Protein AF-0000000077538602 (afdb_homodimer)

pLDDT: mean 81.7, std 19.54, range [19.92, 98.44]

Secondary structure (DSSP, 8-state):
------PPPPHHHHHTT----B-TT-SSBHHHHHHT------------S---------------S--------HHHHHHHT-SS--SSPPPPTTS-HHHHHHHHHHHHSSHHHHHHSS-GGGHHHHHHHHHHHHHHTHHHHHHHHHHHHHHT---GGGHHHHHHHHHHHHHHHHHHHHH----SHHHHHHHHHHHHHHHHHHHHH-SS---HHHHHHHHHHHHHHHHH-TT--GGGGTTHHHHHHHHHHHHHHHT---S------TT-TT--BTTTBT-GGGHHHHHHTT---GGGHHHHHHHHHHHHHH--PPPPTTHHHHS-HHHHHHHHHHHHHHHHHHHHHHHHHHS-BTSSHHHHHHHHHHHHHHHHHHHHHH-S-BSS-HHHHHHHHTT---HHHHHHHHHHHHHHB-S-HHHHHHHHHHHHHHHHHHHHHS-B-GGGHHHHHGGG-/------PPPPHHHHHTT----B-TT-SSBHHHHHHT------S-----S---------------S--------HHHHHHHT-SS--SSPPPPTTS-HHHHHHHHHHHH-SHHHHHHSS-GGGHHHHHHHHHHHHHHTHHHHHHHHHHHHHHH---GGGHHHHHHHHHHHHHHHHHHHHH----SHHHHHHHHHHHHHHHHHHHHH-SS---HHHHHHHHHHHHHHHHH-TT--GGGGTTHHHHHHHHHHHHHHHT---S------TT-TT--BTTTBT-GGGHHHHHHHHS--GGGHHHHHHHHHHHHHH--PPPPTTHHHHS-HHHHHHHHHHHHHHHHHHHHHHHHHHS-BTSSHHHHHHHHHHHHHHHHHHHHHH-S-BSS-HHHHHHHHTT---HHHHHHHHHHHHHHB-S-HHHHHHHHHHHHHHHHHHHHHS-B-GGGHHHHHGGG-

Solvent-accessible surface area (backbone atoms only — not comparable to full-atom values): 51256 Å² total; per-residue (Å²): 130,79,85,82,79,86,76,77,58,30,47,60,33,51,75,69,74,42,91,53,52,71,43,94,92,48,95,37,31,53,61,29,61,74,77,72,49,88,47,44,70,77,68,78,81,78,78,88,72,84,78,76,82,76,83,72,84,72,76,81,74,82,83,80,86,86,74,77,81,69,80,75,52,72,65,54,54,54,63,66,45,47,96,64,63,72,94,62,77,76,86,52,86,92,44,51,72,68,55,46,51,42,44,48,50,43,60,74,37,59,68,62,51,64,50,67,33,69,42,73,85,47,41,64,63,49,39,49,50,52,50,51,47,43,69,74,38,34,88,73,34,45,39,27,48,49,17,39,30,49,70,70,51,75,58,66,93,45,45,68,64,46,49,56,52,23,52,51,25,40,52,51,27,50,51,50,59,73,68,56,76,62,82,46,72,66,34,40,28,50,46,38,49,45,39,48,39,46,40,50,36,29,38,48,66,29,74,70,54,72,47,34,66,54,28,47,52,42,47,54,60,35,41,66,56,63,75,67,46,83,77,68,50,70,82,47,49,66,45,48,63,75,36,45,51,55,26,42,52,50,18,53,30,54,57,43,68,60,82,69,71,64,78,82,58,89,86,48,60,63,58,66,45,57,56,55,27,51,37,57,80,49,46,36,59,61,47,53,71,53,66,53,57,73,90,51,36,66,61,49,49,51,52,49,51,53,50,56,71,68,58,72,68,66,64,38,86,60,48,55,74,70,40,54,40,55,37,51,50,46,29,52,47,40,37,49,31,44,48,46,27,50,50,43,50,55,48,32,71,75,33,35,45,78,40,83,52,58,29,46,42,39,38,22,48,55,37,54,52,46,50,52,50,49,25,61,52,58,72,44,48,44,63,83,44,62,62,30,50,51,58,26,56,71,58,58,77,54,65,70,56,46,57,52,52,56,69,44,40,56,58,43,40,47,64,24,71,43,36,30,49,46,50,47,50,54,51,53,37,43,50,53,46,43,71,72,62,50,60,47,47,53,54,46,40,45,68,53,34,58,69,71,107,131,80,81,83,76,87,77,78,54,28,42,60,32,53,75,68,75,42,92,54,50,71,45,91,92,48,95,36,32,55,62,29,58,75,76,71,47,88,47,44,68,75,64,77,81,77,77,85,71,82,78,73,84,75,79,77,79,78,78,80,70,81,78,84,84,81,77,75,80,68,79,73,51,72,63,56,54,53,61,68,46,48,96,65,64,73,92,62,78,78,86,54,88,92,44,53,72,67,56,46,50,43,46,49,50,45,61,75,37,58,69,64,50,62,51,67,32,68,44,73,84,46,41,65,64,48,40,51,50,52,50,49,46,44,69,76,39,32,90,72,33,45,39,26,48,48,18,39,31,50,70,68,50,76,59,66,92,46,44,68,64,44,49,56,51,23,52,50,25,41,52,50,28,52,51,48,59,73,69,56,77,64,83,46,72,63,36,39,27,50,44,38,48,45,39,48,40,48,40,52,36,29,38,48,67,30,73,71,53,71,46,34,66,54,27,46,52,41,45,54,61,36,41,65,56,63,75,68,46,84,75,69,50,71,82,47,49,67,46,49,64,75,35,44,52,55,25,42,52,50,17,54,31,54,58,44,67,61,82,68,70,63,78,83,59,87,86,48,61,61,60,67,44,57,56,54,26,50,35,57,79,49,46,37,61,61,47,51,70,53,67,52,58,76,91,51,35,67,61,50,49,50,53,50,51,52,51,56,70,67,57,70,70,66,64,38,86,61,47,54,75,71,40,53,41,59,37,51,50,45,29,52,48,39,36,49,31,44,48,48,26,50,51,44,50,54,47,31,72,75,33,35,46,77,39,81,51,58,30,47,43,38,36,22,49,56,37,53,52,47,51,52,50,51,26,60,51,57,73,42,47,43,64,83,45,63,60,28,50,50,59,27,55,70,57,60,75,54,66,70,58,46,56,53,54,57,70,45,39,57,58,44,41,46,64,24,70,44,35,29,49,46,52,48,50,54,51,51,37,44,51,54,48,43,72,71,63,48,60,46,48,52,54,45,40,46,69,53,35,59,69,71,106

Structure (mmCIF, N/CA/C/O backbone):
data_AF-0000000077538602-model_v1
#
loop_
_entity.id
_entity.type
_entity.pdbx_description
1 polymer 'Zn(2)-C6 fungal-type domain-containing protein'
#
loop_
_atom_site.group_PDB
_atom_site.id
_atom_site.type_symbol
_atom_site.label_atom_id
_atom_site.label_alt_id
_atom_site.label_comp_id
_atom_site.label_asym_id
_atom_site.label_entity_id
_atom_site.label_seq_id
_atom_site.pdbx_PDB_ins_code
_atom_site.Cartn_x
_atom_site.Cartn_y
_atom_site.Cartn_z
_atom_site.occupancy
_atom_site.B_iso_or_equiv
_atom_site.auth_seq_id
_atom_site.auth_comp_id
_atom_site.auth_asym_id
_atom_site.auth_atom_id
_atom_site.pdbx_PDB_model_num
ATOM 1 N N . MET A 1 1 ? 48.531 -3.203 31.859 1 22.97 1 MET A N 1
ATOM 2 C CA . MET A 1 1 ? 48.656 -1.774 32.125 1 22.97 1 MET A CA 1
ATOM 3 C C . MET A 1 1 ? 48.156 -0.95 30.938 1 22.97 1 MET A C 1
ATOM 5 O O . MET A 1 1 ? 48.531 -1.224 29.781 1 22.97 1 MET A O 1
ATOM 9 N N . PRO A 1 2 ? 47.125 -0.007 30.969 1 28.77 2 PRO A N 1
ATOM 10 C CA . PRO A 1 2 ? 46.281 0.292 29.797 1 28.77 2 PRO A CA 1
ATOM 11 C C . PRO A 1 2 ? 47 1.187 28.781 1 28.77 2 PRO A C 1
ATOM 13 O O . PRO A 1 2 ? 47.875 1.968 29.156 1 28.77 2 PRO A O 1
ATOM 16 N N . PRO A 1 3 ? 47.438 0.877 27.531 1 33.12 3 PRO A N 1
ATOM 17 C CA . PRO A 1 3 ? 48.281 1.83 26.781 1 33.12 3 PRO A CA 1
ATOM 18 C C . PRO A 1 3 ? 47.781 3.271 26.922 1 33.12 3 PRO A C 1
ATOM 20 O O . PRO A 1 3 ? 46.594 3.508 27.125 1 33.12 3 PRO A O 1
ATOM 23 N N . VAL A 1 4 ? 48.625 4.266 27.391 1 39.41 4 VAL A N 1
ATOM 24 C CA . VAL A 1 4 ? 48.562 5.691 27.688 1 39.41 4 VAL A CA 1
ATOM 25 C C . VAL A 1 4 ? 48.156 6.469 26.438 1 39.41 4 VAL A C 1
ATOM 27 O O . VAL A 1 4 ? 48.812 6.367 25.406 1 39.41 4 VAL A O 1
ATOM 30 N N . GLY A 1 5 ? 46.938 6.805 26.172 1 40.22 5 GLY A N 1
ATOM 31 C CA . GLY A 1 5 ? 46.25 7.309 24.984 1 40.22 5 GLY A CA 1
ATOM 32 C C . GLY A 1 5 ? 46.844 8.594 24.453 1 40.22 5 GLY A C 1
ATOM 33 O O . GLY A 1 5 ? 47.25 9.469 25.234 1 40.22 5 GLY A O 1
ATOM 34 N N . SER A 1 6 ? 47.562 8.844 23.297 1 53.38 6 SER A N 1
ATOM 35 C CA . SER A 1 6 ? 48.219 9.977 22.672 1 53.38 6 SER A CA 1
ATOM 36 C C . SER A 1 6 ? 47.281 11.164 22.531 1 53.38 6 SER A C 1
ATOM 38 O O . SER A 1 6 ? 46.25 11.07 21.844 1 53.38 6 SER A O 1
ATOM 40 N N . ARG A 1 7 ? 47.344 12.195 23.359 1 61.81 7 ARG A N 1
ATOM 41 C CA . ARG A 1 7 ? 46.469 13.344 23.484 1 61.81 7 ARG A CA 1
ATOM 42 C C . ARG A 1 7 ? 46.688 14.344 22.359 1 61.81 7 ARG A C 1
ATOM 44 O O . ARG A 1 7 ? 47.844 14.641 22.031 1 61.81 7 ARG A O 1
ATOM 51 N N . ARG A 1 8 ? 45.938 14.82 21.562 1 69.62 8 ARG A N 1
ATOM 52 C CA . ARG A 1 8 ? 45.906 15.766 20.453 1 69.62 8 ARG A CA 1
ATOM 53 C C . ARG A 1 8 ? 46.531 17.094 20.844 1 69.62 8 ARG A C 1
ATOM 55 O O . ARG A 1 8 ? 46.375 17.562 21.969 1 69.62 8 ARG A O 1
ATOM 62 N N . ALA A 1 9 ? 47.375 17.672 19.859 1 74.88 9 ALA A N 1
ATOM 63 C CA . ALA A 1 9 ? 48.094 18.906 20.141 1 74.88 9 ALA A CA 1
ATOM 64 C C . ALA A 1 9 ? 47.156 20.047 20.484 1 74.88 9 ALA A C 1
ATOM 66 O O . ALA A 1 9 ? 46.062 20.125 19.938 1 74.88 9 ALA A O 1
ATOM 67 N N . CYS A 1 10 ? 47.562 21.031 21.484 1 69.19 10 CYS A N 1
ATOM 68 C CA . CYS A 1 10 ? 46.688 22.141 21.891 1 69.19 10 CYS A CA 1
ATOM 69 C C . CYS A 1 10 ? 46.594 23.172 20.766 1 69.19 10 CYS A C 1
ATOM 71 O O . CYS A 1 10 ? 47.438 23.188 19.859 1 69.19 10 CYS A O 1
ATOM 73 N N . ASP A 1 11 ? 45.531 23.906 20.422 1 74.06 11 ASP A N 1
ATOM 74 C CA . ASP A 1 11 ? 45.219 24.797 19.312 1 74.06 11 ASP A CA 1
ATOM 75 C C . ASP A 1 11 ? 46.406 25.75 19.047 1 74.06 11 ASP A C 1
ATOM 77 O O . ASP A 1 11 ? 46.719 26.047 17.891 1 74.06 11 ASP A O 1
ATOM 81 N N . ARG A 1 12 ? 47.219 25.984 20.141 1 75.19 12 ARG A N 1
ATOM 82 C CA . ARG A 1 12 ? 48.312 26.953 20.047 1 75.19 12 ARG A CA 1
ATOM 83 C C . ARG A 1 12 ? 49.562 26.297 19.453 1 75.19 12 ARG A C 1
ATOM 85 O O . ARG A 1 12 ? 50.188 26.844 18.531 1 75.19 12 ARG A O 1
ATOM 92 N N . CYS A 1 13 ? 49.812 25.25 20.016 1 72 13 CYS A N 1
ATOM 93 C CA . CYS A 1 13 ? 51 24.531 19.562 1 72 13 CYS A CA 1
ATOM 94 C C . CYS A 1 13 ? 50.844 24.047 18.125 1 72 13 CYS A C 1
ATOM 96 O O . CYS A 1 13 ? 51.812 24.047 17.359 1 72 13 CYS A O 1
ATOM 98 N N . HIS A 1 14 ? 49.594 23.781 17.781 1 72.62 14 HIS A N 1
ATOM 99 C CA . HIS A 1 14 ? 49.25 23.344 16.438 1 72.62 14 HIS A CA 1
ATOM 100 C C . HIS A 1 14 ? 49.438 24.469 15.414 1 72.62 14 HIS A C 1
ATOM 102 O O . HIS A 1 14 ? 50 24.234 14.328 1 72.62 14 HIS A O 1
ATOM 108 N N . SER A 1 15 ? 49.062 25.703 15.789 1 73.56 15 SER A N 1
ATOM 109 C CA . SER A 1 15 ? 49.156 26.875 14.914 1 73.56 15 SER A CA 1
ATOM 110 C C . SER A 1 15 ? 50.594 27.281 14.672 1 73.56 15 SER A C 1
ATOM 112 O O . SER A 1 15 ? 50.938 27.75 13.586 1 73.56 15 SER A O 1
ATOM 114 N N . LEU A 1 16 ? 51.375 26.938 15.711 1 71.56 16 LEU A N 1
ATOM 115 C CA . LEU A 1 16 ? 52.781 27.297 15.672 1 71.56 16 LEU A CA 1
ATOM 116 C C . LEU A 1 16 ? 53.625 26.188 15.062 1 71.56 16 LEU A C 1
ATOM 118 O O . LEU A 1 16 ? 54.844 26.344 14.906 1 71.56 16 LEU A O 1
ATOM 122 N N . LYS A 1 17 ? 52.844 25 14.625 1 67 17 LYS A N 1
ATOM 123 C CA . LYS A 1 17 ? 53.375 23.797 14.008 1 67 17 LYS A CA 1
ATOM 124 C C . LYS A 1 17 ? 54.562 23.25 14.82 1 67 17 LYS A C 1
ATOM 126 O O . LYS A 1 17 ? 55.562 22.812 14.25 1 67 17 LYS A O 1
ATOM 131 N N . GLU A 1 18 ? 54.344 23.375 16.203 1 72.12 18 GLU A N 1
ATOM 132 C CA . GLU A 1 18 ? 55.375 22.891 17.109 1 72.12 18 GLU A CA 1
ATOM 133 C C . GLU A 1 18 ? 54.875 21.688 17.922 1 72.12 18 GLU A C 1
ATOM 135 O O . GLU A 1 18 ? 53.688 21.5 18.109 1 72.12 18 GLU A O 1
ATOM 140 N N . ARG A 1 19 ? 55.75 20.828 18.266 1 73.06 19 ARG A N 1
ATOM 141 C CA . ARG A 1 19 ? 55.438 19.609 19.031 1 73.06 19 ARG A CA 1
ATOM 142 C C . ARG A 1 19 ? 54.875 19.938 20.406 1 73.06 19 ARG A C 1
ATOM 144 O O . ARG A 1 19 ? 55.5 20.672 21.172 1 73.06 19 ARG A O 1
ATOM 151 N N . CYS A 1 20 ? 53.406 19.438 20.703 1 69.06 20 CYS A N 1
ATOM 152 C CA . CYS A 1 20 ? 52.688 19.797 21.938 1 69.06 20 CYS A CA 1
ATOM 153 C C . CYS A 1 20 ? 53.031 18.812 23.047 1 69.06 20 CYS A C 1
ATOM 155 O O . CYS A 1 20 ? 52.844 17.609 22.891 1 69.06 20 CYS A O 1
ATOM 157 N N . HIS A 1 21 ? 53.875 19.125 23.984 1 73.06 21 HIS A N 1
ATOM 158 C CA . HIS A 1 21 ? 54.25 18.219 25.078 1 73.06 21 HIS A CA 1
ATOM 159 C C . HIS A 1 21 ? 53.312 18.375 26.266 1 73.06 21 HIS A C 1
ATOM 161 O O . HIS A 1 21 ? 53.344 19.406 26.953 1 73.06 21 HIS A O 1
ATOM 167 N N . TRP A 1 22 ? 52.281 17.266 26.422 1 69.06 22 TRP A N 1
ATOM 168 C CA . TRP A 1 22 ? 51.312 17.359 27.484 1 69.06 22 TRP A CA 1
ATOM 169 C C . TRP A 1 22 ? 51.906 16.875 28.812 1 69.06 22 TRP A C 1
ATOM 171 O O . TRP A 1 22 ? 52.562 15.836 28.859 1 69.06 22 TRP A O 1
ATOM 181 N N . ARG A 1 23 ? 51.938 17.734 29.703 1 63.78 23 ARG A N 1
ATOM 182 C CA . ARG A 1 23 ? 52.438 17.266 31 1 63.78 23 ARG A CA 1
ATOM 183 C C . ARG A 1 23 ? 51.344 16.484 31.75 1 63.78 23 ARG A C 1
ATOM 185 O O . ARG A 1 23 ? 50.156 16.828 31.688 1 63.78 23 ARG A O 1
ATOM 192 N N . GLN A 1 24 ? 51.406 15.336 32.375 1 55.94 24 GLN A N 1
ATOM 193 C CA . GLN A 1 24 ? 50.531 14.336 33 1 55.94 24 GLN A CA 1
ATOM 194 C C . GLN A 1 24 ? 49.5 15 33.875 1 55.94 24 GLN A C 1
ATOM 196 O O . GLN A 1 24 ? 48.344 14.578 33.906 1 55.94 24 GLN A O 1
ATOM 201 N N . ASP A 1 25 ? 49.719 15.812 34.812 1 55.44 25 ASP A N 1
ATOM 202 C CA . ASP A 1 25 ? 48.938 16.219 35.969 1 55.44 25 ASP A CA 1
ATOM 203 C C . ASP A 1 25 ? 48.281 17.578 35.719 1 55.44 25 ASP A C 1
ATOM 205 O O . ASP A 1 25 ? 47.531 18.078 36.562 1 55.44 25 ASP A O 1
ATOM 209 N N . GLN A 1 26 ? 48.594 18.266 34.438 1 59.09 26 GLN A N 1
ATOM 210 C CA . GLN A 1 26 ? 48.125 19.656 34.281 1 59.09 26 GLN A CA 1
ATOM 211 C C . GLN A 1 26 ? 47.375 19.844 32.969 1 59.09 26 GLN A C 1
ATOM 213 O O . GLN A 1 26 ? 47.625 19.156 31.984 1 59.09 26 GLN A O 1
ATOM 218 N N . GLY A 1 27 ? 46.062 20.172 32.969 1 63.78 27 GLY A N 1
ATOM 219 C CA . GLY A 1 27 ? 45.062 20.328 31.922 1 63.78 27 GLY A CA 1
ATOM 220 C C . GLY A 1 27 ? 45.5 21.234 30.781 1 63.78 27 GLY A C 1
ATOM 221 O O . GLY A 1 27 ? 44.719 21.609 29.922 1 63.78 27 GLY A O 1
ATOM 222 N N . ALA A 1 28 ? 46.906 21.641 30.766 1 73.19 28 ALA A N 1
ATOM 223 C CA . ALA A 1 28 ? 47.469 22.531 29.766 1 73.19 28 ALA A CA 1
ATOM 224 C C . ALA A 1 28 ? 48.812 21.984 29.234 1 73.19 28 ALA A C 1
ATOM 226 O O . ALA A 1 28 ? 49.469 21.203 29.922 1 73.19 28 ALA A O 1
ATOM 227 N N . CYS A 1 29 ? 49.188 22.172 27.922 1 72.94 29 CYS A N 1
ATOM 228 C CA . CYS A 1 29 ? 50.406 21.672 27.344 1 72.94 29 CYS A CA 1
ATOM 229 C C . CYS A 1 29 ? 51.625 22.391 27.938 1 72.94 29 CYS A C 1
ATOM 231 O O . CYS A 1 29 ? 51.5 23.5 28.469 1 72.94 29 CYS A O 1
ATOM 233 N N . ALA A 1 30 ? 52.844 21.781 28.25 1 73.31 30 ALA A N 1
ATOM 234 C CA . ALA A 1 30 ? 54.031 22.25 28.938 1 73.31 30 ALA A CA 1
ATOM 235 C C . ALA A 1 30 ? 54.438 23.641 28.453 1 73.31 30 ALA A C 1
ATOM 237 O O . ALA A 1 30 ? 54.875 24.484 29.25 1 73.31 30 ALA A O 1
ATOM 238 N N . ARG A 1 31 ? 54.125 24.031 27.188 1 75.06 31 ARG A N 1
ATOM 239 C CA . ARG A 1 31 ? 54.562 25.266 26.547 1 75.06 31 ARG A CA 1
ATOM 240 C C . ARG A 1 31 ? 53.594 26.422 26.891 1 75.06 31 ARG A C 1
ATOM 242 O O . ARG A 1 31 ? 54.062 27.516 27.25 1 75.06 31 ARG A O 1
ATOM 249 N N . CYS A 1 32 ? 52.344 26.016 26.75 1 71.69 32 CYS A N 1
ATOM 250 C CA . CYS A 1 32 ? 51.312 27.016 27.031 1 71.69 32 CYS A CA 1
ATOM 251 C C . CYS A 1 32 ? 51.344 27.438 28.5 1 71.69 32 CYS A C 1
ATOM 253 O O . CYS A 1 32 ? 51.219 28.625 28.812 1 71.69 32 CYS A O 1
ATOM 255 N N . GLN A 1 33 ? 51.656 26.453 29.406 1 71.94 33 GLN A N 1
ATOM 256 C CA . GLN A 1 33 ? 51.781 26.672 30.844 1 71.94 33 GLN A CA 1
ATOM 257 C C . GLN A 1 33 ? 52.938 27.578 31.172 1 71.94 33 GLN A C 1
ATOM 259 O O . GLN A 1 33 ? 52.844 28.484 32 1 71.94 33 GLN A O 1
ATOM 264 N N . ARG A 1 34 ? 54.156 27.344 30.5 1 72.31 34 ARG A N 1
ATOM 265 C CA . ARG A 1 34 ? 55.438 28.047 30.75 1 72.31 34 ARG A CA 1
ATOM 266 C C . ARG A 1 34 ? 55.312 29.5 30.312 1 72.31 34 ARG A C 1
ATOM 268 O O . ARG A 1 34 ? 55.812 30.406 31 1 72.31 34 ARG A O 1
ATOM 275 N N . LEU A 1 35 ? 54.562 29.812 29.109 1 72.19 35 LEU A N 1
ATOM 276 C CA . LEU A 1 35 ? 54.5 31.141 28.484 1 72.19 35 LEU A CA 1
ATOM 277 C C . LEU A 1 35 ? 53.281 31.906 28.938 1 72.19 35 LEU A C 1
ATOM 279 O O . LEU A 1 35 ? 53.094 33.062 28.578 1 72.19 35 LEU A O 1
ATOM 283 N N . GLY A 1 36 ? 52.25 31.219 29.734 1 70.44 36 GLY A N 1
ATOM 284 C CA . GLY A 1 36 ? 51.094 31.797 30.406 1 70.44 36 GLY A CA 1
ATOM 285 C C . GLY A 1 36 ? 49.875 31.953 29.5 1 70.44 36 GLY A C 1
ATOM 286 O O . GLY A 1 36 ? 49.094 32.875 29.672 1 70.44 36 GLY A O 1
ATOM 287 N N . PHE A 1 37 ? 49.844 31.141 28.406 1 69.25 37 PHE A N 1
ATOM 288 C CA . PHE A 1 37 ? 48.75 31.219 27.453 1 69.25 37 PHE A CA 1
ATOM 289 C C . PHE A 1 37 ? 47.688 30.188 27.781 1 69.25 37 PHE A C 1
ATOM 291 O O . PHE A 1 37 ? 47.969 29.156 28.406 1 69.25 37 PHE A O 1
ATOM 298 N N . GLU A 1 38 ? 46.469 30.406 27.469 1 70.31 38 GLU A N 1
ATOM 299 C CA . GLU A 1 38 ? 45.375 29.438 27.656 1 70.31 38 GLU A CA 1
ATOM 300 C C . GLU A 1 38 ? 45.5 28.281 26.672 1 70.31 38 GLU A C 1
ATOM 302 O O . GLU A 1 38 ? 45.469 28.484 25.469 1 70.31 38 GLU A O 1
ATOM 307 N N . CYS A 1 39 ? 45.688 27.062 27.047 1 66.5 39 CYS A N 1
ATOM 308 C CA . CYS A 1 39 ? 46.031 25.859 26.281 1 66.5 39 CYS A CA 1
ATOM 309 C C . CYS A 1 39 ? 44.781 25.109 25.891 1 66.5 39 CYS A C 1
ATOM 311 O O . CYS A 1 39 ? 44.156 24.438 26.719 1 66.5 39 CYS A O 1
ATOM 313 N N . LEU A 1 40 ? 44.156 25.5 24.797 1 71.31 40 LEU A N 1
ATOM 314 C CA . LEU A 1 40 ? 42.875 24.969 24.359 1 71.31 40 LEU A CA 1
ATOM 315 C C . LEU A 1 40 ? 43.031 23.984 23.219 1 71.31 40 LEU A C 1
ATOM 317 O O . LEU A 1 40 ? 44 24.078 22.438 1 71.31 40 LEU A O 1
ATOM 321 N N . VAL A 1 41 ? 42.406 22.859 23.125 1 66.88 41 VAL A N 1
ATOM 322 C CA . VAL A 1 41 ? 42.5 21.891 22.047 1 66.88 41 VAL A CA 1
ATOM 323 C C . VAL A 1 41 ? 41.156 21.75 21.359 1 66.88 41 VAL A C 1
ATOM 325 O O . VAL A 1 41 ? 40.5 20.703 21.438 1 66.88 41 VAL A O 1
ATOM 328 N N . ASP A 1 42 ? 40.562 22.938 20.797 1 64.75 42 ASP A N 1
ATOM 329 C CA . ASP A 1 42 ? 39.188 23.109 20.312 1 64.75 42 ASP A CA 1
ATOM 330 C C . ASP A 1 42 ? 39.156 23.125 18.781 1 64.75 42 ASP A C 1
ATOM 332 O O . ASP A 1 42 ? 38.094 23.359 18.188 1 64.75 42 ASP A O 1
ATOM 336 N N . ARG A 1 43 ? 40.188 23.062 18.109 1 59.22 43 ARG A N 1
ATOM 337 C CA . ARG A 1 43 ? 40.25 23.062 16.656 1 59.22 43 ARG A CA 1
ATOM 338 C C . ARG A 1 43 ? 39.594 21.828 16.078 1 59.22 43 ARG A C 1
ATOM 340 O O . ARG A 1 43 ? 39.75 20.719 16.609 1 59.22 43 ARG A O 1
ATOM 347 N N . PRO A 1 44 ? 38.594 21.969 15.008 1 50.59 44 PRO A N 1
ATOM 348 C CA . PRO A 1 44 ? 38.094 20.766 14.375 1 50.59 44 PRO A CA 1
ATOM 349 C C . PRO A 1 44 ? 39.188 19.953 13.68 1 50.59 44 PRO A C 1
ATOM 351 O O . PRO A 1 44 ? 40.156 20.516 13.211 1 50.59 44 PRO A O 1
ATOM 354 N N . ALA A 1 45 ? 39.312 18.812 13.648 1 46.91 45 ALA A N 1
ATOM 355 C CA . ALA A 1 45 ? 40.375 18.016 13 1 46.91 45 ALA A CA 1
ATOM 356 C C . ALA A 1 45 ? 40.312 18.172 11.484 1 46.91 45 ALA A C 1
ATOM 358 O O . ALA A 1 45 ? 39.25 18.109 10.875 1 46.91 45 ALA A O 1
ATOM 359 N N . ARG A 1 46 ? 41.281 18.859 10.805 1 45.59 46 ARG A N 1
ATOM 360 C CA . ARG A 1 46 ? 41.344 19.031 9.352 1 45.59 46 ARG A CA 1
ATOM 361 C C . ARG A 1 46 ? 41.188 17.688 8.641 1 45.59 46 ARG A C 1
ATOM 363 O O . ARG A 1 46 ? 41.781 16.688 9.047 1 45.59 46 ARG A O 1
ATOM 370 N N . LYS A 1 47 ? 40.25 17.625 7.602 1 38.78 47 LYS A N 1
ATOM 371 C CA . LYS A 1 47 ? 40.438 16.516 6.672 1 38.78 47 LYS A CA 1
ATOM 372 C C . LYS A 1 47 ? 41.75 16.641 5.898 1 38.78 47 LYS A C 1
ATOM 374 O O . LYS A 1 47 ? 42.125 17.75 5.5 1 38.78 47 LYS A O 1
ATOM 379 N N . PRO A 1 48 ? 42.812 15.953 5.633 1 39.53 48 PRO A N 1
ATOM 380 C CA . PRO A 1 48 ? 44.188 16.047 5.145 1 39.53 48 PRO A CA 1
ATOM 381 C C . PRO A 1 48 ? 44.281 16.547 3.705 1 39.53 48 PRO A C 1
ATOM 383 O O . PRO A 1 48 ? 45.375 16.828 3.207 1 39.53 48 PRO A O 1
ATOM 386 N N . GLY A 1 49 ? 43.375 16.828 2.812 1 34.66 49 GLY A N 1
ATOM 387 C CA . GLY A 1 49 ? 43.781 16.969 1.42 1 34.66 49 GLY A CA 1
ATOM 388 C C . GLY A 1 49 ? 44.25 18.359 1.083 1 34.66 49 GLY A C 1
ATOM 389 O O . GLY A 1 49 ? 44.188 19.266 1.91 1 34.66 49 GLY A O 1
ATOM 390 N N . ARG A 1 50 ? 44.844 18.719 -0.168 1 36.09 50 ARG A N 1
ATOM 391 C CA . ARG A 1 50 ? 45.469 19.891 -0.746 1 36.09 50 ARG A CA 1
ATOM 392 C C . ARG A 1 50 ? 44.531 21.062 -0.804 1 36.09 50 ARG A C 1
ATOM 394 O O . ARG A 1 50 ? 43.406 20.938 -1.291 1 36.09 50 ARG A O 1
ATOM 401 N N . PRO A 1 51 ? 44.688 22.156 0.006 1 31.5 51 PRO A N 1
ATOM 402 C CA . PRO A 1 51 ? 43.75 23.281 0.032 1 31.5 51 PRO A CA 1
ATOM 403 C C . PRO A 1 51 ? 43.656 24 -1.312 1 31.5 51 PRO A C 1
ATOM 405 O O . PRO A 1 51 ? 44.656 24.25 -1.962 1 31.5 51 PRO A O 1
ATOM 408 N N . ARG A 1 52 ? 42.562 23.891 -2.021 1 29.48 52 ARG A N 1
ATOM 409 C CA . ARG A 1 52 ? 42.438 24.625 -3.277 1 29.48 52 ARG A CA 1
ATOM 410 C C . ARG A 1 52 ? 42.688 26.125 -3.066 1 29.48 52 ARG A C 1
ATOM 412 O O . ARG A 1 52 ? 42.344 26.672 -2.016 1 29.48 52 ARG A O 1
ATOM 419 N N . ARG A 1 53 ? 43.562 26.734 -3.781 1 25.06 53 ARG A N 1
ATOM 420 C CA . ARG A 1 53 ? 44 28.125 -3.861 1 25.06 53 ARG A CA 1
ATOM 421 C C . ARG A 1 53 ? 42.781 29.062 -4.035 1 25.06 53 ARG A C 1
ATOM 423 O O . ARG A 1 53 ? 42.062 28.969 -5.031 1 25.06 53 ARG A O 1
ATOM 430 N N . TYR A 1 54 ? 41.938 29.438 -3.047 1 19.92 54 TYR A N 1
ATOM 431 C CA . TYR A 1 54 ? 40.844 30.375 -3.189 1 19.92 54 TYR A CA 1
ATOM 432 C C . TYR A 1 54 ? 41.344 31.75 -3.635 1 19.92 54 TYR A C 1
ATOM 434 O O . TYR A 1 54 ? 42.188 32.375 -2.949 1 19.92 54 TYR A O 1
ATOM 442 N N . ALA A 1 55 ? 41.594 32.031 -4.969 1 21.83 55 ALA A N 1
ATOM 443 C CA . ALA A 1 55 ? 41.906 33.375 -5.41 1 21.83 55 ALA A CA 1
ATOM 444 C C . ALA A 1 55 ? 40.938 34.375 -4.828 1 21.83 55 ALA A C 1
ATOM 446 O O . ALA A 1 55 ? 39.719 34.25 -4.965 1 21.83 55 ALA A O 1
ATOM 447 N N . ALA A 1 56 ? 41.281 35.25 -3.879 1 20.62 56 ALA A N 1
ATOM 448 C CA . ALA A 1 56 ? 40.719 36.344 -3.08 1 20.62 56 ALA A CA 1
ATOM 449 C C . ALA A 1 56 ? 40.25 37.5 -3.969 1 20.62 56 ALA A C 1
ATOM 451 O O . ALA A 1 56 ? 40.094 38.625 -3.498 1 20.62 56 ALA A O 1
ATOM 452 N N . ALA A 1 57 ? 40.062 37.469 -5.305 1 21.62 57 ALA A N 1
ATOM 453 C CA . ALA A 1 57 ? 40.094 38.812 -5.867 1 21.62 57 ALA A CA 1
ATOM 454 C C . ALA A 1 57 ? 38.906 39.625 -5.402 1 21.62 57 ALA A C 1
ATOM 456 O O . ALA A 1 57 ? 37.781 39.438 -5.898 1 21.62 57 ALA A O 1
ATOM 457 N N . VAL A 1 58 ? 38.562 39.875 -4.094 1 20.72 58 VAL A N 1
ATOM 458 C CA . VAL A 1 58 ? 37.438 40.688 -3.643 1 20.72 58 VAL A CA 1
ATOM 459 C C . VAL A 1 58 ? 37.656 42.156 -4.047 1 20.72 58 VAL A C 1
ATOM 461 O O . VAL A 1 58 ? 38.531 42.844 -3.48 1 20.72 58 VAL A O 1
ATOM 464 N N . THR A 1 59 ? 37.844 42.469 -5.34 1 22.58 59 THR A N 1
ATOM 465 C CA . THR A 1 59 ? 37.969 43.906 -5.5 1 22.58 59 THR A CA 1
ATOM 466 C C . THR A 1 59 ? 36.75 44.625 -4.941 1 22.58 59 THR A C 1
ATOM 468 O O . THR A 1 59 ? 35.594 44.188 -5.176 1 22.58 59 THR A O 1
ATOM 471 N N . ARG A 1 60 ? 36.875 45.562 -3.982 1 25.39 60 ARG A N 1
ATOM 472 C CA . ARG A 1 60 ? 36.125 46.5 -3.174 1 25.39 60 ARG A CA 1
ATOM 473 C C . ARG A 1 60 ? 35.469 47.562 -4.051 1 25.39 60 ARG A C 1
ATOM 475 O O . ARG A 1 60 ? 36.125 48.469 -4.535 1 25.39 60 ARG A O 1
ATOM 482 N N . THR A 1 61 ? 34.719 47.25 -5.113 1 26.11 61 THR A N 1
ATOM 483 C CA . THR A 1 61 ? 34.281 48.5 -5.742 1 26.11 61 THR A CA 1
ATOM 484 C C . THR A 1 61 ? 33.406 49.312 -4.797 1 26.11 61 THR A C 1
ATOM 486 O O . THR A 1 61 ? 32.656 48.719 -3.98 1 26.11 61 THR A O 1
ATOM 489 N N . PRO A 1 62 ? 33.438 50.625 -4.664 1 24.38 62 PRO A N 1
ATOM 490 C CA . PRO A 1 62 ? 32.844 51.656 -3.795 1 24.38 62 PRO A CA 1
ATOM 491 C C . PRO A 1 62 ? 31.328 51.688 -3.838 1 24.38 62 PRO A C 1
ATOM 493 O O . PRO A 1 62 ? 30.734 51.406 -4.883 1 24.38 62 PRO A O 1
ATOM 496 N N . PRO A 1 63 ? 30.516 51.406 -2.66 1 25.23 63 PRO A N 1
ATOM 497 C CA . PRO A 1 63 ? 29.078 51.281 -2.484 1 25.23 63 PRO A CA 1
ATOM 498 C C . PRO A 1 63 ? 28.328 52.562 -2.893 1 25.23 63 PRO A C 1
ATOM 500 O O . PRO A 1 63 ? 28.531 53.625 -2.301 1 25.23 63 PRO A O 1
ATOM 503 N N . THR A 1 64 ? 28.188 52.906 -4.094 1 27.39 64 THR A N 1
ATOM 504 C CA . THR A 1 64 ? 27.422 54.125 -4.332 1 27.39 64 THR A CA 1
ATOM 505 C C . THR A 1 64 ? 26.062 54.062 -3.666 1 27.39 64 THR A C 1
ATOM 507 O O . THR A 1 64 ? 25.547 52.969 -3.398 1 27.39 64 THR A O 1
ATOM 510 N N . GLY A 1 65 ? 25.156 55.156 -3.334 1 23.59 65 GLY A N 1
ATOM 511 C CA . GLY A 1 65 ? 24.156 55.75 -2.449 1 23.59 65 GLY A CA 1
ATOM 512 C C . GLY A 1 65 ? 22.828 55 -2.469 1 23.59 65 GLY A C 1
ATOM 513 O O . GLY A 1 65 ? 22.297 54.625 -1.416 1 23.59 65 GLY A O 1
ATOM 514 N N . ASP A 1 66 ? 21.828 55.188 -3.395 1 25.42 66 ASP A N 1
ATOM 515 C CA . ASP A 1 66 ? 20.375 55.281 -3.324 1 25.42 66 ASP A CA 1
ATOM 516 C C . ASP A 1 66 ? 19.734 53.906 -3.348 1 25.42 66 ASP A C 1
ATOM 518 O O . ASP A 1 66 ? 18.969 53.562 -4.262 1 25.42 66 ASP A O 1
ATOM 522 N N . SER A 1 67 ? 20.359 52.781 -3 1 27.12 67 SER A N 1
ATOM 523 C CA . SER A 1 67 ? 19.828 51.5 -3.459 1 27.12 67 SER A CA 1
ATOM 524 C C . SER A 1 67 ? 18.594 51.094 -2.658 1 27.12 67 SER A C 1
ATOM 526 O O . SER A 1 67 ? 18.641 51 -1.432 1 27.12 67 SER A O 1
ATOM 528 N N . ALA A 1 68 ? 17.25 51.25 -3.162 1 31.53 68 ALA A N 1
ATOM 529 C CA . ALA A 1 68 ? 15.906 50.812 -2.762 1 31.53 68 ALA A CA 1
ATOM 530 C C . ALA A 1 68 ? 15.906 49.375 -2.332 1 31.53 68 ALA A C 1
ATOM 532 O O . ALA A 1 68 ? 16.438 48.5 -3.035 1 31.53 68 ALA A O 1
ATOM 533 N N . SER A 1 69 ? 15.797 49.125 -1.046 1 31.27 69 SER A N 1
ATOM 534 C CA . SER A 1 69 ? 15.688 47.906 -0.274 1 31.27 69 SER A CA 1
ATOM 535 C C . SER A 1 69 ? 14.672 46.938 -0.897 1 31.27 69 SER A C 1
ATOM 537 O O . SER A 1 69 ? 13.469 47.094 -0.697 1 31.27 69 SER A O 1
ATOM 539 N N . GLN A 1 70 ? 14.727 46.719 -2.193 1 30.3 70 GLN A N 1
ATOM 540 C CA . GLN A 1 70 ? 13.844 45.719 -2.768 1 30.3 70 GLN A CA 1
ATOM 541 C C . GLN A 1 70 ? 13.875 44.438 -1.942 1 30.3 70 GLN A C 1
ATOM 543 O O . GLN A 1 70 ? 14.945 43.938 -1.559 1 30.3 70 GLN A O 1
ATOM 548 N N . GLY A 1 71 ? 12.805 44.125 -1.147 1 30.75 71 GLY A N 1
ATOM 549 C CA . GLY A 1 71 ? 12.469 42.938 -0.381 1 30.75 71 GLY A CA 1
ATOM 550 C C . GLY A 1 71 ? 12.938 41.656 -1.036 1 30.75 71 GLY A C 1
ATOM 551 O O . GLY A 1 71 ? 12.469 41.281 -2.117 1 30.75 71 GLY A O 1
ATOM 552 N N . LYS A 1 72 ? 14.133 41.25 -0.919 1 40.53 72 LYS A N 1
ATOM 553 C CA . LYS A 1 72 ? 14.703 39.969 -1.383 1 40.53 72 LYS A CA 1
ATOM 554 C C . LYS A 1 72 ? 13.805 38.812 -1.019 1 40.53 72 LYS A C 1
ATOM 556 O O . LYS A 1 72 ? 13.469 38.625 0.153 1 40.53 72 LYS A O 1
ATOM 561 N N . GLY A 1 73 ? 12.836 38.375 -1.873 1 37.03 73 GLY A N 1
ATOM 562 C CA . GLY A 1 73 ? 11.977 37.188 -1.771 1 37.03 73 GLY A CA 1
ATOM 563 C C . GLY A 1 73 ? 12.664 36 -1.121 1 37.03 73 GLY A C 1
ATOM 564 O O . GLY A 1 73 ? 13.891 35.969 -1.016 1 37.03 73 GLY A O 1
ATOM 565 N N . LEU A 1 74 ? 11.922 35.156 -0.271 1 46.22 74 LEU A N 1
ATOM 566 C CA . LEU A 1 74 ? 12.367 33.969 0.439 1 46.22 74 LEU A CA 1
ATOM 567 C C . LEU A 1 74 ? 13.258 33.094 -0.45 1 46.22 74 LEU A C 1
ATOM 569 O O . LEU A 1 74 ? 14.203 32.469 0.034 1 46.22 74 LEU A O 1
ATOM 573 N N . GLY A 1 75 ? 12.984 33.062 -1.766 1 44.25 75 GLY A N 1
ATOM 574 C CA . GLY A 1 75 ? 13.789 32.25 -2.678 1 44.25 75 GLY A CA 1
ATOM 575 C C . GLY A 1 75 ? 15.25 32.656 -2.703 1 44.25 75 GLY A C 1
ATOM 576 O O . GLY A 1 75 ? 16.141 31.812 -2.77 1 44.25 75 GLY A O 1
ATOM 577 N N . LEU A 1 76 ? 15.469 33.969 -2.73 1 45.66 76 LEU A N 1
ATOM 578 C CA . LEU A 1 76 ? 16.828 34.5 -2.811 1 45.66 76 LEU A CA 1
ATOM 579 C C . LEU A 1 76 ? 17.609 34.156 -1.54 1 45.66 76 LEU A C 1
ATOM 581 O O . LEU A 1 76 ? 18.797 33.875 -1.601 1 45.66 76 LEU A O 1
ATOM 585 N N . VAL A 1 77 ? 16.953 34.281 -0.483 1 45.41 77 VAL A N 1
ATOM 586 C CA . VAL A 1 77 ? 17.609 33.938 0.765 1 45.41 77 VAL A CA 1
ATOM 587 C C . VAL A 1 77 ? 17.938 32.438 0.773 1 45.41 77 VAL A C 1
ATOM 589 O O . VAL A 1 77 ? 19.016 32.031 1.191 1 45.41 77 VAL A O 1
ATOM 592 N N . TYR A 1 78 ? 17 31.656 0.229 1 45.94 78 TYR A N 1
ATOM 593 C CA . TYR A 1 78 ? 17.234 30.219 0.105 1 45.94 78 TYR A CA 1
ATOM 594 C C . TYR A 1 78 ? 18.438 29.938 -0.784 1 45.94 78 TYR A C 1
ATOM 596 O O . TYR A 1 78 ? 19.25 29.062 -0.484 1 45.94 78 TYR A O 1
ATOM 604 N N . SER A 1 79 ? 18.484 30.609 -1.941 1 44.75 79 SER A N 1
ATOM 605 C CA . SER A 1 79 ? 19.609 30.469 -2.854 1 44.75 79 SER A CA 1
ATOM 606 C C . SER A 1 79 ? 20.906 30.953 -2.207 1 44.75 79 SER A C 1
ATOM 608 O O . SER A 1 79 ? 22 30.5 -2.574 1 44.75 79 SER A O 1
ATOM 610 N N . ALA A 1 80 ? 20.812 31.922 -1.488 1 43.06 80 ALA A N 1
ATOM 611 C CA . ALA A 1 80 ? 22 32.438 -0.837 1 43.06 80 ALA A CA 1
ATOM 612 C C . ALA A 1 80 ? 22.469 31.531 0.28 1 43.06 80 ALA A C 1
ATOM 614 O O . ALA A 1 80 ? 23.656 31.531 0.644 1 43.06 80 ALA A O 1
ATOM 615 N N . LEU A 1 81 ? 21.531 31.016 1.005 1 44.56 81 LEU A N 1
ATOM 616 C CA . LEU A 1 81 ? 21.922 30.062 2.051 1 44.56 81 LEU A CA 1
ATOM 617 C C . LEU A 1 81 ? 22.375 28.75 1.447 1 44.56 81 LEU A C 1
ATOM 619 O O . LEU A 1 81 ? 22.797 27.844 2.172 1 44.56 81 LEU A O 1
ATOM 623 N N . GLY A 1 82 ? 22.891 28.578 0.244 1 37.84 82 GLY A N 1
ATOM 624 C CA . GLY A 1 82 ? 23.469 27.453 -0.466 1 37.84 82 GLY A CA 1
ATOM 625 C C . GLY A 1 82 ? 23.234 26.125 0.235 1 37.84 82 GLY A C 1
ATOM 626 O O . GLY A 1 82 ? 22.625 26.094 1.305 1 37.84 82 GLY A O 1
ATOM 627 N N . PRO A 1 83 ? 23.547 24.906 -0.393 1 42.97 83 PRO A N 1
ATOM 628 C CA . PRO A 1 83 ? 23.422 23.578 0.212 1 42.97 83 PRO A CA 1
ATOM 629 C C . PRO A 1 83 ? 23.891 23.547 1.665 1 42.97 83 PRO A C 1
ATOM 631 O O . PRO A 1 83 ? 23.766 22.516 2.336 1 42.97 83 PRO A O 1
ATOM 634 N N . MET A 1 84 ? 24.906 24.344 2.059 1 40.88 84 MET A N 1
ATOM 635 C CA . MET A 1 84 ? 25.531 24.219 3.369 1 40.88 84 MET A CA 1
ATOM 636 C C . MET A 1 84 ? 24.75 24.984 4.43 1 40.88 84 MET A C 1
ATOM 638 O O . MET A 1 84 ? 24.766 26.219 4.449 1 40.88 84 MET A O 1
ATOM 642 N N . VAL A 1 85 ? 23.609 24.625 4.887 1 48.03 85 VAL A N 1
ATOM 643 C CA . VAL A 1 85 ? 22.938 25.156 6.074 1 48.03 85 VAL A CA 1
ATOM 644 C C . VAL A 1 85 ? 24 25.641 7.074 1 48.03 85 VAL A C 1
ATOM 646 O O . VAL A 1 85 ? 24.891 24.891 7.441 1 48.03 85 VAL A O 1
ATOM 649 N N . PRO A 1 86 ? 24.25 26.875 7.305 1 50.44 86 PRO A N 1
ATOM 650 C CA . PRO A 1 86 ? 25.219 27.266 8.328 1 50.44 86 PRO A CA 1
ATOM 651 C C . PRO A 1 86 ? 25.109 26.438 9.609 1 50.44 86 PRO A C 1
ATOM 653 O O . PRO A 1 86 ? 24 26 9.961 1 50.44 86 PRO A O 1
ATOM 656 N N . ARG A 1 87 ? 26.141 25.828 10.141 1 55.25 87 ARG A N 1
ATOM 657 C CA . ARG A 1 87 ? 26.234 25.016 11.352 1 55.25 87 ARG A CA 1
ATOM 658 C C . ARG A 1 87 ? 25.797 25.812 12.57 1 55.25 87 ARG A C 1
ATOM 660 O O . ARG A 1 87 ? 25.578 25.25 13.641 1 55.25 87 ARG A O 1
ATOM 667 N N . CYS A 1 88 ? 25.828 27.078 12.484 1 63.84 88 CYS A N 1
ATOM 668 C CA . CYS A 1 88 ? 25.375 27.828 13.648 1 63.84 88 CYS A CA 1
ATOM 669 C C . CYS A 1 88 ? 24.641 29.094 13.234 1 63.84 88 CYS A C 1
ATOM 671 O O . CYS A 1 88 ? 24.938 29.672 12.188 1 63.84 88 CYS A O 1
ATOM 673 N N . LEU A 1 89 ? 23.531 29.438 13.844 1 67.69 89 LEU A N 1
ATOM 674 C CA . LEU A 1 89 ? 22.781 30.672 13.633 1 67.69 89 LEU A CA 1
ATOM 675 C C . LEU A 1 89 ? 23.547 31.859 14.195 1 67.69 89 LEU A C 1
ATOM 677 O O . LEU A 1 89 ? 24.234 31.75 15.211 1 67.69 89 LEU A O 1
ATOM 681 N N . PRO A 1 90 ? 23.625 32.875 13.461 1 65.31 90 PRO A N 1
ATOM 682 C CA . PRO A 1 90 ? 24.203 34.094 14.078 1 65.31 90 PRO A CA 1
ATOM 683 C C . PRO A 1 90 ? 23.516 34.469 15.383 1 65.31 90 PRO A C 1
ATOM 685 O O . PRO A 1 90 ? 22.375 34.062 15.633 1 65.31 90 PRO A O 1
ATOM 688 N N . LEU A 1 91 ? 24.359 35 16.234 1 65.25 91 LEU A N 1
ATOM 689 C CA . LEU A 1 91 ? 23.797 35.469 17.5 1 65.25 91 LEU A CA 1
ATOM 690 C C . LEU A 1 91 ? 22.828 36.625 17.266 1 65.25 91 LEU A C 1
ATOM 692 O O . LEU A 1 91 ? 23.125 37.562 16.516 1 65.25 91 LEU A O 1
ATOM 696 N N . PHE A 1 92 ? 21.703 36.312 17.703 1 71.56 92 PHE A N 1
ATOM 697 C CA . PHE A 1 92 ? 20.672 37.344 17.578 1 71.56 92 PHE A CA 1
ATOM 698 C C . PHE A 1 92 ? 20.547 38.125 18.875 1 71.56 92 PHE A C 1
ATOM 700 O O . PHE A 1 92 ? 20.375 37.531 19.953 1 71.56 92 PHE A O 1
ATOM 707 N N . ASN A 1 93 ? 20.625 39.344 18.859 1 70 93 ASN A N 1
ATOM 708 C CA . ASN A 1 93 ? 20.625 40.219 20.031 1 70 93 ASN A CA 1
ATOM 709 C C . ASN A 1 93 ? 19.281 40.188 20.75 1 70 93 ASN A C 1
ATOM 711 O O . ASN A 1 93 ? 19.203 40.469 21.953 1 70 93 ASN A O 1
ATOM 715 N N . ASP A 1 94 ? 18.297 39.844 20.141 1 79.31 94 ASP A N 1
ATOM 716 C CA . ASP A 1 94 ? 16.969 39.938 20.75 1 79.31 94 ASP A CA 1
ATOM 717 C C . ASP A 1 94 ? 16.594 38.625 21.438 1 79.31 94 ASP A C 1
ATOM 719 O O . ASP A 1 94 ? 15.484 38.469 21.938 1 79.31 94 ASP A O 1
ATOM 723 N N . LEU A 1 95 ? 17.562 37.719 21.531 1 83.12 95 LEU A N 1
ATOM 724 C CA . LEU A 1 95 ? 17.328 36.438 22.188 1 83.12 95 LEU A CA 1
ATOM 725 C C . LEU A 1 95 ? 18.312 36.219 23.328 1 83.12 95 LEU A C 1
ATOM 727 O O . LEU A 1 95 ? 19.469 36.625 23.234 1 83.12 95 LEU A O 1
ATOM 731 N N . THR A 1 96 ? 17.781 35.781 24.359 1 83.81 96 THR A N 1
ATOM 732 C CA . THR A 1 96 ? 18.688 35.375 25.422 1 83.81 96 THR A CA 1
ATOM 733 C C . THR A 1 96 ? 19.594 34.25 24.969 1 83.81 96 THR A C 1
ATOM 735 O O . THR A 1 96 ? 19.297 33.562 23.969 1 83.81 96 THR A O 1
ATOM 738 N N . CYS A 1 97 ? 20.594 34.062 25.703 1 81.88 97 CYS A N 1
ATOM 739 C CA . CYS A 1 97 ? 21.531 33 25.375 1 81.88 97 CYS A CA 1
ATOM 740 C C . CYS A 1 97 ? 20.859 31.641 25.453 1 81.88 97 CYS A C 1
ATOM 742 O O . CYS A 1 97 ? 21.109 30.781 24.609 1 81.88 97 CYS A O 1
ATOM 744 N N . SER A 1 98 ? 20.016 31.562 26.422 1 84.69 98 SER A N 1
ATOM 745 C CA . SER A 1 98 ? 19.312 30.281 26.594 1 84.69 98 SER A CA 1
ATOM 746 C C . SER A 1 98 ? 18.328 30.031 25.438 1 84.69 98 SER A C 1
ATOM 748 O O . SER A 1 98 ? 18.234 28.922 24.938 1 84.69 98 SER A O 1
ATOM 750 N N . ASP A 1 99 ? 17.672 31.141 25.047 1 87 99 ASP A N 1
ATOM 751 C CA . ASP A 1 99 ? 16.719 31.016 23.953 1 87 99 ASP A CA 1
ATOM 752 C C . ASP A 1 99 ? 17.422 30.719 22.625 1 87 99 ASP A C 1
ATOM 754 O O . ASP A 1 99 ? 16.922 29.938 21.812 1 87 99 ASP A O 1
ATOM 758 N N . GLN A 1 100 ? 18.531 31.297 22.5 1 86.31 100 GLN A N 1
ATOM 759 C CA . GLN A 1 100 ? 19.297 31.078 21.266 1 86.31 100 GLN A CA 1
ATOM 760 C C . GLN A 1 100 ? 19.781 29.641 21.172 1 86.31 100 GLN A C 1
ATOM 762 O O . GLN A 1 100 ? 19.75 29.031 20.094 1 86.31 100 GLN A O 1
ATOM 767 N N . ARG A 1 101 ? 20.203 29.125 22.219 1 85.06 101 ARG A N 1
ATOM 768 C CA . ARG A 1 101 ? 20.656 27.734 22.25 1 85.06 101 ARG A CA 1
ATOM 769 C C . ARG A 1 101 ? 19.5 26.781 21.969 1 85.06 101 ARG A C 1
ATOM 771 O O . ARG A 1 101 ? 19.656 25.797 21.234 1 85.06 101 ARG A O 1
ATOM 778 N N . LEU A 1 102 ? 18.406 27.141 22.547 1 87.38 102 LEU A N 1
ATOM 779 C CA . LEU A 1 102 ? 17.219 26.312 22.375 1 87.38 102 LEU A CA 1
ATOM 780 C C . LEU A 1 102 ? 16.797 26.266 20.906 1 87.38 102 LEU A C 1
ATOM 782 O O . LEU A 1 102 ? 16.5 25.188 20.375 1 87.38 102 LEU A O 1
ATOM 786 N N . ILE A 1 103 ? 16.797 27.375 20.281 1 89.62 103 ILE A N 1
ATOM 787 C CA . ILE A 1 103 ? 16.391 27.469 18.891 1 89.62 103 ILE A CA 1
ATOM 788 C C . ILE A 1 103 ? 17.406 26.781 18 1 89.62 103 ILE A C 1
ATOM 790 O O . ILE A 1 103 ? 17.031 26.062 17.062 1 89.62 103 ILE A O 1
ATOM 794 N N . GLN A 1 104 ? 18.656 26.953 18.312 1 86.81 104 GLN A N 1
ATOM 795 C CA . GLN A 1 104 ? 19.719 26.312 17.547 1 86.81 104 GLN A CA 1
ATOM 796 C C . GLN A 1 104 ? 19.609 24.797 17.625 1 86.81 104 GLN A C 1
ATOM 798 O O . GLN A 1 104 ? 19.688 24.109 16.594 1 86.81 104 GLN A O 1
ATOM 803 N N . ASP A 1 105 ? 19.359 24.328 18.766 1 86.12 105 ASP A N 1
ATOM 804 C CA . ASP A 1 105 ? 19.234 22.891 18.969 1 86.12 105 ASP A CA 1
ATOM 805 C C . ASP A 1 105 ? 18.016 22.328 18.25 1 86.12 105 ASP A C 1
ATOM 807 O O . ASP A 1 105 ? 18.047 21.219 17.719 1 86.12 105 ASP A O 1
ATOM 811 N N . SER A 1 106 ? 17 23.109 18.281 1 89.69 106 SER A N 1
ATOM 812 C CA . SER A 1 106 ? 15.766 22.656 17.656 1 89.69 106 SER A CA 1
ATOM 813 C C . SER A 1 106 ? 15.883 22.656 16.141 1 89.69 106 SER A C 1
ATOM 815 O O . SER A 1 106 ? 15.367 21.766 15.469 1 89.69 106 SER A O 1
ATOM 817 N N . LEU A 1 107 ? 16.516 23.688 15.602 1 88.75 107 LEU A N 1
ATOM 818 C CA . LEU A 1 107 ? 16.594 23.828 14.148 1 88.75 107 LEU A CA 1
ATOM 819 C C . LEU A 1 107 ? 17.594 22.844 13.562 1 88.75 107 LEU A C 1
ATOM 821 O O . LEU A 1 107 ? 17.391 22.312 12.469 1 88.75 107 LEU A O 1
ATOM 825 N N . PHE A 1 108 ? 18.562 22.547 14.305 1 88.44 108 PHE A N 1
ATOM 826 C CA . PHE A 1 108 ? 19.594 21.672 13.75 1 88.44 108 PHE A CA 1
ATOM 827 C C . PHE A 1 108 ? 19.438 20.25 14.258 1 88.44 108 PHE A C 1
ATOM 829 O O . PHE A 1 108 ? 20.094 19.328 13.758 1 88.44 108 PHE A O 1
ATOM 836 N N . GLY A 1 109 ? 18.516 20.125 15.148 1 90.12 109 GLY A N 1
ATOM 837 C CA . GLY A 1 109 ? 18.188 18.781 15.594 1 90.12 109 GLY A CA 1
ATOM 838 C C . GLY A 1 109 ? 17.125 18.109 14.734 1 90.12 109 GLY A C 1
ATOM 839 O O . GLY A 1 109 ? 16.406 18.797 13.992 1 90.12 109 GLY A O 1
ATOM 840 N N . ASP A 1 110 ? 17.016 16.812 14.875 1 92.12 110 ASP A N 1
ATOM 841 C CA . ASP A 1 110 ? 16.078 16.047 14.047 1 92.12 110 ASP A CA 1
ATOM 842 C C . ASP A 1 110 ? 14.82 15.695 14.836 1 92.12 110 ASP A C 1
ATOM 844 O O . ASP A 1 110 ? 13.875 15.141 14.273 1 92.12 110 ASP A O 1
ATOM 848 N N . ALA A 1 111 ? 14.719 16.062 16.016 1 90.94 111 ALA A N 1
ATOM 849 C CA . ALA A 1 111 ? 13.641 15.594 16.875 1 90.94 111 ALA A CA 1
ATOM 850 C C . ALA A 1 111 ? 12.281 16.047 16.344 1 90.94 111 ALA A C 1
ATOM 852 O O . ALA A 1 111 ? 11.383 15.227 16.141 1 90.94 111 ALA A O 1
ATOM 853 N N . ALA A 1 112 ? 12.156 17.328 16.141 1 91.81 112 ALA A N 1
ATOM 854 C CA . ALA A 1 112 ? 10.898 17.859 15.633 1 91.81 112 ALA A CA 1
ATOM 855 C C . ALA A 1 112 ? 10.641 17.391 14.203 1 91.81 112 ALA A C 1
ATOM 857 O O . ALA A 1 112 ? 9.508 17.062 13.844 1 91.81 112 ALA A O 1
ATOM 858 N N . LEU A 1 113 ? 11.664 17.391 13.414 1 94.75 113 LEU A N 1
ATOM 859 C CA . LEU A 1 113 ? 11.531 17.016 12.008 1 94.75 113 LEU A CA 1
ATOM 860 C C . LEU A 1 113 ? 11.109 15.562 11.875 1 94.75 113 LEU A C 1
ATOM 862 O O . LEU A 1 113 ? 10.391 15.211 10.938 1 94.75 113 LEU A O 1
ATOM 866 N N . ASN A 1 114 ? 11.492 14.719 12.805 1 93.38 114 ASN A N 1
ATOM 867 C CA . ASN A 1 114 ? 11.117 13.312 12.797 1 93.38 114 ASN A CA 1
ATOM 868 C C . ASN A 1 114 ? 9.625 13.133 13.07 1 93.38 114 ASN A C 1
ATOM 870 O O . ASN A 1 114 ? 9.031 12.133 12.648 1 93.38 114 ASN A O 1
ATOM 874 N N . VAL A 1 115 ? 9.031 14.102 13.664 1 94.12 115 VAL A N 1
ATOM 875 C CA . VAL A 1 115 ? 7.633 13.984 14.07 1 94.12 115 VAL A CA 1
ATOM 876 C C . VAL A 1 115 ? 6.727 14.531 12.969 1 94.12 115 VAL A C 1
ATOM 878 O O . VAL A 1 115 ? 5.648 13.984 12.727 1 94.12 115 VAL A O 1
ATOM 881 N N . PHE A 1 116 ? 7.211 15.523 12.297 1 94.81 116 PHE A N 1
ATOM 882 C CA . PHE A 1 116 ? 6.25 16.266 11.492 1 94.81 116 PHE A CA 1
ATOM 883 C C . PHE A 1 116 ? 6.48 16.016 10.008 1 94.81 116 PHE A C 1
ATOM 885 O O . PHE A 1 116 ? 5.691 16.453 9.164 1 94.81 116 PHE A O 1
ATOM 892 N N . LEU A 1 117 ? 7.551 15.375 9.688 1 96.5 117 LEU A N 1
ATOM 893 C CA . LEU A 1 117 ? 7.824 15.086 8.289 1 96.5 117 LEU A CA 1
ATOM 894 C C . LEU A 1 117 ? 7.676 13.594 7.996 1 96.5 117 LEU A C 1
ATOM 896 O O . LEU A 1 117 ? 7.844 12.766 8.891 1 96.5 117 LEU A O 1
ATOM 900 N N . ILE A 1 118 ? 7.438 13.219 6.785 1 95.69 118 ILE A N 1
ATOM 901 C CA . ILE A 1 118 ? 7.215 11.844 6.355 1 95.69 118 ILE A CA 1
ATOM 902 C C . ILE A 1 118 ? 8.5 11.031 6.523 1 95.69 118 ILE A C 1
ATOM 904 O O . ILE A 1 118 ? 8.461 9.844 6.848 1 95.69 118 ILE A O 1
ATOM 908 N N . GLY A 1 119 ? 9.617 11.758 6.242 1 94.31 119 GLY A N 1
ATOM 909 C CA . GLY A 1 119 ? 10.859 11.008 6.32 1 94.31 119 GLY A CA 1
ATOM 910 C C . GLY A 1 119 ? 12.094 11.891 6.254 1 94.31 119 GLY A C 1
ATOM 911 O O . GLY A 1 119 ? 11.977 13.117 6.16 1 94.31 119 GLY A O 1
ATOM 912 N N . PRO A 1 120 ? 13.219 11.258 6.266 1 95.5 120 PRO A N 1
ATOM 913 C CA . PRO A 1 120 ? 14.484 11.992 6.379 1 95.5 120 PRO A CA 1
ATOM 914 C C . PRO A 1 120 ? 14.859 12.711 5.086 1 95.5 120 PRO A C 1
ATOM 916 O O . PRO A 1 120 ? 15.609 13.695 5.121 1 95.5 120 PRO A O 1
ATOM 919 N N . THR A 1 121 ? 14.383 12.281 3.967 1 95.81 121 THR A N 1
ATOM 920 C CA . THR A 1 121 ? 14.758 12.891 2.697 1 95.81 121 THR A CA 1
ATOM 921 C C . THR A 1 121 ? 14.289 14.344 2.637 1 95.81 121 THR A C 1
ATOM 923 O O . THR A 1 121 ? 14.859 15.156 1.906 1 95.81 121 THR A O 1
ATOM 926 N N . PHE A 1 122 ? 13.312 14.672 3.439 1 95.69 122 PHE A N 1
ATOM 927 C CA . PHE A 1 122 ? 12.734 16 3.41 1 95.69 122 PHE A CA 1
ATOM 928 C C . PHE A 1 122 ? 13.398 16.906 4.449 1 95.69 122 PHE A C 1
ATOM 930 O O . PHE A 1 122 ? 13.195 18.125 4.445 1 95.69 122 PHE A O 1
ATOM 937 N N . LYS A 1 123 ? 14.227 16.406 5.332 1 95.25 123 LYS A N 1
ATOM 938 C CA . LYS A 1 123 ? 14.672 17.094 6.539 1 95.25 123 LYS A CA 1
ATOM 939 C C . LYS A 1 123 ? 15.547 18.297 6.191 1 95.25 123 LYS A C 1
ATOM 941 O O . LYS A 1 123 ? 15.289 19.422 6.664 1 95.25 123 LYS A O 1
ATOM 946 N N . GLU A 1 124 ? 16.5 18.094 5.293 1 93.44 124 GLU A N 1
ATOM 947 C CA . GLU A 1 124 ? 17.453 19.156 5.023 1 93.44 124 GLU A CA 1
ATOM 948 C C . GLU A 1 124 ? 16.797 20.344 4.324 1 93.44 124 GLU A C 1
ATOM 950 O O . GLU A 1 124 ? 17.047 21.5 4.672 1 93.44 124 GLU A O 1
ATOM 955 N N . HIS A 1 125 ? 15.977 20 3.412 1 91.31 125 HIS A N 1
ATOM 956 C CA . HIS A 1 125 ? 15.273 21.062 2.719 1 91.31 125 HIS A CA 1
ATOM 957 C C . HIS A 1 125 ? 14.328 21.812 3.66 1 91.31 125 HIS A C 1
ATOM 959 O O . HIS A 1 125 ? 14.211 23.031 3.598 1 91.31 125 HIS A O 1
ATOM 965 N N . HIS A 1 126 ? 13.672 21.109 4.492 1 94.5 126 HIS A N 1
ATOM 966 C CA . HIS A 1 126 ? 12.75 21.719 5.445 1 94.5 126 HIS A CA 1
ATOM 967 C C . HIS A 1 126 ? 13.5 22.531 6.492 1 94.5 126 HIS A C 1
ATOM 969 O O . HIS A 1 126 ? 13.047 23.609 6.879 1 94.5 126 HIS A O 1
ATOM 975 N N . ARG A 1 127 ? 14.586 22 6.914 1 93.62 127 ARG A N 1
ATOM 976 C CA . ARG A 1 127 ? 15.438 22.719 7.852 1 93.62 127 ARG A CA 1
ATOM 977 C C . ARG A 1 127 ? 15.875 24.062 7.273 1 93.62 127 ARG A C 1
ATOM 979 O O . ARG A 1 127 ? 15.781 25.094 7.941 1 93.62 127 ARG A O 1
ATOM 986 N N . GLY A 1 128 ? 16.344 24.016 6.016 1 91.06 128 GLY A N 1
ATOM 987 C CA . GLY A 1 128 ? 16.734 25.25 5.348 1 91.06 128 GLY A CA 1
ATOM 988 C C . GLY A 1 128 ? 15.609 26.266 5.262 1 91.06 128 GLY A C 1
ATOM 989 O O . GLY A 1 128 ? 15.828 27.453 5.449 1 91.06 128 GLY A O 1
ATOM 990 N N . LEU A 1 129 ? 14.453 25.781 5.07 1 91.94 129 LEU A N 1
ATOM 991 C CA . LEU A 1 129 ? 13.281 26.641 4.98 1 91.94 129 LEU A CA 1
ATOM 992 C C . LEU A 1 129 ? 12.969 27.281 6.332 1 91.94 129 LEU A C 1
ATOM 994 O O . LEU A 1 129 ? 12.688 28.469 6.414 1 91.94 129 LEU A O 1
ATOM 998 N N . LEU A 1 130 ? 13.023 26.5 7.383 1 93.31 130 LEU A N 1
ATOM 999 C CA . LEU A 1 130 ? 12.742 27 8.719 1 93.31 130 LEU A CA 1
ATOM 1000 C C . LEU A 1 130 ? 13.773 28.047 9.148 1 93.31 130 LEU A C 1
ATOM 1002 O O . LEU A 1 130 ? 13.422 29.062 9.75 1 93.31 130 LEU A O 1
ATOM 1006 N N . ILE A 1 131 ? 15.008 27.781 8.805 1 90.88 131 ILE A N 1
ATOM 1007 C CA . ILE A 1 131 ? 16.078 28.703 9.148 1 90.88 131 ILE A CA 1
ATOM 1008 C C . ILE A 1 131 ? 15.883 30.031 8.398 1 90.88 131 ILE A C 1
ATOM 1010 O O . ILE A 1 131 ? 15.984 31.094 8.992 1 90.88 131 ILE A O 1
ATOM 1014 N N . SER A 1 132 ? 15.562 29.922 7.195 1 90.12 132 SER A N 1
ATOM 1015 C CA . SER A 1 132 ? 15.32 31.125 6.398 1 90.12 132 SER A CA 1
ATOM 1016 C C . SER A 1 132 ? 14.164 31.938 6.961 1 90.12 132 SER A C 1
ATOM 1018 O O . SER A 1 132 ? 14.258 33.156 7.078 1 90.12 132 SER A O 1
ATOM 1020 N N . HIS A 1 133 ? 13.109 31.281 7.352 1 92.38 133 HIS A N 1
ATOM 1021 C CA . HIS A 1 133 ? 11.953 31.953 7.926 1 92.38 133 HIS A CA 1
ATOM 1022 C C . HIS A 1 133 ? 12.305 32.594 9.258 1 92.38 133 HIS A C 1
ATOM 1024 O O . HIS A 1 133 ? 11.867 33.719 9.547 1 92.38 133 HIS A O 1
ATOM 1030 N N . PHE A 1 134 ? 13.07 31.859 10 1 91.88 134 PHE A N 1
ATOM 1031 C CA . PHE A 1 134 ? 13.43 32.375 11.305 1 91.88 134 PHE A CA 1
ATOM 1032 C C . PHE A 1 134 ? 14.297 33.625 11.172 1 91.88 134 PHE A C 1
ATOM 1034 O O . PHE A 1 134 ? 14.102 34.625 11.891 1 91.88 134 PHE A O 1
ATOM 1041 N N . VAL A 1 135 ? 15.203 33.625 10.234 1 88.12 135 VAL A N 1
ATOM 1042 C CA . VAL A 1 135 ? 16.141 34.719 10.055 1 88.12 135 VAL A CA 1
ATOM 1043 C C . VAL A 1 135 ? 15.422 35.938 9.469 1 88.12 135 VAL A C 1
ATOM 1045 O O . VAL A 1 135 ? 15.602 37.062 9.945 1 88.12 135 VAL A O 1
ATOM 1048 N N . VAL A 1 136 ? 14.609 35.719 8.547 1 87.69 136 VAL A N 1
ATOM 1049 C CA . VAL A 1 136 ? 13.977 36.812 7.816 1 87.69 136 VAL A CA 1
ATOM 1050 C C . VAL A 1 136 ? 12.805 37.375 8.625 1 87.69 136 VAL A C 1
ATOM 1052 O O . VAL A 1 136 ? 12.562 38.562 8.633 1 87.69 136 VAL A O 1
ATOM 1055 N N . SER A 1 137 ? 12.086 36.5 9.344 1 91.94 137 SER A N 1
ATOM 1056 C CA . SER A 1 137 ? 10.859 36.906 10.031 1 91.94 137 SER A CA 1
ATOM 1057 C C . SER A 1 137 ? 10.953 36.625 11.523 1 91.94 137 SER A C 1
ATOM 1059 O O . SER A 1 137 ? 9.984 36.156 12.133 1 91.94 137 SER A O 1
ATOM 1061 N N . ARG A 1 138 ? 11.984 36.906 12.078 1 89.75 138 ARG A N 1
ATOM 1062 C CA . ARG A 1 138 ? 12.242 36.594 13.477 1 89.75 138 ARG A CA 1
ATOM 1063 C C . ARG A 1 138 ? 11.234 37.281 14.391 1 89.75 138 ARG A C 1
ATOM 1065 O O . ARG A 1 138 ? 10.734 36.688 15.344 1 89.75 138 ARG A O 1
ATOM 1072 N N . HIS A 1 139 ? 10.977 38.469 14.086 1 89.75 139 HIS A N 1
ATOM 1073 C CA . HIS A 1 139 ? 10.094 39.219 14.945 1 89.75 139 HIS A CA 1
ATOM 1074 C C . HIS A 1 139 ? 8.719 38.594 15.055 1 89.75 139 HIS A C 1
ATOM 1076 O O . HIS A 1 139 ? 8.109 38.594 16.125 1 89.75 139 HIS A O 1
ATOM 1082 N N . THR A 1 140 ? 8.289 38 14.023 1 94.25 140 THR A N 1
ATOM 1083 C CA . THR A 1 140 ? 6.953 37.406 13.984 1 94.25 140 THR A CA 1
ATOM 1084 C C . THR A 1 140 ? 6.984 35.969 14.469 1 94.25 140 THR A C 1
ATOM 1086 O O . THR A 1 140 ? 6.059 35.5 15.141 1 94.25 140 THR A O 1
ATOM 1089 N N . LEU A 1 141 ? 8.07 35.219 14.227 1 96.06 141 LEU A N 1
ATOM 1090 C CA . LEU A 1 141 ? 8.047 33.781 14.375 1 96.06 141 LEU A CA 1
ATOM 1091 C C . LEU A 1 141 ? 8.781 33.344 15.633 1 96.06 141 LEU A C 1
ATOM 1093 O O . LEU A 1 141 ? 8.695 32.188 16.047 1 96.06 141 LEU A O 1
ATOM 1097 N N . LYS A 1 142 ? 9.469 34.219 16.281 1 94.06 142 LYS A N 1
ATOM 1098 C CA . LYS A 1 142 ? 10.328 33.875 17.406 1 94.06 142 LYS A CA 1
ATOM 1099 C C . LYS A 1 142 ? 9.547 33.125 18.5 1 94.06 142 LYS A C 1
ATOM 1101 O O . LYS A 1 142 ? 9.992 32.094 19 1 94.06 142 LYS A O 1
ATOM 1106 N N . GLU A 1 143 ? 8.398 33.719 18.828 1 95.69 143 GLU A N 1
ATOM 1107 C CA . GLU A 1 143 ? 7.602 33.125 19.922 1 95.69 143 GLU A CA 1
ATOM 1108 C C . GLU A 1 143 ? 7.141 31.719 19.562 1 95.69 143 GLU A C 1
ATOM 1110 O O . GLU A 1 143 ? 7.145 30.828 20.422 1 95.69 143 GLU A O 1
ATOM 1115 N N . ALA A 1 144 ? 6.715 31.516 18.359 1 96.69 144 ALA A N 1
ATOM 1116 C CA . ALA A 1 144 ? 6.258 30.203 17.922 1 96.69 144 ALA A CA 1
ATOM 1117 C C . ALA A 1 144 ? 7.406 29.188 17.922 1 96.69 144 ALA A C 1
ATOM 1119 O O . ALA A 1 144 ? 7.238 28.047 18.344 1 96.69 144 ALA A O 1
ATOM 1120 N N . PHE A 1 145 ? 8.578 29.625 17.484 1 95.62 145 PHE A N 1
ATOM 1121 C CA . PHE A 1 145 ? 9.75 28.766 17.469 1 95.62 145 PHE A CA 1
ATOM 1122 C C . PHE A 1 145 ? 10.148 28.375 18.891 1 95.62 145 PHE A C 1
ATOM 1124 O O . PHE A 1 145 ? 10.5 27.219 19.141 1 95.62 145 PHE A O 1
ATOM 1131 N N . LEU A 1 146 ? 10.109 29.297 19.75 1 94.06 146 LEU A N 1
ATOM 1132 C CA . LEU A 1 146 ? 10.484 29.031 21.141 1 94.06 146 LEU A CA 1
ATOM 1133 C C . LEU A 1 146 ? 9.508 28.062 21.797 1 94.06 146 LEU A C 1
ATOM 1135 O O . LEU A 1 146 ? 9.906 27.172 22.531 1 94.06 146 LEU A O 1
ATOM 1139 N N . ALA A 1 147 ? 8.203 28.266 21.516 1 93.88 147 ALA A N 1
ATOM 1140 C CA . ALA A 1 147 ? 7.207 27.344 22.062 1 93.88 147 ALA A CA 1
ATOM 1141 C C . ALA A 1 147 ? 7.48 25.922 21.594 1 93.88 147 ALA A C 1
ATOM 1143 O O . ALA A 1 147 ? 7.477 24.984 22.406 1 93.88 147 ALA A O 1
ATOM 1144 N N . LEU A 1 148 ? 7.754 25.734 20.344 1 93.31 148 LEU A N 1
ATOM 1145 C CA . LEU A 1 148 ? 7.996 24.406 19.781 1 93.31 148 LEU A CA 1
ATOM 1146 C C . LEU A 1 148 ? 9.312 23.828 20.297 1 93.31 148 LEU A C 1
ATOM 1148 O O . LEU A 1 148 ? 9.398 22.641 20.625 1 93.31 148 LEU A O 1
ATOM 1152 N N . ALA A 1 149 ? 10.359 24.656 20.344 1 91.88 149 ALA A N 1
ATOM 1153 C CA . ALA A 1 149 ? 11.664 24.203 20.812 1 91.88 149 ALA A CA 1
ATOM 1154 C C . ALA A 1 149 ? 11.578 23.703 22.25 1 91.88 149 ALA A C 1
ATOM 1156 O O . ALA A 1 149 ? 12.18 22.688 22.594 1 91.88 149 ALA A O 1
ATOM 1157 N N . LEU A 1 150 ? 10.852 24.406 23.047 1 90.75 150 LEU A N 1
ATOM 1158 C CA . LEU A 1 150 ? 10.703 24.031 24.453 1 90.75 150 LEU A CA 1
ATOM 1159 C C . LEU A 1 150 ? 9.914 22.734 24.578 1 90.75 150 LEU A C 1
ATOM 1161 O O . LEU A 1 150 ? 10.156 21.938 25.484 1 90.75 150 LEU A O 1
ATOM 1165 N N . ALA A 1 151 ? 8.969 22.562 23.688 1 90.31 151 ALA A N 1
ATOM 1166 C CA . ALA A 1 151 ? 8.164 21.344 23.719 1 90.31 151 ALA A CA 1
ATOM 1167 C C . ALA A 1 151 ? 9.031 20.109 23.484 1 90.31 151 ALA A C 1
ATOM 1169 O O . ALA A 1 151 ? 8.758 19.031 24.031 1 90.31 151 ALA A O 1
ATOM 1170 N N . PHE A 1 152 ? 10.094 20.203 22.766 1 89.44 152 PHE A N 1
ATOM 1171 C CA . PHE A 1 152 ? 10.938 19.062 22.422 1 89.44 152 PHE A CA 1
ATOM 1172 C C . PHE A 1 152 ? 12.141 18.984 23.359 1 89.44 152 PHE A C 1
ATOM 1174 O O . PHE A 1 152 ? 12.938 18.047 23.281 1 89.44 152 PHE A O 1
ATOM 1181 N N . ASP A 1 153 ? 12.203 19.953 24.188 1 83.06 153 ASP A N 1
ATOM 1182 C CA . ASP A 1 153 ? 13.312 19.938 25.141 1 83.06 153 ASP A CA 1
ATOM 1183 C C . ASP A 1 153 ? 13.055 18.953 26.281 1 83.06 153 ASP A C 1
ATOM 1185 O O . ASP A 1 153 ? 12.031 19.031 26.953 1 83.06 153 ASP A O 1
ATOM 1189 N N . ARG A 1 154 ? 13.711 17.812 26.359 1 70.88 154 ARG A N 1
ATOM 1190 C CA . ARG A 1 154 ? 13.531 16.719 27.312 1 70.88 154 ARG A CA 1
ATOM 1191 C C . ARG A 1 154 ? 14.203 17.031 28.641 1 70.88 154 ARG A C 1
ATOM 1193 O O . ARG A 1 154 ? 14.312 16.172 29.5 1 70.88 154 ARG A O 1
ATOM 1200 N N . ASP A 1 155 ? 14.57 18.234 28.766 1 63.59 155 ASP A N 1
ATOM 1201 C CA . ASP A 1 155 ? 15.227 18.453 30.047 1 63.59 155 ASP A CA 1
ATOM 1202 C C . ASP A 1 155 ? 14.234 18.328 31.203 1 63.59 155 ASP A C 1
ATOM 1204 O O . ASP A 1 155 ? 13.312 19.141 31.328 1 63.59 155 ASP A O 1
ATOM 1208 N N . SER A 1 156 ? 14.203 17.188 31.781 1 58.38 156 SER A N 1
ATOM 1209 C CA . SER A 1 156 ? 13.344 16.719 32.875 1 58.38 156 SER A CA 1
ATOM 1210 C C . SER A 1 156 ? 13.375 17.688 34.062 1 58.38 156 SER A C 1
ATOM 1212 O O . SER A 1 156 ? 12.352 17.875 34.719 1 58.38 156 SER A O 1
ATOM 1214 N N . ALA A 1 157 ? 14.484 18.234 34.406 1 55.12 157 ALA A N 1
ATOM 1215 C CA . ALA A 1 157 ? 14.602 18.969 35.656 1 55.12 157 ALA A CA 1
ATOM 1216 C C . ALA A 1 157 ? 13.719 20.219 35.625 1 55.12 157 ALA A C 1
ATOM 1218 O O . ALA A 1 157 ? 13.281 20.688 36.688 1 55.12 157 ALA A O 1
ATOM 1219 N N . LEU A 1 158 ? 13.414 20.703 34.531 1 59.91 158 LEU A N 1
ATOM 1220 C CA . LEU A 1 158 ? 12.672 21.969 34.438 1 59.91 158 LEU A CA 1
ATOM 1221 C C . LEU A 1 158 ? 11.328 21.766 33.75 1 59.91 158 LEU A C 1
ATOM 1223 O O . LEU A 1 158 ? 10.719 22.719 33.281 1 59.91 158 LEU A O 1
ATOM 1227 N N . ALA A 1 159 ? 10.875 20.531 33.875 1 65.06 159 ALA A N 1
ATOM 1228 C CA . ALA A 1 159 ? 9.742 20.125 33.062 1 65.06 159 ALA A CA 1
ATOM 1229 C C . ALA A 1 159 ? 8.516 20.984 33.312 1 65.06 159 ALA A C 1
ATOM 1231 O O . ALA A 1 159 ? 7.852 21.438 32.375 1 65.06 159 ALA A O 1
ATOM 1232 N N . GLN A 1 160 ? 8.281 21.266 34.625 1 67.81 160 GLN A N 1
ATOM 1233 C CA . GLN A 1 160 ? 7.082 22.031 34.938 1 67.81 160 GLN A CA 1
ATOM 1234 C C . GLN A 1 160 ? 7.223 23.484 34.5 1 67.81 160 GLN A C 1
ATOM 1236 O O . GLN A 1 160 ? 6.293 24.047 33.906 1 67.81 160 GLN A O 1
ATOM 1241 N N . ARG A 1 161 ? 8.344 24.078 34.844 1 69.38 161 ARG A N 1
ATOM 1242 C CA . ARG A 1 161 ? 8.586 25.453 34.438 1 69.38 161 ARG A CA 1
ATOM 1243 C C . ARG A 1 161 ? 8.602 25.609 32.938 1 69.38 161 ARG A C 1
ATOM 1245 O O . ARG A 1 161 ? 8.055 26.562 32.406 1 69.38 161 ARG A O 1
ATOM 1252 N N . ASN A 1 162 ? 9.039 24.672 32.375 1 79.44 162 ASN A N 1
ATOM 1253 C CA . ASN A 1 162 ? 9.117 24.688 30.922 1 79.44 162 ASN A CA 1
ATOM 1254 C C . ASN A 1 162 ? 7.73 24.594 30.281 1 79.44 162 ASN A C 1
ATOM 1256 O O . ASN A 1 162 ? 7.477 25.219 29.25 1 79.44 162 ASN A O 1
ATOM 1260 N N . THR A 1 163 ? 6.855 23.984 31.062 1 83.12 163 THR A N 1
ATOM 1261 C CA . THR A 1 163 ? 5.516 23.844 30.5 1 83.12 163 THR A CA 1
ATOM 1262 C C . THR A 1 163 ? 4.777 25.172 30.516 1 83.12 163 THR A C 1
ATOM 1264 O O . THR A 1 163 ? 4.137 25.547 29.531 1 83.12 163 THR A O 1
ATOM 1267 N N . GLU A 1 164 ? 4.926 25.906 31.516 1 86.62 164 GLU A N 1
ATOM 1268 C CA . GLU A 1 164 ? 4.27 27.203 31.594 1 86.62 164 GLU A CA 1
ATOM 1269 C C . GLU A 1 164 ? 4.852 28.188 30.578 1 86.62 164 GLU A C 1
ATOM 1271 O O . GLU A 1 164 ? 4.117 28.938 29.938 1 86.62 164 GLU A O 1
ATOM 1276 N N . ILE A 1 165 ? 6.105 28.109 30.453 1 89.25 165 ILE A N 1
ATOM 1277 C CA . ILE A 1 165 ? 6.797 29.031 29.547 1 89.25 165 ILE A CA 1
ATOM 1278 C C . ILE A 1 165 ? 6.43 28.703 28.109 1 89.25 165 ILE A C 1
ATOM 1280 O O . ILE A 1 165 ? 6.25 29.594 27.281 1 89.25 165 ILE A O 1
ATOM 1284 N N . GLN A 1 166 ? 6.352 27.469 27.844 1 90.25 166 GLN A N 1
ATOM 1285 C CA . GLN A 1 166 ? 6.016 27.078 26.484 1 90.25 166 GLN A CA 1
ATOM 1286 C C . GLN A 1 166 ? 4.625 27.578 26.094 1 90.25 166 GLN A C 1
ATOM 1288 O O . GLN A 1 166 ? 4.43 28.094 24.984 1 90.25 166 GLN A O 1
ATOM 1293 N N . TYR A 1 167 ? 3.68 27.516 27.016 1 91.75 167 TYR A N 1
ATOM 1294 C CA . TYR A 1 167 ? 2.322 27.953 26.719 1 91.75 167 TYR A CA 1
ATOM 1295 C C . TYR A 1 167 ? 2.254 29.484 26.625 1 91.75 167 TYR A C 1
ATOM 1297 O O . TYR A 1 167 ? 1.452 30.031 25.875 1 91.75 167 TYR A O 1
ATOM 1305 N N . LYS A 1 168 ? 3.086 30.094 27.391 1 94.31 168 LYS A N 1
ATOM 1306 C CA . LYS A 1 168 ? 3.164 31.562 27.281 1 94.31 168 LYS A CA 1
ATOM 1307 C C . LYS A 1 168 ? 3.641 31.984 25.906 1 94.31 168 LYS A C 1
ATOM 1309 O O . LYS A 1 168 ? 3.074 32.906 25.297 1 94.31 168 LYS A O 1
ATOM 1314 N N . HIS A 1 169 ? 4.664 31.328 25.453 1 94.38 169 HIS A N 1
ATOM 1315 C CA . HIS A 1 169 ? 5.164 31.609 24.125 1 94.38 169 HIS A CA 1
ATOM 1316 C C . HIS A 1 169 ? 4.129 31.266 23.062 1 94.38 169 HIS A C 1
ATOM 1318 O O . HIS A 1 169 ? 3.963 32 22.078 1 94.38 169 HIS A O 1
ATOM 1324 N N . ALA A 1 170 ? 3.439 30.172 23.234 1 94.38 170 ALA A N 1
ATOM 1325 C CA . ALA A 1 170 ? 2.404 29.781 22.281 1 94.38 170 ALA A CA 1
ATOM 1326 C C . ALA A 1 170 ? 1.274 30.797 22.234 1 94.38 170 ALA A C 1
ATOM 1328 O O . ALA A 1 170 ? 0.786 31.141 21.156 1 94.38 170 ALA A O 1
ATOM 1329 N N . SER A 1 171 ? 0.85 31.312 23.438 1 95.44 171 SER A N 1
ATOM 1330 C CA . SER A 1 171 ? -0.195 32.312 23.5 1 95.44 171 SER A CA 1
ATOM 1331 C C . SER A 1 171 ? 0.24 33.625 22.797 1 95.44 171 SER A C 1
ATOM 1333 O O . SER A 1 171 ? -0.561 34.25 22.109 1 95.44 171 SER A O 1
ATOM 1335 N N . SER A 1 172 ? 1.457 33.938 23.016 1 96.81 172 SER A N 1
ATOM 1336 C CA . SER A 1 172 ? 1.999 35.125 22.359 1 96.81 172 SER A CA 1
ATOM 1337 C C . SER A 1 172 ? 2.02 34.938 20.844 1 96.81 172 SER A C 1
ATOM 1339 O O . SER A 1 172 ? 1.781 35.906 20.094 1 96.81 172 SER A O 1
ATOM 1341 N N . ALA A 1 173 ? 2.352 33.781 20.406 1 97.19 173 ALA A N 1
ATOM 1342 C CA . ALA A 1 173 ? 2.35 33.469 18.969 1 97.19 173 ALA A CA 1
ATOM 1343 C C . ALA A 1 173 ? 0.942 33.594 18.391 1 97.19 173 ALA A C 1
ATOM 1345 O O . ALA A 1 173 ? 0.751 34.125 17.297 1 97.19 173 ALA A O 1
ATOM 1346 N N . ILE A 1 174 ? -0.051 33.094 19.062 1 96.75 174 ILE A N 1
ATOM 1347 C CA . ILE A 1 174 ? -1.441 33.156 18.625 1 96.75 174 ILE A CA 1
ATOM 1348 C C . ILE A 1 174 ? -1.887 34.625 18.531 1 96.75 174 ILE A C 1
ATOM 1350 O O . ILE A 1 174 ? -2.59 35 17.594 1 96.75 174 ILE A O 1
ATOM 1354 N N . ARG A 1 175 ? -1.45 35.406 19.5 1 97 175 ARG A N 1
ATOM 1355 C CA . ARG A 1 175 ? -1.762 36.844 19.469 1 97 175 ARG A CA 1
ATOM 1356 C C . ARG A 1 175 ? -1.164 37.5 18.234 1 97 175 ARG A C 1
ATOM 1358 O O . ARG A 1 175 ? -1.818 38.312 17.578 1 97 175 ARG A O 1
ATOM 1365 N N . LYS A 1 176 ? 0.035 37.125 17.984 1 96.94 176 LYS A N 1
ATOM 1366 C CA . LYS A 1 176 ? 0.688 37.656 16.797 1 96.94 176 LYS A CA 1
ATOM 1367 C C . LYS A 1 176 ? -0.073 37.281 15.523 1 96.94 176 LYS A C 1
ATOM 1369 O O . LYS A 1 176 ? -0.182 38.062 14.594 1 96.94 176 LYS A O 1
ATOM 1374 N N . LEU A 1 177 ? -0.572 36.062 15.508 1 97.5 177 LEU A N 1
ATOM 1375 C CA . LEU A 1 177 ? -1.339 35.594 14.352 1 97.5 177 LEU A CA 1
ATOM 1376 C C . LEU A 1 177 ? -2.645 36.375 14.227 1 97.5 177 LEU A C 1
ATOM 1378 O O . LEU A 1 177 ? -3.055 36.719 13.117 1 97.5 177 LEU A O 1
ATOM 1382 N N . ARG A 1 178 ? -3.301 36.688 15.312 1 96.5 178 ARG A N 1
ATOM 1383 C CA . ARG A 1 178 ? -4.566 37.438 15.312 1 96.5 178 ARG A CA 1
ATOM 1384 C C . ARG A 1 178 ? -4.387 38.844 14.789 1 96.5 178 ARG A C 1
ATOM 1386 O O . ARG A 1 178 ? -5.281 39.406 14.141 1 96.5 178 ARG A O 1
ATOM 1393 N N . GLU A 1 179 ? -3.211 39.344 15.031 1 95.81 179 GLU A N 1
ATOM 1394 C CA . GLU A 1 179 ? -2.941 40.719 14.656 1 95.81 179 GLU A CA 1
ATOM 1395 C C . GLU A 1 179 ? -2.209 40.812 13.32 1 95.81 179 GLU A C 1
ATOM 1397 O O . GLU A 1 179 ? -1.971 41.906 12.805 1 95.81 179 GLU A O 1
ATOM 1402 N N . TYR A 1 180 ? -1.94 39.688 12.805 1 96.75 180 TYR A N 1
ATOM 1403 C CA . TYR A 1 180 ? -1.124 39.656 11.594 1 96.75 180 TYR A CA 1
ATOM 1404 C C . TYR A 1 180 ? -1.913 40.188 10.398 1 96.75 180 TYR A C 1
ATOM 1406 O O . TYR A 1 180 ? -3.111 39.906 10.273 1 96.75 180 TYR A O 1
ATOM 1414 N N . LYS A 1 181 ? -1.269 40.969 9.531 1 95.25 181 LYS A N 1
ATOM 1415 C CA . LYS A 1 181 ? -1.846 41.438 8.273 1 95.25 181 LYS A CA 1
ATOM 1416 C C . LYS A 1 181 ? -0.949 41.062 7.09 1 95.25 181 LYS A C 1
ATOM 1418 O O . LYS A 1 181 ? 0.252 41.344 7.109 1 95.25 181 LYS A O 1
ATOM 1423 N N . VAL A 1 182 ? -1.545 40.406 6.152 1 94.69 182 VAL A N 1
ATOM 1424 C CA . VAL A 1 182 ? -0.803 40 4.965 1 94.69 182 VAL A CA 1
ATOM 1425 C C . VAL A 1 182 ? -0.838 41.094 3.924 1 94.69 182 VAL A C 1
ATOM 1427 O O . VAL A 1 182 ? -1.913 41.5 3.469 1 94.69 182 VAL A O 1
ATOM 1430 N N . ARG A 1 183 ? 0.368 41.562 3.572 1 90.25 183 ARG A N 1
ATOM 1431 C CA . ARG A 1 183 ? 0.439 42.688 2.643 1 90.25 183 ARG A CA 1
ATOM 1432 C C . ARG A 1 183 ? 1.29 42.344 1.426 1 90.25 183 ARG A C 1
ATOM 1434 O O . ARG A 1 183 ? 1.293 43.062 0.433 1 90.25 183 ARG A O 1
ATOM 1441 N N . SER A 1 184 ? 2.02 41.312 1.524 1 88.75 184 SER A N 1
ATOM 1442 C CA . SER A 1 184 ? 2.918 40.906 0.445 1 88.75 184 SER A CA 1
ATOM 1443 C C . SER A 1 184 ? 3.023 39.375 0.345 1 88.75 184 SER A C 1
ATOM 1445 O O . SER A 1 184 ? 2.496 38.656 1.195 1 88.75 184 SER A O 1
ATOM 1447 N N . SER A 1 185 ? 3.699 39 -0.736 1 87.5 185 SER A N 1
ATOM 1448 C CA . SER A 1 185 ? 3.93 37.594 -0.925 1 87.5 185 SER A CA 1
ATOM 1449 C C . SER A 1 185 ? 4.762 37 0.214 1 87.5 185 SER A C 1
ATOM 1451 O O . SER A 1 185 ? 4.539 35.875 0.635 1 87.5 185 SER A O 1
ATOM 1453 N N . HIS A 1 186 ? 5.641 37.781 0.617 1 88.56 186 HIS A N 1
ATOM 1454 C CA . HIS A 1 186 ? 6.434 37.344 1.767 1 88.56 186 HIS A CA 1
ATOM 1455 C C . HIS A 1 186 ? 5.562 37.219 3.012 1 88.56 186 HIS A C 1
ATOM 1457 O O . HIS A 1 186 ? 5.781 36.312 3.822 1 88.56 186 HIS A O 1
ATOM 1463 N N . GLY A 1 187 ? 4.672 38.094 3.08 1 93.38 187 GLY A N 1
ATOM 1464 C CA . GLY A 1 187 ? 3.74 38 4.195 1 93.38 187 GLY A CA 1
ATOM 1465 C C . GLY A 1 187 ? 2.9 36.75 4.195 1 93.38 187 GLY A C 1
ATOM 1466 O O . GLY A 1 187 ? 2.537 36.25 5.258 1 93.38 187 GLY A O 1
ATOM 1467 N N . VAL A 1 188 ? 2.588 36.281 2.986 1 95.38 188 VAL A N 1
ATOM 1468 C CA . VAL A 1 188 ? 1.832 35.031 2.871 1 95.38 188 VAL A CA 1
ATOM 1469 C C . VAL A 1 188 ? 2.645 33.875 3.453 1 95.38 188 VAL A C 1
ATOM 1471 O O . VAL A 1 188 ? 2.143 33.094 4.273 1 95.38 188 VAL A O 1
ATOM 1474 N N . SER A 1 189 ? 3.889 33.781 3.059 1 94.75 189 SER A N 1
ATOM 1475 C CA . SER A 1 189 ? 4.773 32.688 3.52 1 94.75 189 SER A CA 1
ATOM 1476 C C . SER A 1 189 ? 4.996 32.781 5.027 1 94.75 189 SER A C 1
ATOM 1478 O O . SER A 1 189 ? 4.984 31.766 5.715 1 94.75 189 SER A O 1
ATOM 1480 N N . GLU A 1 190 ? 5.164 33.969 5.5 1 96.06 190 GLU A N 1
ATOM 1481 C CA . GLU A 1 190 ? 5.387 34.188 6.922 1 96.06 190 GLU A CA 1
ATOM 1482 C C . GLU A 1 190 ? 4.16 33.812 7.742 1 96.06 190 GLU A C 1
ATOM 1484 O O . GLU A 1 190 ? 4.281 33.156 8.773 1 96.06 190 GLU A O 1
ATOM 1489 N N . CYS A 1 191 ? 3.053 34.219 7.262 1 97.62 191 CYS A N 1
ATOM 1490 C CA . CYS A 1 191 ? 1.801 33.875 7.941 1 97.62 191 CYS A CA 1
ATOM 1491 C C . CYS A 1 191 ? 1.572 32.375 7.992 1 97.62 191 CYS A C 1
ATOM 1493 O O . CYS A 1 191 ? 1.179 31.844 9.031 1 97.62 191 CYS A O 1
ATOM 1495 N N . LEU A 1 192 ? 1.806 31.734 6.887 1 97.5 192 LEU A N 1
ATOM 1496 C CA . LEU A 1 192 ? 1.639 30.281 6.812 1 97.5 192 LEU A CA 1
ATOM 1497 C C . LEU A 1 192 ? 2.607 29.578 7.754 1 97.5 192 LEU A C 1
ATOM 1499 O O . LEU A 1 192 ? 2.236 28.609 8.422 1 97.5 192 LEU A O 1
ATOM 1503 N N . ALA A 1 193 ? 3.816 30.031 7.812 1 97.5 193 ALA A N 1
ATOM 1504 C CA . ALA A 1 193 ? 4.809 29.438 8.711 1 97.5 193 ALA A CA 1
ATOM 1505 C C . ALA A 1 193 ? 4.387 29.609 10.172 1 97.5 193 ALA A C 1
ATOM 1507 O O . ALA A 1 193 ? 4.531 28.672 10.977 1 97.5 193 ALA A O 1
ATOM 1508 N N . LEU A 1 194 ? 3.904 30.797 10.461 1 98.12 194 LEU A N 1
ATOM 1509 C CA . LEU A 1 194 ? 3.439 31.047 11.82 1 98.12 194 LEU A CA 1
ATOM 1510 C C . LEU A 1 194 ? 2.316 30.094 12.203 1 98.12 194 LEU A C 1
ATOM 1512 O O . LEU A 1 194 ? 2.367 29.469 13.266 1 98.12 194 LEU A O 1
ATOM 1516 N N . GLY A 1 195 ? 1.303 30 11.352 1 97.88 195 GLY A N 1
ATOM 1517 C CA . GLY A 1 195 ? 0.217 29.062 11.609 1 97.88 195 GLY A CA 1
ATOM 1518 C C . GLY A 1 195 ? 0.685 27.641 11.758 1 97.88 195 GLY A C 1
ATOM 1519 O O . GLY A 1 195 ? 0.252 26.922 12.664 1 97.88 195 GLY A O 1
ATOM 1520 N N . ALA A 1 196 ? 1.546 27.203 10.859 1 97.12 196 ALA A N 1
ATOM 1521 C CA . ALA A 1 196 ? 2.047 25.844 10.867 1 97.12 196 ALA A CA 1
ATOM 1522 C C . ALA A 1 196 ? 2.801 25.531 12.164 1 97.12 196 ALA A C 1
ATOM 1524 O O . ALA A 1 196 ? 2.684 24.438 12.711 1 97.12 196 ALA A O 1
ATOM 1525 N N . LEU A 1 197 ? 3.617 26.484 12.641 1 96.75 197 LEU A N 1
ATOM 1526 C CA . LEU A 1 197 ? 4.367 26.297 13.875 1 96.75 197 LEU A CA 1
ATOM 1527 C C . LEU A 1 197 ? 3.428 26.188 15.07 1 96.75 197 LEU A C 1
ATOM 1529 O O . LEU A 1 197 ? 3.637 25.344 15.953 1 96.75 197 LEU A O 1
ATOM 1533 N N . ILE A 1 198 ? 2.416 27 15.055 1 96.5 198 ILE A N 1
ATOM 1534 C CA . ILE A 1 198 ? 1.471 26.984 16.172 1 96.5 198 ILE A CA 1
ATOM 1535 C C . ILE A 1 198 ? 0.734 25.656 16.203 1 96.5 198 ILE A C 1
ATOM 1537 O O . ILE A 1 198 ? 0.579 25.047 17.266 1 96.5 198 ILE A O 1
ATOM 1541 N N . ILE A 1 199 ? 0.296 25.156 15.023 1 95.69 199 ILE A N 1
ATOM 1542 C CA . ILE A 1 199 ? -0.463 23.906 15.016 1 95.69 199 ILE A CA 1
ATOM 1543 C C . ILE A 1 199 ? 0.462 22.734 15.352 1 95.69 199 ILE A C 1
ATOM 1545 O O . ILE A 1 199 ? 0.038 21.766 15.969 1 95.69 199 ILE A O 1
ATOM 1549 N N . SER A 1 200 ? 1.723 22.844 14.922 1 95.06 200 SER A N 1
ATOM 1550 C CA . SER A 1 200 ? 2.68 21.812 15.297 1 95.06 200 SER A CA 1
ATOM 1551 C C . SER A 1 200 ? 2.828 21.719 16.812 1 95.06 200 SER A C 1
ATOM 1553 O O . SER A 1 200 ? 2.879 20.609 17.359 1 95.06 200 SER A O 1
ATOM 1555 N N . PHE A 1 201 ? 2.91 22.875 17.422 1 93.94 201 PHE A N 1
ATOM 1556 C CA . PHE A 1 201 ? 2.953 22.906 18.891 1 93.94 201 PHE A CA 1
ATOM 1557 C C . PHE A 1 201 ? 1.683 22.297 19.469 1 93.94 201 PHE A C 1
ATOM 1559 O O . PHE A 1 201 ? 1.744 21.5 20.406 1 93.94 201 PHE A O 1
ATOM 1566 N N . THR A 1 202 ? 0.538 22.641 18.891 1 92.75 202 THR A N 1
ATOM 1567 C CA . THR A 1 202 ? -0.756 22.172 19.359 1 92.75 202 THR A CA 1
ATOM 1568 C C . THR A 1 202 ? -0.865 20.656 19.234 1 92.75 202 THR A C 1
ATOM 1570 O O . THR A 1 202 ? -1.317 19.984 20.156 1 92.75 202 THR A O 1
ATOM 1573 N N . HIS A 1 203 ? -0.439 20.109 18.156 1 91.69 203 HIS A N 1
ATOM 1574 C CA . HIS A 1 203 ? -0.523 18.672 17.906 1 91.69 203 HIS A CA 1
ATOM 1575 C C . HIS A 1 203 ? 0.436 17.891 18.797 1 91.69 203 HIS A C 1
ATOM 1577 O O . HIS A 1 203 ? 0.151 16.766 19.188 1 91.69 203 HIS A O 1
ATOM 1583 N N . TYR A 1 204 ? 1.511 18.484 19.141 1 90.69 204 TYR A N 1
ATOM 1584 C CA . TYR A 1 204 ? 2.549 17.766 19.859 1 90.69 204 TYR A CA 1
ATOM 1585 C C . TYR A 1 204 ? 2.332 17.859 21.359 1 90.69 204 TYR A C 1
ATOM 1587 O O . TYR A 1 204 ? 2.646 16.922 22.109 1 90.69 204 TYR A O 1
ATOM 1595 N N . ARG A 1 205 ? 1.808 18.938 21.875 1 85.06 205 ARG A N 1
ATOM 1596 C CA . ARG A 1 205 ? 1.818 19.141 23.328 1 85.06 205 ARG A CA 1
ATOM 1597 C C . ARG A 1 205 ? 0.423 19.469 23.844 1 85.06 205 ARG A C 1
ATOM 1599 O O . ARG A 1 205 ? 0.099 19.172 25 1 85.06 205 ARG A O 1
ATOM 1606 N N . SER A 1 206 ? -0.417 19.875 23.125 1 78.25 206 SER A N 1
ATOM 1607 C CA . SER A 1 206 ? -1.685 20.344 23.672 1 78.25 206 SER A CA 1
ATOM 1608 C C . SER A 1 206 ? -2.611 19.172 24 1 78.25 206 SER A C 1
ATOM 1610 O O . SER A 1 206 ? -2.625 18.172 23.281 1 78.25 206 SER A O 1
ATOM 1612 N N . SER A 1 207 ? -3.182 19.312 25.078 1 68.69 207 SER A N 1
ATOM 1613 C CA . SER A 1 207 ? -4.129 18.297 25.547 1 68.69 207 SER A CA 1
ATOM 1614 C C . SER A 1 207 ? -5.402 18.312 24.703 1 68.69 207 SER A C 1
ATOM 1616 O O . SER A 1 207 ? -6.121 17.312 24.641 1 68.69 207 SER A O 1
ATOM 1618 N N . SER A 1 208 ? -5.734 19.469 24.172 1 69.44 208 SER A N 1
ATOM 1619 C CA . SER A 1 208 ? -6.875 19.562 23.266 1 69.44 208 SER A CA 1
ATOM 1620 C C . SER A 1 208 ? -6.453 20.094 21.906 1 69.44 208 SER A C 1
ATOM 1622 O O . SER A 1 208 ? -6.641 21.281 21.609 1 69.44 208 SER A O 1
ATOM 1624 N N . PRO A 1 209 ? -5.973 19.234 21.281 1 71.69 209 PRO A N 1
ATOM 1625 C CA . PRO A 1 209 ? -5.344 19.703 20.047 1 71.69 209 PRO A CA 1
ATOM 1626 C C . PRO A 1 209 ? -6.359 20.047 18.953 1 71.69 209 PRO A C 1
ATOM 1628 O O . PRO A 1 209 ? -6.371 19.406 17.891 1 71.69 209 PRO A O 1
ATOM 1631 N N . ASP A 1 210 ? -7.195 21.047 19.266 1 80.19 210 ASP A N 1
ATOM 1632 C CA . ASP A 1 210 ? -8.055 21.547 18.203 1 80.19 210 ASP A CA 1
ATOM 1633 C C . ASP A 1 210 ? -7.328 22.609 17.375 1 80.19 210 ASP A C 1
ATOM 1635 O O . ASP A 1 210 ? -7.227 23.766 17.797 1 80.19 210 ASP A O 1
ATOM 1639 N N . SER A 1 211 ? -6.887 22.219 16.328 1 89.69 211 SER A N 1
ATOM 1640 C CA . SER A 1 211 ? -6.07 23.109 15.508 1 89.69 211 SER A CA 1
ATOM 1641 C C . SER A 1 211 ? -6.914 23.797 14.438 1 89.69 211 SER A C 1
ATOM 1643 O O . SER A 1 211 ? -6.426 24.688 13.742 1 89.69 211 SER A O 1
ATOM 1645 N N . ALA A 1 212 ? -8.195 23.531 14.375 1 90.5 212 ALA A N 1
ATOM 1646 C CA . ALA A 1 212 ? -9.031 23.984 13.266 1 90.5 212 ALA A CA 1
ATOM 1647 C C . ALA A 1 212 ? -9.203 25.5 13.297 1 90.5 212 ALA A C 1
ATOM 1649 O O . ALA A 1 212 ? -9.078 26.172 12.273 1 90.5 212 ALA A O 1
ATOM 1650 N N . PRO A 1 213 ? -9.422 26.062 14.531 1 92.12 213 PRO A N 1
ATOM 1651 C CA . PRO A 1 213 ? -9.57 27.516 14.555 1 92.12 213 PRO A CA 1
ATOM 1652 C C . PRO A 1 213 ? -8.305 28.234 14.086 1 92.12 213 PRO A C 1
ATOM 1654 O O . PRO A 1 213 ? -8.391 29.281 13.43 1 92.12 213 PRO A O 1
ATOM 1657 N N . ILE A 1 214 ? -7.125 27.703 14.484 1 95.62 214 ILE A N 1
ATOM 1658 C CA . ILE A 1 214 ? -5.859 28.297 14.078 1 95.62 214 ILE A CA 1
ATOM 1659 C C . ILE A 1 214 ? -5.695 28.172 12.562 1 95.62 214 ILE A C 1
ATOM 1661 O O . ILE A 1 214 ? -5.258 29.109 11.898 1 95.62 214 ILE A O 1
ATOM 1665 N N . CYS A 1 215 ? -6.043 27.016 12.031 1 96.81 215 CYS A N 1
ATOM 1666 C CA . CYS A 1 215 ? -5.961 26.781 10.594 1 96.81 215 CYS A CA 1
ATOM 1667 C C . CYS A 1 215 ? -6.895 27.734 9.844 1 96.81 215 CYS A C 1
ATOM 1669 O O . CYS A 1 215 ? -6.488 28.375 8.875 1 96.81 215 CYS A O 1
ATOM 1671 N N . ARG A 1 216 ? -8.086 27.906 10.297 1 95.75 216 ARG A N 1
ATOM 1672 C CA . ARG A 1 216 ? -9.07 28.781 9.664 1 95.75 216 ARG A CA 1
ATOM 1673 C C . ARG A 1 216 ? -8.594 30.219 9.664 1 95.75 216 ARG A C 1
ATOM 1675 O O . ARG A 1 216 ? -8.695 30.922 8.648 1 95.75 216 ARG A O 1
ATOM 1682 N N . GLN A 1 217 ? -8.125 30.625 10.797 1 97 217 GLN A N 1
ATOM 1683 C CA . GLN A 1 217 ? -7.641 31.984 10.914 1 97 217 GLN A CA 1
ATOM 1684 C C . GLN A 1 217 ? -6.477 32.25 9.961 1 97 217 GLN A C 1
ATOM 1686 O O . GLN A 1 217 ? -6.453 33.25 9.258 1 97 217 GLN A O 1
ATOM 1691 N N . THR A 1 218 ? -5.5 31.344 9.953 1 98.12 218 THR A N 1
ATOM 1692 C CA . THR A 1 218 ? -4.324 31.5 9.102 1 98.12 218 THR A CA 1
ATOM 1693 C C . THR A 1 218 ? -4.723 31.516 7.629 1 98.12 218 THR A C 1
ATOM 1695 O O . THR A 1 218 ? -4.285 32.406 6.879 1 98.12 218 THR A O 1
ATOM 1698 N N . LEU A 1 219 ? -5.57 30.562 7.203 1 97.56 219 LEU A N 1
ATOM 1699 C CA . LEU A 1 219 ? -5.969 30.438 5.809 1 97.56 219 LEU A CA 1
ATOM 1700 C C . LEU A 1 219 ? -6.836 31.625 5.383 1 97.56 219 LEU A C 1
ATOM 1702 O O . LEU A 1 219 ? -6.777 32.062 4.23 1 97.56 219 LEU A O 1
ATOM 1706 N N . SER A 1 220 ? -7.645 32.156 6.32 1 97.12 220 SER A N 1
ATOM 1707 C CA . SER A 1 220 ? -8.461 33.312 6.016 1 97.12 220 SER A CA 1
ATOM 1708 C C . SER A 1 220 ? -7.594 34.531 5.738 1 97.12 220 SER A C 1
ATOM 1710 O O . SER A 1 220 ? -7.91 35.344 4.863 1 97.12 220 SER A O 1
ATOM 1712 N N . LEU A 1 221 ? -6.562 34.719 6.465 1 97.44 221 LEU A N 1
ATOM 1713 C CA . LEU A 1 221 ? -5.672 35.875 6.32 1 97.44 221 LEU A CA 1
ATOM 1714 C C . LEU A 1 221 ? -4.969 35.844 4.969 1 97.44 221 LEU A C 1
ATOM 1716 O O . LEU A 1 221 ? -4.711 36.875 4.375 1 97.44 221 LEU A O 1
ATOM 1720 N N . VAL A 1 222 ? -4.66 34.656 4.477 1 96.75 222 VAL A N 1
ATOM 1721 C CA . VAL A 1 222 ? -3.859 34.562 3.258 1 96.75 222 VAL A CA 1
ATOM 1722 C C . VAL A 1 222 ? -4.773 34.344 2.053 1 96.75 222 VAL A C 1
ATOM 1724 O O . VAL A 1 222 ? -4.328 34.406 0.907 1 96.75 222 VAL A O 1
ATOM 1727 N N . LYS A 1 223 ? -6.02 34.125 2.172 1 96.19 223 LYS A N 1
ATOM 1728 C CA . LYS A 1 223 ? -6.969 33.688 1.147 1 96.19 223 LYS A CA 1
ATOM 1729 C C . LYS A 1 223 ? -6.949 34.625 -0.051 1 96.19 223 LYS A C 1
ATOM 1731 O O . LYS A 1 223 ? -6.789 34.188 -1.191 1 96.19 223 LYS A O 1
ATOM 1736 N N . ASP A 1 224 ? -7.043 35.906 0.188 1 94.56 224 ASP A N 1
ATOM 1737 C CA . ASP A 1 224 ? -7.148 36.875 -0.889 1 94.56 224 ASP A CA 1
ATOM 1738 C C . ASP A 1 224 ? -5.898 36.875 -1.764 1 94.56 224 ASP A C 1
ATOM 1740 O O . ASP A 1 224 ? -5.992 36.812 -2.99 1 94.56 224 ASP A O 1
ATOM 1744 N N . MET A 1 225 ? -4.816 36.906 -1.117 1 94.12 225 MET A N 1
ATOM 1745 C CA . MET A 1 225 ? -3.564 36.938 -1.869 1 94.12 225 MET A CA 1
ATOM 1746 C C . MET A 1 225 ? -3.301 35.562 -2.523 1 94.12 225 MET A C 1
ATOM 1748 O O . MET A 1 225 ? -2.725 35.5 -3.609 1 94.12 225 MET A O 1
ATOM 1752 N N . TYR A 1 226 ? -3.633 34.5 -1.888 1 93.94 226 TYR A N 1
ATOM 1753 C CA . TYR A 1 226 ? -3.465 33.156 -2.42 1 93.94 226 TYR A CA 1
ATOM 1754 C C . TYR A 1 226 ? -4.258 33 -3.707 1 93.94 226 TYR A C 1
ATOM 1756 O O . TYR A 1 226 ? -3.777 32.375 -4.66 1 93.94 226 TYR A O 1
ATOM 1764 N N . GLU A 1 227 ? -5.438 33.5 -3.781 1 91.56 227 GLU A N 1
ATOM 1765 C CA . GLU A 1 227 ? -6.32 33.344 -4.93 1 91.56 227 GLU A CA 1
ATOM 1766 C C . GLU A 1 227 ? -5.977 34.344 -6.035 1 91.56 227 GLU A C 1
ATOM 1768 O O . GLU A 1 227 ? -6.172 34.062 -7.219 1 91.56 227 GLU A O 1
ATOM 1773 N N . SER A 1 228 ? -5.484 35.438 -5.645 1 88.75 228 SER A N 1
ATOM 1774 C CA . SER A 1 228 ? -5.277 36.5 -6.625 1 88.75 228 SER A CA 1
ATOM 1775 C C . SER A 1 228 ? -3.855 36.469 -7.18 1 88.75 228 SER A C 1
ATOM 1777 O O . SER A 1 228 ? -3.631 36.781 -8.344 1 88.75 228 SER A O 1
ATOM 1779 N N . ASP A 1 229 ? -2.93 36.125 -6.34 1 81.5 229 ASP A N 1
ATOM 1780 C CA . ASP A 1 229 ? -1.525 36.219 -6.73 1 81.5 229 ASP A CA 1
ATOM 1781 C C . ASP A 1 229 ? -1.051 34.938 -7.426 1 81.5 229 ASP A C 1
ATOM 1783 O O . ASP A 1 229 ? -0.886 33.906 -6.785 1 81.5 229 ASP A O 1
ATOM 1787 N N . GLU A 1 230 ? -0.718 35.062 -8.656 1 76.56 230 GLU A N 1
ATOM 1788 C CA . GLU A 1 230 ? -0.276 33.906 -9.445 1 76.56 230 GLU A CA 1
ATOM 1789 C C . GLU A 1 230 ? 1.234 33.719 -9.344 1 76.56 230 GLU A C 1
ATOM 1791 O O . GLU A 1 230 ? 1.76 32.656 -9.719 1 76.56 230 GLU A O 1
ATOM 1796 N N . ASP A 1 231 ? 1.858 34.656 -8.633 1 79.19 231 ASP A N 1
ATOM 1797 C CA . ASP A 1 231 ? 3.318 34.594 -8.641 1 79.19 231 ASP A CA 1
ATOM 1798 C C . ASP A 1 231 ? 3.859 33.969 -7.371 1 79.19 231 ASP A C 1
ATOM 1800 O O . ASP A 1 231 ? 5.066 33.969 -7.133 1 79.19 231 ASP A O 1
ATOM 1804 N N . LEU A 1 232 ? 3.025 33.438 -6.645 1 86.5 232 LEU A N 1
ATOM 1805 C CA . LEU A 1 232 ? 3.508 32.75 -5.441 1 86.5 232 LEU A CA 1
ATOM 1806 C C . LEU A 1 232 ? 4.324 31.531 -5.801 1 86.5 232 LEU A C 1
ATOM 1808 O O . LEU A 1 232 ? 3.883 30.688 -6.594 1 86.5 232 LEU A O 1
ATOM 1812 N N . GLU A 1 233 ? 5.5 31.531 -5.219 1 82.88 233 GLU A N 1
ATOM 1813 C CA . GLU A 1 233 ? 6.395 30.406 -5.477 1 82.88 233 GLU A CA 1
ATOM 1814 C C . GLU A 1 233 ? 6.027 29.203 -4.617 1 82.88 233 GLU A C 1
ATOM 1816 O O . GLU A 1 233 ? 5.43 29.344 -3.549 1 82.88 233 GLU A O 1
ATOM 1821 N N . PRO A 1 234 ? 6.449 28.031 -5.008 1 83.06 234 PRO A N 1
ATOM 1822 C CA . PRO A 1 234 ? 6.141 26.812 -4.254 1 83.06 234 PRO A CA 1
ATOM 1823 C C . PRO A 1 234 ? 6.688 26.844 -2.828 1 83.06 234 PRO A C 1
ATOM 1825 O O . PRO A 1 234 ? 6.055 26.312 -1.908 1 83.06 234 PRO A O 1
ATOM 1828 N N . ASP A 1 235 ? 7.734 27.484 -2.66 1 82.69 235 ASP A N 1
ATOM 1829 C CA . ASP A 1 235 ? 8.336 27.531 -1.331 1 82.69 235 ASP A CA 1
ATOM 1830 C C . ASP A 1 235 ? 7.527 28.438 -0.398 1 82.69 235 ASP A C 1
ATOM 1832 O O . ASP A 1 235 ? 7.613 28.297 0.825 1 82.69 235 ASP A O 1
ATOM 1836 N N . ASP A 1 236 ? 6.746 29.297 -1.009 1 88.25 236 ASP A N 1
ATOM 1837 C CA . ASP A 1 236 ? 5.898 30.172 -0.205 1 88.25 236 ASP A CA 1
ATOM 1838 C C . ASP A 1 236 ? 4.676 29.422 0.32 1 88.25 236 ASP A C 1
ATOM 1840 O O . ASP A 1 236 ? 4.062 29.844 1.307 1 88.25 236 ASP A O 1
ATOM 1844 N N . LEU A 1 237 ? 4.434 28.344 -0.384 1 91.5 237 LEU A N 1
ATOM 1845 C CA . LEU A 1 237 ? 3.162 27.672 -0.119 1 91.5 237 LEU A CA 1
ATOM 1846 C C . LEU A 1 237 ? 3.387 26.297 0.495 1 91.5 237 LEU A C 1
ATOM 1848 O O . LEU A 1 237 ? 2.473 25.469 0.527 1 91.5 237 LEU A O 1
ATOM 1852 N N . VAL A 1 238 ? 4.551 26.047 1.088 1 91.44 238 VAL A N 1
ATOM 1853 C CA . VAL A 1 238 ? 4.957 24.719 1.557 1 91.44 238 VAL A CA 1
ATOM 1854 C C . VAL A 1 238 ? 4.047 24.281 2.701 1 91.44 238 VAL A C 1
ATOM 1856 O O . VAL A 1 238 ? 3.77 23.094 2.854 1 91.44 238 VAL A O 1
ATOM 1859 N N . PHE A 1 239 ? 3.473 25.234 3.453 1 95.94 239 PHE A N 1
ATOM 1860 C CA . PHE A 1 239 ? 2.748 24.891 4.668 1 95.94 239 PHE A CA 1
ATOM 1861 C C . PHE A 1 239 ? 1.246 24.844 4.41 1 95.94 239 PHE A C 1
ATOM 1863 O O . PHE A 1 239 ? 0.466 24.516 5.305 1 95.94 239 PHE A O 1
ATOM 1870 N N . VAL A 1 240 ? 0.771 25.047 3.236 1 95.69 240 VAL A N 1
ATOM 1871 C CA . VAL A 1 240 ? -0.652 25.156 2.932 1 95.69 240 VAL A CA 1
ATOM 1872 C C . VAL A 1 240 ? -1.327 23.812 3.16 1 95.69 240 VAL A C 1
ATOM 1874 O O . VAL A 1 240 ? -2.357 23.719 3.834 1 95.69 240 VAL A O 1
ATOM 1877 N N . PRO A 1 241 ? -0.731 22.719 2.689 1 94.81 241 PRO A N 1
ATOM 1878 C CA . PRO A 1 241 ? -1.419 21.438 2.852 1 94.81 241 PRO A CA 1
ATOM 1879 C C . PRO A 1 241 ? -1.593 21.031 4.316 1 94.81 241 PRO A C 1
ATOM 1881 O O . PRO A 1 241 ? -2.627 20.484 4.691 1 94.81 241 PRO A O 1
ATOM 1884 N N . CYS A 1 242 ? -0.606 21.344 5.133 1 94.12 242 CYS A N 1
ATOM 1885 C CA . CYS A 1 242 ? -0.69 20.922 6.531 1 94.12 242 CYS A CA 1
ATOM 1886 C C . CYS A 1 242 ? -1.727 21.75 7.281 1 94.12 242 CYS A C 1
ATOM 1888 O O . CYS A 1 242 ? -2.176 21.359 8.359 1 94.12 242 CYS A O 1
ATOM 1890 N N . LEU A 1 243 ? -2.104 22.922 6.742 1 96.5 243 LEU A N 1
ATOM 1891 C CA . LEU A 1 243 ? -3.119 23.75 7.367 1 96.5 243 LEU A CA 1
ATOM 1892 C C . LEU A 1 243 ? -4.504 23.438 6.812 1 96.5 243 LEU A C 1
ATOM 1894 O O . LEU A 1 243 ? -5.492 23.469 7.547 1 96.5 243 LEU A O 1
ATOM 1898 N N . ILE A 1 244 ? -4.578 23.047 5.594 1 95.88 244 ILE A N 1
ATOM 1899 C CA . ILE A 1 244 ? -5.852 22.781 4.926 1 95.88 244 ILE A CA 1
ATOM 1900 C C . ILE A 1 244 ? -6.465 21.5 5.457 1 95.88 244 ILE A C 1
ATOM 1902 O O . ILE A 1 244 ? -7.672 21.422 5.695 1 95.88 244 ILE A O 1
ATOM 1906 N N . LEU A 1 245 ? -5.664 20.516 5.676 1 93.44 245 LEU A N 1
ATOM 1907 C CA . LEU A 1 245 ? -6.16 19.172 5.965 1 93.44 245 LEU A CA 1
ATOM 1908 C C . LEU A 1 245 ? -6.891 19.141 7.301 1 93.44 245 LEU A C 1
ATOM 1910 O O . LEU A 1 245 ? -8.031 18.672 7.379 1 93.44 245 LEU A O 1
ATOM 1914 N N . PRO A 1 246 ? -6.297 19.688 8.359 1 92.62 246 PRO A N 1
ATOM 1915 C CA . PRO A 1 246 ? -7.047 19.688 9.617 1 92.62 246 PRO A CA 1
ATOM 1916 C C . PRO A 1 246 ? -8.336 20.516 9.539 1 92.62 246 PRO A C 1
ATOM 1918 O O . PRO A 1 246 ? -9.336 20.156 10.172 1 92.62 246 PRO A O 1
ATOM 1921 N N . GLU A 1 247 ? -8.297 21.531 8.812 1 93.44 247 GLU A N 1
ATOM 1922 C CA . GLU A 1 247 ? -9.508 22.328 8.672 1 93.44 247 GLU A CA 1
ATOM 1923 C C . GLU A 1 247 ? -10.594 21.578 7.918 1 93.44 247 GLU A C 1
ATOM 1925 O O . GLU A 1 247 ? -11.773 21.641 8.273 1 93.44 247 GLU A O 1
ATOM 1930 N N . ILE A 1 248 ? -10.219 20.906 6.855 1 91 248 ILE A N 1
ATOM 1931 C CA . ILE A 1 248 ? -11.172 20.125 6.078 1 91 248 ILE A CA 1
ATOM 1932 C C . ILE A 1 248 ? -11.844 19.078 6.973 1 91 248 ILE A C 1
ATOM 1934 O O . ILE A 1 248 ? -13.062 18.891 6.91 1 91 248 ILE A O 1
ATOM 1938 N N . ILE A 1 249 ? -11.086 18.438 7.785 1 88.5 249 ILE A N 1
ATOM 1939 C CA . ILE A 1 249 ? -11.609 17.406 8.664 1 88.5 249 ILE A CA 1
ATOM 1940 C C . ILE A 1 249 ? -12.625 18 9.633 1 88.5 249 ILE A C 1
ATOM 1942 O O . ILE A 1 249 ? -13.703 17.453 9.836 1 88.5 249 ILE A O 1
ATOM 1946 N N . ASP A 1 250 ? -12.266 19.109 10.133 1 87.38 250 ASP A N 1
ATOM 1947 C CA . ASP A 1 250 ? -13.148 19.797 11.062 1 87.38 250 ASP A CA 1
ATOM 1948 C C . ASP A 1 250 ? -14.422 20.266 10.359 1 87.38 250 ASP A C 1
ATOM 1950 O O . ASP A 1 250 ? -15.523 20.156 10.914 1 87.38 250 ASP A O 1
ATOM 1954 N N . CYS A 1 251 ? -14.266 20.719 9.219 1 86.56 251 CYS A N 1
ATOM 1955 C CA . CYS A 1 251 ? -15.406 21.219 8.453 1 86.56 251 CYS A CA 1
ATOM 1956 C C . CYS A 1 251 ? -16.328 20.062 8.062 1 86.56 251 CYS A C 1
ATOM 1958 O O . CYS A 1 251 ? -17.547 20.234 8.039 1 86.56 251 CYS A O 1
ATOM 1960 N N . LEU A 1 252 ? -15.773 19 7.75 1 77.69 252 LEU A N 1
ATOM 1961 C CA . LEU A 1 252 ? -16.562 17.844 7.371 1 77.69 252 LEU A CA 1
ATOM 1962 C C . LEU A 1 252 ? -17.438 17.375 8.531 1 77.69 252 LEU A C 1
ATOM 1964 O O . LEU A 1 252 ? -18.578 16.953 8.328 1 77.69 252 LEU A O 1
ATOM 1968 N N . MET A 1 253 ? -16.969 17.547 9.695 1 77.69 253 MET A N 1
ATOM 1969 C CA . MET A 1 253 ? -17.703 17.094 10.875 1 77.69 253 MET A CA 1
ATOM 1970 C C . MET A 1 253 ? -18.75 18.125 11.281 1 77.69 253 MET A C 1
ATOM 1972 O O . MET A 1 253 ? -19.766 17.781 11.898 1 77.69 253 MET A O 1
ATOM 1976 N N . GLN A 1 254 ? -18.531 19.359 10.859 1 77.81 254 GLN A N 1
ATOM 1977 C CA . GLN A 1 254 ? -19.438 20.438 11.234 1 77.81 254 GLN A CA 1
ATOM 1978 C C . GLN A 1 254 ? -20.422 20.75 10.109 1 77.81 254 GLN A C 1
ATOM 1980 O O . GLN A 1 254 ? -21.438 21.422 10.328 1 77.81 254 GLN A O 1
ATOM 1985 N N . GLY A 1 255 ? -20.094 20.312 8.953 1 77.19 255 GLY A N 1
ATOM 1986 C CA . GLY A 1 255 ? -20.906 20.672 7.805 1 77.19 255 GLY A CA 1
ATOM 1987 C C . GLY A 1 255 ? -20.703 22.094 7.328 1 77.19 255 GLY A C 1
ATOM 1988 O O . GLY A 1 255 ? -21.656 22.766 6.926 1 77.19 255 GLY A O 1
ATOM 1989 N N . SER A 1 256 ? -19.516 22.547 7.512 1 82.5 256 SER A N 1
ATOM 1990 C CA . SER A 1 256 ? -19.141 23.891 7.051 1 82.5 256 SER A CA 1
ATOM 1991 C C . SER A 1 256 ? -18.203 23.828 5.855 1 82.5 256 SER A C 1
ATOM 1993 O O . SER A 1 256 ? -17.672 22.766 5.539 1 82.5 256 SER A O 1
ATOM 1995 N N . VAL A 1 257 ? -18.078 24.922 5.215 1 85.25 257 VAL A N 1
ATOM 1996 C CA . VAL A 1 257 ? -17.234 24.969 4.035 1 85.25 257 VAL A CA 1
ATOM 1997 C C . VAL A 1 257 ? -15.812 25.391 4.441 1 85.25 257 VAL A C 1
ATOM 1999 O O . VAL A 1 257 ? -15.633 26.375 5.164 1 85.25 257 VAL A O 1
ATOM 2002 N N . PRO A 1 258 ? -14.836 24.641 3.963 1 91.06 258 PRO A N 1
ATOM 2003 C CA . PRO A 1 258 ? -13.453 25.031 4.27 1 91.06 258 PRO A CA 1
ATOM 2004 C C . PRO A 1 258 ? -13.07 26.375 3.68 1 91.06 258 PRO A C 1
ATOM 2006 O O . PRO A 1 258 ? -13.727 26.859 2.748 1 91.06 258 PRO A O 1
ATOM 2009 N N . THR A 1 259 ? -12.062 26.969 4.207 1 93.62 259 THR A N 1
ATOM 2010 C CA . THR A 1 259 ? -11.695 28.359 3.912 1 93.62 259 THR A CA 1
ATOM 2011 C C . THR A 1 259 ? -11.023 28.453 2.541 1 93.62 259 THR A C 1
ATOM 2013 O O . THR A 1 259 ? -11.25 29.406 1.803 1 93.62 259 THR A O 1
ATOM 2016 N N . LEU A 1 260 ? -10.227 27.484 2.258 1 93.38 260 LEU A N 1
ATOM 2017 C CA . LEU A 1 260 ? -9.375 27.609 1.08 1 93.38 260 LEU A CA 1
ATOM 2018 C C . LEU A 1 260 ? -9.359 26.312 0.284 1 93.38 260 LEU A C 1
ATOM 2020 O O . LEU A 1 260 ? -9.242 25.219 0.86 1 93.38 260 LEU A O 1
ATOM 2024 N N . ARG A 1 261 ? -9.539 26.391 -1.004 1 92.81 261 ARG A N 1
ATOM 2025 C CA . ARG A 1 261 ? -9.383 25.25 -1.912 1 92.81 261 ARG A CA 1
ATOM 2026 C C . ARG A 1 261 ? -7.945 25.141 -2.414 1 92.81 261 ARG A C 1
ATOM 2028 O O . ARG A 1 261 ? -7.402 26.109 -2.961 1 92.81 261 ARG A O 1
ATOM 2035 N N . PHE A 1 262 ? -7.336 24.062 -2.176 1 93.94 262 PHE A N 1
ATOM 2036 C CA . PHE A 1 262 ? -5.957 23.859 -2.6 1 93.94 262 PHE A CA 1
ATOM 2037 C C . PHE A 1 262 ? -5.824 24.016 -4.109 1 93.94 262 PHE A C 1
ATOM 2039 O O . PHE A 1 262 ? -6.664 23.516 -4.863 1 93.94 262 PHE A O 1
ATOM 2046 N N . ARG A 1 263 ? -4.777 24.656 -4.531 1 89.19 263 ARG A N 1
ATOM 2047 C CA . ARG A 1 263 ? -4.516 24.891 -5.949 1 89.19 263 ARG A CA 1
ATOM 2048 C C . ARG A 1 263 ? -3.322 24.062 -6.422 1 89.19 263 ARG A C 1
ATOM 2050 O O . ARG A 1 263 ? -2.209 24.219 -5.918 1 89.19 263 ARG A O 1
ATOM 2057 N N . CYS A 1 264 ? -3.637 23.188 -7.379 1 83.19 264 CYS A N 1
ATOM 2058 C CA . CYS A 1 264 ? -2.551 22.438 -8.016 1 83.19 264 CYS A CA 1
ATOM 2059 C C . CYS A 1 264 ? -1.849 23.297 -9.062 1 83.19 264 CYS A C 1
ATOM 2061 O O . CYS A 1 264 ? -2.48 23.766 -10.016 1 83.19 264 CYS A O 1
ATOM 2063 N N . ARG A 1 265 ? -0.665 23.609 -8.883 1 80.75 265 ARG A N 1
ATOM 2064 C CA . ARG A 1 265 ? 0.067 24.453 -9.812 1 80.75 265 ARG A CA 1
ATOM 2065 C C . ARG A 1 265 ? 0.643 23.641 -10.961 1 80.75 265 ARG A C 1
ATOM 2067 O O . ARG A 1 265 ? 1.185 22.547 -10.75 1 80.75 265 ARG A O 1
ATOM 2074 N N . PRO A 1 266 ? 0.41 24.203 -12.109 1 72.81 266 PRO A N 1
ATOM 2075 C CA . PRO A 1 266 ? 0.968 23.516 -13.273 1 72.81 266 PRO A CA 1
ATOM 2076 C C . PRO A 1 266 ? 2.492 23.422 -13.227 1 72.81 266 PRO A C 1
ATOM 2078 O O . PRO A 1 266 ? 3.162 24.344 -12.781 1 72.81 266 PRO A O 1
ATOM 2081 N N . GLY A 1 267 ? 3.076 22.312 -13.516 1 69.75 267 GLY A N 1
ATOM 2082 C CA . GLY A 1 267 ? 4.516 22.094 -13.539 1 69.75 267 GLY A CA 1
ATOM 2083 C C . GLY A 1 267 ? 5.039 21.422 -12.281 1 69.75 267 GLY A C 1
ATOM 2084 O O . GLY A 1 267 ? 6.215 21.078 -12.203 1 69.75 267 GLY A O 1
ATOM 2085 N N . ALA A 1 268 ? 4.172 21.406 -11.391 1 72 268 ALA A N 1
ATOM 2086 C CA . ALA A 1 268 ? 4.594 20.812 -10.133 1 72 268 ALA A CA 1
ATOM 2087 C C . ALA A 1 268 ? 4.113 19.359 -10.023 1 72 268 ALA A C 1
ATOM 2089 O O . ALA A 1 268 ? 3.766 18.891 -8.938 1 72 268 ALA A O 1
ATOM 2090 N N . GLU A 1 269 ? 4.141 18.75 -11.188 1 74.81 269 GLU A N 1
ATOM 2091 C CA . GLU A 1 269 ? 3.602 17.391 -11.18 1 74.81 269 GLU A CA 1
ATOM 2092 C C . GLU A 1 269 ? 4.535 16.438 -10.445 1 74.81 269 GLU A C 1
ATOM 2094 O O . GLU A 1 269 ? 4.082 15.484 -9.805 1 74.81 269 GLU A O 1
ATOM 2099 N N . ASP A 1 270 ? 5.781 16.875 -10.414 1 82.88 270 ASP A N 1
ATOM 2100 C CA . ASP A 1 270 ? 6.75 15.977 -9.797 1 82.88 270 ASP A CA 1
ATOM 2101 C C . ASP A 1 270 ? 6.969 16.328 -8.328 1 82.88 270 ASP A C 1
ATOM 2103 O O . ASP A 1 270 ? 7.805 15.719 -7.656 1 82.88 270 ASP A O 1
ATOM 2107 N N . TYR A 1 271 ? 6.137 17.219 -7.918 1 86.94 271 TYR A N 1
ATOM 2108 C CA . TYR A 1 271 ? 6.289 17.656 -6.539 1 86.94 271 TYR A CA 1
ATOM 2109 C C . TYR A 1 271 ? 5.695 16.656 -5.566 1 86.94 271 TYR A C 1
ATOM 2111 O O . TYR A 1 271 ? 4.578 16.172 -5.766 1 86.94 271 TYR A O 1
ATOM 2119 N N . VAL A 1 272 ? 6.516 16.25 -4.629 1 92.81 272 VAL A N 1
ATOM 2120 C CA . VAL A 1 272 ? 6.055 15.414 -3.525 1 92.81 272 VAL A CA 1
ATOM 2121 C C . VAL A 1 272 ? 6.062 16.219 -2.229 1 92.81 272 VAL A C 1
ATOM 2123 O O . VAL A 1 272 ? 7.102 16.734 -1.814 1 92.81 272 VAL A O 1
ATOM 2126 N N . ASP A 1 273 ? 4.934 16.344 -1.658 1 93.94 273 ASP A N 1
ATOM 2127 C CA . ASP A 1 273 ? 4.793 17.156 -0.456 1 93.94 273 ASP A CA 1
ATOM 2128 C C . ASP A 1 273 ? 5.379 16.453 0.762 1 93.94 273 ASP A C 1
ATOM 2130 O O . ASP A 1 273 ? 5.223 15.234 0.916 1 93.94 273 ASP A O 1
ATOM 2134 N N . ARG A 1 274 ? 5.973 17.203 1.638 1 94.88 274 ARG A N 1
ATOM 2135 C CA . ARG A 1 274 ? 6.695 16.656 2.781 1 94.88 274 ARG A CA 1
ATOM 2136 C C . ARG A 1 274 ? 5.734 16.203 3.873 1 94.88 274 ARG A C 1
ATOM 2138 O O . ARG A 1 274 ? 6.125 15.477 4.785 1 94.88 274 ARG A O 1
ATOM 2145 N N . TYR A 1 275 ? 4.457 16.609 3.832 1 94.31 275 TYR A N 1
ATOM 2146 C CA . TYR A 1 275 ? 3.469 16.25 4.844 1 94.31 275 TYR A CA 1
ATOM 2147 C C . TYR A 1 275 ? 2.457 15.258 4.293 1 94.31 275 TYR A C 1
ATOM 2149 O O . TYR A 1 275 ? 2.092 14.297 4.969 1 94.31 275 TYR A O 1
ATOM 2157 N N . THR A 1 276 ? 2.01 15.523 3.059 1 95.12 276 THR A N 1
ATOM 2158 C CA . THR A 1 276 ? 0.915 14.758 2.469 1 95.12 276 THR A CA 1
ATOM 2159 C C . THR A 1 276 ? 1.432 13.82 1.381 1 95.12 276 THR A C 1
ATOM 2161 O O . THR A 1 276 ? 0.662 13.062 0.793 1 95.12 276 THR A O 1
ATOM 2164 N N . GLY A 1 277 ? 2.615 13.867 1.152 1 94.69 277 GLY A N 1
ATOM 2165 C CA . GLY A 1 277 ? 3.205 12.977 0.165 1 94.69 277 GLY A CA 1
ATOM 2166 C C . GLY A 1 277 ? 2.611 13.148 -1.221 1 94.69 277 GLY A C 1
ATOM 2167 O O . GLY A 1 277 ? 2.584 14.258 -1.759 1 94.69 277 GLY A O 1
ATOM 2168 N N . LEU A 1 278 ? 1.932 12.039 -1.701 1 95.75 278 LEU A N 1
ATOM 2169 C CA . LEU A 1 278 ? 1.473 11.992 -3.084 1 95.75 278 LEU A CA 1
ATOM 2170 C C . LEU A 1 278 ? 0.018 12.438 -3.189 1 95.75 278 LEU A C 1
ATOM 2172 O O . LEU A 1 278 ? -0.478 12.695 -4.289 1 95.75 278 LEU A O 1
ATOM 2176 N N . PHE A 1 279 ? -0.681 12.617 -2.082 1 94.88 279 PHE A N 1
ATOM 2177 C CA . PHE A 1 279 ? -2.119 12.797 -2.24 1 94.88 279 PHE A CA 1
ATOM 2178 C C . PHE A 1 279 ? -2.496 14.273 -2.156 1 94.88 279 PHE A C 1
ATOM 2180 O O . PHE A 1 279 ? -3.674 14.609 -2.037 1 94.88 279 PHE A O 1
ATOM 2187 N N . CYS A 1 280 ? -1.592 15.164 -2.244 1 91.75 280 CYS A N 1
ATOM 2188 C CA . CYS A 1 280 ? -1.85 16.594 -2.223 1 91.75 280 CYS A CA 1
ATOM 2189 C C . CYS A 1 280 ? -2.867 16.984 -3.289 1 91.75 280 CYS A C 1
ATOM 2191 O O . CYS A 1 280 ? -3.795 17.75 -3.018 1 91.75 280 CYS A O 1
ATOM 2193 N N . PRO A 1 281 ? -2.846 16.422 -4.457 1 92.38 281 PRO A N 1
ATOM 2194 C CA . PRO A 1 281 ? -3.803 16.797 -5.504 1 92.38 281 PRO A CA 1
ATOM 2195 C C . PRO A 1 281 ? -5.219 16.297 -5.215 1 92.38 281 PRO A C 1
ATOM 2197 O O . PRO A 1 281 ? -6.148 16.609 -5.957 1 92.38 281 PRO A O 1
ATOM 2200 N N . MET A 1 282 ? -5.41 15.531 -4.172 1 93.75 282 MET A N 1
ATOM 2201 C CA . MET A 1 282 ? -6.73 15.062 -3.764 1 93.75 282 MET A CA 1
ATOM 2202 C C . MET A 1 282 ? -7.434 16.094 -2.896 1 93.75 282 MET A C 1
ATOM 2204 O O . MET A 1 282 ? -8.648 16.031 -2.689 1 93.75 282 MET A O 1
ATOM 2208 N N . LEU A 1 283 ? -6.695 17.094 -2.383 1 93.69 283 LEU A N 1
ATOM 2209 C CA . LEU A 1 283 ? -7.227 18.062 -1.434 1 93.69 283 LEU A CA 1
ATOM 2210 C C . LEU A 1 283 ? -8.359 18.875 -2.057 1 93.69 283 LEU A C 1
ATOM 2212 O O . LEU A 1 283 ? -9.375 19.141 -1.405 1 93.69 283 LEU A O 1
ATOM 2216 N N . PRO A 1 284 ? -8.25 19.203 -3.365 1 92.88 284 PRO A N 1
ATOM 2217 C CA . PRO A 1 284 ? -9.383 19.906 -3.971 1 92.88 284 PRO A CA 1
ATOM 2218 C C . PRO A 1 284 ? -10.656 19.078 -4.004 1 92.88 284 PRO A C 1
ATOM 2220 O O . PRO A 1 284 ? -11.75 19.609 -3.814 1 92.88 284 PRO A O 1
ATOM 2223 N N . SER A 1 285 ? -10.516 17.797 -4.266 1 92.31 285 SER A N 1
ATOM 2224 C CA . SER A 1 285 ? -11.688 16.938 -4.273 1 92.31 285 SER A CA 1
ATOM 2225 C C . SER A 1 285 ? -12.312 16.844 -2.885 1 92.31 285 SER A C 1
ATOM 2227 O O . SER A 1 285 ? -13.539 16.75 -2.754 1 92.31 285 SER A O 1
ATOM 2229 N N . LEU A 1 286 ? -11.492 16.875 -1.869 1 91.06 286 LEU A N 1
ATOM 2230 C CA . LEU A 1 286 ? -12.008 16.844 -0.505 1 91.06 286 LEU A CA 1
ATOM 2231 C C . LEU A 1 286 ? -12.75 18.141 -0.181 1 91.06 286 LEU A C 1
ATOM 2233 O O . LEU A 1 286 ? -13.773 18.109 0.497 1 91.06 286 LEU A O 1
ATOM 2237 N N . TYR A 1 287 ? -12.188 19.219 -0.687 1 91 287 TYR A N 1
ATOM 2238 C CA . TYR A 1 287 ? -12.852 20.5 -0.535 1 91 287 TYR A CA 1
ATOM 2239 C C . TYR A 1 287 ? -14.211 20.5 -1.224 1 91 287 TYR A C 1
ATOM 2241 O O . TYR A 1 287 ? -15.188 21.031 -0.679 1 91 287 TYR A O 1
ATOM 2249 N N . ASP A 1 288 ? -14.305 19.938 -2.35 1 88.06 288 ASP A N 1
ATOM 2250 C CA . ASP A 1 288 ? -15.5 19.984 -3.186 1 88.06 288 ASP A CA 1
ATOM 2251 C C . ASP A 1 288 ? -16.609 19.125 -2.598 1 88.06 288 ASP A C 1
ATOM 2253 O O . ASP A 1 288 ? -17.781 19.297 -2.941 1 88.06 288 ASP A O 1
ATOM 2257 N N . ILE A 1 289 ? -16.266 18.203 -1.82 1 83.38 289 ILE A N 1
ATOM 2258 C CA . ILE A 1 289 ? -17.281 17.359 -1.184 1 83.38 289 ILE A CA 1
ATOM 2259 C C . ILE A 1 289 ? -18.203 18.234 -0.344 1 83.38 289 ILE A C 1
ATOM 2261 O O . ILE A 1 289 ? -19.406 17.969 -0.264 1 83.38 289 ILE A O 1
ATOM 2265 N N . TYR A 1 290 ? -17.781 19.422 0.176 1 73.75 290 TYR A N 1
ATOM 2266 C CA . TYR A 1 290 ? -18.547 20.266 1.085 1 73.75 290 TYR A CA 1
ATOM 2267 C C . TYR A 1 290 ? -19.328 21.328 0.316 1 73.75 290 TYR A C 1
ATOM 2269 O O . TYR A 1 290 ? -20.328 21.844 0.814 1 73.75 290 TYR A O 1
ATOM 2277 N N . HIS A 1 291 ? -18.703 21.906 -0.708 1 63.81 291 HIS A N 1
ATOM 2278 C CA . HIS A 1 291 ? -19.188 23.125 -1.335 1 63.81 291 HIS A CA 1
ATOM 2279 C C . HIS A 1 291 ? -20.484 22.875 -2.105 1 63.81 291 HIS A C 1
ATOM 2281 O O . HIS A 1 291 ? -21.031 23.781 -2.738 1 63.81 291 HIS A O 1
ATOM 2287 N N . GLN A 1 292 ? -21.094 21.656 -2.02 1 56.12 292 GLN A N 1
ATOM 2288 C CA . GLN A 1 292 ? -22.141 21.531 -3.016 1 56.12 292 GLN A CA 1
ATOM 2289 C C . GLN A 1 292 ? -23.484 22 -2.449 1 56.12 292 GLN A C 1
ATOM 2291 O O . GLN A 1 292 ? -23.719 21.906 -1.242 1 56.12 292 GLN A O 1
ATOM 2296 N N . ASP A 1 293 ? -24.078 22.938 -3.193 1 53.84 293 ASP A N 1
ATOM 2297 C CA . ASP A 1 293 ? -25.469 23.359 -3 1 53.84 293 ASP A CA 1
ATOM 2298 C C . ASP A 1 293 ? -26.391 22.156 -2.838 1 53.84 293 ASP A C 1
ATOM 2300 O O . ASP A 1 293 ? -26.312 21.188 -3.607 1 53.84 293 ASP A O 1
ATOM 2304 N N . LEU A 1 294 ? -27 22.062 -1.658 1 54.31 294 LEU A N 1
ATOM 2305 C CA . LEU A 1 294 ? -27.922 21.016 -1.217 1 54.31 294 LEU A CA 1
ATOM 2306 C C . LEU A 1 294 ? -28.875 20.625 -2.34 1 54.31 294 LEU A C 1
ATOM 2308 O O . LEU A 1 294 ? -29.266 19.469 -2.443 1 54.31 294 LEU A O 1
ATOM 2312 N N . HIS A 1 295 ? -29.312 21.578 -3.246 1 55.28 295 HIS A N 1
ATOM 2313 C CA . HIS A 1 295 ? -30.375 21.234 -4.18 1 55.28 295 HIS A CA 1
ATOM 2314 C C . HIS A 1 295 ? -29.922 20.156 -5.16 1 55.28 295 HIS A C 1
ATOM 2316 O O . HIS A 1 295 ? -30.703 19.297 -5.551 1 55.28 295 HIS A O 1
ATOM 2322 N N . ASP A 1 296 ? -28.719 20.125 -5.52 1 69.69 296 ASP A N 1
ATOM 2323 C CA . ASP A 1 296 ? -28.234 19.125 -6.473 1 69.69 296 ASP A CA 1
ATOM 2324 C C . ASP A 1 296 ? -27.047 18.344 -5.898 1 69.69 296 ASP A C 1
ATOM 2326 O O . ASP A 1 296 ? -26.078 18.078 -6.598 1 69.69 296 ASP A O 1
ATOM 2330 N N . ILE A 1 297 ? -27.312 17.984 -4.625 1 73.69 297 ILE A N 1
ATOM 2331 C CA . ILE A 1 297 ? -26.234 17.406 -3.824 1 73.69 297 ILE A CA 1
ATOM 2332 C C . ILE A 1 297 ? -25.875 16.031 -4.371 1 73.69 297 ILE A C 1
ATOM 2334 O O . ILE A 1 297 ? -24.688 15.695 -4.492 1 73.69 297 ILE A O 1
ATOM 2338 N N . LEU A 1 298 ? -26.953 15.383 -4.891 1 78.38 298 LEU A N 1
ATOM 2339 C CA . LEU A 1 298 ? -26.672 14.008 -5.301 1 78.38 298 LEU A CA 1
ATOM 2340 C C . LEU A 1 298 ? -25.875 13.977 -6.598 1 78.38 298 LEU A C 1
ATOM 2342 O O . LEU A 1 298 ? -24.969 13.164 -6.754 1 78.38 298 LEU A O 1
ATOM 2346 N N . GLU A 1 299 ? -26.203 14.891 -7.441 1 81.94 299 GLU A N 1
ATOM 2347 C CA . GLU A 1 299 ? -25.469 14.938 -8.695 1 81.94 299 GLU A CA 1
ATOM 2348 C C . GLU A 1 299 ? -24.031 15.391 -8.469 1 81.94 299 GLU A C 1
ATOM 2350 O O . GLU A 1 299 ? -23.109 14.883 -9.117 1 81.94 299 GLU A O 1
ATOM 2355 N N . ALA A 1 300 ? -23.953 16.344 -7.605 1 83.62 300 ALA A N 1
ATOM 2356 C CA . ALA A 1 300 ? -22.609 16.828 -7.285 1 83.62 300 ALA A CA 1
ATOM 2357 C C . ALA A 1 300 ? -21.766 15.742 -6.645 1 83.62 300 ALA A C 1
ATOM 2359 O O . ALA A 1 300 ? -20.594 15.594 -6.969 1 83.62 300 ALA A O 1
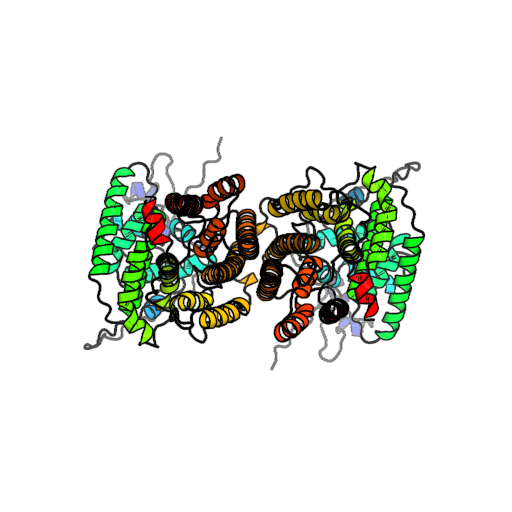ATOM 2360 N N . ILE A 1 301 ? -22.391 14.961 -5.816 1 85.94 301 ILE A N 1
ATOM 2361 C CA . ILE A 1 301 ? -21.688 13.883 -5.133 1 85.94 301 ILE A CA 1
ATOM 2362 C C . ILE A 1 301 ? -21.281 12.812 -6.145 1 85.94 301 ILE A C 1
ATOM 2364 O O . ILE A 1 301 ? -20.188 12.242 -6.043 1 85.94 301 ILE A O 1
ATOM 2368 N N . ASP A 1 302 ? -22.141 12.633 -7.109 1 88.25 302 ASP A N 1
ATOM 2369 C CA . ASP A 1 302 ? -21.812 11.656 -8.156 1 88.25 302 ASP A CA 1
ATOM 2370 C C . ASP A 1 302 ? -20.578 12.094 -8.945 1 88.25 302 ASP A C 1
ATOM 2372 O O . ASP A 1 302 ? -19.734 11.273 -9.281 1 88.25 302 ASP A O 1
ATOM 2376 N N . ARG A 1 303 ? -20.547 13.336 -9.227 1 89 303 ARG A N 1
ATOM 2377 C CA . ARG A 1 303 ? -19.406 13.859 -9.984 1 89 303 ARG A CA 1
ATOM 2378 C C . ARG A 1 303 ? -18.109 13.742 -9.195 1 89 303 ARG A C 1
ATOM 2380 O O . ARG A 1 303 ? -17.078 13.367 -9.742 1 89 303 ARG A O 1
ATOM 2387 N N . ILE A 1 304 ? -18.172 14.055 -7.93 1 91.12 304 ILE A N 1
ATOM 2388 C CA . ILE A 1 304 ? -16.984 13.984 -7.086 1 91.12 304 ILE A CA 1
ATOM 2389 C C . ILE A 1 304 ? -16.547 12.531 -6.914 1 91.12 304 ILE A C 1
ATOM 2391 O O . ILE A 1 304 ? -15.352 12.227 -6.898 1 91.12 304 ILE A O 1
ATOM 2395 N N . GLU A 1 305 ? -17.547 11.664 -6.742 1 92.5 305 GLU A N 1
ATOM 2396 C CA . GLU A 1 305 ? -17.25 10.242 -6.613 1 92.5 305 GLU A CA 1
ATOM 2397 C C . GLU A 1 305 ? -16.5 9.719 -7.84 1 92.5 305 GLU A C 1
ATOM 2399 O O . GLU A 1 305 ? -15.547 8.961 -7.715 1 92.5 305 GLU A O 1
ATOM 2404 N N . LEU A 1 306 ? -16.969 10.133 -9.008 1 92.06 306 LEU A N 1
ATOM 2405 C CA . LEU A 1 306 ? -16.312 9.727 -10.25 1 92.06 306 LEU A CA 1
ATOM 2406 C C . LEU A 1 306 ? -14.883 10.266 -10.312 1 92.06 306 LEU A C 1
ATOM 2408 O O . LEU A 1 306 ? -13.969 9.547 -10.711 1 92.06 306 LEU A O 1
ATOM 2412 N N . THR A 1 307 ? -14.711 11.461 -9.844 1 93 307 THR A N 1
ATOM 2413 C CA . THR A 1 307 ? -13.391 12.094 -9.859 1 93 307 THR A CA 1
ATOM 2414 C C . THR A 1 307 ? -12.445 11.383 -8.906 1 93 307 THR A C 1
ATOM 2416 O O . THR A 1 307 ? -11.289 11.125 -9.242 1 93 307 THR A O 1
ATOM 2419 N N . VAL A 1 308 ? -12.938 11.07 -7.734 1 94.81 308 VAL A N 1
ATOM 2420 C CA . VAL A 1 308 ? -12.117 10.43 -6.711 1 94.81 308 VAL A CA 1
ATOM 2421 C C . VAL A 1 308 ? -11.773 9.008 -7.148 1 94.81 308 VAL A C 1
ATOM 2423 O O . VAL A 1 308 ? -10.641 8.547 -6.953 1 94.81 308 VAL A O 1
ATOM 2426 N N . THR A 1 309 ? -12.68 8.281 -7.746 1 92.5 309 THR A N 1
ATOM 2427 C CA . THR A 1 309 ? -12.453 6.91 -8.188 1 92.5 309 THR A CA 1
ATOM 2428 C C . THR A 1 309 ? -11.438 6.871 -9.328 1 92.5 309 THR A C 1
ATOM 2430 O O . THR A 1 309 ? -10.602 5.965 -9.391 1 92.5 309 THR A O 1
ATOM 2433 N N . ALA A 1 310 ? -11.438 7.871 -10.133 1 91.56 310 ALA A N 1
ATOM 2434 C CA . ALA A 1 310 ? -10.57 7.902 -11.312 1 91.56 310 ALA A CA 1
ATOM 2435 C C . ALA A 1 310 ? -9.219 8.523 -10.969 1 91.56 310 ALA A C 1
ATOM 2437 O O . ALA A 1 310 ? -8.266 8.422 -11.75 1 91.56 310 ALA A O 1
ATOM 2438 N N . TRP A 1 311 ? -9.094 9.031 -9.828 1 93.19 311 TRP A N 1
ATOM 2439 C CA . TRP A 1 311 ? -7.898 9.781 -9.461 1 93.19 311 TRP A CA 1
ATOM 2440 C C . TRP A 1 311 ? -6.707 8.852 -9.289 1 93.19 311 TRP A C 1
ATOM 2442 O O . TRP A 1 311 ? -6.836 7.762 -8.711 1 93.19 311 TRP A O 1
ATOM 2452 N N . GLN A 1 312 ? -5.566 9.25 -9.836 1 91.19 312 GLN A N 1
ATOM 2453 C CA . GLN A 1 312 ? -4.262 8.625 -9.625 1 91.1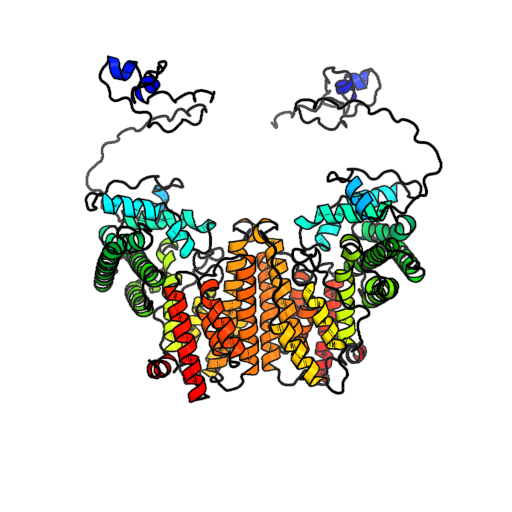9 312 GLN A CA 1
ATOM 2454 C C . GLN A 1 312 ? -3.174 9.688 -9.461 1 91.19 312 GLN A C 1
ATOM 2456 O O . GLN A 1 312 ? -3.086 10.625 -10.25 1 91.19 312 GLN A O 1
ATOM 2461 N N . PRO A 1 313 ? -2.471 9.492 -8.391 1 92.75 313 PRO A N 1
ATOM 2462 C CA . PRO A 1 313 ? -1.405 10.484 -8.227 1 92.75 313 PRO A CA 1
ATOM 2463 C C . PRO A 1 313 ? -0.333 10.383 -9.312 1 92.75 313 PRO A C 1
ATOM 2465 O O . PRO A 1 313 ? -0.089 9.297 -9.844 1 92.75 313 PRO A O 1
ATOM 2468 N N . HIS A 1 314 ? 0.205 11.484 -9.562 1 91.88 314 HIS A N 1
ATOM 2469 C CA . HIS A 1 314 ? 1.373 11.492 -10.438 1 91.88 314 HIS A CA 1
ATOM 2470 C C . HIS A 1 314 ? 2.621 11.031 -9.695 1 91.88 314 HIS A C 1
ATOM 2472 O O . HIS A 1 314 ? 2.951 11.562 -8.633 1 91.88 314 HIS A O 1
ATOM 2478 N N . ILE A 1 315 ? 3.244 10.07 -10.242 1 94 315 ILE A N 1
ATOM 2479 C CA . ILE A 1 315 ? 4.461 9.547 -9.633 1 94 315 ILE A CA 1
ATOM 2480 C C . ILE A 1 315 ? 5.684 10.133 -10.328 1 94 315 ILE A C 1
ATOM 2482 O O . ILE A 1 315 ? 5.883 9.93 -11.531 1 94 315 ILE A O 1
ATOM 2486 N N . PRO A 1 316 ? 6.438 10.852 -9.57 1 92 316 PRO A N 1
ATOM 2487 C CA . PRO A 1 316 ? 7.633 11.43 -10.188 1 92 316 PRO A CA 1
ATOM 2488 C C . PRO A 1 316 ? 8.625 10.367 -10.664 1 92 316 PRO A C 1
ATOM 2490 O O . PRO A 1 316 ? 8.617 9.242 -10.156 1 92 316 PRO A O 1
ATOM 2493 N N . GLU A 1 317 ? 9.469 10.781 -11.547 1 88.69 317 GLU A N 1
ATOM 2494 C CA . GLU A 1 317 ? 10.492 9.883 -12.055 1 88.69 317 GLU A CA 1
ATOM 2495 C C . GLU A 1 317 ? 11.5 9.523 -10.969 1 88.69 317 GLU A C 1
ATOM 2497 O O . GLU A 1 317 ? 11.906 10.383 -10.188 1 88.69 317 GLU A O 1
ATOM 2502 N N . GLY A 1 318 ? 11.859 8.312 -10.953 1 88.06 318 GLY A N 1
ATOM 2503 C CA . GLY A 1 318 ? 12.82 7.859 -9.961 1 88.06 318 GLY A CA 1
ATOM 2504 C C . GLY A 1 318 ? 12.258 7.871 -8.547 1 88.06 318 GLY A C 1
ATOM 2505 O O . GLY A 1 318 ? 13.008 8.062 -7.582 1 88.06 318 GLY A O 1
ATOM 2506 N N . PHE A 1 319 ? 11.008 7.773 -8.375 1 92.69 319 PHE A N 1
ATOM 2507 C CA . PHE A 1 319 ? 10.305 7.852 -7.105 1 92.69 319 PHE A CA 1
ATOM 2508 C C . PHE A 1 319 ? 10.852 6.828 -6.117 1 92.69 319 PHE A C 1
ATOM 2510 O O . PHE A 1 319 ? 11.133 7.16 -4.965 1 92.69 319 PHE A O 1
ATOM 2517 N N . ALA A 1 320 ? 11.078 5.617 -6.551 1 88.94 320 ALA A N 1
ATOM 2518 C CA . ALA A 1 320 ? 11.477 4.52 -5.672 1 88.94 320 ALA A CA 1
ATOM 2519 C C . ALA A 1 320 ? 12.938 4.652 -5.25 1 88.94 320 ALA A C 1
ATOM 2521 O O . ALA A 1 320 ? 13.344 4.129 -4.211 1 88.94 320 ALA A O 1
ATOM 2522 N N . THR A 1 321 ? 13.695 5.422 -6.035 1 89 321 THR A N 1
ATOM 2523 C CA . THR A 1 321 ? 15.117 5.566 -5.734 1 89 321 THR A CA 1
ATOM 2524 C C . THR A 1 321 ? 15.375 6.867 -4.984 1 89 321 THR A C 1
ATOM 2526 O O . THR A 1 321 ? 16.344 6.969 -4.227 1 89 321 THR A O 1
ATOM 2529 N N . ARG A 1 322 ? 14.492 7.789 -5.133 1 92 322 ARG A N 1
ATOM 2530 C CA . ARG A 1 322 ? 14.672 9.109 -4.547 1 92 322 ARG A CA 1
ATOM 2531 C C . ARG A 1 322 ? 14.367 9.094 -3.051 1 92 322 ARG A C 1
ATOM 2533 O O . ARG A 1 322 ? 14.969 9.844 -2.281 1 92 322 ARG A O 1
ATOM 2540 N N . PHE A 1 323 ? 13.492 8.297 -2.662 1 95.44 323 PHE A N 1
ATOM 2541 C CA . PHE A 1 323 ? 13.031 8.266 -1.28 1 95.44 323 PHE A CA 1
ATOM 2542 C C . PHE A 1 323 ? 13.367 6.938 -0.622 1 95.44 323 PHE A C 1
ATOM 2544 O O . PHE A 1 323 ? 13.648 5.953 -1.308 1 95.44 323 PHE A O 1
ATOM 2551 N N . THR A 1 324 ? 13.398 6.996 0.707 1 95.31 324 THR A N 1
ATOM 2552 C CA . THR A 1 324 ? 13.664 5.77 1.454 1 95.31 324 THR A CA 1
ATOM 2553 C C . THR A 1 324 ? 12.492 4.805 1.348 1 95.31 324 THR A C 1
ATOM 2555 O O . THR A 1 324 ? 11.383 5.203 0.967 1 95.31 324 THR A O 1
ATOM 2558 N N . THR A 1 325 ? 12.711 3.537 1.694 1 96.19 325 THR A N 1
ATOM 2559 C CA . THR A 1 325 ? 11.695 2.494 1.652 1 96.19 325 THR A CA 1
ATOM 2560 C C . THR A 1 325 ? 10.516 2.852 2.553 1 96.19 325 THR A C 1
ATOM 2562 O O . THR A 1 325 ? 9.359 2.713 2.154 1 96.19 325 THR A O 1
ATOM 2565 N N . ASN A 1 326 ? 10.766 3.344 3.73 1 96.31 326 ASN A N 1
ATOM 2566 C CA . ASN A 1 326 ? 9.703 3.725 4.656 1 96.31 326 ASN A CA 1
ATOM 2567 C C . ASN A 1 326 ? 8.891 4.895 4.117 1 96.31 326 ASN A C 1
ATOM 2569 O O . ASN A 1 326 ? 7.66 4.902 4.227 1 96.31 326 ASN A O 1
ATOM 2573 N N . GLU A 1 327 ? 9.578 5.852 3.535 1 97.25 327 GLU A N 1
ATOM 2574 C CA . GLU A 1 327 ? 8.891 7.016 2.982 1 97.25 327 GLU A CA 1
ATOM 2575 C C . GLU A 1 327 ? 7.949 6.613 1.854 1 97.25 327 GLU A C 1
ATOM 2577 O O . GLU A 1 327 ? 6.797 7.051 1.813 1 97.25 327 GLU A O 1
ATOM 2582 N N . VAL A 1 328 ? 8.43 5.789 0.996 1 97.5 328 VAL A N 1
ATOM 2583 C CA . VAL A 1 328 ? 7.617 5.348 -0.137 1 97.5 328 VAL A CA 1
ATOM 2584 C C . VAL A 1 328 ? 6.414 4.559 0.365 1 97.5 328 VAL A C 1
ATOM 2586 O O . VAL A 1 328 ? 5.289 4.762 -0.101 1 97.5 328 VAL A O 1
ATOM 2589 N N . SER A 1 329 ? 6.609 3.656 1.303 1 97.38 329 SER A N 1
ATOM 2590 C CA . SER A 1 329 ? 5.52 2.871 1.867 1 97.38 329 SER A CA 1
ATOM 2591 C C . SER A 1 329 ? 4.461 3.768 2.502 1 97.38 329 SER A C 1
ATOM 2593 O O . SER A 1 329 ? 3.262 3.549 2.318 1 97.38 329 SER A O 1
ATOM 2595 N N . HIS A 1 330 ? 4.891 4.797 3.168 1 97.56 330 HIS A N 1
ATOM 2596 C CA . HIS A 1 330 ? 3.971 5.727 3.814 1 97.56 330 HIS A CA 1
ATOM 2597 C C . HIS A 1 330 ? 3.193 6.539 2.783 1 97.56 330 HIS A C 1
ATOM 2599 O O . HIS A 1 330 ? 1.975 6.695 2.902 1 97.56 330 HIS A O 1
ATOM 2605 N N . MET A 1 331 ? 3.895 7.035 1.801 1 97.88 331 MET A N 1
ATOM 2606 C CA . MET A 1 331 ? 3.246 7.883 0.804 1 97.88 331 MET A CA 1
ATOM 2607 C C . MET A 1 331 ? 2.217 7.094 0.004 1 97.88 331 MET A C 1
ATOM 2609 O O . MET A 1 331 ? 1.138 7.602 -0.303 1 97.88 331 MET A O 1
ATOM 2613 N N . LEU A 1 332 ? 2.527 5.848 -0.301 1 98.06 332 LEU A N 1
ATOM 2614 C CA . LEU A 1 332 ? 1.581 5.004 -1.02 1 98.06 332 LEU A CA 1
ATOM 2615 C C . LEU A 1 332 ? 0.371 4.68 -0.149 1 98.06 332 LEU A C 1
ATOM 2617 O O . LEU A 1 332 ? -0.766 4.703 -0.626 1 98.06 332 LEU A O 1
ATOM 2621 N N . CYS A 1 333 ? 0.618 4.398 1.06 1 98 333 CYS A N 1
ATOM 2622 C CA . CYS A 1 333 ? -0.466 4.125 1.997 1 98 333 CYS A CA 1
ATOM 2623 C C . CYS A 1 333 ? -1.375 5.34 2.146 1 98 333 CYS A C 1
ATOM 2625 O O . CYS A 1 333 ? -2.598 5.219 2.057 1 98 333 CYS A O 1
ATOM 2627 N N . GLN A 1 334 ? -0.728 6.512 2.32 1 97.81 334 GLN A N 1
ATOM 2628 C CA . GLN A 1 334 ? -1.497 7.742 2.455 1 97.81 334 GLN A CA 1
ATOM 2629 C C . GLN A 1 334 ? -2.414 7.953 1.253 1 97.81 334 GLN A C 1
ATOM 2631 O O . GLN A 1 334 ? -3.609 8.211 1.414 1 97.81 334 GLN A O 1
ATOM 2636 N N . ALA A 1 335 ? -1.853 7.859 0.096 1 97.69 335 ALA A N 1
ATOM 2637 C CA . ALA A 1 335 ? -2.613 8.102 -1.127 1 97.69 335 ALA A CA 1
ATOM 2638 C C . ALA A 1 335 ? -3.795 7.148 -1.24 1 97.69 335 ALA A C 1
ATOM 2640 O O . ALA A 1 335 ? -4.906 7.562 -1.573 1 97.69 335 ALA A O 1
ATOM 2641 N N . GLN A 1 336 ? -3.57 5.922 -0.906 1 98.06 336 GLN A N 1
ATOM 2642 C CA . GLN A 1 336 ? -4.613 4.91 -1.053 1 98.06 336 GLN A CA 1
ATOM 2643 C C . GLN A 1 336 ? -5.703 5.086 0.001 1 98.06 336 GLN A C 1
ATOM 2645 O O . GLN A 1 336 ? -6.891 5.102 -0.325 1 98.06 336 GLN A O 1
ATOM 2650 N N . VAL A 1 337 ? -5.312 5.242 1.25 1 98.06 337 VAL A N 1
ATOM 2651 C CA . VAL A 1 337 ? -6.297 5.27 2.326 1 98.06 337 VAL A CA 1
ATOM 2652 C C . VAL A 1 337 ? -7.105 6.562 2.258 1 98.06 337 VAL A C 1
ATOM 2654 O O . VAL A 1 337 ? -8.289 6.578 2.59 1 98.06 337 VAL A O 1
ATOM 2657 N N . VAL A 1 338 ? -6.488 7.633 1.856 1 97.25 338 VAL A N 1
ATOM 2658 C CA . VAL A 1 338 ? -7.23 8.883 1.741 1 97.25 338 VAL A CA 1
ATOM 2659 C C . VAL A 1 338 ? -8.266 8.773 0.623 1 97.25 338 VAL A C 1
ATOM 2661 O O . VAL A 1 338 ? -9.391 9.258 0.76 1 97.25 338 VAL A O 1
ATOM 2664 N N . ARG A 1 339 ? -7.914 8.188 -0.452 1 97.06 339 ARG A N 1
ATOM 2665 C CA . ARG A 1 339 ? -8.875 7.977 -1.524 1 97.06 339 ARG A CA 1
ATOM 2666 C C . ARG A 1 339 ? -10.062 7.148 -1.037 1 97.06 339 ARG A C 1
ATOM 2668 O O . ARG A 1 339 ? -11.219 7.504 -1.278 1 97.06 339 ARG A O 1
ATOM 2675 N N . ILE A 1 340 ? -9.742 6.004 -0.413 1 97.88 340 ILE A N 1
ATOM 2676 C CA . ILE A 1 340 ? -10.805 5.133 0.081 1 97.88 340 ILE A CA 1
ATOM 2677 C C . ILE A 1 340 ? -11.609 5.859 1.16 1 97.88 340 ILE A C 1
ATOM 2679 O O . ILE A 1 340 ? -12.828 5.691 1.253 1 97.88 340 ILE A O 1
ATOM 2683 N N . GLY A 1 341 ? -10.906 6.656 1.967 1 96.75 341 GLY A N 1
ATOM 2684 C CA . GLY A 1 341 ? -11.609 7.457 2.957 1 96.75 341 GLY A CA 1
ATOM 2685 C C . GLY A 1 341 ? -12.57 8.461 2.346 1 96.75 341 GLY A C 1
ATOM 2686 O O . GLY A 1 341 ? -13.672 8.656 2.854 1 96.75 341 GLY A O 1
ATOM 2687 N N . ALA A 1 342 ? -12.125 9.102 1.282 1 95.19 342 ALA A N 1
ATOM 2688 C CA . ALA A 1 342 ? -13.008 10.031 0.576 1 95.19 342 ALA A CA 1
ATOM 2689 C C . ALA A 1 342 ? -14.234 9.312 0.027 1 95.19 342 ALA A C 1
ATOM 2691 O O . ALA A 1 342 ? -15.352 9.828 0.114 1 95.19 342 ALA A O 1
ATOM 2692 N N . LEU A 1 343 ? -14.023 8.133 -0.506 1 96.31 343 LEU A N 1
ATOM 2693 C CA . LEU A 1 343 ? -15.141 7.359 -1.032 1 96.31 343 LEU A CA 1
ATOM 2694 C C . LEU A 1 343 ? -16.094 6.953 0.086 1 96.31 343 LEU A C 1
ATOM 2696 O O . LEU A 1 343 ? -17.312 6.938 -0.107 1 96.31 343 LEU A O 1
ATOM 2700 N N . LEU A 1 344 ? -15.484 6.609 1.221 1 96.12 344 LEU A N 1
ATOM 2701 C CA . LEU A 1 344 ? -16.297 6.27 2.379 1 96.12 344 LEU A CA 1
ATOM 2702 C C . LEU A 1 344 ? -17.125 7.473 2.836 1 96.12 344 LEU A C 1
ATOM 2704 O O . LEU A 1 344 ? -18.312 7.336 3.152 1 96.12 344 LEU A O 1
ATOM 2708 N N . LEU A 1 345 ? -16.531 8.617 2.826 1 92.06 345 LEU A N 1
ATOM 2709 C CA . LEU A 1 345 ? -17.234 9.844 3.193 1 92.06 345 LEU A CA 1
ATOM 2710 C C . LEU A 1 345 ? -18.359 10.141 2.211 1 92.06 345 LEU A C 1
ATOM 2712 O O . LEU A 1 345 ? -19.469 10.492 2.621 1 92.06 345 LEU A O 1
ATOM 2716 N N . ILE A 1 346 ? -18.094 10 0.947 1 91 346 ILE A N 1
ATOM 2717 C CA . ILE A 1 346 ? -19.094 10.234 -0.089 1 91 346 ILE A CA 1
ATOM 2718 C C . ILE A 1 346 ? -20.25 9.266 0.091 1 91 346 ILE A C 1
ATOM 2720 O O . ILE A 1 346 ? -21.422 9.656 -0.051 1 91 346 ILE A O 1
ATOM 2724 N N . HIS A 1 347 ? -19.922 8.031 0.423 1 93.19 347 HIS A N 1
ATOM 2725 C CA . HIS A 1 347 ? -20.953 7.039 0.675 1 93.19 347 HIS A CA 1
ATOM 2726 C C . HIS A 1 347 ? -21.859 7.461 1.837 1 93.19 347 HIS A C 1
ATOM 2728 O O . HIS A 1 347 ? -23.078 7.332 1.763 1 93.19 347 HIS A O 1
ATOM 2734 N N . ARG A 1 348 ? -21.297 8 2.854 1 91.12 348 ARG A N 1
ATOM 2735 C CA . ARG A 1 348 ? -22.062 8.375 4.043 1 91.12 348 ARG A CA 1
ATOM 2736 C C . ARG A 1 348 ? -22.797 9.695 3.832 1 91.12 348 ARG A C 1
ATOM 2738 O O . ARG A 1 348 ? -23.75 10.008 4.551 1 91.12 348 ARG A O 1
ATOM 2745 N N . LEU A 1 349 ? -22.359 10.422 2.926 1 85.69 349 LEU A N 1
ATOM 2746 C CA . LEU A 1 349 ? -23.141 11.594 2.547 1 85.69 349 LEU A CA 1
ATOM 2747 C C . LEU A 1 349 ? -24.406 11.188 1.8 1 85.69 349 LEU A C 1
ATOM 2749 O O . LEU A 1 349 ? -25.438 11.859 1.907 1 85.69 349 LEU A O 1
ATOM 2753 N N . ARG A 1 350 ? -24.281 10.062 1.111 1 86.12 350 ARG A N 1
ATOM 2754 C CA . ARG A 1 350 ? -25.438 9.523 0.403 1 86.12 350 ARG A CA 1
ATOM 2755 C C . ARG A 1 350 ? -26.344 8.734 1.347 1 86.12 350 ARG A C 1
ATOM 2757 O O . ARG A 1 350 ? -27.578 8.812 1.243 1 86.12 350 ARG A O 1
ATOM 2764 N N . TYR A 1 351 ? -25.672 7.953 2.209 1 90.38 351 TYR A N 1
ATOM 2765 C CA . TYR A 1 351 ? -26.375 7.086 3.143 1 90.38 351 TYR A CA 1
ATOM 2766 C C . TYR A 1 351 ? -25.922 7.34 4.574 1 90.38 351 TYR A C 1
ATOM 2768 O O . TYR A 1 351 ? -24.781 7.055 4.93 1 90.38 351 TYR A O 1
ATOM 2776 N N . PRO A 1 352 ? -26.812 7.797 5.406 1 90.69 352 PRO A N 1
ATOM 2777 C CA . PRO A 1 352 ? -26.438 8.055 6.797 1 90.69 352 PRO A CA 1
ATOM 2778 C C . PRO A 1 352 ? -25.922 6.809 7.512 1 90.69 352 PRO A C 1
ATOM 2780 O O . PRO A 1 352 ? -26.188 5.688 7.062 1 90.69 352 PRO A O 1
ATOM 2783 N N . PHE A 1 353 ? -25.188 7.105 8.602 1 91.69 353 PHE A N 1
ATOM 2784 C CA . PHE A 1 353 ? -24.719 6 9.422 1 91.69 353 PHE A CA 1
ATOM 2785 C C . PHE A 1 353 ? -25.875 5.137 9.898 1 91.69 353 PHE A C 1
ATOM 2787 O O . PHE A 1 353 ? -26.938 5.656 10.258 1 91.69 353 PHE A O 1
ATOM 2794 N N . GLY A 1 354 ? -25.75 3.822 9.805 1 89.56 354 GLY A N 1
ATOM 2795 C CA . GLY A 1 354 ? -26.828 2.908 10.18 1 89.56 354 GLY A CA 1
ATOM 2796 C C . GLY A 1 354 ? -27.578 2.348 8.984 1 89.56 354 GLY A C 1
ATOM 2797 O O . GLY A 1 354 ? -28.297 1.361 9.109 1 89.56 354 GLY A O 1
ATOM 2798 N N . THR A 1 355 ? -27.344 3.021 7.895 1 92 355 THR A N 1
ATOM 2799 C CA . THR A 1 355 ? -27.969 2.559 6.668 1 92 355 THR A CA 1
ATOM 2800 C C . THR A 1 355 ? -26.922 2.162 5.633 1 92 355 THR A C 1
ATOM 2802 O O . THR A 1 355 ? -25.859 2.779 5.551 1 92 355 THR A O 1
ATOM 2805 N N . ASN A 1 356 ? -27.328 1.092 4.793 1 93.5 356 ASN A N 1
ATOM 2806 C CA . ASN A 1 356 ? -26.422 0.616 3.75 1 93.5 356 ASN A CA 1
ATOM 2807 C C . ASN A 1 356 ? -25 0.467 4.27 1 93.5 356 ASN A C 1
ATOM 2809 O O . ASN A 1 356 ? -24.062 1.017 3.688 1 93.5 356 ASN A O 1
ATOM 2813 N N . ASN A 1 357 ? -24.828 -0.296 5.273 1 93.81 357 ASN A N 1
ATOM 2814 C CA . ASN A 1 357 ? -23.562 -0.409 6.012 1 93.81 357 ASN A CA 1
ATOM 2815 C C . ASN A 1 357 ? -22.578 -1.319 5.293 1 93.81 357 ASN A C 1
ATOM 2817 O O . ASN A 1 357 ? -21.375 -1.266 5.559 1 93.81 357 ASN A O 1
ATOM 2821 N N . GLY A 1 358 ? -23 -2.17 4.383 1 94.06 358 GLY A N 1
ATOM 2822 C CA . GLY A 1 358 ? -22.141 -3.145 3.721 1 94.06 358 GLY A CA 1
ATOM 2823 C C . GLY A 1 358 ? -20.938 -2.521 3.041 1 94.06 358 GLY A C 1
ATOM 2824 O O . GLY A 1 358 ? -19.797 -2.82 3.395 1 94.06 358 GLY A O 1
ATOM 2825 N N . PRO A 1 359 ? -21.234 -1.612 2.096 1 95.88 359 PRO A N 1
ATOM 2826 C CA . PRO A 1 359 ? -20.109 -0.97 1.405 1 95.88 359 PRO A CA 1
ATOM 2827 C C . PRO A 1 359 ? -19.203 -0.179 2.352 1 95.88 359 PRO A C 1
ATOM 2829 O O . PRO A 1 359 ? -17.984 -0.182 2.189 1 95.88 359 PRO A O 1
ATOM 2832 N N . ALA A 1 360 ? -19.812 0.47 3.299 1 96.75 360 ALA A N 1
ATOM 2833 C CA . ALA A 1 360 ? -19.047 1.273 4.25 1 96.75 360 ALA A CA 1
ATOM 2834 C C . ALA A 1 360 ? -18.094 0.401 5.07 1 96.75 360 ALA A C 1
ATOM 2836 O O . ALA A 1 360 ? -16.938 0.759 5.277 1 96.75 360 ALA A O 1
ATOM 2837 N N . LEU A 1 361 ? -18.594 -0.708 5.496 1 96.06 361 LEU A N 1
ATOM 2838 C CA . LEU A 1 361 ? -17.766 -1.619 6.285 1 96.06 361 LEU A CA 1
ATOM 2839 C C . LEU A 1 361 ? -16.625 -2.186 5.441 1 96.06 361 LEU A C 1
ATOM 2841 O O . LEU A 1 361 ? -15.508 -2.363 5.938 1 96.06 361 LEU A O 1
ATOM 2845 N N . ALA A 1 362 ? -16.906 -2.471 4.203 1 96.31 362 ALA A N 1
ATOM 2846 C CA . ALA A 1 362 ? -15.875 -2.967 3.289 1 96.31 362 ALA A CA 1
ATOM 2847 C C . ALA A 1 362 ? -14.75 -1.945 3.119 1 96.31 362 ALA A C 1
ATOM 2849 O O . ALA A 1 362 ? -13.57 -2.289 3.217 1 96.31 362 ALA A O 1
ATOM 2850 N N . LEU A 1 363 ? -15.141 -0.716 2.869 1 97.88 363 LEU A N 1
ATOM 2851 C CA . LEU A 1 363 ? -14.164 0.347 2.693 1 97.88 363 LEU A CA 1
ATOM 2852 C C . LEU A 1 363 ? -13.383 0.585 3.982 1 97.88 363 LEU A C 1
ATOM 2854 O O . LEU A 1 363 ? -12.164 0.774 3.949 1 97.88 363 LEU A O 1
ATOM 2858 N N . ALA A 1 364 ? -14.062 0.585 5.117 1 98.12 364 ALA A N 1
ATOM 2859 C CA . ALA A 1 364 ? -13.414 0.784 6.414 1 98.12 364 ALA A CA 1
ATOM 2860 C C . ALA A 1 364 ? -12.391 -0.311 6.691 1 98.12 364 ALA A C 1
ATOM 2862 O O . ALA A 1 364 ? -11.289 -0.032 7.176 1 98.12 364 ALA A O 1
ATOM 2863 N N . THR A 1 365 ? -12.75 -1.517 6.363 1 96.12 365 THR A N 1
ATOM 2864 C CA . THR A 1 365 ? -11.852 -2.645 6.559 1 96.12 365 THR A CA 1
ATOM 2865 C C . THR A 1 365 ? -10.594 -2.488 5.703 1 96.12 365 THR A C 1
ATOM 2867 O O . THR A 1 365 ? -9.484 -2.734 6.172 1 96.12 365 THR A O 1
ATOM 2870 N N . ALA A 1 366 ? -10.781 -2.084 4.465 1 97.31 366 ALA A N 1
ATOM 2871 C CA . ALA A 1 366 ? -9.648 -1.873 3.57 1 97.31 366 ALA A CA 1
ATOM 2872 C C . ALA A 1 366 ? -8.695 -0.814 4.125 1 97.31 366 ALA A C 1
ATOM 2874 O O . ALA A 1 366 ? -7.477 -0.974 4.07 1 97.31 366 ALA A O 1
ATOM 2875 N N . ILE A 1 367 ? -9.234 0.268 4.695 1 98.44 367 ILE A N 1
ATOM 2876 C CA . ILE A 1 367 ? -8.438 1.359 5.242 1 98.44 367 ILE A CA 1
ATOM 2877 C C . ILE A 1 367 ? -7.656 0.87 6.457 1 98.44 367 ILE A C 1
ATOM 2879 O O . ILE A 1 367 ? -6.434 1.02 6.52 1 98.44 367 ILE A O 1
ATOM 2883 N N . LEU A 1 368 ? -8.344 0.26 7.406 1 97.94 368 LEU A N 1
ATOM 2884 C CA . LEU A 1 368 ? -7.758 -0.083 8.695 1 97.94 368 LEU A CA 1
ATOM 2885 C C . LEU A 1 368 ? -6.707 -1.176 8.547 1 97.94 368 LEU A C 1
ATOM 2887 O O . LEU A 1 368 ? -5.652 -1.121 9.18 1 97.94 368 LEU A O 1
ATOM 2891 N N . THR A 1 369 ? -6.965 -2.135 7.711 1 96.5 369 THR A N 1
ATOM 2892 C CA . THR A 1 369 ? -6 -3.213 7.516 1 96.5 369 THR A CA 1
ATOM 2893 C C . THR A 1 369 ? -4.754 -2.701 6.801 1 96.5 369 THR A C 1
ATOM 2895 O O . THR A 1 369 ? -3.641 -3.141 7.094 1 96.5 369 THR A O 1
ATOM 2898 N N . GLN A 1 370 ? -4.961 -1.784 5.859 1 97.69 370 GLN A N 1
ATOM 2899 C CA . GLN A 1 370 ? -3.814 -1.194 5.18 1 97.69 370 GLN A CA 1
ATOM 2900 C C . GLN A 1 370 ? -2.951 -0.396 6.148 1 97.69 370 GLN A C 1
ATOM 2902 O O . GLN A 1 370 ? -1.721 -0.454 6.09 1 97.69 370 GLN A O 1
ATOM 2907 N N . LEU A 1 371 ? -3.586 0.383 6.988 1 98.12 371 LEU A N 1
ATOM 2908 C CA . LEU A 1 371 ? -2.859 1.174 7.977 1 98.12 371 LEU A CA 1
ATOM 2909 C C . LEU A 1 371 ? -2.076 0.273 8.93 1 98.12 371 LEU A C 1
ATOM 2911 O O . LEU A 1 371 ? -0.901 0.527 9.203 1 98.12 371 LEU A O 1
ATOM 2915 N N . ASP A 1 372 ? -2.723 -0.704 9.328 1 97.06 372 ASP A N 1
ATOM 2916 C CA . ASP A 1 372 ? -2.092 -1.638 10.258 1 97.06 372 ASP A CA 1
ATOM 2917 C C . ASP A 1 372 ? -0.903 -2.34 9.609 1 97.06 372 ASP A C 1
ATOM 2919 O O . ASP A 1 372 ? 0.148 -2.502 10.227 1 97.06 372 ASP A O 1
ATOM 2923 N N . LEU A 1 373 ? -1.093 -2.719 8.383 1 97 373 LEU A N 1
ATOM 2924 C CA . LEU A 1 373 ? -0.039 -3.404 7.641 1 97 373 LEU A CA 1
ATOM 2925 C C . LEU A 1 373 ? 1.166 -2.49 7.441 1 97 373 LEU A C 1
ATOM 2927 O O . LEU A 1 373 ? 2.305 -2.898 7.68 1 97 373 LEU A O 1
ATOM 2931 N N . THR A 1 374 ? 0.934 -1.299 7.023 1 97.44 374 THR A N 1
ATOM 2932 C CA . THR A 1 374 ? 2.018 -0.357 6.766 1 97.44 374 THR A CA 1
ATOM 2933 C C . THR A 1 374 ? 2.76 -0.021 8.055 1 97.44 374 THR A C 1
ATOM 2935 O O . THR A 1 374 ? 3.99 0.051 8.07 1 97.44 374 THR A O 1
ATOM 2938 N N . ARG A 1 375 ? 2.02 0.221 9.117 1 96.56 375 ARG A N 1
ATOM 2939 C CA . ARG A 1 375 ? 2.645 0.494 10.406 1 96.56 375 ARG A CA 1
ATOM 2940 C C . ARG A 1 375 ? 3.535 -0.666 10.836 1 96.56 375 ARG A C 1
ATOM 2942 O O . ARG A 1 375 ? 4.637 -0.452 11.352 1 96.56 375 ARG A O 1
ATOM 2949 N N . ALA A 1 376 ? 3.062 -1.845 10.703 1 94.88 376 ALA A N 1
ATOM 2950 C CA . ALA A 1 376 ? 3.83 -3.027 11.086 1 94.88 376 ALA A CA 1
ATOM 2951 C C . ALA A 1 376 ? 5.098 -3.154 10.242 1 94.88 376 ALA A C 1
ATOM 2953 O O . ALA A 1 376 ? 6.152 -3.537 10.75 1 94.88 376 ALA A O 1
ATOM 2954 N N . ALA A 1 377 ? 5.027 -2.848 8.969 1 94.94 377 ALA A N 1
ATOM 2955 C CA . ALA A 1 377 ? 6.148 -2.996 8.047 1 94.94 377 ALA A CA 1
ATOM 2956 C C . ALA A 1 377 ? 7.211 -1.933 8.297 1 94.94 377 ALA A C 1
ATOM 2958 O O . ALA A 1 377 ? 8.406 -2.203 8.172 1 94.94 377 ALA A O 1
ATOM 2959 N N . THR A 1 378 ? 6.809 -0.748 8.617 1 94.69 378 THR A N 1
ATOM 2960 C CA . THR A 1 378 ? 7.75 0.354 8.766 1 94.69 378 THR A CA 1
ATOM 2961 C C . THR A 1 378 ? 8.094 0.583 10.242 1 94.69 378 THR A C 1
ATOM 2963 O O . THR A 1 378 ? 9.102 1.212 10.555 1 94.69 378 THR A O 1
ATOM 2966 N N . ASN A 1 379 ? 7.215 0.139 11.156 1 93 379 ASN A N 1
ATOM 2967 C CA . ASN A 1 379 ? 7.328 0.336 12.594 1 93 379 ASN A CA 1
ATOM 2968 C C . ASN A 1 379 ? 7.301 1.817 12.961 1 93 379 ASN A C 1
ATOM 2970 O O . ASN A 1 379 ? 7.969 2.24 13.906 1 93 379 ASN A O 1
ATOM 2974 N N . HIS A 1 380 ? 6.648 2.613 12.109 1 94.38 380 HIS A N 1
ATOM 2975 C CA . HIS A 1 380 ? 6.473 4.043 12.336 1 94.38 380 HIS A CA 1
ATOM 2976 C C . HIS A 1 380 ? 5.023 4.465 12.125 1 94.38 380 HIS A C 1
ATOM 2978 O O . HIS A 1 380 ? 4.289 3.814 11.375 1 94.38 380 HIS A O 1
ATOM 2984 N N . SER A 1 381 ? 4.695 5.48 12.805 1 96.25 381 SER A N 1
ATOM 2985 C CA . SER A 1 381 ? 3.371 6.062 12.594 1 96.25 381 SER A CA 1
ATOM 2986 C C . SER A 1 381 ? 3.271 6.727 11.219 1 96.25 381 SER A C 1
ATOM 2988 O O . SER A 1 381 ? 4.289 7.078 10.625 1 96.25 381 SER A O 1
ATOM 2990 N N . ILE A 1 382 ? 2.105 6.824 10.758 1 97.19 382 ILE A N 1
ATOM 2991 C CA . ILE A 1 382 ? 1.849 7.395 9.438 1 97.19 382 ILE A CA 1
ATOM 2992 C C . ILE A 1 382 ? 1.236 8.781 9.586 1 97.19 382 ILE A C 1
ATOM 2994 O O . ILE A 1 382 ? 0.275 8.969 10.336 1 97.19 382 ILE A O 1
ATOM 2998 N N . LEU A 1 383 ? 1.731 9.742 8.844 1 95.69 383 LEU A N 1
ATOM 2999 C CA . LEU A 1 383 ? 1.285 11.125 8.953 1 95.69 383 LEU A CA 1
ATOM 3000 C C . LEU A 1 383 ? 0.047 11.367 8.102 1 95.69 383 LEU A C 1
ATOM 3002 O O . LEU A 1 383 ? -0.164 10.688 7.094 1 95.69 383 LEU A O 1
ATOM 3006 N N . SER A 1 384 ? -0.797 12.352 8.469 1 95.06 384 SER A N 1
ATOM 3007 C CA . SER A 1 384 ? -1.879 12.938 7.688 1 95.06 384 SER A CA 1
ATOM 3008 C C . SER A 1 384 ? -2.916 11.883 7.305 1 95.06 384 SER A C 1
ATOM 3010 O O . SER A 1 384 ? -3.373 11.844 6.16 1 95.06 384 SER A O 1
ATOM 3012 N N . ILE A 1 385 ? -3.234 10.953 8.188 1 96.5 385 ILE A N 1
ATOM 3013 C CA . ILE A 1 385 ? -4.199 9.898 7.895 1 96.5 385 ILE A CA 1
ATOM 3014 C C . ILE A 1 385 ? -5.414 10.039 8.812 1 96.5 385 ILE A C 1
ATOM 3016 O O . ILE A 1 385 ? -6.215 9.117 8.945 1 96.5 385 ILE A O 1
ATOM 3020 N N . THR A 1 386 ? -5.598 11.164 9.453 1 94.31 386 THR A N 1
ATOM 3021 C CA . THR A 1 386 ? -6.656 11.352 10.438 1 94.31 386 THR A CA 1
ATOM 3022 C C . THR A 1 386 ? -8.031 11.188 9.797 1 94.31 386 THR A C 1
ATOM 3024 O O . THR A 1 386 ? -8.914 10.539 10.352 1 94.31 386 THR A O 1
ATOM 3027 N N . LEU A 1 387 ? -8.172 11.695 8.625 1 93.88 387 LEU A N 1
ATOM 3028 C CA . LEU A 1 387 ? -9.469 11.664 7.957 1 93.88 387 LEU A CA 1
ATOM 3029 C C . LEU A 1 387 ? -9.898 10.227 7.676 1 93.88 387 LEU A C 1
ATOM 3031 O O . LEU A 1 387 ? -10.953 9.781 8.141 1 93.88 387 LEU A O 1
ATOM 3035 N N . PRO A 1 388 ? -9.07 9.492 6.898 1 96.94 388 PRO A N 1
ATOM 3036 C CA . PRO A 1 388 ? -9.492 8.109 6.645 1 96.94 388 PRO A CA 1
ATOM 3037 C C . PRO A 1 388 ? -9.57 7.273 7.922 1 96.94 388 PRO A C 1
ATOM 3039 O O . PRO A 1 388 ? -10.391 6.363 8.016 1 96.94 388 PRO A O 1
ATOM 3042 N N . LEU A 1 389 ? -8.758 7.547 8.914 1 97.38 389 LEU A N 1
ATOM 3043 C CA . LEU A 1 389 ? -8.789 6.801 10.172 1 97.38 389 LEU A CA 1
ATOM 3044 C C . LEU A 1 389 ? -10.109 7.02 10.906 1 97.38 389 LEU A C 1
ATOM 3046 O O . LEU A 1 389 ? -10.758 6.062 11.328 1 97.38 389 LEU A O 1
ATOM 3050 N N . LEU A 1 390 ? -10.555 8.242 11.023 1 94.56 390 LEU A N 1
ATOM 3051 C CA . LEU A 1 390 ? -11.82 8.555 11.68 1 94.56 390 LEU A CA 1
ATOM 3052 C C . LEU A 1 390 ? -12.992 7.961 10.906 1 94.56 390 LEU A C 1
ATOM 3054 O O . LEU A 1 390 ? -13.859 7.309 11.5 1 94.56 390 LEU A O 1
ATOM 3058 N N . ALA A 1 391 ? -12.961 8.188 9.602 1 94.94 391 ALA A N 1
ATOM 3059 C CA . ALA A 1 391 ? -14.047 7.68 8.773 1 94.94 391 ALA A CA 1
ATOM 3060 C C . ALA A 1 391 ? -14.188 6.164 8.914 1 94.94 391 ALA A C 1
ATOM 3062 O O . ALA A 1 391 ? -15.305 5.645 8.992 1 94.94 391 ALA A O 1
ATOM 3063 N N . ALA A 1 392 ? -13.07 5.465 8.953 1 97.69 392 ALA A N 1
ATOM 3064 C CA . ALA A 1 392 ? -13.094 4.008 9.031 1 97.69 392 ALA A CA 1
ATOM 3065 C C . ALA A 1 392 ? -13.516 3.539 10.422 1 97.69 392 ALA A C 1
ATOM 3067 O O . ALA A 1 392 ? -14.328 2.621 10.555 1 97.69 392 ALA A O 1
ATOM 3068 N N . CYS A 1 393 ? -13.031 4.16 11.461 1 97.06 393 CYS A N 1
ATOM 3069 C CA . CYS A 1 393 ? -13.336 3.754 12.828 1 97.06 393 CYS A CA 1
ATOM 3070 C C . CYS A 1 393 ? -14.805 3.984 13.148 1 97.06 393 CYS A C 1
ATOM 3072 O O . CYS A 1 393 ? -15.414 3.211 13.891 1 97.06 393 CYS A O 1
ATOM 3074 N N . PHE A 1 394 ? -15.383 5 12.578 1 94.81 394 PHE A N 1
ATOM 3075 C CA . PHE A 1 394 ? -16.781 5.324 12.82 1 94.81 394 PHE A CA 1
ATOM 3076 C C . PHE A 1 394 ? -17.688 4.195 12.359 1 94.81 394 PHE A C 1
ATOM 3078 O O . PHE A 1 394 ? -18.828 4.074 12.82 1 94.81 394 PHE A O 1
ATOM 3085 N N . GLU A 1 395 ? -17.188 3.387 11.43 1 96.06 395 GLU A N 1
ATOM 3086 C CA . GLU A 1 395 ? -18.031 2.352 10.82 1 96.06 395 GLU A CA 1
ATOM 3087 C C . GLU A 1 395 ? -18.047 1.087 11.672 1 96.06 395 GLU A C 1
ATOM 3089 O O . GLU A 1 395 ? -18.875 0.205 11.469 1 96.06 395 GLU A O 1
ATOM 3094 N N . ILE A 1 396 ? -17.156 0.986 12.672 1 95.38 396 ILE A N 1
ATOM 3095 C CA . ILE A 1 396 ? -17 -0.245 13.438 1 95.38 396 ILE A CA 1
ATOM 3096 C C . ILE A 1 396 ? -18.156 -0.384 14.43 1 95.38 396 ILE A C 1
ATOM 3098 O O . ILE A 1 396 ? -18.422 0.533 15.211 1 95.38 396 ILE A O 1
ATOM 3102 N N . LYS A 1 397 ? -18.781 -1.549 14.453 1 92.81 397 LYS A N 1
ATOM 3103 C CA . LYS A 1 397 ? -19.938 -1.771 15.312 1 92.81 397 LYS A CA 1
ATOM 3104 C C . LYS A 1 397 ? -19.609 -2.74 16.438 1 92.81 397 LYS A C 1
ATOM 3106 O O . LYS A 1 397 ? -19.984 -2.512 17.594 1 92.81 397 LYS A O 1
ATOM 3111 N N . GLU A 1 398 ? -18.875 -3.771 16.094 1 92.5 398 GLU A N 1
ATOM 3112 C CA . GLU A 1 398 ? -18.578 -4.816 17.062 1 92.5 398 GLU A CA 1
ATOM 3113 C C . GLU A 1 398 ? -17.672 -4.297 18.172 1 92.5 398 GLU A C 1
ATOM 3115 O O . GLU A 1 398 ? -16.641 -3.674 17.891 1 92.5 398 GLU A O 1
ATOM 3120 N N . GLU A 1 399 ? -18 -4.551 19.422 1 94.69 399 GLU A N 1
ATOM 3121 C CA . GLU A 1 399 ? -17.297 -4.039 20.594 1 94.69 399 GLU A CA 1
ATOM 3122 C C . GLU A 1 399 ? -15.859 -4.559 20.641 1 94.69 399 GLU A C 1
ATOM 3124 O O . GLU A 1 399 ? -14.938 -3.822 21 1 94.69 399 GLU A O 1
ATOM 3129 N N . ALA A 1 400 ? -15.68 -5.75 20.281 1 94.44 400 ALA A N 1
ATOM 3130 C CA . ALA A 1 400 ? -14.336 -6.32 20.297 1 94.44 400 ALA A CA 1
ATOM 3131 C C . ALA A 1 400 ? -13.422 -5.598 19.312 1 94.44 400 ALA A C 1
ATOM 3133 O O . ALA A 1 400 ? -12.266 -5.305 19.641 1 94.44 400 ALA A O 1
ATOM 3134 N N . ASP A 1 401 ? -13.969 -5.344 18.141 1 95 401 ASP A N 1
ATOM 3135 C CA . ASP A 1 401 ? -13.203 -4.617 17.141 1 95 401 ASP A CA 1
ATOM 3136 C C . ASP A 1 401 ? -12.93 -3.182 17.578 1 95 401 ASP A C 1
ATOM 3138 O O . ASP A 1 401 ? -11.859 -2.637 17.328 1 95 401 ASP A O 1
ATOM 3142 N N . ARG A 1 402 ? -13.93 -2.531 18.188 1 96.56 402 ARG A N 1
ATOM 3143 C CA . ARG A 1 402 ? -13.773 -1.17 18.688 1 96.56 402 ARG A CA 1
ATOM 3144 C C . ARG A 1 402 ? -12.625 -1.091 19.688 1 96.56 402 ARG A C 1
ATOM 3146 O O . ARG A 1 402 ? -11.758 -0.217 19.578 1 96.56 402 ARG A O 1
ATOM 3153 N N . LYS A 1 403 ? -12.586 -2.004 20.625 1 96.81 403 LYS A N 1
ATOM 3154 C CA . LYS A 1 403 ? -11.531 -2.025 21.641 1 96.81 403 LYS A CA 1
ATOM 3155 C C . LYS A 1 403 ? -10.164 -2.262 21 1 96.81 403 LYS A C 1
ATOM 3157 O O . LYS A 1 403 ? -9.188 -1.601 21.344 1 96.81 403 LYS A O 1
ATOM 3162 N N . MET A 1 404 ? -10.141 -3.111 20.047 1 95.56 404 MET A N 1
ATOM 3163 C CA . MET A 1 404 ? -8.891 -3.453 19.375 1 95.56 404 MET A CA 1
ATOM 3164 C C . MET A 1 404 ? -8.336 -2.252 18.609 1 95.56 404 MET A C 1
ATOM 3166 O O . MET A 1 404 ? -7.172 -1.896 18.781 1 95.56 404 MET A O 1
ATOM 3170 N N . TRP A 1 405 ? -9.156 -1.654 17.828 1 95.81 405 TRP A N 1
ATOM 3171 C CA . TRP A 1 405 ? -8.68 -0.556 17 1 95.81 405 TRP A CA 1
ATOM 3172 C C . TRP A 1 405 ? -8.383 0.678 17.844 1 95.81 405 TRP A C 1
ATOM 3174 O O . TRP A 1 405 ? -7.449 1.43 17.547 1 95.81 405 TRP A O 1
ATOM 3184 N N . LEU A 1 406 ? -9.141 0.927 18.922 1 96.94 406 LEU A N 1
ATOM 3185 C CA . LEU A 1 406 ? -8.844 2.033 19.812 1 96.94 406 LEU A CA 1
ATOM 3186 C C . LEU A 1 406 ? -7.449 1.892 20.406 1 96.94 406 LEU A C 1
ATOM 3188 O O . LEU A 1 406 ? -6.723 2.881 20.547 1 96.94 406 LEU A O 1
ATOM 3192 N N . SER A 1 407 ? -7.078 0.692 20.703 1 96.12 407 SER A N 1
ATOM 3193 C CA . SER A 1 407 ? -5.773 0.44 21.312 1 96.12 407 SER A CA 1
ATOM 3194 C C . SER A 1 407 ? -4.652 0.616 20.297 1 96.12 407 SER A C 1
ATOM 3196 O O . SER A 1 407 ? -3.502 0.856 20.656 1 96.12 407 SER A O 1
ATOM 3198 N N . ARG A 1 408 ? -4.941 0.567 18.984 1 95.69 408 ARG A N 1
ATOM 3199 C CA . ARG A 1 408 ? -3.932 0.634 17.938 1 95.69 408 ARG A CA 1
ATOM 3200 C C . ARG A 1 408 ? -3.711 2.072 17.484 1 95.69 408 ARG A C 1
ATOM 3202 O O . ARG A 1 408 ? -2.715 2.375 16.828 1 95.69 408 ARG A O 1
ATOM 3209 N N . ILE A 1 409 ? -4.594 3.014 17.859 1 96.69 409 ILE A N 1
ATOM 3210 C CA . ILE A 1 409 ? -4.602 4.375 17.328 1 96.69 409 ILE A CA 1
ATOM 3211 C C . ILE A 1 409 ? -3.299 5.078 17.703 1 96.69 409 ILE A C 1
ATOM 3213 O O . ILE A 1 409 ? -2.668 5.723 16.859 1 96.69 409 ILE A O 1
ATOM 3217 N N . PRO A 1 410 ? -2.742 4.887 18.922 1 94.94 410 PRO A N 1
ATOM 3218 C CA . PRO A 1 410 ? -1.517 5.605 19.281 1 94.94 410 PRO A CA 1
ATOM 3219 C C . PRO A 1 410 ? -0.32 5.191 18.422 1 94.94 410 PRO A C 1
ATOM 3221 O O . PRO A 1 410 ? 0.549 6.016 18.141 1 94.94 410 PRO A O 1
ATOM 3224 N N . SER A 1 411 ? -0.343 3.971 18.016 1 95.19 411 SER A N 1
ATOM 3225 C CA . SER A 1 411 ? 0.763 3.498 17.188 1 95.19 411 SER A CA 1
ATOM 3226 C C . SER A 1 411 ? 0.578 3.91 15.734 1 95.19 411 SER A C 1
ATOM 3228 O O . SER A 1 411 ? 1.554 4.043 14.992 1 95.19 411 SER A O 1
ATOM 3230 N N . LEU A 1 412 ? -0.661 4.102 15.297 1 96.56 412 LEU A N 1
ATOM 3231 C CA . LEU A 1 412 ? -0.958 4.41 13.906 1 96.56 412 LEU A CA 1
ATOM 3232 C C . LEU A 1 412 ? -0.713 5.883 13.609 1 96.56 412 LEU A C 1
ATOM 3234 O O . LEU A 1 412 ? -0.17 6.227 12.555 1 96.56 412 LEU A O 1
ATOM 3238 N N . VAL A 1 413 ? -1.199 6.668 14.625 1 92.44 413 VAL A N 1
ATOM 3239 C CA . VAL A 1 413 ? -1.151 8.102 14.359 1 92.44 413 VAL A CA 1
ATOM 3240 C C . VAL A 1 413 ? 0.109 8.695 14.984 1 92.44 413 VAL A C 1
ATOM 3242 O O . VAL A 1 413 ? 0.54 8.273 16.062 1 92.44 413 VAL A O 1
ATOM 3245 N N . GLY A 1 414 ? 0.709 9.508 14.391 1 82.06 414 GLY A N 1
ATOM 3246 C CA . GLY A 1 414 ? 1.931 10.156 14.844 1 82.06 414 GLY A CA 1
ATOM 3247 C C . GLY A 1 414 ? 1.675 11.359 15.734 1 82.06 414 GLY A C 1
ATOM 3248 O O . GLY A 1 414 ? 0.662 11.414 16.438 1 82.06 414 GLY A O 1
ATOM 3249 N N . TYR A 1 415 ? 2.592 12.203 15.852 1 88.81 415 TYR A N 1
ATOM 3250 C CA . TYR A 1 415 ? 2.664 13.477 16.562 1 88.81 415 TYR A CA 1
ATOM 3251 C C . TYR A 1 415 ? 2.926 13.258 18.047 1 88.81 415 TYR A C 1
ATOM 3253 O O . TYR A 1 415 ? 4.066 13.352 18.5 1 88.81 415 TYR A O 1
ATOM 3261 N N . SER A 1 416 ? 1.836 12.938 18.859 1 89.75 416 SER A N 1
ATOM 3262 C CA . SER A 1 416 ? 2.025 12.789 20.297 1 89.75 416 SER A CA 1
ATOM 3263 C C . SER A 1 416 ? 0.966 11.867 20.891 1 89.75 416 SER A C 1
ATOM 3265 O O . SER A 1 416 ? -0.028 11.547 20.25 1 89.75 416 SER A O 1
ATOM 3267 N N . VAL A 1 417 ? 1.226 11.477 22.125 1 89.06 417 VAL A N 1
ATOM 3268 C CA . VAL A 1 417 ? 0.284 10.648 22.859 1 89.06 417 VAL A CA 1
ATOM 3269 C C . VAL A 1 417 ? -1.002 11.43 23.125 1 89.06 417 VAL A C 1
ATOM 3271 O O . VAL A 1 417 ? -2.098 10.867 23.078 1 89.06 417 VAL A O 1
ATOM 3274 N N . ASP A 1 418 ? -0.846 12.68 23.328 1 88.62 418 ASP A N 1
ATOM 3275 C CA . ASP A 1 418 ? -2.012 13.523 23.562 1 88.62 418 ASP A CA 1
ATOM 3276 C C . ASP A 1 418 ? -2.885 13.625 22.328 1 88.62 418 ASP A C 1
ATOM 3278 O O . ASP A 1 418 ? -4.113 13.633 22.422 1 88.62 418 ASP A O 1
ATOM 3282 N N . PHE A 1 419 ? -2.242 13.75 21.297 1 91.81 419 PHE A N 1
ATOM 3283 C CA . PHE A 1 419 ? -2.984 13.82 20.031 1 91.81 419 PHE A CA 1
ATOM 3284 C C . PHE A 1 419 ? -3.766 12.531 19.797 1 91.81 419 PHE A C 1
ATOM 3286 O O . PHE A 1 419 ? -4.93 12.57 19.406 1 91.81 419 PHE A O 1
ATOM 3293 N N . SER A 1 420 ? -3.16 11.359 20.031 1 92.81 420 SER A N 1
ATOM 3294 C CA . SER A 1 420 ? -3.826 10.07 19.875 1 92.81 420 SER A CA 1
ATOM 3295 C C . SER A 1 420 ? -5.008 9.938 20.828 1 92.81 420 SER A C 1
ATOM 3297 O O . SER A 1 420 ? -6.047 9.391 20.469 1 92.81 420 SER A O 1
ATOM 3299 N N . ARG A 1 421 ? -4.82 10.438 22 1 91.75 421 ARG A N 1
ATOM 3300 C CA . ARG A 1 421 ? -5.898 10.398 22.969 1 91.75 421 ARG A CA 1
ATOM 3301 C C . ARG A 1 421 ? -7.078 11.258 22.531 1 91.75 421 ARG A C 1
ATOM 3303 O O . ARG A 1 421 ? -8.234 10.883 22.734 1 91.75 421 ARG A O 1
ATOM 3310 N N . HIS A 1 422 ? -6.754 12.359 21.984 1 90.38 422 HIS A N 1
ATOM 3311 C CA . HIS A 1 422 ? -7.789 13.234 21.438 1 90.38 422 HIS A CA 1
ATOM 3312 C C . HIS A 1 422 ? -8.617 12.523 20.375 1 90.38 422 HIS A C 1
ATOM 3314 O O . HIS A 1 422 ? -9.844 12.594 20.391 1 90.38 422 HIS A O 1
ATOM 3320 N N . LEU A 1 423 ? -7.996 11.82 19.516 1 91.5 423 LEU A N 1
ATOM 3321 C CA . LEU A 1 423 ? -8.688 11.078 18.453 1 91.5 423 LEU A CA 1
ATOM 3322 C C . LEU A 1 423 ? -9.508 9.938 19.047 1 91.5 423 LEU A C 1
ATOM 3324 O O . LEU A 1 423 ? -10.648 9.703 18.625 1 91.5 423 LEU A O 1
ATOM 3328 N N . GLN A 1 424 ? -8.914 9.242 20 1 94.19 424 GLN A N 1
ATOM 3329 C CA . GLN A 1 424 ? -9.617 8.148 20.672 1 94.19 424 GLN A CA 1
ATOM 3330 C C . GLN A 1 424 ? -10.906 8.648 21.312 1 94.19 424 GLN A C 1
ATOM 3332 O O . GLN A 1 424 ? -11.945 7.992 21.219 1 94.19 424 GLN A O 1
ATOM 3337 N N . ASN A 1 425 ? -10.797 9.812 21.891 1 91.31 425 ASN A N 1
ATOM 3338 C CA . ASN A 1 425 ? -11.969 10.391 22.547 1 91.31 425 ASN A CA 1
ATOM 3339 C C . ASN A 1 425 ? -13.047 10.766 21.531 1 91.31 425 ASN A C 1
ATOM 3341 O O . ASN A 1 425 ? -14.234 10.547 21.766 1 91.31 425 ASN A O 1
ATOM 3345 N N . HIS A 1 426 ? -12.633 11.297 20.438 1 89.06 426 HIS A N 1
ATOM 3346 C CA . HIS A 1 426 ? -13.578 11.648 19.391 1 89.06 426 HIS A CA 1
ATOM 3347 C C . HIS A 1 426 ? -14.297 10.406 18.859 1 89.06 426 HIS A C 1
ATOM 3349 O O . HIS A 1 426 ? -15.5 10.438 18.625 1 89.06 426 HIS A O 1
ATOM 3355 N N . ILE A 1 427 ? -13.578 9.344 18.688 1 93.69 427 ILE A N 1
ATOM 3356 C CA . ILE A 1 427 ? -14.125 8.109 18.141 1 93.69 427 ILE A CA 1
ATOM 3357 C C . ILE A 1 427 ? -15.094 7.48 19.141 1 93.69 427 ILE A C 1
ATOM 3359 O O . ILE A 1 427 ? -16.203 7.07 18.781 1 93.69 427 ILE A O 1
ATOM 3363 N N . THR A 1 428 ? -14.719 7.477 20.406 1 94.44 428 THR A N 1
ATOM 3364 C CA . THR A 1 428 ? -15.547 6.879 21.453 1 94.44 428 THR A CA 1
ATOM 3365 C C . THR A 1 428 ? -16.844 7.656 21.625 1 94.44 428 THR A C 1
ATOM 3367 O O . THR A 1 428 ? -17.922 7.066 21.766 1 94.44 428 THR A O 1
ATOM 3370 N N . ARG A 1 429 ? -16.781 8.953 21.547 1 90.88 429 ARG A N 1
ATOM 3371 C CA . ARG A 1 429 ? -17.969 9.789 21.656 1 90.88 429 ARG A CA 1
ATOM 3372 C C . ARG A 1 429 ? -18.922 9.547 20.484 1 90.88 429 ARG A C 1
ATOM 3374 O O . ARG A 1 429 ? -20.141 9.516 20.672 1 90.88 429 ARG A O 1
ATOM 3381 N N . PHE A 1 430 ? -18.375 9.414 19.422 1 91.94 430 PHE A N 1
ATOM 3382 C CA . PHE A 1 430 ? -19.203 9.156 18.25 1 91.94 430 PHE A CA 1
ATOM 3383 C C . PHE A 1 430 ? -19.891 7.793 18.375 1 91.94 430 PHE A C 1
ATOM 3385 O O . PHE A 1 430 ? -21.062 7.645 18.016 1 91.94 430 PHE A O 1
ATOM 3392 N N . TRP A 1 431 ? -19.062 6.812 18.75 1 93.25 431 TRP A N 1
ATOM 3393 C CA . TRP A 1 431 ? -19.641 5.484 18.938 1 93.25 431 TRP A CA 1
ATOM 3394 C C . TRP A 1 431 ? -20.797 5.527 19.922 1 93.25 431 TRP A C 1
ATOM 3396 O O . TRP A 1 431 ? -21.828 4.891 19.703 1 93.25 431 TRP A O 1
ATOM 3406 N N . GLU A 1 432 ? -20.688 6.27 20.969 1 91.75 432 GLU A N 1
ATOM 3407 C CA . GLU A 1 432 ? -21.75 6.414 21.953 1 91.75 432 GLU A CA 1
ATOM 3408 C C . GLU A 1 432 ? -22.984 7.078 21.344 1 91.75 432 GLU A C 1
ATOM 3410 O O . GLU A 1 432 ? -24.109 6.656 21.578 1 91.75 432 GLU A O 1
ATOM 3415 N N . LEU A 1 433 ? -22.734 8.039 20.594 1 88.94 433 LEU A N 1
ATOM 3416 C CA . LEU A 1 433 ? -23.828 8.719 19.891 1 88.94 433 LEU A CA 1
ATOM 3417 C C . LEU A 1 433 ? -24.547 7.766 18.953 1 88.94 433 LEU A C 1
ATOM 3419 O O . LEU A 1 433 ? -25.766 7.719 18.922 1 88.94 433 LEU A O 1
ATOM 3423 N N . LEU A 1 434 ? -23.766 7.027 18.203 1 90.06 434 LEU A N 1
ATOM 3424 C CA . LEU A 1 434 ? -24.344 6.121 17.219 1 90.06 434 LEU A CA 1
ATOM 3425 C C . LEU A 1 434 ? -25.141 5.012 17.891 1 90.06 434 LEU A C 1
ATOM 3427 O O . LEU A 1 434 ? -26.172 4.574 17.375 1 90.06 434 LEU A O 1
ATOM 3431 N N . ASP A 1 435 ? -24.656 4.562 18.984 1 91.12 435 ASP A N 1
ATOM 3432 C CA . ASP A 1 435 ? -25.375 3.521 19.719 1 91.12 435 ASP A CA 1
ATOM 3433 C C . ASP A 1 435 ? -26.703 4.043 20.266 1 91.12 435 ASP A C 1
ATOM 3435 O O . ASP A 1 435 ? -27.656 3.285 20.391 1 91.12 435 ASP A O 1
ATOM 3439 N N . ASP A 1 436 ? -26.781 5.258 20.516 1 88.69 436 ASP A N 1
ATOM 3440 C CA . ASP A 1 436 ? -27.984 5.863 21.062 1 88.69 436 ASP A CA 1
ATOM 3441 C C . ASP A 1 436 ? -29 6.191 19.969 1 88.69 436 ASP A C 1
ATOM 3443 O O . ASP A 1 436 ? -30.188 5.918 20.109 1 88.69 436 ASP A O 1
ATOM 3447 N N . VAL A 1 437 ? -28.641 6.836 18.875 1 85.69 437 VAL A N 1
ATOM 3448 C CA . VAL A 1 437 ? -29.547 7.379 17.859 1 85.69 437 VAL A CA 1
ATOM 3449 C C . VAL A 1 437 ? -29.672 6.398 16.703 1 85.69 437 VAL A C 1
ATOM 3451 O O . VAL A 1 437 ? -30.641 6.449 15.945 1 85.69 437 VAL A O 1
ATOM 3454 N N . GLU A 1 438 ? -28.781 5.492 16.469 1 82.25 438 GLU A N 1
ATOM 3455 C CA . GLU A 1 438 ? -28.75 4.434 15.469 1 82.25 438 GLU A CA 1
ATOM 3456 C C . GLU A 1 438 ? -28.469 4.996 14.078 1 82.25 438 GLU A C 1
ATOM 3458 O O . GLU A 1 438 ? -27.734 4.387 13.297 1 82.25 438 GLU A O 1
ATOM 3463 N N . VAL A 1 439 ? -29.172 6.215 13.781 1 85.88 439 VAL A N 1
ATOM 3464 C CA . VAL A 1 439 ? -28.969 6.812 12.469 1 85.88 439 VAL A CA 1
ATOM 3465 C C . VAL A 1 439 ? -28.422 8.234 12.625 1 85.88 439 VAL A C 1
ATOM 3467 O O . VAL A 1 439 ? -29.031 9.062 13.312 1 85.88 439 VAL A O 1
ATOM 3470 N N . VAL A 1 440 ? -27.281 8.5 12.109 1 83.38 440 VAL A N 1
ATOM 3471 C CA . VAL A 1 440 ? -26.625 9.805 12.219 1 83.38 440 VAL A CA 1
ATOM 3472 C C . VAL A 1 440 ? -26.094 10.234 10.859 1 83.38 440 VAL A C 1
ATOM 3474 O O . VAL A 1 440 ? -25.469 9.438 10.148 1 83.38 440 VAL A O 1
ATOM 3477 N N . SER A 1 441 ? -26.391 11.438 10.508 1 81 441 SER A N 1
ATOM 3478 C CA . SER A 1 441 ? -25.812 11.992 9.289 1 81 441 SER A CA 1
ATOM 3479 C C . SER A 1 441 ? -24.438 12.602 9.562 1 81 441 SER A C 1
ATOM 3481 O O . SER A 1 441 ? -24.203 13.141 10.648 1 81 441 SER A O 1
ATOM 3483 N N . TRP A 1 442 ? -23.594 12.531 8.602 1 76.31 442 TRP A N 1
ATOM 3484 C CA . TRP A 1 442 ? -22.234 13.016 8.742 1 76.31 442 TRP A CA 1
ATOM 3485 C C . TRP A 1 442 ? -22.203 14.508 9.062 1 76.31 442 TRP A C 1
ATOM 3487 O O . TRP A 1 442 ? -21.375 14.969 9.844 1 76.31 442 TRP A O 1
ATOM 3497 N N . TYR A 1 443 ? -23.203 15.258 8.492 1 68.5 443 TYR A N 1
ATOM 3498 C CA . TYR A 1 443 ? -23.188 16.703 8.641 1 68.5 443 TYR A CA 1
ATOM 3499 C C . TYR A 1 443 ? -23.547 17.109 10.07 1 68.5 443 TYR A C 1
ATOM 3501 O O . TYR A 1 443 ? -23.359 18.266 10.461 1 68.5 443 TYR A O 1
ATOM 3509 N N . ASN A 1 444 ? -23.906 16.156 10.852 1 66.38 444 ASN A N 1
ATOM 3510 C CA . ASN A 1 444 ? -24.391 16.516 12.18 1 66.38 444 ASN A CA 1
ATOM 3511 C C . ASN A 1 444 ? -23.531 15.914 13.281 1 66.38 444 ASN A C 1
ATOM 3513 O O . ASN A 1 444 ? -23.922 15.93 14.453 1 66.38 444 ASN A O 1
ATOM 3517 N N . ILE A 1 445 ? -22.406 15.523 12.898 1 70.81 445 ILE A N 1
ATOM 3518 C CA . ILE A 1 445 ? -21.672 14.734 13.875 1 70.81 445 ILE A CA 1
ATOM 3519 C C . ILE A 1 445 ? -21.188 15.633 15.008 1 70.81 445 ILE A C 1
ATOM 3521 O O . ILE A 1 445 ? -21.359 15.312 16.188 1 70.81 445 ILE A O 1
ATOM 3525 N N . ARG A 1 446 ? -20.594 16.719 14.664 1 67.69 446 ARG A N 1
ATOM 3526 C CA . ARG A 1 446 ? -19.984 17.547 15.695 1 67.69 446 ARG A CA 1
ATOM 3527 C C . ARG A 1 446 ? -21.031 18.062 16.672 1 67.69 446 ARG A C 1
ATOM 3529 O O . ARG A 1 446 ? -20.828 18.031 17.891 1 67.69 446 ARG A O 1
ATOM 3536 N N . GLU A 1 447 ? -22.016 18.453 16.078 1 66.06 447 GLU A N 1
ATOM 3537 C CA . GLU A 1 447 ? -23.078 18.984 16.938 1 66.06 447 GLU A CA 1
ATOM 3538 C C . GLU A 1 447 ? -23.641 17.891 17.844 1 66.06 447 GLU A C 1
ATOM 3540 O O . GLU A 1 447 ? -23.922 18.141 19.016 1 66.06 447 GLU A O 1
ATOM 3545 N N . MET A 1 448 ? -23.641 16.812 17.281 1 64.31 448 MET A N 1
ATOM 3546 C CA . MET A 1 448 ? -24.281 15.734 18.031 1 64.31 448 MET A CA 1
ATOM 3547 C C . MET A 1 448 ? -23.328 15.133 19.062 1 64.31 448 MET A C 1
ATOM 3549 O O . MET A 1 448 ? -23.766 14.719 20.141 1 64.31 448 MET A O 1
ATOM 3553 N N . VAL A 1 449 ? -22.094 15.188 18.75 1 70.88 449 VAL A N 1
ATOM 3554 C CA . VAL A 1 449 ? -21.109 14.586 19.641 1 70.88 449 VAL A CA 1
ATOM 3555 C C . VAL A 1 449 ? -20.891 15.492 20.859 1 70.88 449 VAL A C 1
ATOM 3557 O O . VAL A 1 449 ? -20.562 15.008 21.938 1 70.88 449 VAL A O 1
ATOM 3560 N N . GLN A 1 450 ? -21.078 16.797 20.641 1 65.12 450 GLN A N 1
ATOM 3561 C CA . GLN A 1 450 ? -20.953 17.734 21.75 1 65.12 450 GLN A CA 1
ATOM 3562 C C . GLN A 1 450 ? -21.969 17.438 22.844 1 65.12 450 GLN A C 1
ATOM 3564 O O . GLN A 1 450 ? -21.766 17.812 24 1 65.12 450 GLN A O 1
ATOM 3569 N N . LEU A 1 451 ? -22.969 16.75 22.422 1 48.16 451 LEU A N 1
ATOM 3570 C CA . LEU A 1 451 ? -23.984 16.375 23.391 1 48.16 451 LEU A CA 1
ATOM 3571 C C . LEU A 1 451 ? -23.484 15.289 24.328 1 48.16 451 LEU A C 1
ATOM 3573 O O . LEU A 1 451 ? -24.078 15.023 25.375 1 48.16 451 LEU A O 1
ATOM 3577 N N . TYR A 1 452 ? -22.484 14.664 23.984 1 49.03 452 TYR A N 1
ATOM 3578 C CA . TYR A 1 452 ? -21.953 13.562 24.766 1 49.03 452 TYR A CA 1
ATOM 3579 C C . TYR A 1 452 ? -20.719 13.977 25.547 1 49.03 452 TYR A C 1
ATOM 3581 O O . TYR A 1 452 ? -19.984 13.133 26.062 1 49.03 452 TYR A O 1
ATOM 3589 N N . ASN A 1 453 ? -20.281 15.344 25.5 1 51.72 453 ASN A N 1
ATOM 3590 C CA . ASN A 1 453 ? -19.297 15.914 26.406 1 51.72 453 ASN A CA 1
ATOM 3591 C C . ASN A 1 453 ? -19.891 16.188 27.797 1 51.72 453 ASN A C 1
ATOM 3593 O O . ASN A 1 453 ? -21.047 16.578 27.906 1 51.72 453 ASN A O 1
ATOM 3597 N N . MET B 1 1 ? 41.031 16.188 -33.438 1 23.48 1 MET B N 1
ATOM 3598 C CA . MET B 1 1 ? 41.656 14.938 -33.844 1 23.48 1 MET B CA 1
ATOM 3599 C C . MET B 1 1 ? 41.688 13.945 -32.688 1 23.48 1 MET B C 1
ATOM 3601 O O . MET B 1 1 ? 42.188 14.266 -31.594 1 23.48 1 MET B O 1
ATOM 3605 N N . PRO B 1 2 ? 40.906 12.766 -32.688 1 29.23 2 PRO B N 1
ATOM 3606 C CA . PRO B 1 2 ? 40.438 12.141 -31.422 1 29.23 2 PRO B CA 1
ATOM 3607 C C . PRO B 1 2 ? 41.594 11.469 -30.656 1 29.23 2 PRO B C 1
ATOM 3609 O O . PRO B 1 2 ? 42.562 11.023 -31.266 1 29.23 2 PRO B O 1
ATOM 3612 N N . PRO B 1 3 ? 42.125 11.742 -29.453 1 34.41 3 PRO B N 1
ATOM 3613 C CA . PRO B 1 3 ? 43.344 11.203 -28.891 1 34.41 3 PRO B CA 1
ATOM 3614 C C . PRO B 1 3 ? 43.5 9.711 -29.172 1 34.41 3 PRO B C 1
ATOM 3616 O O . PRO B 1 3 ? 42.531 8.984 -29.297 1 34.41 3 PRO B O 1
ATOM 3619 N N . VAL B 1 4 ? 44.5 9.234 -29.797 1 40.22 4 VAL B N 1
ATOM 3620 C CA . VAL B 1 4 ? 44.906 7.926 -30.281 1 40.22 4 VAL B CA 1
ATOM 3621 C C . VAL B 1 4 ? 45 6.938 -29.125 1 40.22 4 VAL B C 1
ATOM 3623 O O . VAL B 1 4 ? 45.812 7.113 -28.203 1 40.22 4 VAL B O 1
ATOM 3626 N N . GLY B 1 5 ? 43.875 6.375 -28.594 1 41.28 5 GLY B N 1
ATOM 3627 C CA . GLY B 1 5 ? 43.656 5.562 -27.406 1 41.28 5 GLY B CA 1
ATOM 3628 C C . GLY B 1 5 ? 44.625 4.395 -27.297 1 41.28 5 GLY B C 1
ATOM 3629 O O . GLY B 1 5 ? 44.938 3.752 -28.297 1 41.28 5 GLY B O 1
ATOM 3630 N N . SER B 1 6 ? 45.656 4.219 -26.422 1 54.97 6 SER B N 1
ATOM 3631 C CA . SER B 1 6 ? 46.688 3.238 -26.109 1 54.97 6 SER B CA 1
ATOM 3632 C C . SER B 1 6 ? 46.125 1.826 -26.062 1 54.97 6 SER B C 1
ATOM 3634 O O . SER B 1 6 ? 45.219 1.545 -25.266 1 54.97 6 SER B O 1
ATOM 3636 N N . ARG B 1 7 ? 46.312 0.904 -27.062 1 62.91 7 ARG B N 1
ATOM 3637 C CA . ARG B 1 7 ? 45.75 -0.431 -27.25 1 62.91 7 ARG B CA 1
ATOM 3638 C C . ARG B 1 7 ? 46.406 -1.438 -26.312 1 62.91 7 ARG B C 1
ATOM 3640 O O . ARG B 1 7 ? 47.625 -1.426 -26.156 1 62.91 7 ARG B O 1
ATOM 3647 N N . ARG B 1 8 ? 45.812 -2.203 -25.547 1 69.44 8 ARG B N 1
ATOM 3648 C CA . ARG B 1 8 ? 46.156 -3.246 -24.594 1 69.44 8 ARG B CA 1
ATOM 3649 C C . ARG B 1 8 ? 47.094 -4.266 -25.219 1 69.44 8 ARG B C 1
ATOM 3651 O O . ARG B 1 8 ? 47 -4.586 -26.391 1 69.44 8 ARG B O 1
ATOM 3658 N N . ALA B 1 9 ? 48.188 -4.602 -24.469 1 75 9 ALA B N 1
ATOM 3659 C CA . ALA B 1 9 ? 49.188 -5.547 -24.984 1 75 9 ALA B CA 1
ATOM 3660 C C . ALA B 1 9 ? 48.531 -6.855 -25.406 1 75 9 ALA B C 1
ATOM 3662 O O . ALA B 1 9 ? 47.531 -7.277 -24.812 1 75 9 ALA B O 1
ATOM 3663 N N . CYS B 1 10 ? 48.844 -7.621 -26.406 1 71.12 10 CYS B N 1
ATOM 3664 C CA . CYS B 1 10 ? 48.281 -8.883 -26.875 1 71.12 10 CYS B CA 1
ATOM 3665 C C . CYS B 1 10 ? 48.594 -10.008 -25.891 1 71.12 10 CYS B C 1
ATOM 3667 O O . CYS B 1 10 ? 49.5 -9.891 -25.078 1 71.12 10 CYS B O 1
ATOM 3669 N N . ASP B 1 11 ? 47.938 -10.961 -25.719 1 75.69 11 ASP B N 1
ATOM 3670 C CA . ASP B 1 11 ? 48.031 -12.023 -24.719 1 75.69 11 ASP B CA 1
ATOM 3671 C C . ASP B 1 11 ? 49.406 -12.656 -24.688 1 75.69 11 ASP B C 1
ATOM 3673 O O . ASP B 1 11 ? 49.938 -12.984 -23.625 1 75.69 11 ASP B O 1
ATOM 3677 N N . ARG B 1 12 ? 50.062 -12.633 -25.812 1 75.94 12 ARG B N 1
ATOM 3678 C CA . ARG B 1 12 ? 51.375 -13.273 -25.938 1 75.94 12 ARG B CA 1
ATOM 3679 C C . ARG B 1 12 ? 52.469 -12.375 -25.406 1 75.94 12 ARG B C 1
ATOM 3681 O O . ARG B 1 12 ? 53.344 -12.82 -24.625 1 75.94 12 ARG B O 1
ATOM 3688 N N . CYS B 1 13 ? 52.344 -11.211 -25.875 1 74.44 13 CYS B N 1
ATOM 3689 C CA . CYS B 1 13 ? 53.344 -10.258 -25.438 1 74.44 13 CYS B CA 1
ATOM 3690 C C . CYS B 1 13 ? 53.25 -10 -23.938 1 74.44 13 CYS B C 1
ATOM 3692 O O . CYS B 1 13 ? 54.25 -9.828 -23.25 1 74.44 13 CYS B O 1
ATOM 3694 N N . HIS B 1 14 ? 52.031 -10.086 -23.438 1 74.25 14 HIS B N 1
ATOM 3695 C CA . HIS B 1 14 ? 51.719 -9.914 -22.016 1 74.25 14 HIS B CA 1
ATOM 3696 C C . HIS B 1 14 ? 52.344 -11.047 -21.203 1 74.25 14 HIS B C 1
ATOM 3698 O O . HIS B 1 14 ? 52.938 -10.805 -20.141 1 74.25 14 HIS B O 1
ATOM 3704 N N . SER B 1 15 ? 52.25 -12.297 -21.734 1 74 15 SER B N 1
ATOM 3705 C CA . SER B 1 15 ? 52.75 -13.492 -21.062 1 74 15 SER B CA 1
ATOM 3706 C C . SER B 1 15 ? 54.281 -13.523 -21.016 1 74 15 SER B C 1
ATOM 3708 O O . SER B 1 15 ? 54.844 -14.008 -20.047 1 74 15 SER B O 1
ATOM 3710 N N . LEU B 1 16 ? 54.844 -12.875 -22.047 1 71.69 16 LEU B N 1
ATOM 3711 C CA . LEU B 1 16 ? 56.281 -12.867 -22.188 1 71.69 16 LEU B CA 1
ATOM 3712 C C . LEU B 1 16 ? 56.906 -11.641 -21.516 1 71.69 16 LEU B C 1
ATOM 3714 O O . LEU B 1 16 ? 58.125 -11.484 -21.469 1 71.69 16 LEU B O 1
ATOM 3718 N N . LYS B 1 17 ? 55.906 -10.82 -20.891 1 70.06 17 LYS B N 1
ATOM 3719 C CA . LYS B 1 17 ? 56.25 -9.594 -20.156 1 70.06 17 LYS B CA 1
ATOM 3720 C C . LYS B 1 17 ? 57.125 -8.68 -20.984 1 70.06 17 LYS B C 1
ATOM 3722 O O . LYS B 1 17 ? 58.062 -8.055 -20.453 1 70.06 17 LYS B O 1
ATOM 3727 N N . GLU B 1 18 ? 56.75 -8.789 -22.344 1 74.56 18 GLU B N 1
ATOM 3728 C CA . GLU B 1 18 ? 57.5 -7.941 -23.25 1 74.56 18 GLU B CA 1
ATOM 3729 C C . GLU B 1 18 ? 56.656 -6.809 -23.812 1 74.56 18 GLU B C 1
ATOM 3731 O O . GLU B 1 18 ? 55.406 -6.918 -23.859 1 74.56 18 GLU B O 1
ATOM 3736 N N . ARG B 1 19 ? 57.125 -5.773 -24.062 1 74.5 19 ARG B N 1
ATOM 3737 C CA . ARG B 1 19 ? 56.438 -4.594 -24.594 1 74.5 19 ARG B CA 1
ATOM 3738 C C . ARG B 1 19 ? 55.812 -4.887 -25.953 1 74.5 19 ARG B C 1
ATOM 3740 O O . ARG B 1 19 ? 56.5 -5.301 -26.891 1 74.5 19 ARG B O 1
ATOM 3747 N N . CYS B 1 20 ? 54.375 -4.715 -26.047 1 70.56 20 CYS B N 1
ATOM 3748 C CA . CYS B 1 20 ? 53.594 -5.066 -27.234 1 70.56 20 CYS B CA 1
ATOM 3749 C C . CYS B 1 20 ? 53.531 -3.891 -28.203 1 70.56 20 CYS B C 1
ATOM 3751 O O . CYS B 1 20 ? 53.094 -2.801 -27.828 1 70.56 20 CYS B O 1
ATOM 3753 N N . HIS B 1 21 ? 54.156 -3.883 -29.234 1 76.19 21 HIS B N 1
ATOM 3754 C CA . HIS B 1 21 ? 54.156 -2.785 -30.188 1 76.19 21 HIS B CA 1
ATOM 3755 C C . HIS B 1 21 ? 53.156 -3.025 -31.312 1 76.19 21 HIS B C 1
ATOM 3757 O O . HIS B 1 21 ? 53.344 -3.906 -32.156 1 76.19 21 HIS B O 1
ATOM 3763 N N . TRP B 1 22 ? 51.938 -2.227 -31.219 1 69.81 22 TRP B N 1
ATOM 3764 C CA . TRP B 1 22 ? 50.875 -2.41 -32.219 1 69.81 22 TRP B CA 1
ATOM 3765 C C . TRP B 1 22 ? 51.156 -1.599 -33.469 1 69.81 22 TRP B C 1
ATOM 3767 O O . TRP B 1 22 ? 51.531 -0.426 -33.375 1 69.81 22 TRP B O 1
ATOM 3777 N N . ARG B 1 23 ? 51.188 -2.299 -34.5 1 64.75 23 ARG B N 1
ATOM 3778 C CA . ARG B 1 23 ? 51.406 -1.562 -35.75 1 64.75 23 ARG B CA 1
ATOM 3779 C C . ARG B 1 23 ? 50.062 -1 -36.281 1 64.75 23 ARG B C 1
ATOM 3781 O O . ARG B 1 23 ? 49.031 -1.64 -36.125 1 64.75 23 ARG B O 1
ATOM 3788 N N . GLN B 1 24 ? 49.844 0.222 -36.625 1 57.66 24 GLN B N 1
ATOM 3789 C CA . GLN B 1 24 ? 48.688 1.045 -37 1 57.66 24 GLN B CA 1
ATOM 3790 C C . GLN B 1 24 ? 47.688 0.269 -37.875 1 57.66 24 GLN B C 1
ATOM 3792 O O . GLN B 1 24 ? 46.469 0.398 -37.688 1 57.66 24 GLN B O 1
ATOM 3797 N N . ASP B 1 25 ? 48.031 -0.229 -38.906 1 56.78 25 ASP B N 1
ATOM 3798 C CA . ASP B 1 25 ? 47.188 -0.695 -40 1 56.78 25 ASP B CA 1
ATOM 3799 C C . ASP B 1 25 ? 46.906 -2.197 -39.875 1 56.78 25 ASP B C 1
ATOM 3801 O O . ASP B 1 25 ? 46.188 -2.77 -40.719 1 56.78 25 ASP B O 1
ATOM 3805 N N . GLN B 1 26 ? 47.594 -2.957 -38.781 1 60.53 26 GLN B N 1
ATOM 3806 C CA . GLN B 1 26 ? 47.531 -4.414 -38.844 1 60.53 26 GLN B CA 1
ATOM 3807 C C . GLN B 1 26 ? 47.031 -4.996 -37.5 1 60.53 26 GLN B C 1
ATOM 3809 O O . GLN B 1 26 ? 47.281 -4.43 -36.438 1 60.53 26 GLN B O 1
ATOM 3814 N N . GLY B 1 27 ? 45.875 -5.676 -37.375 1 63.12 27 GLY B N 1
ATOM 3815 C CA . GLY B 1 27 ? 45.125 -6.242 -36.281 1 63.12 27 GLY B CA 1
ATOM 3816 C C . GLY B 1 27 ? 45.938 -7.133 -35.375 1 63.12 27 GLY B C 1
ATOM 3817 O O . GLY B 1 27 ? 45.406 -7.812 -34.5 1 63.12 27 GLY B O 1
ATOM 3818 N N . ALA B 1 28 ? 47.281 -7.211 -35.531 1 72.81 28 ALA B N 1
ATOM 3819 C CA . ALA B 1 28 ? 48.156 -8.047 -34.75 1 72.81 28 ALA B CA 1
ATOM 3820 C C . ALA B 1 28 ? 49.406 -7.258 -34.312 1 72.81 28 ALA B C 1
ATOM 3822 O O . ALA B 1 28 ? 49.781 -6.266 -34.938 1 72.81 28 ALA B O 1
ATOM 3823 N N . CYS B 1 29 ? 49.969 -7.488 -33.188 1 74.69 29 CYS B N 1
ATOM 3824 C CA . CYS B 1 29 ? 51.125 -6.773 -32.656 1 74.69 29 CYS B CA 1
ATOM 3825 C C . CYS B 1 29 ? 52.375 -7.109 -33.469 1 74.69 29 CYS B C 1
ATOM 3827 O O . CYS B 1 29 ? 52.438 -8.141 -34.156 1 74.69 29 CYS B O 1
ATOM 3829 N N . ALA B 1 30 ? 53.375 -6.254 -33.781 1 77.31 30 ALA B N 1
ATOM 3830 C CA . ALA B 1 30 ? 54.562 -6.336 -34.625 1 77.31 30 ALA B CA 1
ATOM 3831 C C . ALA B 1 30 ? 55.312 -7.637 -34.375 1 77.31 30 ALA B C 1
ATOM 3833 O O . ALA B 1 30 ? 55.844 -8.242 -35.312 1 77.31 30 ALA B O 1
ATOM 3834 N N . ARG B 1 31 ? 55.25 -8.141 -33.188 1 76.75 31 ARG B N 1
ATOM 3835 C CA . ARG B 1 31 ? 56.031 -9.305 -32.781 1 76.75 31 ARG B CA 1
ATOM 3836 C C . ARG B 1 31 ? 55.344 -10.602 -33.219 1 76.75 31 ARG B C 1
ATOM 3838 O O . ARG B 1 31 ? 55.969 -11.492 -33.75 1 76.75 31 ARG B O 1
ATOM 3845 N N . CYS B 1 32 ? 54.062 -10.586 -32.906 1 73.44 32 CYS B N 1
ATOM 3846 C CA . CYS B 1 32 ? 53.281 -11.758 -33.25 1 73.44 32 CYS B CA 1
ATOM 3847 C C . CYS B 1 32 ? 53.25 -11.961 -34.781 1 73.44 32 CYS B C 1
ATOM 3849 O O . CYS B 1 32 ? 53.375 -13.086 -35.25 1 73.44 32 CYS B O 1
ATOM 3851 N N . GLN B 1 33 ? 53.281 -10.867 -35.469 1 74.69 33 GLN B N 1
ATOM 3852 C CA . GLN B 1 33 ? 53.281 -10.883 -36.938 1 74.69 33 GLN B CA 1
ATOM 3853 C C . GLN B 1 33 ? 54.594 -11.43 -37.469 1 74.69 33 GLN B C 1
ATOM 3855 O O . GLN B 1 33 ? 54.594 -12.227 -38.406 1 74.69 33 GLN B O 1
ATOM 3860 N N . ARG B 1 34 ? 55.688 -10.961 -36.938 1 74.5 34 ARG B N 1
ATOM 3861 C CA . ARG B 1 34 ? 57.031 -11.32 -37.375 1 74.5 34 ARG B CA 1
ATOM 3862 C C . ARG B 1 34 ? 57.312 -12.805 -37.156 1 74.5 34 ARG B C 1
ATOM 3864 O O . ARG B 1 34 ? 57.906 -13.469 -38 1 74.5 34 ARG B O 1
ATOM 3871 N N . LEU B 1 35 ? 56.781 -13.414 -35.969 1 74 35 LEU B N 1
ATOM 3872 C CA . LEU B 1 35 ? 57.125 -14.773 -35.531 1 74 35 LEU B CA 1
ATOM 3873 C C . LEU B 1 35 ? 56.031 -15.758 -35.969 1 74 35 LEU B C 1
ATOM 3875 O O . LEU B 1 35 ? 56.188 -16.969 -35.812 1 74 35 LEU B O 1
ATOM 3879 N N . GLY B 1 36 ? 54.844 -15.188 -36.656 1 72.06 36 GLY B N 1
ATOM 3880 C CA . GLY B 1 36 ? 53.781 -15.961 -37.281 1 72.06 36 GLY B CA 1
ATOM 3881 C C . GLY B 1 36 ? 52.781 -16.5 -36.25 1 72.06 36 GLY B C 1
ATOM 3882 O O . GLY B 1 36 ? 52.188 -17.562 -36.469 1 72.06 36 GLY B O 1
ATOM 3883 N N . PHE B 1 37 ? 52.75 -15.898 -35.062 1 70 37 PHE B N 1
ATOM 3884 C CA . PHE B 1 37 ? 51.844 -16.359 -34.031 1 70 37 PHE B CA 1
ATOM 3885 C C . PHE B 1 37 ? 50.5 -15.602 -34.125 1 70 37 PHE B C 1
ATOM 3887 O O . PHE B 1 37 ? 50.469 -14.477 -34.594 1 70 37 PHE B O 1
ATOM 3894 N N . GLU B 1 38 ? 49.469 -16.156 -33.75 1 71.88 38 GLU B N 1
ATOM 3895 C CA . GLU B 1 38 ? 48.188 -15.484 -33.656 1 71.88 38 GLU B CA 1
ATOM 3896 C C . GLU B 1 38 ? 48.156 -14.477 -32.5 1 71.88 38 GLU B C 1
ATOM 3898 O O . GLU B 1 38 ? 48.406 -14.828 -31.344 1 71.88 38 GLU B O 1
ATOM 3903 N N . CYS B 1 39 ? 47.969 -13.203 -32.688 1 69.19 39 CYS B N 1
ATOM 3904 C CA . CYS B 1 39 ? 48.062 -12.062 -31.781 1 69.19 39 CYS B CA 1
ATOM 3905 C C . CYS B 1 39 ? 46.719 -11.742 -31.156 1 69.19 39 CYS B C 1
ATOM 3907 O O . CYS B 1 39 ? 45.812 -11.211 -31.812 1 69.19 39 CYS B O 1
ATOM 3909 N N . LEU B 1 40 ? 46.438 -12.328 -30.094 1 71.62 40 LEU B N 1
ATOM 3910 C CA . LEU B 1 40 ? 45.156 -12.227 -29.438 1 71.62 40 LEU B CA 1
ATOM 3911 C C . LEU B 1 40 ? 45.25 -11.375 -28.188 1 71.62 40 LEU B C 1
ATOM 3913 O O . LEU B 1 40 ? 46.281 -11.312 -27.547 1 71.62 40 LEU B O 1
ATOM 3917 N N . VAL B 1 41 ? 44.375 -10.516 -27.875 1 68.56 41 VAL B N 1
ATOM 3918 C CA . VAL B 1 41 ? 44.312 -9.703 -26.656 1 68.56 41 VAL B CA 1
ATOM 3919 C C . VAL B 1 41 ? 43.094 -10.086 -25.828 1 68.56 41 VAL B C 1
ATOM 3921 O O . VAL B 1 41 ? 42.156 -9.289 -25.672 1 68.56 41 VAL B O 1
ATOM 3924 N N . ASP B 1 42 ? 43 -11.406 -25.469 1 63.56 42 ASP B N 1
ATOM 3925 C CA . ASP B 1 42 ? 41.812 -12.023 -24.906 1 63.56 42 ASP B CA 1
ATOM 3926 C C . ASP B 1 42 ? 41.938 -12.203 -23.391 1 63.56 42 ASP B C 1
ATOM 3928 O O . ASP B 1 42 ? 41.062 -12.75 -22.734 1 63.56 42 ASP B O 1
ATOM 3932 N N . ARG B 1 43 ? 43.031 -11.938 -22.812 1 62.72 43 ARG B N 1
ATOM 3933 C CA . ARG B 1 43 ? 43.281 -12.086 -21.391 1 62.72 43 ARG B CA 1
ATOM 3934 C C . ARG B 1 43 ? 42.375 -11.164 -20.578 1 62.72 43 ARG B C 1
ATOM 3936 O O . ARG B 1 43 ? 42.156 -10.016 -20.953 1 62.72 43 ARG B O 1
ATOM 3943 N N . PRO B 1 44 ? 41.75 -11.75 -19.516 1 51.28 44 PRO B N 1
ATOM 3944 C CA . PRO B 1 44 ? 40.969 -10.836 -18.688 1 51.28 44 PRO B CA 1
ATOM 3945 C C . PRO B 1 44 ? 41.812 -9.766 -18 1 51.28 44 PRO B C 1
ATOM 3947 O O . PRO B 1 44 ? 42.969 -10.008 -17.688 1 51.28 44 PRO B O 1
ATOM 3950 N N . ALA B 1 45 ? 41.531 -8.648 -17.938 1 48.06 45 ALA B N 1
ATOM 3951 C CA . ALA B 1 45 ? 42.312 -7.605 -17.281 1 48.06 45 ALA B CA 1
ATOM 3952 C C . ALA B 1 45 ? 42.438 -7.863 -15.789 1 48.06 45 ALA B C 1
ATOM 3954 O O . ALA B 1 45 ? 41.406 -8.094 -15.109 1 48.06 45 ALA B O 1
ATOM 3955 N N . ARG B 1 46 ? 43.562 -8.344 -15.164 1 45.91 46 ARG B N 1
ATOM 3956 C CA . ARG B 1 46 ? 43.719 -8.508 -13.727 1 45.91 46 ARG B CA 1
ATOM 3957 C C . ARG B 1 46 ? 43.406 -7.219 -12.984 1 45.91 46 ARG B C 1
ATOM 3959 O O . ARG B 1 46 ? 43.844 -6.137 -13.406 1 45.91 46 ARG B O 1
ATOM 3966 N N . LYS B 1 47 ? 42.562 -7.262 -12.039 1 41.84 47 LYS B N 1
ATOM 3967 C CA . LYS B 1 47 ? 42.469 -6.121 -11.133 1 41.84 47 LYS B CA 1
ATOM 3968 C C . LYS B 1 47 ? 43.781 -5.945 -10.352 1 41.84 47 LYS B C 1
ATOM 3970 O O . LYS B 1 47 ? 44.375 -6.926 -9.93 1 41.84 47 LYS B O 1
ATOM 3975 N N . PRO B 1 48 ? 44.531 -4.965 -10.086 1 40.59 48 PRO B N 1
ATOM 3976 C CA . PRO B 1 48 ? 45.875 -4.664 -9.539 1 40.59 48 PRO B CA 1
ATOM 3977 C C . PRO B 1 48 ? 46 -5.094 -8.078 1 40.59 48 PRO B C 1
ATOM 3979 O O . PRO B 1 48 ? 47.094 -5.02 -7.52 1 40.59 48 PRO B O 1
ATOM 3982 N N . GLY B 1 49 ? 45.219 -5.559 -7.277 1 35.31 49 GLY B N 1
ATOM 3983 C CA . GLY B 1 49 ? 45.469 -5.508 -5.844 1 35.31 49 GLY B CA 1
ATOM 3984 C C . GLY B 1 49 ? 46.375 -6.621 -5.359 1 35.31 49 GLY B C 1
ATOM 3985 O O . GLY B 1 49 ? 46.75 -7.52 -6.125 1 35.31 49 GLY B O 1
ATOM 3986 N N . ARG B 1 50 ? 46.875 -6.668 -4.094 1 38.5 50 ARG B N 1
ATOM 3987 C CA . ARG B 1 50 ? 47.844 -7.504 -3.41 1 38.5 50 ARG B CA 1
ATOM 3988 C C . ARG B 1 50 ? 47.438 -8.977 -3.449 1 38.5 50 ARG B C 1
ATOM 3990 O O . ARG B 1 50 ? 46.281 -9.305 -3.219 1 38.5 50 ARG B O 1
ATOM 3997 N N . PRO B 1 51 ? 48.281 -9.844 -4.023 1 33.22 51 PRO B N 1
ATOM 3998 C CA . PRO B 1 51 ? 48.031 -11.281 -4.156 1 33.22 51 PRO B CA 1
ATOM 3999 C C . PRO B 1 51 ? 47.75 -11.953 -2.818 1 33.22 51 PRO B C 1
ATOM 4001 O O . PRO B 1 51 ? 48.469 -11.734 -1.84 1 33.22 51 PRO B O 1
ATOM 4004 N N . ARG B 1 52 ? 46.5 -12.203 -2.574 1 29.47 52 ARG B N 1
ATOM 4005 C CA . ARG B 1 52 ? 46.281 -12.891 -1.309 1 29.47 52 ARG B CA 1
ATOM 4006 C C . ARG B 1 52 ? 47.125 -14.156 -1.211 1 29.47 52 ARG B C 1
ATOM 4008 O O . ARG B 1 52 ? 47.375 -14.82 -2.219 1 29.47 52 ARG B O 1
ATOM 4015 N N . ARG B 1 53 ? 47.844 -14.273 -0.124 1 33.56 53 ARG B N 1
ATOM 4016 C CA . ARG B 1 53 ? 48.688 -15.391 0.293 1 33.56 53 ARG B CA 1
ATOM 4017 C C . ARG B 1 53 ? 47.969 -16.719 0.092 1 33.56 53 ARG B C 1
ATOM 4019 O O . ARG B 1 53 ? 46.844 -16.906 0.579 1 33.56 53 ARG B O 1
ATOM 4026 N N . TYR B 1 54 ? 48.125 -17.516 -1.09 1 23.16 54 TYR B N 1
ATOM 4027 C CA . TYR B 1 54 ? 47.625 -18.781 -1.602 1 23.16 54 TYR B CA 1
ATOM 4028 C C . TYR B 1 54 ? 47.75 -19.891 -0.562 1 23.16 54 TYR B C 1
ATOM 4030 O O . TYR B 1 54 ? 48.844 -20.141 -0.052 1 23.16 54 TYR B O 1
ATOM 4038 N N . ALA B 1 55 ? 46.656 -20.062 0.259 1 24.67 55 ALA B N 1
ATOM 4039 C CA . ALA B 1 55 ? 46.562 -21.203 1.168 1 24.67 55 ALA B CA 1
ATOM 4040 C C . ALA B 1 55 ? 47.031 -22.484 0.482 1 24.67 55 ALA B C 1
ATOM 4042 O O . ALA B 1 55 ? 46.75 -22.719 -0.689 1 24.67 55 ALA B O 1
ATOM 4043 N N . ALA B 1 56 ? 48.031 -23.094 1.027 1 25.25 56 ALA B N 1
ATOM 4044 C CA . ALA B 1 56 ? 48.688 -24.359 0.724 1 25.25 56 ALA B CA 1
ATOM 4045 C C . ALA B 1 56 ? 47.656 -25.453 0.438 1 25.25 56 ALA B C 1
ATOM 4047 O O . ALA B 1 56 ? 46.562 -25.422 0.961 1 25.25 56 ALA B O 1
ATOM 4048 N N . ALA B 1 57 ? 47.938 -26.297 -0.506 1 24.92 57 ALA B N 1
ATOM 4049 C CA . ALA B 1 57 ? 47.469 -27.5 -1.191 1 24.92 57 ALA B CA 1
ATOM 4050 C C . ALA B 1 57 ? 47.125 -28.609 -0.193 1 24.92 57 ALA B C 1
ATOM 4052 O O . ALA B 1 57 ? 48 -29.156 0.466 1 24.92 57 ALA B O 1
ATOM 4053 N N . VAL B 1 58 ? 46 -28.547 0.528 1 23.83 58 VAL B N 1
ATOM 4054 C CA . VAL B 1 58 ? 45.656 -29.703 1.339 1 23.83 58 VAL B CA 1
ATOM 4055 C C . VAL B 1 58 ? 45.781 -30.969 0.492 1 23.83 58 VAL B C 1
ATOM 4057 O O . VAL B 1 58 ? 45.219 -31.031 -0.616 1 23.83 58 VAL B O 1
ATOM 4060 N N . THR B 1 59 ? 46.688 -31.812 0.727 1 22.11 59 THR B N 1
ATOM 4061 C CA . THR B 1 59 ? 47 -33.156 0.214 1 22.11 59 THR B CA 1
ATOM 4062 C C . THR B 1 59 ? 45.781 -34.062 0.229 1 22.11 59 THR B C 1
ATOM 4064 O O . THR B 1 59 ? 45.094 -34.156 1.241 1 22.11 59 THR B O 1
ATOM 4067 N N . ARG B 1 60 ? 45.188 -34.5 -0.969 1 25.81 60 ARG B N 1
ATOM 4068 C CA . ARG B 1 60 ? 44.188 -35.438 -1.428 1 25.81 60 ARG B CA 1
ATOM 4069 C C . ARG B 1 60 ? 44.438 -36.812 -0.832 1 25.81 60 ARG B C 1
ATOM 4071 O O . ARG B 1 60 ? 45.312 -37.531 -1.263 1 25.81 60 ARG B O 1
ATOM 4078 N N . THR B 1 61 ? 44.531 -37 0.468 1 25.33 61 THR B N 1
ATOM 4079 C CA . THR B 1 61 ? 44.688 -38.438 0.675 1 25.33 61 THR B CA 1
ATOM 4080 C C . THR B 1 61 ? 43.5 -39.188 0.125 1 25.33 61 THR B C 1
ATOM 4082 O O . THR B 1 61 ? 42.375 -38.75 0.228 1 25.33 61 THR B O 1
ATOM 4085 N N . PRO B 1 62 ? 43.688 -40.281 -0.674 1 25.12 62 PRO B N 1
ATOM 4086 C CA . PRO B 1 62 ? 42.781 -41.188 -1.406 1 25.12 62 PRO B CA 1
ATOM 4087 C C . PRO B 1 62 ? 41.719 -41.812 -0.513 1 25.12 62 PRO B C 1
ATOM 4089 O O . PRO B 1 62 ? 42.062 -42.531 0.432 1 25.12 62 PRO B O 1
ATOM 4092 N N . PRO B 1 63 ? 40.688 -41.031 0.006 1 26.78 63 PRO B N 1
ATOM 4093 C CA . PRO B 1 63 ? 39.875 -41.812 0.977 1 26.78 63 PRO B CA 1
ATOM 4094 C C . PRO B 1 63 ? 39.344 -43.094 0.409 1 26.78 63 PRO B C 1
ATOM 4096 O O . PRO B 1 63 ? 39.188 -43.25 -0.809 1 26.78 63 PRO B O 1
ATOM 4099 N N . THR B 1 64 ? 39.406 -44.25 1.073 1 26.53 64 THR B N 1
ATOM 4100 C CA . THR B 1 64 ? 39.031 -45.625 0.907 1 26.53 64 THR B CA 1
ATOM 4101 C C . THR B 1 64 ? 37.531 -45.719 0.563 1 26.53 64 THR B C 1
ATOM 4103 O O . THR B 1 64 ? 36.75 -44.812 0.851 1 26.53 64 THR B O 1
ATOM 4106 N N . GLY B 1 65 ? 36.906 -46.906 0.074 1 24.31 65 GLY B N 1
ATOM 4107 C CA . GLY B 1 65 ? 35.938 -47.531 -0.792 1 24.31 65 GLY B CA 1
ATOM 4108 C C . GLY B 1 65 ? 34.5 -47.281 -0.346 1 24.31 65 GLY B C 1
ATOM 4109 O O . GLY B 1 65 ? 33.625 -46.969 -1.164 1 24.31 65 GLY B O 1
ATOM 4110 N N . ASP B 1 66 ? 34 -47.875 0.77 1 26.3 66 ASP B N 1
ATOM 4111 C CA . ASP B 1 66 ? 32.688 -48.5 0.91 1 26.3 66 ASP B CA 1
ATOM 4112 C C . ASP B 1 66 ? 31.609 -47.469 1.205 1 26.3 66 ASP B C 1
ATOM 4114 O O . ASP B 1 66 ? 30.547 -47.812 1.717 1 26.3 66 ASP B O 1
ATOM 4118 N N . SER B 1 67 ? 31.906 -46.188 1.301 1 27.44 67 SER B N 1
ATOM 4119 C CA . SER B 1 67 ? 30.938 -45.375 2.051 1 27.44 67 SER B CA 1
ATOM 4120 C C . SER B 1 67 ? 29.625 -45.281 1.292 1 27.44 67 SER B C 1
ATOM 4122 O O . SER B 1 67 ? 29.609 -45 0.091 1 27.44 67 SER B O 1
ATOM 4124 N N . ALA B 1 68 ? 28.422 -45.875 1.799 1 31.42 68 ALA B N 1
ATOM 4125 C CA . ALA B 1 68 ? 27.016 -45.812 1.464 1 31.42 68 ALA B CA 1
ATOM 4126 C C . ALA B 1 68 ? 26.578 -44.375 1.123 1 31.42 68 ALA B C 1
ATOM 4128 O O . ALA B 1 68 ? 26.875 -43.438 1.871 1 31.42 68 ALA B O 1
ATOM 4129 N N . SER B 1 69 ? 26.438 -44.125 -0.115 1 30.62 69 SER B N 1
ATOM 4130 C CA . SER B 1 69 ? 25.984 -42.906 -0.772 1 30.62 69 SER B CA 1
ATOM 4131 C C . SER B 1 69 ? 24.75 -42.344 -0.068 1 30.62 69 SER B C 1
ATOM 4133 O O . SER B 1 69 ? 23.625 -42.781 -0.29 1 30.62 69 SER B O 1
ATOM 4135 N N . GLN B 1 70 ? 24.781 -42.25 1.312 1 31.31 70 GLN B N 1
ATOM 4136 C CA . GLN B 1 70 ? 23.672 -41.562 1.936 1 31.31 70 GLN B CA 1
ATOM 4137 C C . GLN B 1 70 ? 23.312 -40.281 1.146 1 31.31 70 GLN B C 1
ATOM 4139 O O . GLN B 1 70 ? 24.203 -39.531 0.734 1 31.31 70 GLN B O 1
ATOM 4144 N N . GLY B 1 71 ? 22.156 -40.312 0.436 1 33.78 71 GLY B N 1
ATOM 4145 C CA . GLY B 1 71 ? 21.5 -39.25 -0.304 1 33.78 71 GLY B CA 1
ATOM 4146 C C . GLY B 1 71 ? 21.688 -37.875 0.319 1 33.78 71 GLY B C 1
ATOM 4147 O O . GLY B 1 71 ? 21.172 -37.625 1.407 1 33.78 71 GLY B O 1
ATOM 4148 N N . LYS B 1 72 ? 22.734 -37.25 0.183 1 40.47 72 LYS B N 1
ATOM 4149 C CA . LYS B 1 72 ? 23.062 -35.906 0.635 1 40.47 72 LYS B CA 1
ATOM 4150 C C . LYS B 1 72 ? 21.938 -34.938 0.312 1 40.47 72 LYS B C 1
ATOM 4152 O O . LYS B 1 72 ? 21.531 -34.812 -0.844 1 40.47 72 LYS B O 1
ATOM 4157 N N . GLY B 1 73 ? 21.016 -34.719 1.237 1 39.47 73 GLY B N 1
ATOM 4158 C CA . GLY B 1 73 ? 19.906 -33.781 1.169 1 39.47 73 GLY B CA 1
ATOM 4159 C C . GLY B 1 73 ? 20.297 -32.438 0.544 1 39.47 73 GLY B C 1
ATOM 4160 O O . GLY B 1 73 ? 21.484 -32.125 0.449 1 39.47 73 GLY B O 1
ATOM 4161 N N . LEU B 1 74 ? 19.453 -31.828 -0.297 1 46.5 74 LEU B N 1
ATOM 4162 C CA . LEU B 1 74 ? 19.609 -30.562 -0.996 1 46.5 74 LEU B CA 1
ATOM 4163 C C . LEU B 1 74 ? 20.297 -29.531 -0.103 1 46.5 74 LEU B C 1
ATOM 4165 O O . LEU B 1 74 ? 21.062 -28.688 -0.586 1 46.5 74 LEU B O 1
ATOM 4169 N N . GLY B 1 75 ? 20.062 -29.594 1.231 1 44.56 75 GLY B N 1
ATOM 4170 C CA . GLY B 1 75 ? 20.672 -28.625 2.141 1 44.56 75 GLY B CA 1
ATOM 4171 C C . GLY B 1 75 ? 22.188 -28.703 2.154 1 44.56 75 GLY B C 1
ATOM 4172 O O . GLY B 1 75 ? 22.859 -27.672 2.219 1 44.56 75 GLY B O 1
ATOM 4173 N N . LEU B 1 76 ? 22.703 -29.953 2.199 1 46 76 LEU B N 1
ATOM 4174 C CA . LEU B 1 76 ? 24.141 -30.156 2.26 1 46 76 LEU B CA 1
ATOM 4175 C C . LEU B 1 76 ? 24.812 -29.688 0.977 1 46 76 LEU B C 1
ATOM 4177 O O . LEU B 1 76 ? 25.922 -29.125 1.017 1 46 76 LEU B O 1
ATOM 4181 N N . VAL B 1 77 ? 24.203 -29.953 -0.077 1 45.97 77 VAL B N 1
ATOM 4182 C CA . VAL B 1 77 ? 24.766 -29.469 -1.333 1 45.97 77 VAL B CA 1
ATOM 4183 C C . VAL B 1 77 ? 24.734 -27.938 -1.355 1 45.97 77 VAL B C 1
ATOM 4185 O O . VAL B 1 77 ? 25.688 -27.297 -1.787 1 45.97 77 VAL B O 1
ATOM 4188 N N . TYR B 1 78 ? 23.625 -27.406 -0.815 1 46.66 78 TYR B N 1
ATOM 4189 C CA . TYR B 1 78 ? 23.531 -25.953 -0.695 1 46.66 78 TYR B CA 1
ATOM 4190 C C . TYR B 1 78 ? 24.656 -25.406 0.181 1 46.66 78 TYR B C 1
ATOM 4192 O O . TYR B 1 78 ? 25.25 -24.375 -0.138 1 46.66 78 TYR B O 1
ATOM 4200 N N . SER B 1 79 ? 24.875 -26.047 1.344 1 45.31 79 SER B N 1
ATOM 4201 C CA . SER B 1 79 ? 25.953 -25.656 2.238 1 45.31 79 SER B CA 1
ATOM 4202 C C . SER B 1 79 ? 27.312 -25.859 1.575 1 45.31 79 SER B C 1
ATOM 4204 O O . SER B 1 79 ? 28.281 -25.172 1.908 1 45.31 79 SER B O 1
ATOM 4206 N N . ALA B 1 80 ? 27.438 -26.844 0.876 1 43.22 80 ALA B N 1
ATOM 4207 C CA . ALA B 1 80 ? 28.703 -27.094 0.209 1 43.22 80 ALA B CA 1
ATOM 4208 C C . ALA B 1 80 ? 28.938 -26.109 -0.929 1 43.22 80 ALA B C 1
ATOM 4210 O O . ALA B 1 80 ? 30.078 -25.844 -1.303 1 43.22 80 ALA B O 1
ATOM 4211 N N . LEU B 1 81 ? 27.875 -25.828 -1.659 1 44.72 81 LEU B N 1
ATOM 4212 C CA . LEU B 1 81 ? 28.016 -24.828 -2.707 1 44.72 81 LEU B CA 1
ATOM 4213 C C . LEU B 1 81 ? 28.141 -23.422 -2.105 1 44.72 81 LEU B C 1
ATOM 4215 O O . LEU B 1 81 ? 28.297 -22.438 -2.836 1 44.72 81 LEU B O 1
ATOM 4219 N N . GLY B 1 82 ? 28.656 -23.141 -0.896 1 38.5 82 GLY B N 1
ATOM 4220 C CA . GLY B 1 82 ? 28.938 -21.906 -0.184 1 38.5 82 GLY B CA 1
ATOM 4221 C C . GLY B 1 82 ? 28.438 -20.672 -0.901 1 38.5 82 GLY B C 1
ATOM 4222 O O . GLY B 1 82 ? 27.859 -20.766 -1.989 1 38.5 82 GLY B O 1
ATOM 4223 N N . PRO B 1 83 ? 28.453 -19.406 -0.256 1 43.66 83 PRO B N 1
ATOM 4224 C CA . PRO B 1 83 ? 28.047 -18.141 -0.845 1 43.66 83 PRO B CA 1
ATOM 4225 C C . PRO B 1 83 ? 28.469 -17.984 -2.303 1 43.66 83 PRO B C 1
ATOM 4227 O O . PRO B 1 83 ? 28.109 -17.016 -2.965 1 43.66 83 PRO B O 1
ATOM 4230 N N . MET B 1 84 ? 29.656 -18.516 -2.697 1 41.34 84 MET B N 1
ATOM 4231 C CA . MET B 1 84 ? 30.203 -18.234 -4.02 1 41.34 84 MET B CA 1
ATOM 4232 C C . MET B 1 84 ? 29.609 -19.156 -5.07 1 41.34 84 MET B C 1
ATOM 4234 O O . MET B 1 84 ? 29.922 -20.344 -5.098 1 41.34 84 MET B O 1
ATOM 4238 N N . VAL B 1 85 ? 28.359 -19.109 -5.492 1 48.62 85 VAL B N 1
ATOM 4239 C CA . VAL B 1 85 ? 27.828 -19.797 -6.668 1 48.62 85 VAL B CA 1
ATOM 4240 C C . VAL B 1 85 ? 28.938 -20.031 -7.684 1 48.62 85 VAL B C 1
ATOM 4242 O O . VAL B 1 85 ? 29.641 -19.094 -8.078 1 48.62 85 VAL B O 1
ATOM 4245 N N . PRO B 1 86 ? 29.453 -21.188 -7.93 1 51.75 86 PRO B N 1
ATOM 4246 C CA . PRO B 1 86 ? 30.469 -21.391 -8.977 1 51.75 86 PRO B CA 1
ATOM 4247 C C . PRO B 1 86 ? 30.141 -20.641 -10.266 1 51.75 86 PRO B C 1
ATOM 4249 O O . PRO B 1 86 ? 28.953 -20.438 -10.586 1 51.75 86 PRO B O 1
ATOM 4252 N N . ARG B 1 87 ? 31.016 -19.75 -10.758 1 55.78 87 ARG B N 1
ATOM 4253 C CA . ARG B 1 87 ? 30.906 -18.953 -11.977 1 55.78 87 ARG B CA 1
ATOM 4254 C C . ARG B 1 87 ? 30.656 -19.828 -13.195 1 55.78 87 ARG B C 1
ATOM 4256 O O . ARG B 1 87 ? 30.297 -19.344 -14.266 1 55.78 87 ARG B O 1
ATOM 4263 N N . CYS B 1 88 ? 30.969 -21.078 -13.109 1 62.56 88 CYS B N 1
ATOM 4264 C CA . CYS B 1 88 ? 30.688 -21.906 -14.273 1 62.56 88 CYS B CA 1
ATOM 4265 C C . CYS B 1 88 ? 30.281 -23.312 -13.852 1 62.56 88 CYS B C 1
ATOM 4267 O O . CYS B 1 88 ? 30.719 -23.812 -12.812 1 62.56 88 CYS B O 1
ATOM 4269 N N . LEU B 1 89 ? 29.203 -23.875 -14.422 1 67.81 89 LEU B N 1
ATOM 4270 C CA . LEU B 1 89 ? 28.766 -25.25 -14.195 1 67.81 89 LEU B CA 1
ATOM 4271 C C . LEU B 1 89 ? 29.75 -26.25 -14.758 1 67.81 89 LEU B C 1
ATOM 4273 O O . LEU B 1 89 ? 30.391 -25.984 -15.781 1 67.81 89 LEU B O 1
ATOM 4277 N N . PRO B 1 90 ? 30.062 -27.266 -14.047 1 65.38 90 PRO B N 1
ATOM 4278 C CA . PRO B 1 90 ? 30.891 -28.297 -14.672 1 65.38 90 PRO B CA 1
ATOM 4279 C C . PRO B 1 90 ? 30.281 -28.844 -15.961 1 65.38 90 PRO B C 1
ATOM 4281 O O . PRO B 1 90 ? 29.078 -28.688 -16.203 1 65.38 90 PRO B O 1
ATOM 4284 N N . LEU B 1 91 ? 31.188 -29.203 -16.844 1 65.12 91 LEU B N 1
ATOM 4285 C CA . LEU B 1 91 ? 30.734 -29.781 -18.094 1 65.12 91 LEU B CA 1
ATOM 4286 C C . LEU B 1 91 ? 30.031 -31.109 -17.859 1 65.12 91 LEU B C 1
ATOM 4288 O O . LEU B 1 91 ? 30.547 -31.953 -17.109 1 65.12 91 LEU B O 1
ATOM 4292 N N . PHE B 1 92 ? 28.828 -31.062 -18.266 1 71.88 92 PHE B N 1
ATOM 4293 C CA . PHE B 1 92 ? 28.062 -32.312 -18.125 1 71.88 92 PHE B CA 1
ATOM 4294 C C . PHE B 1 92 ? 28.078 -33.094 -19.422 1 71.88 92 PHE B C 1
ATOM 4296 O O . PHE B 1 92 ? 27.781 -32.562 -20.5 1 71.88 92 PHE B O 1
ATOM 4303 N N . ASN B 1 93 ? 28.438 -34.281 -19.422 1 70.19 93 ASN B N 1
ATOM 4304 C CA . ASN B 1 93 ? 28.609 -35.125 -20.594 1 70.19 93 ASN B CA 1
ATOM 4305 C C . ASN B 1 93 ? 27.266 -35.406 -21.281 1 70.19 93 ASN B C 1
ATOM 4307 O O . ASN B 1 93 ? 27.234 -35.719 -22.484 1 70.19 93 ASN B O 1
ATOM 4311 N N . ASP B 1 94 ? 26.25 -35.281 -20.656 1 79.94 94 ASP B N 1
ATOM 4312 C CA . ASP B 1 94 ? 24.953 -35.656 -21.234 1 79.94 94 ASP B CA 1
ATOM 4313 C C . ASP B 1 94 ? 24.297 -34.469 -21.922 1 79.94 94 ASP B C 1
ATOM 4315 O O . ASP B 1 94 ? 23.156 -34.562 -22.391 1 79.94 94 ASP B O 1
ATOM 4319 N N . LEU B 1 95 ? 25.031 -33.375 -22 1 83.12 95 LEU B N 1
ATOM 4320 C CA . LEU B 1 95 ? 24.5 -32.188 -22.656 1 83.12 95 LEU B CA 1
ATOM 4321 C C . LEU B 1 95 ? 25.391 -31.766 -23.828 1 83.12 95 LEU B C 1
ATOM 4323 O O . LEU B 1 95 ? 26.609 -31.891 -23.75 1 83.12 95 LEU B O 1
ATOM 4327 N N . THR B 1 96 ? 24.75 -31.453 -24.844 1 84 96 THR B N 1
ATOM 4328 C CA . THR B 1 96 ? 25.516 -30.844 -25.938 1 84 96 THR B CA 1
ATOM 4329 C C . THR B 1 96 ? 26.156 -29.531 -25.5 1 84 96 THR B C 1
ATOM 4331 O O . THR B 1 96 ? 25.75 -28.953 -24.484 1 84 96 THR B O 1
ATOM 4334 N N . CYS B 1 97 ? 27.094 -29.141 -26.234 1 82.12 97 CYS B N 1
ATOM 4335 C CA . CYS B 1 97 ? 27.781 -27.906 -25.922 1 82.12 97 CYS B CA 1
ATOM 4336 C C . CYS B 1 97 ? 26.812 -26.719 -25.984 1 82.12 97 CYS B C 1
ATOM 4338 O O . CYS B 1 97 ? 26.891 -25.812 -25.156 1 82.12 97 CYS B O 1
ATOM 4340 N N . SER B 1 98 ? 25.953 -26.828 -26.938 1 84.81 98 SER B N 1
ATOM 4341 C CA . SER B 1 98 ? 24.984 -25.75 -27.094 1 84.81 98 SER B CA 1
ATOM 4342 C C . SER B 1 98 ? 24 -25.719 -25.938 1 84.81 98 SER B C 1
ATOM 4344 O O . SER B 1 98 ? 23.672 -24.641 -25.422 1 84.81 98 SER B O 1
ATOM 4346 N N . ASP B 1 99 ? 23.594 -26.938 -25.516 1 86.94 99 ASP B N 1
ATOM 4347 C CA . ASP B 1 99 ? 22.656 -27.031 -24.391 1 86.94 99 ASP B CA 1
ATOM 4348 C C . ASP B 1 99 ? 23.312 -26.562 -23.094 1 86.94 99 ASP B C 1
ATOM 4350 O O . ASP B 1 99 ? 22.672 -25.922 -22.266 1 86.94 99 ASP B O 1
ATOM 4354 N N . GLN B 1 100 ? 24.531 -26.875 -22.984 1 86.38 100 GLN B N 1
ATOM 4355 C CA . GLN B 1 100 ? 25.266 -26.484 -21.781 1 86.38 100 GLN B CA 1
ATOM 4356 C C . GLN B 1 100 ? 25.422 -24.969 -21.688 1 86.38 100 GLN B C 1
ATOM 4358 O O . GLN B 1 100 ? 25.281 -24.391 -20.609 1 86.38 100 GLN B O 1
ATOM 4363 N N . ARG B 1 101 ? 25.703 -24.391 -22.734 1 85 101 ARG B N 1
ATOM 4364 C CA . ARG B 1 101 ? 25.844 -22.938 -22.781 1 85 101 ARG B CA 1
ATOM 4365 C C . ARG B 1 101 ? 24.5 -22.25 -22.469 1 85 101 ARG B C 1
ATOM 4367 O O . ARG B 1 101 ? 24.453 -21.266 -21.734 1 85 101 ARG B O 1
ATOM 4374 N N . LEU B 1 102 ? 23.5 -22.844 -23.031 1 87.31 102 LEU B N 1
ATOM 4375 C CA . LEU B 1 102 ? 22.172 -22.297 -22.828 1 87.31 102 LEU B CA 1
ATOM 4376 C C . LEU B 1 102 ? 21.781 -22.344 -21.359 1 87.31 102 LEU B C 1
ATOM 4378 O O . LEU B 1 102 ? 21.25 -21.359 -20.812 1 87.31 102 LEU B O 1
ATOM 4382 N N . ILE B 1 103 ? 22.047 -23.422 -20.734 1 89.62 103 ILE B N 1
ATOM 4383 C CA . ILE B 1 103 ? 21.688 -23.609 -19.328 1 89.62 103 ILE B CA 1
ATOM 4384 C C . ILE B 1 103 ? 22.547 -22.703 -18.469 1 89.62 103 ILE B C 1
ATOM 4386 O O . ILE B 1 103 ? 22.047 -22.078 -17.516 1 89.62 103 ILE B O 1
ATOM 4390 N N . GLN B 1 104 ? 23.812 -22.594 -18.797 1 86.88 104 GLN B N 1
ATOM 4391 C CA . GLN B 1 104 ? 24.719 -21.719 -18.062 1 86.88 104 GLN B CA 1
ATOM 4392 C C . GLN B 1 104 ? 24.266 -20.266 -18.125 1 86.88 104 GLN B C 1
ATOM 4394 O O . GLN B 1 104 ? 24.203 -19.578 -17.109 1 86.88 104 GLN B O 1
ATOM 4399 N N . ASP B 1 105 ? 23.891 -19.875 -19.266 1 86 105 ASP B N 1
ATOM 4400 C CA . ASP B 1 105 ? 23.453 -18.484 -19.469 1 86 105 ASP B CA 1
ATOM 4401 C C . ASP B 1 105 ? 22.156 -18.219 -18.719 1 86 105 ASP B C 1
ATOM 4403 O O . ASP B 1 105 ? 21.953 -17.125 -18.172 1 86 105 ASP B O 1
ATOM 4407 N N . SER B 1 106 ? 21.328 -19.203 -18.734 1 89.56 106 SER B N 1
ATOM 4408 C CA . SER B 1 106 ? 20.031 -19.047 -18.078 1 89.56 106 SER B CA 1
ATOM 4409 C C . SER B 1 106 ? 20.188 -19.016 -16.562 1 89.56 106 SER B C 1
ATOM 4411 O O . SER B 1 106 ? 19.5 -18.25 -15.875 1 89.56 106 SER B O 1
ATOM 4413 N N . LEU B 1 107 ? 21.047 -19.859 -16.031 1 88.69 107 LEU B N 1
ATOM 4414 C CA . LEU B 1 107 ? 21.203 -19.984 -14.586 1 88.69 107 LEU B CA 1
ATOM 4415 C C . LEU B 1 107 ? 21.969 -18.797 -14.023 1 88.69 107 LEU B C 1
ATOM 4417 O O . LEU B 1 107 ? 21.672 -18.328 -12.93 1 88.69 107 LEU B O 1
ATOM 4421 N N . PHE B 1 108 ? 22.828 -18.281 -14.781 1 88.56 108 PHE B N 1
ATOM 4422 C CA . PHE B 1 108 ? 23.656 -17.203 -14.25 1 88.56 108 PHE B CA 1
ATOM 4423 C C . PHE B 1 108 ? 23.172 -15.852 -14.75 1 88.56 108 PHE B C 1
ATOM 4425 O O . PHE B 1 108 ? 23.625 -14.805 -14.281 1 88.56 108 PHE B O 1
ATOM 4432 N N . GLY B 1 109 ? 22.219 -15.938 -15.625 1 89.94 109 GLY B N 1
ATOM 4433 C CA . GLY B 1 109 ? 21.578 -14.703 -16.062 1 89.94 109 GLY B CA 1
ATOM 4434 C C . GLY B 1 109 ? 20.406 -14.289 -15.172 1 89.94 109 GLY B C 1
ATOM 4435 O O . GLY B 1 109 ? 19.875 -15.109 -14.43 1 89.94 109 GLY B O 1
ATOM 4436 N N . ASP B 1 110 ? 20.016 -13.039 -15.312 1 92.12 110 ASP B N 1
ATOM 4437 C CA . ASP B 1 110 ? 18.953 -12.516 -14.461 1 92.12 110 ASP B CA 1
ATOM 4438 C C . ASP B 1 110 ? 17.641 -12.453 -15.219 1 92.12 110 ASP B C 1
ATOM 4440 O O . ASP B 1 110 ? 16.594 -12.117 -14.641 1 92.12 110 ASP B O 1
ATOM 4444 N N . ALA B 1 111 ? 17.594 -12.828 -16.406 1 91 111 ALA B N 1
ATOM 4445 C CA . ALA B 1 111 ? 16.422 -12.617 -17.234 1 91 111 ALA B CA 1
ATOM 4446 C C . ALA B 1 111 ? 15.203 -13.359 -16.688 1 91 111 ALA B C 1
ATOM 4448 O O . ALA B 1 111 ? 14.148 -12.75 -16.453 1 91 111 ALA B O 1
ATOM 4449 N N . ALA B 1 112 ? 15.375 -14.625 -16.469 1 91.88 112 ALA B N 1
ATOM 4450 C CA . ALA B 1 112 ? 14.266 -15.422 -15.938 1 91.88 112 ALA B CA 1
ATOM 4451 C C . ALA B 1 112 ? 13.945 -15.023 -14.5 1 91.88 112 ALA B C 1
ATOM 4453 O O . ALA B 1 112 ? 12.781 -14.953 -14.117 1 91.88 112 ALA B O 1
ATOM 4454 N N . LEU B 1 113 ? 14.969 -14.789 -13.734 1 94.69 113 LEU B N 1
ATOM 4455 C CA . LEU B 1 113 ? 14.789 -14.445 -12.328 1 94.69 113 LEU B CA 1
ATOM 4456 C C . LEU B 1 113 ? 14.062 -13.117 -12.18 1 94.69 113 LEU B C 1
ATOM 4458 O O . LEU B 1 113 ? 13.305 -12.922 -11.219 1 94.69 113 LEU B O 1
ATOM 4462 N N . ASN B 1 114 ? 14.219 -12.219 -13.117 1 93.38 114 ASN B N 1
ATOM 4463 C CA . ASN B 1 114 ? 13.539 -10.93 -13.102 1 93.38 114 ASN B CA 1
ATOM 4464 C C . ASN B 1 114 ? 12.039 -11.086 -13.336 1 93.38 114 ASN B C 1
ATOM 4466 O O . ASN B 1 114 ? 11.25 -10.234 -12.914 1 93.38 114 ASN B O 1
ATOM 4470 N N . VAL B 1 115 ? 11.664 -12.156 -13.914 1 94.19 115 VAL B N 1
ATOM 4471 C CA . VAL B 1 115 ? 10.266 -12.359 -14.297 1 94.19 115 VAL B CA 1
ATOM 4472 C C . VAL B 1 115 ? 9.523 -13.086 -13.18 1 94.19 115 VAL B C 1
ATOM 4474 O O . VAL B 1 115 ? 8.359 -12.789 -12.906 1 94.19 115 VAL B O 1
ATOM 4477 N N . PHE B 1 116 ? 10.242 -13.953 -12.523 1 94.88 116 PHE B N 1
ATOM 4478 C CA . PHE B 1 116 ? 9.492 -14.891 -11.695 1 94.88 116 PHE B CA 1
ATOM 4479 C C . PHE B 1 116 ? 9.688 -14.594 -10.219 1 94.88 116 PHE B C 1
ATOM 4481 O O . PHE B 1 116 ? 9.039 -15.203 -9.367 1 94.88 116 PHE B O 1
ATOM 4488 N N . LEU B 1 117 ? 10.594 -13.727 -9.914 1 96.56 117 LEU B N 1
ATOM 4489 C CA . LEU B 1 117 ? 10.828 -13.383 -8.523 1 96.56 117 LEU B CA 1
ATOM 4490 C C . LEU B 1 117 ? 10.352 -11.961 -8.227 1 96.56 117 LEU B C 1
ATOM 4492 O O . LEU B 1 117 ? 10.312 -11.117 -9.117 1 96.56 117 LEU B O 1
ATOM 4496 N N . ILE B 1 118 ? 10.07 -11.641 -7.008 1 95.81 118 ILE B N 1
ATOM 4497 C CA . ILE B 1 118 ? 9.555 -10.352 -6.57 1 95.81 118 ILE B CA 1
ATOM 4498 C C . ILE B 1 118 ? 10.625 -9.273 -6.77 1 95.81 118 ILE B C 1
ATOM 4500 O O . ILE B 1 118 ? 10.305 -8.125 -7.098 1 95.81 118 ILE B O 1
ATOM 4504 N N . GLY B 1 119 ? 11.875 -9.734 -6.508 1 94.38 119 GLY B N 1
ATOM 4505 C CA . GLY B 1 119 ? 12.914 -8.727 -6.613 1 94.38 119 GLY B CA 1
ATOM 4506 C C . GLY B 1 119 ? 14.32 -9.305 -6.574 1 94.38 119 GLY B C 1
ATOM 4507 O O . GLY B 1 119 ? 14.484 -10.523 -6.48 1 94.38 119 GLY B O 1
ATOM 4508 N N . PRO B 1 120 ? 15.281 -8.438 -6.613 1 95.56 120 PRO B N 1
ATOM 4509 C CA . PRO B 1 120 ? 16.672 -8.867 -6.754 1 95.56 120 PRO B CA 1
ATOM 4510 C C . PRO B 1 120 ? 17.234 -9.484 -5.473 1 95.56 120 PRO B C 1
ATOM 4512 O O . PRO B 1 120 ? 18.172 -10.273 -5.527 1 95.56 120 PRO B O 1
ATOM 4515 N N . THR B 1 121 ? 16.688 -9.164 -4.34 1 95.88 121 THR B N 1
ATOM 4516 C CA . THR B 1 121 ? 17.234 -9.672 -3.08 1 95.88 121 THR B CA 1
ATOM 4517 C C . THR B 1 121 ? 17.094 -11.188 -3.014 1 95.88 121 THR B C 1
ATOM 4519 O O . THR B 1 121 ? 17.859 -11.852 -2.301 1 95.88 121 THR B O 1
ATOM 4522 N N . PHE B 1 122 ? 16.203 -11.734 -3.797 1 95.62 122 PHE B N 1
ATOM 4523 C CA . PHE B 1 122 ? 15.938 -13.172 -3.76 1 95.62 122 PHE B CA 1
ATOM 4524 C C . PHE B 1 122 ? 16.766 -13.898 -4.816 1 95.62 122 PHE B C 1
ATOM 4526 O O . PHE B 1 122 ? 16.844 -15.125 -4.809 1 95.62 122 PHE B O 1
ATOM 4533 N N . LYS B 1 123 ? 17.422 -13.234 -5.719 1 95.19 123 LYS B N 1
ATOM 4534 C CA . LYS B 1 123 ? 17.984 -13.812 -6.934 1 95.19 123 LYS B CA 1
ATOM 4535 C C . LYS B 1 123 ? 19.125 -14.789 -6.609 1 95.19 123 LYS B C 1
ATOM 4537 O O . LYS B 1 123 ? 19.125 -15.93 -7.082 1 95.19 123 LYS B O 1
ATOM 4542 N N . GLU B 1 124 ? 20.016 -14.383 -5.734 1 93.44 124 GLU B N 1
ATOM 4543 C CA . GLU B 1 124 ? 21.203 -15.195 -5.484 1 93.44 124 GLU B CA 1
ATOM 4544 C C . GLU B 1 124 ? 20.828 -16.5 -4.773 1 93.44 124 GLU B C 1
ATOM 4546 O O . GLU B 1 124 ? 21.328 -17.562 -5.133 1 93.44 124 GLU B O 1
ATOM 4551 N N . HIS B 1 125 ? 19.984 -16.344 -3.834 1 91.44 125 HIS B N 1
ATOM 4552 C CA . HIS B 1 125 ? 19.547 -17.547 -3.129 1 91.44 125 HIS B CA 1
ATOM 4553 C C . HIS B 1 125 ? 18.781 -18.484 -4.051 1 91.44 125 HIS B C 1
ATOM 4555 O O . HIS B 1 125 ? 18.938 -19.703 -3.986 1 91.44 125 HIS B O 1
ATOM 4561 N N . HIS B 1 126 ? 17.953 -17.953 -4.871 1 94.5 126 HIS B N 1
ATOM 4562 C CA . HIS B 1 126 ? 17.172 -18.75 -5.805 1 94.5 126 HIS B CA 1
ATOM 4563 C C . HIS B 1 126 ? 18.062 -19.391 -6.867 1 94.5 126 HIS B C 1
ATOM 4565 O O . HIS B 1 126 ? 17.859 -20.547 -7.238 1 94.5 126 HIS B O 1
ATOM 4571 N N . ARG B 1 127 ? 18.984 -18.625 -7.32 1 93.56 127 ARG B N 1
ATOM 4572 C CA . ARG B 1 127 ? 19.969 -19.141 -8.273 1 93.56 127 ARG B CA 1
ATOM 4573 C C . ARG B 1 127 ? 20.703 -20.359 -7.703 1 93.56 127 ARG B C 1
ATOM 4575 O O . ARG B 1 127 ? 20.828 -21.391 -8.375 1 93.56 127 ARG B O 1
ATOM 4582 N N . GLY B 1 128 ? 21.172 -20.203 -6.449 1 91.06 128 GLY B N 1
ATOM 4583 C CA . GLY B 1 128 ? 21.844 -21.312 -5.789 1 91.06 128 GLY B CA 1
ATOM 4584 C C . GLY B 1 128 ? 20.969 -22.547 -5.684 1 91.06 128 GLY B C 1
ATOM 4585 O O . GLY B 1 128 ? 21.453 -23.672 -5.883 1 91.06 128 GLY B O 1
ATOM 4586 N N . LEU B 1 129 ? 19.734 -22.344 -5.469 1 92 129 LEU B N 1
ATOM 4587 C CA . LEU B 1 129 ? 18.797 -23.453 -5.352 1 92 129 LEU B CA 1
ATOM 4588 C C . LEU B 1 129 ? 18.594 -24.141 -6.699 1 92 129 LEU B C 1
ATOM 4590 O O . LEU B 1 129 ? 18.594 -25.375 -6.773 1 92 129 LEU B O 1
ATOM 4594 N N . LEU B 1 130 ? 18.453 -23.359 -7.754 1 93.31 130 LEU B N 1
ATOM 4595 C CA . LEU B 1 130 ? 18.25 -23.922 -9.086 1 93.31 130 LEU B CA 1
ATOM 4596 C C . LEU B 1 130 ? 19.484 -24.703 -9.539 1 93.31 130 LEU B C 1
ATOM 4598 O O . LEU B 1 130 ? 19.359 -25.781 -10.125 1 93.31 130 LEU B O 1
ATOM 4602 N N . ILE B 1 131 ? 20.625 -24.172 -9.227 1 90.94 131 ILE B N 1
ATOM 4603 C CA . ILE B 1 131 ? 21.875 -24.828 -9.594 1 90.94 131 ILE B CA 1
ATOM 4604 C C . ILE B 1 131 ? 22 -26.156 -8.844 1 90.94 131 ILE B C 1
ATOM 4606 O O . ILE B 1 131 ? 22.328 -27.188 -9.438 1 90.94 131 ILE B O 1
ATOM 4610 N N . SER B 1 132 ? 21.688 -26.125 -7.629 1 90.31 132 SER B N 1
ATOM 4611 C CA . SER B 1 132 ? 21.734 -27.344 -6.828 1 90.31 132 SER B CA 1
ATOM 4612 C C . SER B 1 132 ? 20.781 -28.391 -7.367 1 90.31 132 SER B C 1
ATOM 4614 O O . SER B 1 132 ? 21.141 -29.562 -7.488 1 90.31 132 SER B O 1
ATOM 4616 N N . HIS B 1 133 ? 19.594 -28 -7.73 1 92.44 133 HIS B N 1
ATOM 4617 C CA . HIS B 1 133 ? 18.609 -28.922 -8.281 1 92.44 133 HIS B CA 1
ATOM 4618 C C . HIS B 1 133 ? 19.062 -29.469 -9.625 1 92.44 133 HIS B C 1
ATOM 4620 O O . HIS B 1 133 ? 18.891 -30.656 -9.898 1 92.44 133 HIS B O 1
ATOM 4626 N N . PHE B 1 134 ? 19.609 -28.578 -10.406 1 91.94 134 PHE B N 1
ATOM 4627 C CA . PHE B 1 134 ? 20.062 -29.016 -11.727 1 91.94 134 PHE B CA 1
ATOM 4628 C C . PHE B 1 134 ? 21.188 -30.031 -11.602 1 91.94 134 PHE B C 1
ATOM 4630 O O . PHE B 1 134 ? 21.203 -31.047 -12.32 1 91.94 134 PHE B O 1
ATOM 4637 N N . VAL B 1 135 ? 22.094 -29.812 -10.672 1 88.12 135 VAL B N 1
ATOM 4638 C CA . VAL B 1 135 ? 23.25 -30.672 -10.523 1 88.12 135 VAL B CA 1
ATOM 4639 C C . VAL B 1 135 ? 22.828 -32 -9.922 1 88.12 135 VAL B C 1
ATOM 4641 O O . VAL B 1 135 ? 23.25 -33.062 -10.398 1 88.12 135 VAL B O 1
ATOM 4644 N N . VAL B 1 136 ? 22 -32 -8.977 1 87.81 136 VAL B N 1
ATOM 4645 C CA . VAL B 1 136 ? 21.641 -33.188 -8.234 1 87.81 136 VAL B CA 1
ATOM 4646 C C . VAL B 1 136 ? 20.609 -34 -9.016 1 87.81 136 VAL B C 1
ATOM 4648 O O . VAL B 1 136 ? 20.641 -35.25 -9.016 1 87.81 136 VAL B O 1
ATOM 4651 N N . SER B 1 137 ? 19.688 -33.312 -9.719 1 92.06 137 SER B N 1
ATOM 4652 C CA . SER B 1 137 ? 18.578 -34 -10.375 1 92.06 137 SER B CA 1
ATOM 4653 C C . SER B 1 137 ? 18.562 -33.688 -11.875 1 92.06 137 SER B C 1
ATOM 4655 O O . SER B 1 137 ? 17.5 -33.469 -12.461 1 92.06 137 SER B O 1
ATOM 4657 N N . ARG B 1 138 ? 19.625 -33.75 -12.453 1 89.69 138 ARG B N 1
ATOM 4658 C CA . ARG B 1 138 ? 19.766 -33.406 -13.852 1 89.69 138 ARG B CA 1
ATOM 4659 C C . ARG B 1 138 ? 18.922 -34.281 -14.75 1 89.69 138 ARG B C 1
ATOM 4661 O O . ARG B 1 138 ? 18.281 -33.812 -15.688 1 89.69 138 ARG B O 1
ATOM 4668 N N . HIS B 1 139 ? 18.953 -35.5 -14.438 1 89.88 139 HIS B N 1
ATOM 4669 C CA . HIS B 1 139 ? 18.234 -36.469 -15.281 1 89.88 139 HIS B CA 1
ATOM 4670 C C . HIS B 1 139 ? 16.75 -36.125 -15.359 1 89.88 139 HIS B C 1
ATOM 4672 O O . HIS B 1 139 ? 16.141 -36.25 -16.422 1 89.88 139 HIS B O 1
ATOM 4678 N N . THR B 1 140 ? 16.219 -35.656 -14.305 1 94.38 140 THR B N 1
ATOM 4679 C CA . THR B 1 140 ? 14.789 -35.375 -14.234 1 94.38 140 THR B CA 1
ATOM 4680 C C . THR B 1 140 ? 14.484 -33.969 -14.719 1 94.38 140 THR B C 1
ATOM 4682 O O . THR B 1 140 ? 13.461 -33.719 -15.359 1 94.38 140 THR B O 1
ATOM 4685 N N . LEU B 1 141 ? 15.391 -33 -14.5 1 96.06 141 LEU B N 1
ATOM 4686 C CA . LEU B 1 141 ? 15.039 -31.594 -14.641 1 96.06 141 LEU B CA 1
ATOM 4687 C C . LEU B 1 141 ? 15.633 -31.016 -15.922 1 96.06 141 LEU B C 1
ATOM 4689 O O . LEU B 1 141 ? 15.281 -29.906 -16.328 1 96.06 141 LEU B O 1
ATOM 4693 N N . LYS B 1 142 ? 16.484 -31.703 -16.578 1 94.12 142 LYS B N 1
ATOM 4694 C CA . LYS B 1 142 ? 17.234 -31.172 -17.734 1 94.12 142 LYS B CA 1
ATOM 4695 C C . LYS B 1 142 ? 16.281 -30.641 -18.797 1 94.12 142 LYS B C 1
ATOM 4697 O O . LYS B 1 142 ? 16.469 -29.531 -19.312 1 94.12 142 LYS B O 1
ATOM 4702 N N . GLU B 1 143 ? 15.266 -31.453 -19.109 1 95.75 143 GLU B N 1
ATOM 4703 C CA . GLU B 1 143 ? 14.344 -31.078 -20.188 1 95.75 143 GLU B CA 1
ATOM 4704 C C . GLU B 1 143 ? 13.586 -29.797 -19.812 1 95.75 143 GLU B C 1
ATOM 4706 O O . GLU B 1 143 ? 13.367 -28.938 -20.672 1 95.75 143 GLU B O 1
ATOM 4711 N N . ALA B 1 144 ? 13.156 -29.688 -18.594 1 96.75 144 ALA B N 1
ATOM 4712 C CA . ALA B 1 144 ? 12.43 -28.5 -18.141 1 96.75 144 ALA B CA 1
ATOM 4713 C C . ALA B 1 144 ? 13.328 -27.266 -18.156 1 96.75 144 ALA B C 1
ATOM 4715 O O . ALA B 1 144 ? 12.898 -26.188 -18.578 1 96.75 144 ALA B O 1
ATOM 4716 N N . PHE B 1 145 ? 14.57 -27.438 -17.734 1 95.62 145 PHE B N 1
ATOM 4717 C CA . PHE B 1 145 ? 15.523 -26.328 -17.75 1 95.62 145 PHE B CA 1
ATOM 4718 C C . PHE B 1 145 ? 15.797 -25.875 -19.188 1 95.62 145 PHE B C 1
ATOM 4720 O O . PHE B 1 145 ? 15.875 -24.672 -19.438 1 95.62 145 PHE B O 1
ATOM 4727 N N . LEU B 1 146 ? 15.945 -26.766 -20.047 1 94.12 146 LEU B N 1
ATOM 4728 C CA . LEU B 1 146 ? 16.219 -26.438 -21.438 1 94.12 146 LEU B CA 1
ATOM 4729 C C . LEU B 1 146 ? 15.031 -25.719 -22.078 1 94.12 146 LEU B C 1
ATOM 4731 O O . LEU B 1 146 ? 15.219 -24.75 -22.812 1 94.12 146 LEU B O 1
ATOM 4735 N N . ALA B 1 147 ? 13.828 -26.203 -21.781 1 93.88 147 ALA B N 1
ATOM 4736 C CA . ALA B 1 147 ? 12.641 -25.531 -22.297 1 93.88 147 ALA B CA 1
ATOM 4737 C C . ALA B 1 147 ? 12.594 -24.078 -21.844 1 93.88 147 ALA B C 1
ATOM 4739 O O . ALA B 1 147 ? 12.367 -23.172 -22.641 1 93.88 147 ALA B O 1
ATOM 4740 N N . LEU B 1 148 ? 12.844 -23.828 -20.594 1 93.38 148 LEU B N 1
ATOM 4741 C CA . LEU B 1 148 ? 12.797 -22.469 -20.031 1 93.38 148 LEU B CA 1
ATOM 4742 C C . LEU B 1 148 ? 13.945 -21.625 -20.578 1 93.38 148 LEU B C 1
ATOM 4744 O O . LEU B 1 148 ? 13.758 -20.453 -20.891 1 93.38 148 LEU B O 1
ATOM 4748 N N . ALA B 1 149 ? 15.156 -22.188 -20.625 1 91.94 149 ALA B N 1
ATOM 4749 C CA . ALA B 1 149 ? 16.312 -21.453 -21.141 1 91.94 149 ALA B CA 1
ATOM 4750 C C . ALA B 1 149 ? 16.094 -21 -22.578 1 91.94 149 ALA B C 1
ATOM 4752 O O . ALA B 1 149 ? 16.438 -19.875 -22.938 1 91.94 149 ALA B O 1
ATOM 4753 N N . LEU B 1 150 ? 15.516 -21.859 -23.359 1 90.88 150 LEU B N 1
ATOM 4754 C CA . LEU B 1 150 ? 15.25 -21.531 -24.75 1 90.88 150 LEU B CA 1
ATOM 4755 C C . LEU B 1 150 ? 14.188 -20.438 -24.859 1 90.88 150 LEU B C 1
ATOM 4757 O O . LEU B 1 150 ? 14.234 -19.609 -25.781 1 90.88 150 LEU B O 1
ATOM 4761 N N . ALA B 1 151 ? 13.242 -20.469 -23.953 1 90.38 151 ALA B N 1
ATOM 4762 C CA . ALA B 1 151 ? 12.188 -19.469 -23.953 1 90.38 151 ALA B CA 1
ATOM 4763 C C . ALA B 1 151 ? 12.766 -18.062 -23.75 1 90.38 151 ALA B C 1
ATOM 4765 O O . ALA B 1 151 ? 12.242 -17.078 -24.281 1 90.38 151 ALA B O 1
ATOM 4766 N N . PHE B 1 152 ? 13.844 -17.906 -23.047 1 89.5 152 PHE B N 1
ATOM 4767 C CA . PHE B 1 152 ? 14.422 -16.609 -22.734 1 89.5 152 PHE B CA 1
ATOM 4768 C C . PHE B 1 152 ? 15.555 -16.281 -23.688 1 89.5 152 PHE B C 1
ATOM 4770 O O . PHE B 1 152 ? 16.125 -15.188 -23.625 1 89.5 152 PHE B O 1
ATOM 4777 N N . ASP B 1 153 ? 15.828 -17.203 -24.516 1 83 153 ASP B N 1
ATOM 4778 C CA . ASP B 1 153 ? 16.891 -16.953 -25.5 1 83 153 ASP B CA 1
ATOM 4779 C C . ASP B 1 153 ? 16.391 -16.047 -26.625 1 83 153 ASP B C 1
ATOM 4781 O O . ASP B 1 153 ? 15.406 -16.359 -27.297 1 83 153 ASP B O 1
ATOM 4785 N N . ARG B 1 154 ? 16.766 -14.812 -26.703 1 70.25 154 ARG B N 1
ATOM 4786 C CA . ARG B 1 154 ? 16.328 -13.789 -27.656 1 70.25 154 ARG B CA 1
ATOM 4787 C C . ARG B 1 154 ? 17.016 -13.953 -29 1 70.25 154 ARG B C 1
ATOM 4789 O O . ARG B 1 154 ? 16.922 -13.086 -29.859 1 70.25 154 ARG B O 1
ATOM 4796 N N . ASP B 1 155 ? 17.641 -15.047 -29.156 1 63.38 155 ASP B N 1
ATOM 4797 C CA . ASP B 1 155 ? 18.297 -15.125 -30.453 1 63.38 155 ASP B CA 1
ATOM 4798 C C . ASP B 1 155 ? 17.281 -15.227 -31.594 1 63.38 155 ASP B C 1
ATOM 4800 O O . ASP B 1 155 ? 16.562 -16.219 -31.688 1 63.38 155 ASP B O 1
ATOM 4804 N N . SER B 1 156 ? 16.984 -14.125 -32.188 1 57.97 156 SER B N 1
ATOM 4805 C CA . SER B 1 156 ? 16.016 -13.867 -33.25 1 57.97 156 SER B CA 1
ATOM 4806 C C . SER B 1 156 ? 16.234 -14.812 -34.406 1 57.97 156 SER B C 1
ATOM 4808 O O . SER B 1 156 ? 15.266 -15.234 -35.062 1 57.97 156 SER B O 1
ATOM 4810 N N . ALA B 1 157 ? 17.422 -15.117 -34.812 1 54.5 157 ALA B N 1
ATOM 4811 C CA . ALA B 1 157 ? 17.688 -15.82 -36.062 1 54.5 157 ALA B CA 1
ATOM 4812 C C . ALA B 1 157 ? 17.125 -17.234 -36.031 1 54.5 157 ALA B C 1
ATOM 4814 O O . ALA B 1 157 ? 16.781 -17.812 -37.062 1 54.5 157 ALA B O 1
ATOM 4815 N N . LEU B 1 158 ? 16.938 -17.766 -34.875 1 59.72 158 LEU B N 1
ATOM 4816 C CA . LEU B 1 158 ? 16.5 -19.156 -34.781 1 59.72 158 LEU B CA 1
ATOM 4817 C C . LEU B 1 158 ? 15.164 -19.25 -34.062 1 59.72 158 LEU B C 1
ATOM 4819 O O . LEU B 1 158 ? 14.789 -20.328 -33.562 1 59.72 158 LEU B O 1
ATOM 4823 N N . ALA B 1 159 ? 14.422 -18.156 -34.156 1 64.5 159 ALA B N 1
ATOM 4824 C CA . ALA B 1 159 ? 13.25 -18 -33.312 1 64.5 159 ALA B CA 1
ATOM 4825 C C . ALA B 1 159 ? 12.242 -19.109 -33.562 1 64.5 159 ALA B C 1
ATOM 4827 O O . ALA B 1 159 ? 11.711 -19.703 -32.625 1 64.5 159 ALA B O 1
ATOM 4828 N N . GLN B 1 160 ? 12.047 -19.422 -34.875 1 67.5 160 GLN B N 1
ATOM 4829 C CA . GLN B 1 160 ? 11.039 -20.438 -35.156 1 67.5 160 GLN B CA 1
ATOM 4830 C C . GLN B 1 160 ? 11.516 -21.828 -34.719 1 67.5 160 GLN B C 1
ATOM 4832 O O . GLN B 1 160 ? 10.75 -22.578 -34.094 1 67.5 160 GLN B O 1
ATOM 4837 N N . ARG B 1 161 ? 12.734 -22.156 -35.094 1 69.31 161 ARG B N 1
ATOM 4838 C CA . ARG B 1 161 ? 13.289 -23.453 -34.719 1 69.31 161 ARG B CA 1
ATOM 4839 C C . ARG B 1 161 ? 13.367 -23.578 -33.188 1 69.31 161 ARG B C 1
ATOM 4841 O O . ARG B 1 161 ? 13.07 -24.641 -32.656 1 69.31 161 ARG B O 1
ATOM 4848 N N . ASN B 1 162 ? 13.586 -22.562 -32.656 1 79.25 162 ASN B N 1
ATOM 4849 C CA . ASN B 1 162 ? 13.695 -22.547 -31.203 1 79.25 162 ASN B CA 1
ATOM 4850 C C . ASN B 1 162 ? 12.344 -22.766 -30.531 1 79.25 162 ASN B C 1
ATOM 4852 O O . ASN B 1 162 ? 12.258 -23.422 -29.5 1 79.25 162 ASN B O 1
ATOM 4856 N N . THR B 1 163 ? 11.344 -22.359 -31.281 1 83.06 163 THR B N 1
ATOM 4857 C CA . THR B 1 163 ? 10.016 -22.516 -30.703 1 83.06 163 THR B CA 1
ATOM 4858 C C . THR B 1 163 ? 9.594 -23.984 -30.703 1 83.06 163 THR B C 1
ATOM 4860 O O . THR B 1 163 ? 9.07 -24.469 -29.703 1 83.06 163 THR B O 1
ATOM 4863 N N . GLU B 1 164 ? 9.883 -24.672 -31.719 1 86.62 164 GLU B N 1
ATOM 4864 C CA . GLU B 1 164 ? 9.523 -26.078 -31.781 1 86.62 164 GLU B CA 1
ATOM 4865 C C . GLU B 1 164 ? 10.328 -26.891 -30.766 1 86.62 164 GLU B C 1
ATOM 4867 O O . GLU B 1 164 ? 9.789 -27.781 -30.109 1 86.62 164 GLU B O 1
ATOM 4872 N N . ILE B 1 165 ? 11.539 -26.547 -30.672 1 89.38 165 ILE B N 1
ATOM 4873 C CA . ILE B 1 165 ? 12.438 -27.281 -29.781 1 89.38 165 ILE B CA 1
ATOM 4874 C C . ILE B 1 165 ? 12.039 -27.031 -28.328 1 89.38 165 ILE B C 1
ATOM 4876 O O . ILE B 1 165 ? 12.078 -27.953 -27.5 1 89.38 165 ILE B O 1
ATOM 4880 N N . GLN B 1 166 ? 11.688 -25.859 -28.062 1 90.25 166 GLN B N 1
ATOM 4881 C CA . GLN B 1 166 ? 11.305 -25.547 -26.688 1 90.25 166 GLN B CA 1
ATOM 4882 C C . GLN B 1 166 ? 10.07 -26.344 -26.266 1 90.25 166 GLN B C 1
ATOM 4884 O O . GLN B 1 166 ? 10.016 -26.875 -25.156 1 90.25 166 GLN B O 1
ATOM 4889 N N . TYR B 1 167 ? 9.109 -26.469 -27.172 1 91.69 167 TYR B N 1
ATOM 4890 C CA . TYR B 1 167 ? 7.895 -27.203 -26.844 1 91.69 167 TYR B CA 1
ATOM 4891 C C . TYR B 1 167 ? 8.164 -28.703 -26.766 1 91.69 167 TYR B C 1
ATOM 4893 O O . TYR B 1 167 ? 7.52 -29.422 -25.984 1 91.69 167 TYR B O 1
ATOM 4901 N N . LYS B 1 168 ? 9.094 -29.141 -27.547 1 94.25 168 LYS B N 1
ATOM 4902 C CA . LYS B 1 168 ? 9.492 -30.547 -27.453 1 94.25 168 LYS B CA 1
ATOM 4903 C C . LYS B 1 168 ? 10.086 -30.844 -26.078 1 94.25 168 LYS B C 1
ATOM 4905 O O . LYS B 1 168 ? 9.75 -31.859 -25.469 1 94.25 168 LYS B O 1
ATOM 4910 N N . HIS B 1 169 ? 10.938 -29.969 -25.656 1 94.44 169 HIS B N 1
ATOM 4911 C CA . HIS B 1 169 ? 11.523 -30.141 -24.328 1 94.44 169 HIS B CA 1
ATOM 4912 C C . HIS B 1 169 ? 10.461 -30.031 -23.234 1 94.44 169 HIS B C 1
ATOM 4914 O O . HIS B 1 169 ? 10.484 -30.781 -22.266 1 94.44 169 HIS B O 1
ATOM 4920 N N . ALA B 1 170 ? 9.547 -29.125 -23.391 1 94.38 170 ALA B N 1
ATOM 4921 C CA . ALA B 1 170 ? 8.469 -28.953 -22.422 1 94.38 170 ALA B CA 1
ATOM 4922 C C . ALA B 1 170 ? 7.594 -30.203 -22.344 1 94.38 170 ALA B C 1
ATOM 4924 O O . ALA B 1 170 ? 7.219 -30.656 -21.266 1 94.38 170 ALA B O 1
ATOM 4925 N N . SER B 1 171 ? 7.27 -30.797 -23.547 1 95.44 171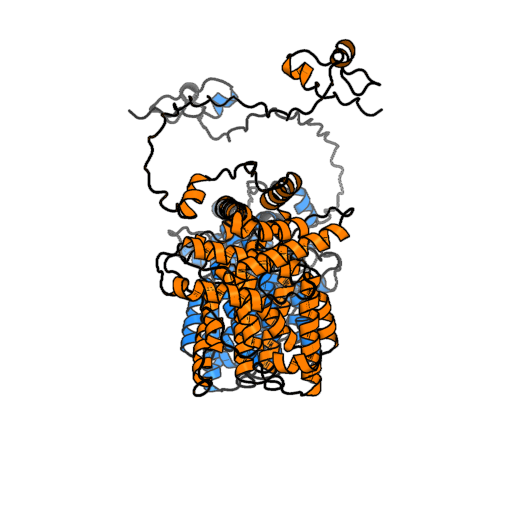 SER B N 1
ATOM 4926 C CA . SER B 1 171 ? 6.477 -32.031 -23.594 1 95.44 171 SER B CA 1
ATOM 4927 C C . SER B 1 171 ? 7.199 -33.188 -22.906 1 95.44 171 SER B C 1
ATOM 4929 O O . SER B 1 171 ? 6.578 -33.969 -22.203 1 95.44 171 SER B O 1
ATOM 4931 N N . SER B 1 172 ? 8.453 -33.219 -23.156 1 96.88 172 SER B N 1
ATOM 4932 C CA . SER B 1 172 ? 9.258 -34.25 -22.516 1 96.88 172 SER B CA 1
ATOM 4933 C C . SER B 1 172 ? 9.273 -34.062 -21 1 96.88 172 SER B C 1
ATOM 4935 O O . SER B 1 172 ? 9.266 -35.062 -20.25 1 96.88 172 SER B O 1
ATOM 4937 N N . ALA B 1 173 ? 9.352 -32.875 -20.562 1 97.19 173 ALA B N 1
ATOM 4938 C CA . ALA B 1 173 ? 9.32 -32.594 -19.125 1 97.19 173 ALA B CA 1
ATOM 4939 C C . ALA B 1 173 ? 7.984 -33 -18.516 1 97.19 173 ALA B C 1
ATOM 4941 O O . ALA B 1 173 ? 7.938 -33.531 -17.422 1 97.19 173 ALA B O 1
ATOM 4942 N N . ILE B 1 174 ? 6.895 -32.719 -19.172 1 96.81 174 ILE B N 1
ATOM 4943 C CA . ILE B 1 174 ? 5.562 -33.094 -18.703 1 96.81 174 ILE B CA 1
ATOM 4944 C C . ILE B 1 174 ? 5.457 -34.625 -18.594 1 96.81 174 ILE B C 1
ATOM 4946 O O . ILE B 1 174 ? 4.875 -35.125 -17.641 1 96.81 174 ILE B O 1
ATOM 4950 N N . ARG B 1 175 ? 6.031 -35.312 -19.578 1 97 175 ARG B N 1
ATOM 4951 C CA . ARG B 1 175 ? 6.047 -36.75 -19.547 1 97 175 ARG B CA 1
ATOM 4952 C C . ARG B 1 175 ? 6.805 -37.281 -18.328 1 97 175 ARG B C 1
ATOM 4954 O O . ARG B 1 175 ? 6.367 -38.219 -17.656 1 97 175 ARG B O 1
ATOM 4961 N N . LYS B 1 176 ? 7.906 -36.625 -18.094 1 97 176 LYS B N 1
ATOM 4962 C CA . LYS B 1 176 ? 8.688 -37 -16.922 1 97 176 LYS B CA 1
ATOM 4963 C C . LYS B 1 176 ? 7.887 -36.812 -15.641 1 97 176 LYS B C 1
ATOM 4965 O O . LYS B 1 176 ? 7.98 -37.594 -14.703 1 97 176 LYS B O 1
ATOM 4970 N N . LEU B 1 177 ? 7.125 -35.719 -15.602 1 97.56 177 LEU B N 1
ATOM 4971 C CA . LEU B 1 177 ? 6.301 -35.438 -14.43 1 97.56 177 LEU B CA 1
ATOM 4972 C C . LEU B 1 177 ? 5.203 -36.5 -14.273 1 97.56 177 LEU B C 1
ATOM 4974 O O . LEU B 1 177 ? 4.91 -36.938 -13.156 1 97.56 177 LEU B O 1
ATOM 4978 N N . ARG B 1 178 ? 4.613 -36.969 -15.336 1 96.44 178 ARG B N 1
ATOM 4979 C CA . ARG B 1 178 ? 3.545 -37.938 -15.312 1 96.44 178 ARG B CA 1
ATOM 4980 C C . ARG B 1 178 ? 4.051 -39.281 -14.789 1 96.44 178 ARG B C 1
ATOM 4982 O O . ARG B 1 178 ? 3.314 -40.031 -14.133 1 96.44 178 ARG B O 1
ATOM 4989 N N . GLU B 1 179 ? 5.297 -39.531 -15.078 1 95.88 179 GLU B N 1
ATOM 4990 C CA . GLU B 1 179 ? 5.875 -40.812 -14.719 1 95.88 179 GLU B CA 1
ATOM 4991 C C . GLU B 1 179 ? 6.637 -40.719 -13.398 1 95.88 179 GLU B C 1
ATOM 4993 O O . GLU B 1 179 ? 7.129 -41.75 -12.898 1 95.88 179 GLU B O 1
ATOM 4998 N N . TYR B 1 180 ? 6.66 -39.562 -12.883 1 96.81 180 TYR B N 1
ATOM 4999 C CA . TYR B 1 180 ? 7.477 -39.344 -11.695 1 96.81 180 TYR B CA 1
ATOM 5000 C C . TYR B 1 180 ? 6.852 -40.031 -10.477 1 96.81 180 TYR B C 1
ATOM 5002 O O . TYR B 1 180 ? 5.625 -40.031 -10.328 1 96.81 180 TYR B O 1
ATOM 5010 N N . LYS B 1 181 ? 7.676 -40.656 -9.617 1 95.31 181 LYS B N 1
ATOM 5011 C CA . LYS B 1 181 ? 7.242 -41.219 -8.352 1 95.31 181 LYS B CA 1
ATOM 5012 C C . LYS B 1 181 ? 8.055 -40.688 -7.184 1 95.31 181 LYS B C 1
ATOM 5014 O O . LYS B 1 181 ? 9.289 -40.688 -7.227 1 95.31 181 LYS B O 1
ATOM 5019 N N . VAL B 1 182 ? 7.352 -40.156 -6.242 1 94.75 182 VAL B N 1
ATOM 5020 C CA . VAL B 1 182 ? 8 -39.594 -5.062 1 94.75 182 VAL B CA 1
ATOM 5021 C C . VAL B 1 182 ? 8.242 -40.688 -4.027 1 94.75 182 VAL B C 1
ATOM 5023 O O . VAL B 1 182 ? 7.297 -41.312 -3.555 1 94.75 182 VAL B O 1
ATOM 5026 N N . ARG B 1 183 ? 9.539 -40.875 -3.701 1 90.44 183 ARG B N 1
ATOM 5027 C CA . ARG B 1 183 ? 9.883 -41.938 -2.777 1 90.44 183 ARG B CA 1
ATOM 5028 C C . ARG B 1 183 ? 10.656 -41.406 -1.578 1 90.44 183 ARG B C 1
ATOM 5030 O O . ARG B 1 183 ? 10.852 -42.125 -0.592 1 90.44 183 ARG B O 1
ATOM 5037 N N . SER B 1 184 ? 11.133 -40.219 -1.678 1 88.94 184 SER B N 1
ATOM 5038 C CA . SER B 1 184 ? 11.938 -39.625 -0.617 1 88.94 184 SER B CA 1
ATOM 5039 C C . SER B 1 184 ? 11.711 -38.125 -0.522 1 88.94 184 SER B C 1
ATOM 5041 O O . SER B 1 184 ? 11.023 -37.562 -1.363 1 88.94 184 SER B O 1
ATOM 5043 N N . SER B 1 185 ? 12.312 -37.594 0.554 1 87.69 185 SER B N 1
ATOM 5044 C CA . SER B 1 185 ? 12.219 -36.156 0.734 1 87.69 185 SER B CA 1
ATOM 5045 C C . SER B 1 185 ? 12.875 -35.406 -0.425 1 87.69 185 SER B C 1
ATOM 5047 O O . SER B 1 185 ? 12.398 -34.344 -0.841 1 87.69 185 SER B O 1
ATOM 5049 N N . HIS B 1 186 ? 13.898 -35.969 -0.846 1 88.69 186 HIS B N 1
ATOM 5050 C CA . HIS B 1 186 ? 14.555 -35.406 -2.014 1 88.69 186 HIS B CA 1
ATOM 5051 C C . HIS B 1 186 ? 13.648 -35.469 -3.238 1 88.69 186 HIS B C 1
ATOM 5053 O O . HIS B 1 186 ? 13.641 -34.531 -4.055 1 88.69 186 HIS B O 1
ATOM 5059 N N . GLY B 1 187 ? 12.961 -36.5 -3.303 1 93.5 187 GLY B N 1
ATOM 5060 C CA . GLY B 1 187 ? 12.016 -36.656 -4.395 1 93.5 187 GLY B CA 1
ATOM 5061 C C . GLY B 1 187 ? 10.914 -35.594 -4.375 1 93.5 187 GLY B C 1
ATOM 5062 O O . GLY B 1 187 ? 10.43 -35.188 -5.426 1 93.5 187 GLY B O 1
ATOM 5063 N N . VAL B 1 188 ? 10.539 -35.188 -3.152 1 95.44 188 VAL B N 1
ATOM 5064 C CA . VAL B 1 188 ? 9.531 -34.156 -3.016 1 95.44 188 VAL B CA 1
ATOM 5065 C C . VAL B 1 188 ? 10.055 -32.844 -3.611 1 95.44 188 VAL B C 1
ATOM 5067 O O . VAL B 1 188 ? 9.375 -32.219 -4.422 1 95.44 188 VAL B O 1
ATOM 5070 N N . SER B 1 189 ? 11.25 -32.469 -3.234 1 94.88 189 SER B N 1
ATOM 5071 C CA . SER B 1 189 ? 11.859 -31.234 -3.711 1 94.88 189 SER B CA 1
ATOM 5072 C C . SER B 1 189 ? 12.062 -31.266 -5.223 1 94.88 189 SER B C 1
ATOM 5074 O O . SER B 1 189 ? 11.812 -30.281 -5.91 1 94.88 189 SER B O 1
ATOM 5076 N N . GLU B 1 190 ? 12.484 -32.375 -5.711 1 96.12 190 GLU B N 1
ATOM 5077 C CA . GLU B 1 190 ? 12.719 -32.562 -7.141 1 96.12 190 GLU B CA 1
ATOM 5078 C C . GLU B 1 190 ? 11.422 -32.469 -7.93 1 96.12 190 GLU B C 1
ATOM 5080 O O . GLU B 1 190 ? 11.367 -31.797 -8.969 1 96.12 190 GLU B O 1
ATOM 5085 N N . CYS B 1 191 ? 10.438 -33.094 -7.426 1 97.69 191 CYS B N 1
ATOM 5086 C CA . CYS B 1 191 ? 9.133 -33.062 -8.078 1 97.69 191 CYS B CA 1
ATOM 5087 C C . CYS B 1 191 ? 8.57 -31.656 -8.117 1 97.69 191 CYS B C 1
ATOM 5089 O O . CYS B 1 191 ? 8.047 -31.219 -9.148 1 97.69 191 CYS B O 1
ATOM 5091 N N . LEU B 1 192 ? 8.68 -30.953 -7.016 1 97.56 192 LEU B N 1
ATOM 5092 C CA . LEU B 1 192 ? 8.195 -29.594 -6.934 1 97.56 192 LEU B CA 1
ATOM 5093 C C . LEU B 1 192 ? 8.961 -28.688 -7.895 1 97.56 192 LEU B C 1
ATOM 5095 O O . LEU B 1 192 ? 8.367 -27.828 -8.547 1 97.56 192 LEU B O 1
ATOM 5099 N N . ALA B 1 193 ? 10.242 -28.844 -7.984 1 97.56 193 ALA B N 1
ATOM 5100 C CA . ALA B 1 193 ? 11.055 -28.062 -8.906 1 97.56 193 ALA B CA 1
ATOM 5101 C C . ALA B 1 193 ? 10.648 -28.328 -10.352 1 97.56 193 ALA B C 1
ATOM 5103 O O . ALA B 1 193 ? 10.562 -27.391 -11.156 1 97.56 193 ALA B O 1
ATOM 5104 N N . LEU B 1 194 ? 10.438 -29.578 -10.633 1 98.19 194 LEU B N 1
ATOM 5105 C CA . LEU B 1 194 ? 10.016 -29.953 -11.977 1 98.19 194 LEU B CA 1
ATOM 5106 C C . LEU B 1 194 ? 8.695 -29.266 -12.344 1 98.19 194 LEU B C 1
ATOM 5108 O O . LEU B 1 194 ? 8.586 -28.641 -13.398 1 98.19 194 LEU B O 1
ATOM 5112 N N . GLY B 1 195 ? 7.711 -29.391 -11.461 1 97.88 195 GLY B N 1
ATOM 5113 C CA . GLY B 1 195 ? 6.438 -28.734 -11.695 1 97.88 195 GLY B CA 1
ATOM 5114 C C . GLY B 1 195 ? 6.57 -27.219 -11.844 1 97.88 195 GLY B C 1
ATOM 5115 O O . GLY B 1 195 ? 5.973 -26.625 -12.75 1 97.88 195 GLY B O 1
ATOM 5116 N N . ALA B 1 196 ? 7.332 -26.625 -10.969 1 97.19 196 ALA B N 1
ATOM 5117 C CA . ALA B 1 196 ? 7.516 -25.172 -10.984 1 97.19 196 ALA B CA 1
ATOM 5118 C C . ALA B 1 196 ? 8.156 -24.719 -12.289 1 97.19 196 ALA B C 1
ATOM 5120 O O . ALA B 1 196 ? 7.785 -23.672 -12.836 1 97.19 196 ALA B O 1
ATOM 5121 N N . LEU B 1 197 ? 9.156 -25.453 -12.797 1 96.88 197 LEU B N 1
ATOM 5122 C CA . LEU B 1 197 ? 9.82 -25.094 -14.047 1 96.88 197 LEU B CA 1
ATOM 5123 C C . LEU B 1 197 ? 8.852 -25.203 -15.227 1 96.88 197 LEU B C 1
ATOM 5125 O O . LEU B 1 197 ? 8.844 -24.328 -16.109 1 96.88 197 LEU B O 1
ATOM 5129 N N . ILE B 1 198 ? 8.047 -26.234 -15.188 1 96.5 198 ILE B N 1
ATOM 5130 C CA . ILE B 1 198 ? 7.094 -26.422 -16.281 1 96.5 198 ILE B CA 1
ATOM 5131 C C . ILE B 1 198 ? 6.078 -25.297 -16.297 1 96.5 198 ILE B C 1
ATOM 5133 O O . ILE B 1 198 ? 5.766 -24.734 -17.359 1 96.5 198 ILE B O 1
ATOM 5137 N N . ILE B 1 199 ? 5.566 -24.906 -15.117 1 95.69 199 ILE B N 1
ATOM 5138 C CA . ILE B 1 199 ? 4.547 -23.859 -15.086 1 95.69 199 ILE B CA 1
ATOM 5139 C C . ILE B 1 199 ? 5.18 -22.516 -15.43 1 95.69 199 ILE B C 1
ATOM 5141 O O . ILE B 1 199 ? 4.535 -21.656 -16.031 1 95.69 199 ILE B O 1
ATOM 5145 N N . SER B 1 200 ? 6.445 -22.328 -15.016 1 95.12 200 SER B N 1
ATOM 5146 C CA . SER B 1 200 ? 7.141 -21.109 -15.406 1 95.12 200 SER B CA 1
ATOM 5147 C C . SER B 1 200 ? 7.23 -20.984 -16.922 1 95.12 200 SER B C 1
ATOM 5149 O O . SER B 1 200 ? 7.02 -19.906 -17.469 1 95.12 200 SER B O 1
ATOM 5151 N N . PHE B 1 201 ? 7.547 -22.094 -17.547 1 93.94 201 PHE B N 1
ATOM 5152 C CA . PHE B 1 201 ? 7.562 -22.109 -19.016 1 93.94 201 PHE B CA 1
ATOM 5153 C C . PHE B 1 201 ? 6.18 -21.797 -19.562 1 93.94 201 PHE B C 1
ATOM 5155 O O . PHE B 1 201 ? 6.039 -21.016 -20.5 1 93.94 201 PHE B O 1
ATOM 5162 N N . THR B 1 202 ? 5.16 -22.406 -18.953 1 92.75 202 THR B N 1
ATOM 5163 C CA . THR B 1 202 ? 3.783 -22.25 -19.406 1 92.75 202 THR B CA 1
ATOM 5164 C C . THR B 1 202 ? 3.338 -20.797 -19.266 1 92.75 202 THR B C 1
ATOM 5166 O O . THR B 1 202 ? 2.725 -20.234 -20.188 1 92.75 202 THR B O 1
ATOM 5169 N N . HIS B 1 203 ? 3.654 -20.156 -18.203 1 91.62 203 HIS B N 1
ATOM 5170 C CA . HIS B 1 203 ? 3.258 -18.781 -17.953 1 91.62 203 HIS B CA 1
ATOM 5171 C C . HIS B 1 203 ? 3.998 -17.812 -18.859 1 91.62 203 HIS B C 1
ATOM 5173 O O . HIS B 1 203 ? 3.457 -16.766 -19.25 1 91.62 203 HIS B O 1
ATOM 5179 N N . TYR B 1 204 ? 5.176 -18.141 -19.219 1 90.62 204 TYR B N 1
ATOM 5180 C CA . TYR B 1 204 ? 6.008 -17.203 -19.969 1 90.62 204 TYR B CA 1
ATOM 5181 C C . TYR B 1 204 ? 5.785 -17.344 -21.469 1 90.62 204 TYR B C 1
ATOM 5183 O O . TYR B 1 204 ? 5.863 -16.359 -22.203 1 90.62 204 TYR B O 1
ATOM 5191 N N . ARG B 1 205 ? 5.504 -18.531 -21.969 1 85.19 205 ARG B N 1
ATOM 5192 C CA . ARG B 1 205 ? 5.527 -18.719 -23.422 1 85.19 205 ARG B CA 1
ATOM 5193 C C . ARG B 1 205 ? 4.227 -19.344 -23.906 1 85.19 205 ARG B C 1
ATOM 5195 O O . ARG B 1 205 ? 3.824 -19.141 -25.047 1 85.19 205 ARG B O 1
ATOM 5202 N N . SER B 1 206 ? 3.512 -19.938 -23.172 1 78.31 206 SER B N 1
ATOM 5203 C CA . SER B 1 206 ? 2.367 -20.672 -23.688 1 78.31 206 SER B CA 1
ATOM 5204 C C . SER B 1 206 ? 1.199 -19.734 -24 1 78.31 206 SER B C 1
ATOM 5206 O O . SER B 1 206 ? 0.976 -18.766 -23.281 1 78.31 206 SER B O 1
ATOM 5208 N N . SER B 1 207 ? 0.645 -20 -25.062 1 68.56 207 SER B N 1
ATOM 5209 C CA . SER B 1 207 ? -0.51 -19.219 -25.516 1 68.56 207 SER B CA 1
ATOM 5210 C C . SER B 1 207 ? -1.731 -19.5 -24.641 1 68.56 207 SER B C 1
ATOM 5212 O O . SER B 1 207 ? -2.648 -18.688 -24.562 1 68.56 207 SER B O 1
ATOM 5214 N N . SER B 1 208 ? -1.804 -20.703 -24.125 1 69.44 208 SER B N 1
ATOM 5215 C CA . SER B 1 208 ? -2.879 -21.047 -23.188 1 69.44 208 SER B CA 1
ATOM 5216 C C . SER B 1 208 ? -2.326 -21.469 -21.844 1 69.44 208 SER B C 1
ATOM 5218 O O . SER B 1 208 ? -2.266 -22.656 -21.531 1 69.44 208 SER B O 1
ATOM 5220 N N . PRO B 1 209 ? -2.008 -20.516 -21.234 1 71.75 209 PRO B N 1
ATOM 5221 C CA . PRO B 1 209 ? -1.269 -20.828 -20 1 71.75 209 PRO B CA 1
ATOM 5222 C C . PRO B 1 209 ? -2.164 -21.391 -18.891 1 71.75 209 PRO B C 1
ATOM 5224 O O . PRO B 1 209 ? -2.332 -20.75 -17.859 1 71.75 209 PRO B O 1
ATOM 5227 N N . ASP B 1 210 ? -2.746 -22.562 -19.188 1 80.19 210 ASP B N 1
ATOM 5228 C CA . ASP B 1 210 ? -3.445 -23.25 -18.094 1 80.19 210 ASP B CA 1
ATOM 5229 C C . ASP B 1 210 ? -2.482 -24.125 -17.281 1 80.19 210 ASP B C 1
ATOM 5231 O O . ASP B 1 210 ? -2.131 -25.219 -17.703 1 80.19 210 ASP B O 1
ATOM 5235 N N . SER B 1 211 ? -2.117 -23.625 -16.25 1 89.69 211 SER B N 1
ATOM 5236 C CA . SER B 1 211 ? -1.107 -24.297 -15.438 1 89.69 211 SER B CA 1
ATOM 5237 C C . SER B 1 211 ? -1.75 -25.156 -14.359 1 89.69 211 SER B C 1
ATOM 5239 O O . SER B 1 211 ? -1.062 -25.922 -13.68 1 89.69 211 SER B O 1
ATOM 5241 N N . ALA B 1 212 ? -3.062 -25.188 -14.258 1 90.56 212 ALA B N 1
ATOM 5242 C CA . ALA B 1 212 ? -3.752 -25.812 -13.141 1 90.56 212 ALA B CA 1
ATOM 5243 C C . ALA B 1 212 ? -3.58 -27.328 -13.172 1 90.56 212 ALA B C 1
ATOM 5245 O O . ALA B 1 212 ? -3.285 -27.953 -12.148 1 90.56 212 ALA B O 1
ATOM 5246 N N . PRO B 1 213 ? -3.699 -27.938 -14.398 1 92.12 213 PRO B N 1
ATOM 5247 C CA . PRO B 1 213 ? -3.516 -29.391 -14.422 1 92.12 213 PRO B CA 1
ATOM 5248 C C . PRO B 1 213 ? -2.115 -29.812 -13.984 1 92.12 213 PRO B C 1
ATOM 5250 O O . PRO B 1 213 ? -1.955 -30.844 -13.336 1 92.12 213 PRO B O 1
ATOM 5253 N N . ILE B 1 214 ? -1.089 -29.016 -14.414 1 95.69 214 ILE B N 1
ATOM 5254 C CA . ILE B 1 214 ? 0.287 -29.312 -14.031 1 95.69 214 ILE B CA 1
ATOM 5255 C C . ILE B 1 214 ? 0.452 -29.156 -12.523 1 95.69 214 ILE B C 1
ATOM 5257 O O . ILE B 1 214 ? 1.101 -29.984 -11.867 1 95.69 214 ILE B O 1
ATOM 5261 N N . CYS B 1 215 ? -0.129 -28.109 -11.977 1 96.81 215 CYS B N 1
ATOM 5262 C CA . CYS B 1 215 ? -0.069 -27.875 -10.539 1 96.81 215 CYS B CA 1
ATOM 5263 C C . CYS B 1 215 ? -0.754 -29 -9.773 1 96.81 215 CYS B C 1
ATOM 5265 O O . CYS B 1 215 ? -0.192 -29.531 -8.812 1 96.81 215 CYS B O 1
ATOM 5267 N N . ARG B 1 216 ? -1.887 -29.422 -10.211 1 95.75 216 ARG B N 1
ATOM 5268 C CA . ARG B 1 216 ? -2.641 -30.484 -9.562 1 95.75 216 ARG B CA 1
ATOM 5269 C C . ARG B 1 216 ? -1.858 -31.797 -9.57 1 95.75 216 ARG B C 1
ATOM 5271 O O . ARG B 1 216 ? -1.775 -32.5 -8.555 1 95.75 216 ARG B O 1
ATOM 5278 N N . GLN B 1 217 ? -1.338 -32.094 -10.719 1 97 217 GLN B N 1
ATOM 5279 C CA . GLN B 1 217 ? -0.563 -33.312 -10.844 1 97 217 GLN B CA 1
ATOM 5280 C C . GLN B 1 217 ? 0.646 -33.312 -9.914 1 97 217 GLN B C 1
ATOM 5282 O O . GLN B 1 217 ? 0.909 -34.281 -9.219 1 97 217 GLN B O 1
ATOM 5287 N N . THR B 1 218 ? 1.404 -32.219 -9.93 1 98.12 218 THR B N 1
ATOM 5288 C CA . THR B 1 218 ? 2.602 -32.094 -9.102 1 98.12 218 THR B CA 1
ATOM 5289 C C . THR B 1 218 ? 2.252 -32.219 -7.621 1 98.12 218 THR B C 1
ATOM 5291 O O . THR B 1 218 ? 2.885 -32.969 -6.883 1 98.12 218 THR B O 1
ATOM 5294 N N . LEU B 1 219 ? 1.229 -31.453 -7.18 1 97.62 219 LEU B N 1
ATOM 5295 C CA . LEU B 1 219 ? 0.838 -31.422 -5.773 1 97.62 219 LEU B CA 1
ATOM 5296 C C . LEU B 1 219 ? 0.264 -32.75 -5.332 1 97.62 219 LEU B C 1
ATOM 5298 O O . LEU B 1 219 ? 0.442 -33.156 -4.18 1 97.62 219 LEU B O 1
ATOM 5302 N N . SER B 1 220 ? -0.434 -33.469 -6.254 1 97.19 220 SER B N 1
ATOM 5303 C CA . SER B 1 220 ? -0.964 -34.781 -5.934 1 97.19 220 SER B CA 1
ATOM 5304 C C . SER B 1 220 ? 0.159 -35.781 -5.676 1 97.19 220 SER B C 1
ATOM 5306 O O . SER B 1 220 ? 0.048 -36.625 -4.797 1 97.19 220 SER B O 1
ATOM 5308 N N . LEU B 1 221 ? 1.186 -35.719 -6.434 1 97.5 221 LEU B N 1
ATOM 5309 C CA . LEU B 1 221 ? 2.312 -36.656 -6.309 1 97.5 221 LEU B CA 1
ATOM 5310 C C . LEU B 1 221 ? 3.02 -36.469 -4.969 1 97.5 221 LEU B C 1
ATOM 5312 O O . LEU B 1 221 ? 3.512 -37.438 -4.383 1 97.5 221 LEU B O 1
ATOM 5316 N N . VAL B 1 222 ? 3.08 -35.219 -4.477 1 96.81 222 VAL B N 1
ATOM 5317 C CA . VAL B 1 222 ? 3.867 -34.938 -3.279 1 96.81 222 VAL B CA 1
ATOM 5318 C C . VAL B 1 222 ? 2.955 -34.938 -2.053 1 96.81 222 VAL B C 1
ATOM 5320 O O . VAL B 1 222 ? 3.434 -34.906 -0.917 1 96.81 222 VAL B O 1
ATOM 5323 N N . LYS B 1 223 ? 1.68 -35.031 -2.148 1 96.19 223 LYS B N 1
ATOM 5324 C CA . LYS B 1 223 ? 0.68 -34.812 -1.105 1 96.19 223 LYS B CA 1
ATOM 5325 C C . LYS B 1 223 ? 0.933 -35.719 0.091 1 96.19 223 LYS B C 1
ATOM 5327 O O . LYS B 1 223 ? 1.018 -35.25 1.229 1 96.19 223 LYS B O 1
ATOM 5332 N N . ASP B 1 224 ? 1.125 -36.969 -0.147 1 94.62 224 ASP B N 1
ATOM 5333 C CA . ASP B 1 224 ? 1.258 -37.938 0.93 1 94.62 224 ASP B CA 1
ATOM 5334 C C . ASP B 1 224 ? 2.494 -37.656 1.779 1 94.62 224 ASP B C 1
ATOM 5336 O O . ASP B 1 224 ? 2.412 -37.625 3.008 1 94.62 224 ASP B O 1
ATOM 5340 N N . MET B 1 225 ? 3.549 -37.469 1.118 1 94.25 225 MET B N 1
ATOM 5341 C CA . MET B 1 225 ? 4.789 -37.188 1.846 1 94.25 225 MET B CA 1
ATOM 5342 C C . MET B 1 225 ? 4.758 -35.812 2.498 1 94.25 225 MET B C 1
ATOM 5344 O O . MET B 1 225 ? 5.324 -35.625 3.574 1 94.25 225 MET B O 1
ATOM 5348 N N . TYR B 1 226 ? 4.195 -34.844 1.859 1 94 226 TYR B N 1
ATOM 5349 C CA . TYR B 1 226 ? 4.066 -33.5 2.393 1 94 226 TYR B CA 1
ATOM 5350 C C . TYR B 1 226 ? 3.275 -33.5 3.695 1 94 226 TYR B C 1
ATOM 5352 O O . TYR B 1 226 ? 3.627 -32.781 4.645 1 94 226 TYR B O 1
ATOM 5360 N N . GLU B 1 227 ? 2.25 -34.281 3.787 1 91.5 227 GLU B N 1
ATOM 5361 C CA . GLU B 1 227 ? 1.374 -34.312 4.953 1 91.5 227 GLU B CA 1
ATOM 5362 C C . GLU B 1 227 ? 1.954 -35.188 6.051 1 91.5 227 GLU B C 1
ATOM 5364 O O . GLU B 1 227 ? 1.717 -34.969 7.238 1 91.5 227 GLU B O 1
ATOM 5369 N N . SER B 1 228 ? 2.666 -36.156 5.656 1 88.69 228 SER B N 1
ATOM 5370 C CA . SER B 1 228 ? 3.125 -37.156 6.629 1 88.69 228 SER B CA 1
ATOM 5371 C C . SER B 1 228 ? 4.516 -36.812 7.152 1 88.69 228 SER B C 1
ATOM 5373 O O . SER B 1 228 ? 4.832 -37.062 8.312 1 88.69 228 SER B O 1
ATOM 5375 N N . ASP B 1 229 ? 5.332 -36.25 6.297 1 81.5 229 ASP B N 1
ATOM 5376 C CA . ASP B 1 229 ? 6.73 -36.062 6.656 1 81.5 229 ASP B CA 1
ATOM 5377 C C . ASP B 1 229 ? 6.926 -34.719 7.348 1 81.5 229 ASP B C 1
ATOM 5379 O O . ASP B 1 229 ? 6.855 -33.656 6.707 1 81.5 229 ASP B O 1
ATOM 5383 N N . GLU B 1 230 ? 7.32 -34.719 8.562 1 76.56 230 GLU B N 1
ATOM 5384 C CA . GLU B 1 230 ? 7.516 -33.5 9.344 1 76.56 230 GLU B CA 1
ATOM 5385 C C . GLU B 1 230 ? 8.945 -33 9.211 1 76.56 230 GLU B C 1
ATOM 5387 O O . GLU B 1 230 ? 9.234 -31.859 9.594 1 76.56 230 GLU B O 1
ATOM 5392 N N . ASP B 1 231 ? 9.734 -33.75 8.484 1 79.25 231 ASP B N 1
ATOM 5393 C CA . ASP B 1 231 ? 11.148 -33.406 8.461 1 79.25 231 ASP B CA 1
ATOM 5394 C C . ASP B 1 231 ? 11.5 -32.656 7.184 1 79.25 231 ASP B C 1
ATOM 5396 O O . ASP B 1 231 ? 12.68 -32.375 6.918 1 79.25 231 ASP B O 1
ATOM 5400 N N . LEU B 1 232 ? 10.555 -32.344 6.457 1 86.56 232 LEU B N 1
ATOM 5401 C CA . LEU B 1 232 ? 10.844 -31.562 5.25 1 86.56 232 LEU B CA 1
ATOM 5402 C C . LEU B 1 232 ? 11.367 -30.172 5.602 1 86.56 232 LEU B C 1
ATOM 5404 O O . LEU B 1 232 ? 10.766 -29.469 6.406 1 86.56 232 LEU B O 1
ATOM 5408 N N . GLU B 1 233 ? 12.5 -29.922 5 1 82.88 233 GLU B N 1
ATOM 5409 C CA . GLU B 1 233 ? 13.125 -28.625 5.246 1 82.88 233 GLU B CA 1
ATOM 5410 C C . GLU B 1 233 ? 12.484 -27.531 4.398 1 82.88 233 GLU B C 1
ATOM 5412 O O . GLU B 1 233 ? 11.914 -27.812 3.342 1 82.88 233 GLU B O 1
ATOM 5417 N N . PRO B 1 234 ? 12.641 -26.281 4.797 1 83.06 234 PRO B N 1
ATOM 5418 C CA . PRO B 1 234 ? 12.055 -25.172 4.047 1 83.06 234 PRO B CA 1
ATOM 5419 C C . PRO B 1 234 ? 12.562 -25.094 2.611 1 83.06 234 PRO B C 1
ATOM 5421 O O . PRO B 1 234 ? 11.812 -24.719 1.705 1 83.06 234 PRO B O 1
ATOM 5424 N N . ASP B 1 235 ? 13.727 -25.469 2.422 1 82.88 235 ASP B N 1
ATOM 5425 C CA . ASP B 1 235 ? 14.305 -25.391 1.081 1 82.88 235 ASP B CA 1
ATOM 5426 C C . ASP B 1 235 ? 13.695 -26.438 0.159 1 82.88 235 ASP B C 1
ATOM 5428 O O . ASP B 1 235 ? 13.734 -26.297 -1.064 1 82.88 235 ASP B O 1
ATOM 5432 N N . ASP B 1 236 ? 13.141 -27.469 0.783 1 88.38 236 ASP B N 1
ATOM 5433 C CA . ASP B 1 236 ? 12.492 -28.516 -0.008 1 88.38 236 ASP B CA 1
ATOM 5434 C C . ASP B 1 236 ? 11.125 -28.047 -0.508 1 88.38 236 ASP B C 1
ATOM 5436 O O . ASP B 1 236 ? 10.602 -28.594 -1.483 1 88.38 236 ASP B O 1
ATOM 5440 N N . LEU B 1 237 ? 10.664 -27.062 0.195 1 91.56 237 LEU B N 1
ATOM 5441 C CA . LEU B 1 237 ? 9.273 -26.688 -0.041 1 91.56 237 LEU B CA 1
ATOM 5442 C C . LEU B 1 237 ? 9.172 -25.297 -0.655 1 91.56 237 LEU B C 1
ATOM 5444 O O . LEU B 1 237 ? 8.094 -24.703 -0.668 1 91.56 237 LEU B O 1
ATOM 5448 N N . VAL B 1 238 ? 10.234 -24.797 -1.267 1 91.44 238 VAL B N 1
ATOM 5449 C CA . VAL B 1 238 ? 10.328 -23.422 -1.74 1 91.44 238 VAL B CA 1
ATOM 5450 C C . VAL B 1 238 ? 9.32 -23.188 -2.863 1 91.44 238 VAL B C 1
ATOM 5452 O O . VAL B 1 238 ? 8.781 -22.094 -3.006 1 91.44 238 VAL B O 1
ATOM 5455 N N . PHE B 1 239 ? 8.945 -24.25 -3.605 1 95.94 239 PHE B N 1
ATOM 5456 C CA . PHE B 1 239 ? 8.141 -24.078 -4.805 1 95.94 239 PHE B CA 1
ATOM 5457 C C . PHE B 1 239 ? 6.672 -24.359 -4.512 1 95.94 239 PHE B C 1
ATOM 5459 O O . PHE B 1 239 ? 5.816 -24.219 -5.387 1 95.94 239 PHE B O 1
ATOM 5466 N N . VAL B 1 240 ? 6.281 -24.672 -3.332 1 95.75 240 VAL B N 1
ATOM 5467 C CA . VAL B 1 240 ? 4.926 -25.078 -2.994 1 95.75 240 VAL B CA 1
ATOM 5468 C C . VAL B 1 240 ? 3.963 -23.922 -3.205 1 95.75 240 VAL B C 1
ATOM 5470 O O . VAL B 1 240 ? 2.926 -24.062 -3.855 1 95.75 240 VAL B O 1
ATOM 5473 N N . PRO B 1 241 ? 4.316 -22.719 -2.738 1 94.81 241 PRO B N 1
ATOM 5474 C CA . PRO B 1 241 ? 3.357 -21.625 -2.885 1 94.81 241 PRO B CA 1
ATOM 5475 C C . PRO B 1 241 ? 3.072 -21.281 -4.344 1 94.81 241 PRO B C 1
ATOM 5477 O O . PRO B 1 241 ? 1.932 -20.969 -4.695 1 94.81 241 PRO B O 1
ATOM 5480 N N . CYS B 1 242 ? 4.082 -21.344 -5.18 1 94.19 242 CYS B N 1
ATOM 5481 C CA . CYS B 1 242 ? 3.877 -20.969 -6.574 1 94.19 242 CYS B CA 1
ATOM 5482 C C . CYS B 1 242 ? 3.031 -22 -7.305 1 94.19 242 CYS B C 1
ATOM 5484 O O . CYS B 1 242 ? 2.484 -21.719 -8.375 1 94.19 242 CYS B O 1
ATOM 5486 N N . LEU B 1 243 ? 2.93 -23.219 -6.766 1 96.5 243 LEU B N 1
ATOM 5487 C CA . LEU B 1 243 ? 2.111 -24.266 -7.367 1 96.5 243 LEU B CA 1
ATOM 5488 C C . LEU B 1 243 ? 0.703 -24.266 -6.785 1 96.5 243 LEU B C 1
ATOM 5490 O O . LEU B 1 243 ? -0.271 -24.516 -7.5 1 96.5 243 LEU B O 1
ATOM 5494 N N . ILE B 1 244 ? 0.565 -23.891 -5.566 1 95.94 244 ILE B N 1
ATOM 5495 C CA . ILE B 1 244 ? -0.717 -23.938 -4.871 1 95.94 244 ILE B CA 1
ATOM 5496 C C . ILE B 1 244 ? -1.613 -22.812 -5.387 1 95.94 244 ILE B C 1
ATOM 5498 O O . ILE B 1 244 ? -2.812 -23 -5.598 1 95.94 244 ILE B O 1
ATOM 5502 N N . LEU B 1 245 ? -1.052 -21.688 -5.621 1 93.5 245 LEU B N 1
ATOM 5503 C CA . LEU B 1 245 ? -1.838 -20.484 -5.895 1 93.5 245 LEU B CA 1
ATOM 5504 C C . LEU B 1 245 ? -2.59 -20.625 -7.215 1 93.5 245 LEU B C 1
ATOM 5506 O O . LEU B 1 245 ? -3.807 -20.422 -7.262 1 93.5 245 LEU B O 1
ATOM 5510 N N . PRO B 1 246 ? -1.925 -21.016 -8.289 1 92.69 246 PRO B N 1
ATOM 5511 C CA . PRO B 1 246 ? -2.684 -21.172 -9.531 1 92.69 246 PRO B CA 1
ATOM 5512 C C . PRO B 1 246 ? -3.752 -22.266 -9.422 1 92.69 246 PRO B C 1
ATOM 5514 O O . PRO B 1 246 ? -4.82 -22.141 -10.031 1 92.69 246 PRO B O 1
ATOM 5517 N N . GLU B 1 247 ? -3.473 -23.25 -8.703 1 93.44 247 GLU B N 1
ATOM 5518 C CA . GLU B 1 247 ? -4.469 -24.297 -8.547 1 93.44 247 GLU B CA 1
ATOM 5519 C C . GLU B 1 247 ? -5.68 -23.797 -7.762 1 93.44 247 GLU B C 1
ATOM 5521 O O . GLU B 1 247 ? -6.82 -24.125 -8.094 1 93.44 247 GLU B O 1
ATOM 5526 N N . ILE B 1 248 ? -5.438 -23.062 -6.699 1 91 248 ILE B N 1
ATOM 5527 C CA . ILE B 1 248 ? -6.52 -22.516 -5.895 1 91 248 ILE B CA 1
ATOM 5528 C C . ILE B 1 248 ? -7.426 -21.656 -6.773 1 91 248 ILE B C 1
ATOM 5530 O O . ILE B 1 248 ? -8.648 -21.734 -6.68 1 91 248 ILE B O 1
ATOM 5534 N N . ILE B 1 249 ? -6.855 -20.859 -7.594 1 88.38 249 ILE B N 1
ATOM 5535 C CA . ILE B 1 249 ? -7.613 -19.953 -8.461 1 88.38 249 ILE B CA 1
ATOM 5536 C C . ILE B 1 249 ? -8.492 -20.781 -9.406 1 88.38 249 ILE B C 1
ATOM 5538 O O . ILE B 1 249 ? -9.672 -20.469 -9.586 1 88.38 249 ILE B O 1
ATOM 5542 N N . ASP B 1 250 ? -7.906 -21.766 -9.914 1 87.38 250 ASP B N 1
ATOM 5543 C CA . ASP B 1 250 ? -8.641 -22.625 -10.828 1 87.38 250 ASP B CA 1
ATOM 5544 C C . ASP B 1 250 ? -9.766 -23.359 -10.102 1 87.38 250 ASP B C 1
ATOM 5546 O O . ASP B 1 250 ? -10.867 -23.5 -10.633 1 87.38 250 ASP B O 1
ATOM 5550 N N . CYS B 1 251 ? -9.484 -23.797 -8.969 1 86.56 251 CYS B N 1
ATOM 5551 C CA . CYS B 1 251 ? -10.477 -24.516 -8.18 1 86.56 251 CYS B CA 1
ATOM 5552 C C . CYS B 1 251 ? -11.617 -23.594 -7.77 1 86.56 251 CYS B C 1
ATOM 5554 O O . CYS B 1 251 ? -12.773 -24.031 -7.719 1 86.56 251 CYS B O 1
ATOM 5556 N N . LEU B 1 252 ? -11.305 -22.438 -7.469 1 77.38 252 LEU B N 1
ATOM 5557 C CA . LEU B 1 252 ? -12.328 -21.469 -7.074 1 77.38 252 LEU B CA 1
ATOM 5558 C C . LEU B 1 252 ? -13.305 -21.203 -8.211 1 77.38 252 LEU B C 1
ATOM 5560 O O . LEU B 1 252 ? -14.508 -21.031 -7.98 1 77.38 252 LEU B O 1
ATOM 5564 N N . MET B 1 253 ? -12.82 -21.281 -9.383 1 77.38 253 MET B N 1
ATOM 5565 C CA . MET B 1 253 ? -13.672 -21.016 -10.539 1 77.38 253 MET B CA 1
ATOM 5566 C C . MET B 1 253 ? -14.477 -22.25 -10.93 1 77.38 253 MET B C 1
ATOM 5568 O O . MET B 1 253 ? -15.555 -22.125 -11.523 1 77.38 253 MET B O 1
ATOM 5572 N N . GLN B 1 254 ? -13.977 -23.406 -10.516 1 77.5 254 GLN B N 1
ATOM 5573 C CA . GLN B 1 254 ? -14.633 -24.656 -10.875 1 77.5 254 GLN B CA 1
ATOM 5574 C C . GLN B 1 254 ? -15.492 -25.172 -9.727 1 77.5 254 GLN B C 1
ATOM 5576 O O . GLN B 1 254 ? -16.344 -26.047 -9.922 1 77.5 254 GLN B O 1
ATOM 5581 N N . GLY B 1 255 ? -15.258 -24.672 -8.578 1 76.88 255 GLY B N 1
ATOM 5582 C CA . GLY B 1 255 ? -15.953 -25.188 -7.414 1 76.88 255 GLY B CA 1
ATOM 5583 C C . GLY B 1 255 ? -15.422 -26.531 -6.945 1 76.88 255 GLY B C 1
ATOM 5584 O O . GLY B 1 255 ? -16.188 -27.406 -6.527 1 76.88 255 GLY B O 1
ATOM 5585 N N . SER B 1 256 ? -14.164 -26.734 -7.164 1 82.25 256 SER B N 1
ATOM 5586 C CA . SER B 1 256 ? -13.508 -27.953 -6.719 1 82.25 256 SER B CA 1
ATOM 5587 C C . SER B 1 256 ? -12.57 -27.688 -5.543 1 82.25 256 SER B C 1
ATOM 5589 O O . SER B 1 256 ? -12.273 -26.531 -5.238 1 82.25 256 SER B O 1
ATOM 5591 N N . VAL B 1 257 ? -12.188 -28.719 -4.91 1 85.38 257 VAL B N 1
ATOM 5592 C CA . VAL B 1 257 ? -11.312 -28.594 -3.75 1 85.38 257 VAL B CA 1
ATOM 5593 C C . VAL B 1 257 ? -9.852 -28.688 -4.188 1 85.38 257 VAL B C 1
ATOM 5595 O O . VAL B 1 257 ? -9.477 -29.609 -4.914 1 85.38 257 VAL B O 1
ATOM 5598 N N . PRO B 1 258 ? -9.055 -27.734 -3.732 1 91.19 258 PRO B N 1
ATOM 5599 C CA . PRO B 1 258 ? -7.633 -27.797 -4.074 1 91.19 258 PRO B CA 1
ATOM 5600 C C . PRO B 1 258 ? -6.945 -29.047 -3.496 1 91.19 258 PRO B C 1
ATOM 5602 O O . PRO B 1 258 ? -7.453 -29.641 -2.551 1 91.19 258 PRO B O 1
ATOM 5605 N N . THR B 1 259 ? -5.84 -29.406 -4.047 1 93.69 259 THR B N 1
ATOM 5606 C CA . THR B 1 259 ? -5.164 -30.656 -3.764 1 93.69 259 THR B CA 1
ATOM 5607 C C . THR B 1 259 ? -4.461 -30.609 -2.41 1 93.69 259 THR B C 1
ATOM 5609 O O . THR B 1 259 ? -4.453 -31.594 -1.671 1 93.69 259 THR B O 1
ATOM 5612 N N . LEU B 1 260 ? -3.885 -29.484 -2.133 1 93.5 260 LEU B N 1
ATOM 5613 C CA . LEU B 1 260 ? -3.002 -29.422 -0.973 1 93.5 260 LEU B CA 1
ATOM 5614 C C . LEU B 1 260 ? -3.258 -28.141 -0.172 1 93.5 260 LEU B C 1
ATOM 5616 O O . LEU B 1 260 ? -3.406 -27.062 -0.747 1 93.5 260 LEU B O 1
ATOM 5620 N N . ARG B 1 261 ? -3.379 -28.25 1.118 1 92.88 261 ARG B N 1
ATOM 5621 C CA . ARG B 1 261 ? -3.465 -27.109 2.025 1 92.88 261 ARG B CA 1
ATOM 5622 C C . ARG B 1 261 ? -2.08 -26.688 2.498 1 92.88 261 ARG B C 1
ATOM 5624 O O . ARG B 1 261 ? -1.321 -27.5 3.033 1 92.88 261 ARG B O 1
ATOM 5631 N N . PHE B 1 262 ? -1.727 -25.484 2.24 1 94 262 PHE B N 1
ATOM 5632 C CA . PHE B 1 262 ? -0.418 -24.984 2.637 1 94 262 PHE B CA 1
ATOM 5633 C C . PHE B 1 262 ? -0.225 -25.094 4.145 1 94 262 PHE B C 1
ATOM 5635 O O . PHE B 1 262 ? -1.138 -24.797 4.918 1 94 262 PHE B O 1
ATOM 5642 N N . ARG B 1 263 ? 0.952 -25.5 4.551 1 89.31 263 ARG B N 1
ATOM 5643 C CA . ARG B 1 263 ? 1.286 -25.656 5.965 1 89.31 263 ARG B CA 1
ATOM 5644 C C . ARG B 1 263 ? 2.277 -24.594 6.418 1 89.31 263 ARG B C 1
ATOM 5646 O O . ARG B 1 263 ? 3.391 -24.5 5.895 1 89.31 263 ARG B O 1
ATOM 5653 N N . CYS B 1 264 ? 1.8 -23.797 7.375 1 83.38 264 CYS B N 1
ATOM 5654 C CA . CYS B 1 264 ? 2.707 -22.828 7.984 1 83.38 264 CYS B CA 1
ATOM 5655 C C . CYS B 1 264 ? 3.604 -23.5 9.016 1 83.38 264 CYS B C 1
ATOM 5657 O O . CYS B 1 264 ? 3.113 -24.094 9.977 1 83.38 264 CYS B O 1
ATOM 5659 N N . ARG B 1 265 ? 4.824 -23.547 8.805 1 80.5 265 ARG B N 1
ATOM 5660 C CA . ARG B 1 265 ? 5.746 -24.203 9.719 1 80.5 265 ARG B CA 1
ATOM 5661 C C . ARG B 1 265 ? 6.148 -23.281 10.859 1 80.5 265 ARG B C 1
ATOM 5663 O O . ARG B 1 265 ? 6.43 -22.109 10.641 1 80.5 265 ARG B O 1
ATOM 5670 N N . PRO B 1 266 ? 6.074 -23.875 12.023 1 72.88 266 PRO B N 1
ATOM 5671 C CA . PRO B 1 266 ? 6.484 -23.078 13.18 1 72.88 266 PRO B CA 1
ATOM 5672 C C . PRO B 1 266 ? 7.945 -22.641 13.102 1 72.88 266 PRO B C 1
ATOM 5674 O O . PRO B 1 266 ? 8.797 -23.406 12.625 1 72.88 266 PRO B O 1
ATOM 5677 N N . GLY B 1 267 ? 8.281 -21.422 13.375 1 70 267 GLY B N 1
ATOM 5678 C CA . GLY B 1 267 ? 9.641 -20.891 13.375 1 70 267 GLY B CA 1
ATOM 5679 C C . GLY B 1 267 ? 9.977 -20.141 12.102 1 70 267 GLY B C 1
ATOM 5680 O O . GLY B 1 267 ? 11.047 -19.531 12 1 70 267 GLY B O 1
ATOM 5681 N N . ALA B 1 268 ? 9.125 -20.328 11.234 1 71.75 268 ALA B N 1
ATOM 5682 C CA . ALA B 1 268 ? 9.383 -19.656 9.969 1 71.75 268 ALA B CA 1
ATOM 5683 C C . ALA B 1 268 ? 8.586 -18.344 9.875 1 71.75 268 ALA B C 1
ATOM 5685 O O . ALA B 1 268 ? 8.125 -17.969 8.789 1 71.75 268 ALA B O 1
ATOM 5686 N N . GLU B 1 269 ? 8.508 -17.734 11.031 1 74.56 269 GLU B N 1
ATOM 5687 C CA . GLU B 1 269 ? 7.68 -16.531 11.039 1 74.56 269 GLU B CA 1
ATOM 5688 C C . GLU B 1 269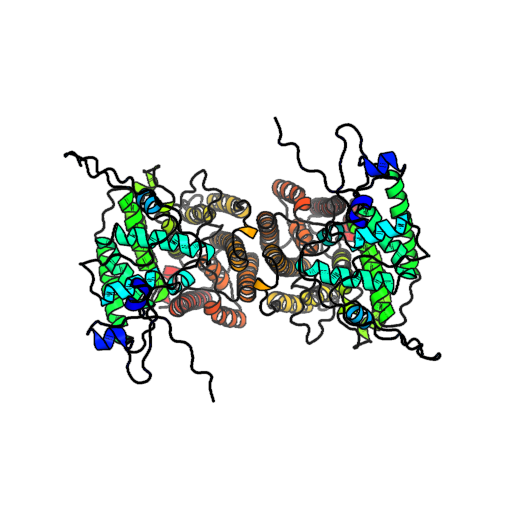 ? 8.359 -15.391 10.289 1 74.56 269 GLU B C 1
ATOM 5690 O O . GLU B 1 269 ? 7.691 -14.57 9.656 1 74.56 269 GLU B O 1
ATOM 5695 N N . ASP B 1 270 ? 9.664 -15.547 10.234 1 82.81 270 ASP B N 1
ATOM 5696 C CA . ASP B 1 270 ? 10.391 -14.453 9.602 1 82.81 270 ASP B CA 1
ATOM 5697 C C . ASP B 1 270 ? 10.656 -14.75 8.133 1 82.81 270 ASP B C 1
ATOM 5699 O O . ASP B 1 270 ? 11.32 -13.977 7.445 1 82.81 270 ASP B O 1
ATOM 5703 N N . TYR B 1 271 ? 10.031 -15.789 7.723 1 86.88 271 TYR B N 1
ATOM 5704 C CA . TYR B 1 271 ? 10.25 -16.188 6.34 1 86.88 271 TYR B CA 1
ATOM 5705 C C . TYR B 1 271 ? 9.43 -15.344 5.383 1 86.88 271 TYR B C 1
ATOM 5707 O O . TYR B 1 271 ? 8.234 -15.125 5.605 1 86.88 271 TYR B O 1
ATOM 5715 N N . VAL B 1 272 ? 10.117 -14.781 4.434 1 92.81 272 VAL B N 1
ATOM 5716 C CA . VAL B 1 272 ? 9.453 -14.07 3.344 1 92.81 272 VAL B CA 1
ATOM 5717 C C . VAL B 1 272 ? 9.609 -14.859 2.045 1 92.81 272 VAL B C 1
ATOM 5719 O O . VAL B 1 272 ? 10.734 -15.133 1.608 1 92.81 272 VAL B O 1
ATOM 5722 N N . ASP B 1 273 ? 8.516 -15.227 1.493 1 93.94 273 ASP B N 1
ATOM 5723 C CA . ASP B 1 273 ? 8.531 -16.062 0.294 1 93.94 273 ASP B CA 1
ATOM 5724 C C . ASP B 1 273 ? 8.914 -15.242 -0.937 1 93.94 273 ASP B C 1
ATOM 5726 O O . ASP B 1 273 ? 8.492 -14.094 -1.084 1 93.94 273 ASP B O 1
ATOM 5730 N N . ARG B 1 274 ? 9.648 -15.836 -1.832 1 94.94 274 ARG B N 1
ATOM 5731 C CA . ARG B 1 274 ? 10.203 -15.148 -2.992 1 94.94 274 ARG B CA 1
ATOM 5732 C C . ARG B 1 274 ? 9.141 -14.93 -4.062 1 94.94 274 ARG B C 1
ATOM 5734 O O . ARG B 1 274 ? 9.344 -14.141 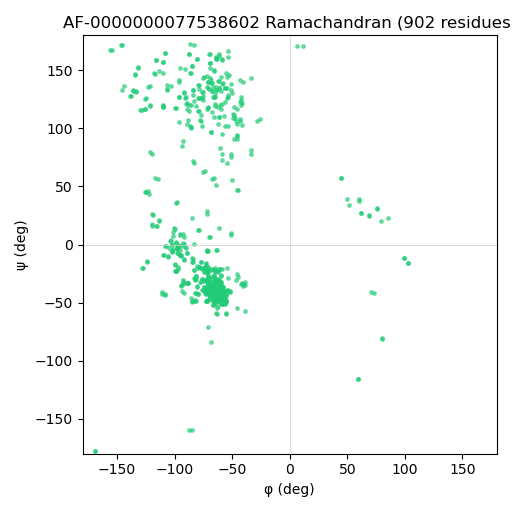-4.988 1 94.94 274 ARG B O 1
ATOM 5741 N N . TYR B 1 275 ? 7.98 -15.609 -3.994 1 94.31 275 TYR B N 1
ATOM 5742 C CA . TYR B 1 275 ? 6.914 -15.484 -4.98 1 94.31 275 TYR B CA 1
ATOM 5743 C C . TYR B 1 275 ? 5.719 -14.734 -4.402 1 94.31 275 TYR B C 1
ATOM 5745 O O . TYR B 1 275 ? 5.133 -13.875 -5.07 1 94.31 275 TYR B O 1
ATOM 5753 N N . THR B 1 276 ? 5.383 -15.078 -3.154 1 95.19 276 THR B N 1
ATOM 5754 C CA . THR B 1 276 ? 4.156 -14.578 -2.541 1 95.19 276 THR B CA 1
ATOM 5755 C C . THR B 1 276 ? 4.473 -13.547 -1.466 1 95.19 276 THR B C 1
ATOM 5757 O O . THR B 1 276 ? 3.562 -12.969 -0.865 1 95.19 276 THR B O 1
ATOM 5760 N N . GLY B 1 277 ? 5.652 -13.32 -1.263 1 94.75 277 GLY B N 1
ATOM 5761 C CA . GLY B 1 277 ? 6.043 -12.32 -0.286 1 94.75 277 GLY B CA 1
ATOM 5762 C C . GLY B 1 277 ? 5.535 -12.617 1.111 1 94.75 277 GLY B C 1
ATOM 5763 O O . GLY B 1 277 ? 5.77 -13.703 1.646 1 94.75 277 GLY B O 1
ATOM 5764 N N . LEU B 1 278 ? 4.637 -11.688 1.618 1 95.81 278 LEU B N 1
ATOM 5765 C CA . LEU B 1 278 ? 4.215 -11.75 3.014 1 95.81 278 LEU B CA 1
ATOM 5766 C C . LEU B 1 278 ? 2.898 -12.508 3.148 1 95.81 278 LEU B C 1
ATOM 5768 O O . LEU B 1 278 ? 2.496 -12.867 4.258 1 95.81 278 LEU B O 1
ATOM 5772 N N . PHE B 1 279 ? 2.234 -12.836 2.064 1 94.81 279 PHE B N 1
ATOM 5773 C CA . PHE B 1 279 ? 0.877 -13.336 2.254 1 94.81 279 PHE B CA 1
ATOM 5774 C C . PHE B 1 279 ? 0.841 -14.852 2.176 1 94.81 279 PHE B C 1
ATOM 5776 O O . PHE B 1 279 ? -0.234 -15.453 2.092 1 94.81 279 PHE B O 1
ATOM 5783 N N . CYS B 1 280 ? 1.914 -15.531 2.227 1 91.81 280 CYS B N 1
ATOM 5784 C CA . CYS B 1 280 ? 1.98 -16.984 2.207 1 91.81 280 CYS B CA 1
ATOM 5785 C C . CYS B 1 280 ? 1.096 -17.594 3.293 1 91.81 280 CYS B C 1
ATOM 5787 O O . CYS B 1 280 ? 0.356 -18.531 3.041 1 91.81 280 CYS B O 1
ATOM 5789 N N . PRO B 1 281 ? 1.019 -17.031 4.473 1 92.44 281 PRO B N 1
ATOM 5790 C CA . PRO B 1 281 ? 0.193 -17.609 5.535 1 92.44 281 PRO B CA 1
ATOM 5791 C C . PRO B 1 281 ? -1.303 -17.438 5.281 1 92.44 281 PRO B C 1
ATOM 5793 O O . PRO B 1 281 ? -2.125 -17.953 6.047 1 92.44 281 PRO B O 1
ATOM 5796 N N . MET B 1 282 ? -1.689 -16.734 4.246 1 93.75 282 MET B N 1
ATOM 5797 C CA . MET B 1 282 ? -3.09 -16.578 3.867 1 93.75 282 MET B CA 1
ATOM 5798 C C . MET B 1 282 ? -3.564 -17.75 3.018 1 93.75 282 MET B C 1
ATOM 5800 O O . MET B 1 282 ? -4.766 -17.938 2.838 1 93.75 282 MET B O 1
ATOM 5804 N N . LEU B 1 283 ? -2.641 -18.562 2.48 1 93.75 283 LEU B N 1
ATOM 5805 C CA . LEU B 1 283 ? -2.965 -19.625 1.54 1 93.75 283 LEU B CA 1
ATOM 5806 C C . LEU B 1 283 ? -3.877 -20.656 2.188 1 93.75 283 LEU B C 1
ATOM 5808 O O . LEU B 1 283 ? -4.82 -21.141 1.56 1 93.75 283 LEU B O 1
ATOM 5812 N N . PRO B 1 284 ? -3.672 -20.953 3.492 1 92.94 284 PRO B N 1
ATOM 5813 C CA . PRO B 1 284 ? -4.598 -21.891 4.121 1 92.94 284 PRO B CA 1
ATOM 5814 C C . PRO B 1 284 ? -6.031 -21.359 4.184 1 92.94 284 PRO B C 1
ATOM 5816 O O . PRO B 1 284 ? -6.984 -22.125 4.02 1 92.94 284 PRO B O 1
ATOM 5819 N N . SER B 1 285 ? -6.172 -20.094 4.453 1 92.38 285 SER B N 1
ATOM 5820 C CA . SER B 1 285 ? -7.508 -19.516 4.488 1 92.38 285 SER B CA 1
ATOM 5821 C C . SER B 1 285 ? -8.172 -19.562 3.117 1 92.38 285 SER B C 1
ATOM 5823 O O . SER B 1 285 ? -9.383 -19.75 3.016 1 92.38 285 SER B O 1
ATOM 5825 N N . LEU B 1 286 ? -7.391 -19.406 2.074 1 91.06 286 LEU B N 1
ATOM 5826 C CA . LEU B 1 286 ? -7.93 -19.5 0.723 1 91.06 286 LEU B CA 1
ATOM 5827 C C . LEU B 1 286 ? -8.367 -20.922 0.412 1 91.06 286 LEU B C 1
ATOM 5829 O O . LEU B 1 286 ? -9.391 -21.141 -0.24 1 91.06 286 LEU B O 1
ATOM 5833 N N . TYR B 1 287 ? -7.578 -21.844 0.899 1 91.06 287 TYR B N 1
ATOM 5834 C CA . TYR B 1 287 ? -7.938 -23.25 0.759 1 91.06 287 TYR B CA 1
ATOM 5835 C C . TYR B 1 287 ? -9.242 -23.562 1.478 1 91.06 287 TYR B C 1
ATOM 5837 O O . TYR B 1 287 ? -10.094 -24.281 0.952 1 91.06 287 TYR B O 1
ATOM 5845 N N . ASP B 1 288 ? -9.438 -23.031 2.607 1 88.06 288 ASP B N 1
ATOM 5846 C CA . ASP B 1 288 ? -10.578 -23.344 3.469 1 88.06 288 ASP B CA 1
ATOM 5847 C C . ASP B 1 288 ? -11.867 -22.766 2.906 1 88.06 288 ASP B C 1
ATOM 5849 O O . ASP B 1 288 ? -12.961 -23.188 3.271 1 88.06 288 ASP B O 1
ATOM 5853 N N . ILE B 1 289 ? -11.758 -21.781 2.125 1 83.44 289 ILE B N 1
ATOM 5854 C CA . ILE B 1 289 ? -12.953 -21.188 1.51 1 83.44 289 ILE B CA 1
ATOM 5855 C C . ILE B 1 289 ? -13.672 -22.25 0.685 1 83.44 289 ILE B C 1
ATOM 5857 O O . ILE B 1 289 ? -14.906 -22.281 0.632 1 83.44 289 ILE B O 1
ATOM 5861 N N . TYR B 1 290 ? -12.992 -23.281 0.152 1 74.62 290 TYR B N 1
ATOM 5862 C CA . TYR B 1 290 ? -13.547 -24.297 -0.746 1 74.62 290 TYR B CA 1
ATOM 5863 C C . TYR B 1 290 ? -14.047 -25.5 0.034 1 74.62 290 TYR B C 1
ATOM 5865 O O . TYR B 1 290 ? -14.93 -26.219 -0.433 1 74.62 290 TYR B O 1
ATOM 5873 N N . HIS B 1 291 ? -13.281 -25.922 1.03 1 64.19 291 HIS B N 1
ATOM 5874 C CA . HIS B 1 291 ? -13.484 -27.219 1.667 1 64.19 291 HIS B CA 1
ATOM 5875 C C . HIS B 1 291 ? -14.766 -27.234 2.488 1 64.19 291 HIS B C 1
ATOM 5877 O O . HIS B 1 291 ? -15.094 -28.25 3.123 1 64.19 291 HIS B O 1
ATOM 5883 N N . GLN B 1 292 ? -15.633 -26.172 2.453 1 56.88 292 GLN B N 1
ATOM 5884 C CA . GLN B 1 292 ? -16.672 -26.266 3.473 1 56.88 292 GLN B CA 1
ATOM 5885 C C . GLN B 1 292 ? -17.891 -27.016 2.945 1 56.88 292 GLN B C 1
ATOM 5887 O O . GLN B 1 292 ? -18.172 -26.984 1.743 1 56.88 292 GLN B O 1
ATOM 5892 N N . ASP B 1 293 ? -18.25 -28.031 3.738 1 54.12 293 ASP B N 1
ATOM 5893 C CA . ASP B 1 293 ? -19.484 -28.766 3.578 1 54.12 293 ASP B CA 1
ATOM 5894 C C . ASP B 1 293 ? -20.672 -27.812 3.426 1 54.12 293 ASP B C 1
ATOM 5896 O O . ASP B 1 293 ? -20.797 -26.859 4.18 1 54.12 293 ASP B O 1
ATOM 5900 N N . LEU B 1 294 ? -21.344 -27.891 2.262 1 54.34 294 LEU B N 1
ATOM 5901 C CA . LEU B 1 294 ? -22.5 -27.125 1.84 1 54.34 294 LEU B CA 1
ATOM 5902 C C . LEU B 1 294 ? -23.484 -26.953 2.99 1 54.34 294 LEU B C 1
ATOM 5904 O O . LEU B 1 294 ? -24.156 -25.922 3.092 1 54.34 294 LEU B O 1
ATOM 5908 N N . HIS B 1 295 ? -23.672 -27.969 3.916 1 55.16 295 HIS B N 1
ATOM 5909 C CA . HIS B 1 295 ? -24.766 -27.859 4.875 1 55.16 295 HIS B CA 1
ATOM 5910 C C . HIS B 1 295 ? -24.562 -26.703 5.832 1 55.16 295 HIS B C 1
ATOM 5912 O O . HIS B 1 295 ? -25.516 -26.047 6.246 1 55.16 295 HIS B O 1
ATOM 5918 N N . ASP B 1 296 ? -23.391 -26.375 6.164 1 70 296 ASP B N 1
ATOM 5919 C CA . ASP B 1 296 ? -23.125 -25.281 7.105 1 70 296 ASP B CA 1
ATOM 5920 C C . ASP B 1 296 ? -22.172 -24.266 6.504 1 70 296 ASP B C 1
ATOM 5922 O O . ASP B 1 296 ? -21.25 -23.797 7.176 1 70 296 ASP B O 1
ATOM 5926 N N . ILE B 1 297 ? -22.516 -23.984 5.25 1 73.75 297 ILE B N 1
ATOM 5927 C CA . ILE B 1 297 ? -21.625 -23.188 4.414 1 73.75 297 ILE B CA 1
ATOM 5928 C C . ILE B 1 297 ? -21.547 -21.75 4.949 1 73.75 297 ILE B C 1
ATOM 5930 O O . ILE B 1 297 ? -20.469 -21.172 5.035 1 73.75 297 ILE B O 1
ATOM 5934 N N . LEU B 1 298 ? -22.734 -21.359 5.484 1 78.62 298 LEU B N 1
ATOM 5935 C CA . LEU B 1 298 ? -22.75 -19.953 5.891 1 78.62 298 LEU B CA 1
ATOM 5936 C C . LEU B 1 298 ? -21.953 -19.734 7.168 1 78.62 298 LEU B C 1
ATOM 5938 O O . LEU B 1 298 ? -21.234 -18.734 7.301 1 78.62 298 LEU B O 1
ATOM 5942 N N . GLU B 1 299 ? -22.047 -20.703 8.023 1 82 299 GLU B N 1
ATOM 5943 C CA . GLU B 1 299 ? -21.281 -20.578 9.258 1 82 299 GLU B CA 1
ATOM 5944 C C . GLU B 1 299 ? -19.781 -20.703 8.992 1 82 299 GLU B C 1
ATOM 5946 O O . GLU B 1 299 ? -18.984 -20.016 9.617 1 82 299 GLU B O 1
ATOM 5951 N N . ALA B 1 300 ? -19.516 -21.625 8.133 1 83.69 300 ALA B N 1
ATOM 5952 C CA . ALA B 1 300 ? -18.125 -21.812 7.773 1 83.69 300 ALA B CA 1
ATOM 5953 C C . ALA B 1 300 ? -17.547 -20.562 7.109 1 83.69 300 ALA B C 1
ATOM 5955 O O . ALA B 1 300 ? -16.422 -20.156 7.406 1 83.69 300 ALA B O 1
ATOM 5956 N N . ILE B 1 301 ? -18.344 -19.953 6.293 1 86 301 ILE B N 1
ATOM 5957 C CA . ILE B 1 301 ? -17.922 -18.734 5.594 1 86 301 ILE B CA 1
ATOM 5958 C C . ILE B 1 301 ? -17.734 -17.609 6.594 1 86 301 ILE B C 1
ATOM 5960 O O . ILE B 1 301 ? -16.797 -16.812 6.465 1 86 301 ILE B O 1
ATOM 5964 N N . ASP B 1 302 ? -18.578 -17.609 7.586 1 88.38 302 ASP B N 1
ATOM 5965 C CA . ASP B 1 302 ? -18.453 -16.578 8.617 1 88.38 302 ASP B CA 1
ATOM 5966 C C . ASP B 1 302 ? -17.141 -16.734 9.383 1 88.38 302 ASP B C 1
ATOM 5968 O O . ASP B 1 302 ? -16.469 -15.742 9.695 1 88.38 302 ASP B O 1
ATOM 5972 N N . ARG B 1 303 ? -16.812 -17.922 9.656 1 89.06 303 ARG B N 1
ATOM 5973 C CA . ARG B 1 303 ? -15.578 -18.188 10.383 1 89.06 303 ARG B CA 1
ATOM 5974 C C . ARG B 1 303 ? -14.359 -17.797 9.562 1 89.06 303 ARG B C 1
ATOM 5976 O O . ARG B 1 303 ? -13.414 -17.203 10.086 1 89.06 303 ARG B O 1
ATOM 5983 N N . ILE B 1 304 ? -14.367 -18.109 8.305 1 91.19 304 ILE B N 1
ATOM 5984 C CA . ILE B 1 304 ? -13.242 -17.781 7.43 1 91.19 304 ILE B CA 1
ATOM 5985 C C . ILE B 1 304 ? -13.148 -16.266 7.254 1 91.19 304 ILE B C 1
ATOM 5987 O O . ILE B 1 304 ? -12.047 -15.711 7.207 1 91.19 304 ILE B O 1
ATOM 5991 N N . GLU B 1 305 ? -14.328 -15.648 7.105 1 92.62 305 GLU B N 1
ATOM 5992 C CA . GLU B 1 305 ? -14.352 -14.195 6.973 1 92.62 305 GLU B CA 1
ATOM 5993 C C . GLU B 1 305 ? -13.719 -13.5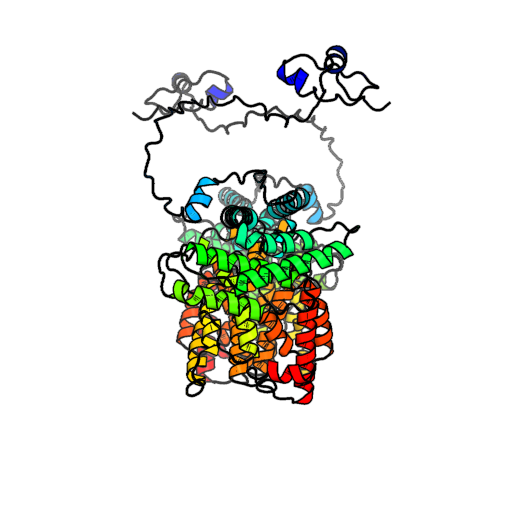16 8.18 1 92.62 305 GLU B C 1
ATOM 5995 O O . GLU B 1 305 ? -12.945 -12.562 8.039 1 92.62 305 GLU B O 1
ATOM 6000 N N . LEU B 1 306 ? -14.031 -14.016 9.359 1 92.19 306 LEU B N 1
ATOM 6001 C CA . LEU B 1 306 ? -13.453 -13.469 10.586 1 92.19 306 LEU B CA 1
ATOM 6002 C C . LEU B 1 306 ? -11.945 -13.68 10.617 1 92.19 306 LEU B C 1
ATOM 6004 O O . LEU B 1 306 ? -11.195 -12.773 10.992 1 92.19 306 LEU B O 1
ATOM 6008 N N . THR B 1 307 ? -11.523 -14.82 10.141 1 93 307 THR B N 1
ATOM 6009 C CA . THR B 1 307 ? -10.102 -15.141 10.125 1 93 307 THR B CA 1
ATOM 6010 C C . THR B 1 307 ? -9.352 -14.234 9.148 1 93 307 THR B C 1
ATOM 6012 O O . THR B 1 307 ? -8.273 -13.734 9.461 1 93 307 THR B O 1
ATOM 6015 N N . VAL B 1 308 ? -9.93 -14.047 7.988 1 95 308 VAL B N 1
ATOM 6016 C CA . VAL B 1 308 ? -9.305 -13.242 6.945 1 95 308 VAL B CA 1
ATOM 6017 C C . VAL B 1 308 ? -9.266 -11.773 7.379 1 95 308 VAL B C 1
ATOM 6019 O O . VAL B 1 308 ? -8.273 -11.078 7.16 1 95 308 VAL B O 1
ATOM 6022 N N . THR B 1 309 ? -10.297 -11.266 7.996 1 92.75 309 THR B N 1
ATOM 6023 C CA . THR B 1 309 ? -10.375 -9.875 8.445 1 92.75 309 THR B CA 1
ATOM 6024 C C . THR B 1 309 ? -9.367 -9.609 9.555 1 92.75 309 THR B C 1
ATOM 6026 O O . THR B 1 309 ? -8.75 -8.539 9.602 1 92.75 309 THR B O 1
ATOM 6029 N N . ALA B 1 310 ? -9.125 -10.578 10.359 1 91.75 310 ALA B N 1
ATOM 6030 C CA . ALA B 1 310 ? -8.242 -10.414 11.516 1 91.75 310 ALA B CA 1
ATOM 6031 C C . ALA B 1 310 ? -6.793 -10.719 11.141 1 91.75 310 ALA B C 1
ATOM 6033 O O . ALA B 1 310 ? -5.875 -10.414 11.906 1 91.75 310 ALA B O 1
ATOM 6034 N N . TRP B 1 311 ? -6.59 -11.195 9.992 1 93.38 311 TRP B N 1
ATOM 6035 C CA . TRP B 1 311 ? -5.266 -11.664 9.594 1 93.38 311 TRP B CA 1
ATOM 6036 C C . TRP B 1 311 ? -4.312 -10.484 9.398 1 93.38 311 TRP B C 1
ATOM 6038 O O . TRP B 1 311 ? -4.691 -9.461 8.836 1 93.38 311 TRP B O 1
ATOM 6048 N N . GLN B 1 312 ? -3.102 -10.617 9.93 1 91.31 312 GLN B N 1
ATOM 6049 C CA . GLN B 1 312 ? -1.974 -9.719 9.695 1 91.31 312 GLN B CA 1
ATOM 6050 C C . GLN B 1 312 ? -0.68 -10.508 9.5 1 91.31 312 GLN B C 1
ATOM 6052 O O . GLN B 1 312 ? -0.368 -11.406 10.281 1 91.31 312 GLN B O 1
ATOM 6057 N N . PRO B 1 313 ? -0.051 -10.172 8.406 1 92.81 313 PRO B N 1
ATOM 6058 C CA . PRO B 1 313 ? 1.205 -10.906 8.211 1 92.81 313 PRO B CA 1
ATOM 6059 C C . PRO B 1 313 ? 2.252 -10.562 9.273 1 92.81 313 PRO B C 1
ATOM 6061 O O . PRO B 1 313 ? 2.26 -9.453 9.805 1 92.81 313 PRO B O 1
ATOM 6064 N N . HIS B 1 314 ? 3.021 -11.516 9.516 1 92.06 314 HIS B N 1
ATOM 6065 C CA . HIS B 1 314 ? 4.184 -11.266 10.359 1 92.06 314 HIS B CA 1
ATOM 6066 C C . HIS B 1 314 ? 5.281 -10.539 9.586 1 92.06 314 HIS B C 1
ATOM 6068 O O . HIS B 1 314 ? 5.703 -10.992 8.523 1 92.06 314 HIS B O 1
ATOM 6074 N N . ILE B 1 315 ? 5.695 -9.477 10.117 1 94 315 ILE B N 1
ATOM 6075 C CA . ILE B 1 315 ? 6.75 -8.688 9.484 1 94 315 ILE B CA 1
ATOM 6076 C C . ILE B 1 315 ? 8.086 -8.984 10.156 1 94 315 ILE B C 1
ATOM 6078 O O . ILE B 1 315 ? 8.258 -8.734 11.352 1 94 315 ILE B O 1
ATOM 6082 N N . PRO B 1 316 ? 8.969 -9.508 9.398 1 92.06 316 PRO B N 1
ATOM 6083 C CA . PRO B 1 316 ? 10.273 -9.797 10 1 92.06 316 PRO B CA 1
ATOM 6084 C C . PRO B 1 316 ? 11.008 -8.539 10.453 1 92.06 316 PRO B C 1
ATOM 6086 O O . PRO B 1 316 ? 10.742 -7.449 9.938 1 92.06 316 PRO B O 1
ATOM 6089 N N . GLU B 1 317 ? 11.945 -8.766 11.297 1 88.75 317 GLU B N 1
ATOM 6090 C CA . GLU B 1 317 ? 12.758 -7.652 11.781 1 88.75 317 GLU B CA 1
ATOM 6091 C C . GLU B 1 317 ? 13.641 -7.086 10.672 1 88.75 317 GLU B C 1
ATOM 6093 O O . GLU B 1 317 ? 14.211 -7.84 9.883 1 88.75 317 GLU B O 1
ATOM 6098 N N . GLY B 1 318 ? 13.711 -5.82 10.656 1 88.12 318 GLY B N 1
ATOM 6099 C CA . GLY B 1 318 ? 14.516 -5.168 9.641 1 88.12 318 GLY B CA 1
ATOM 6100 C C . GLY B 1 318 ? 13.945 -5.305 8.242 1 88.12 318 GLY B C 1
ATOM 6101 O O . GLY B 1 318 ? 14.695 -5.316 7.258 1 88.12 318 GLY B O 1
ATOM 6102 N N . PHE B 1 319 ? 12.711 -5.508 8.094 1 92.88 319 PHE B N 1
ATOM 6103 C CA . PHE B 1 319 ? 12.016 -5.75 6.836 1 92.88 319 PHE B CA 1
ATOM 6104 C C . PHE B 1 319 ? 12.289 -4.633 5.84 1 92.88 319 PHE B C 1
ATOM 6106 O O . PHE B 1 319 ? 12.625 -4.891 4.684 1 92.88 319 PHE B O 1
ATOM 6113 N N . ALA B 1 320 ? 12.25 -3.385 6.277 1 88.88 320 ALA B N 1
ATOM 6114 C CA . ALA B 1 320 ? 12.367 -2.229 5.395 1 88.88 320 ALA B CA 1
ATOM 6115 C C . ALA B 1 320 ? 13.805 -2.021 4.941 1 88.88 320 ALA B C 1
ATOM 6117 O O . ALA B 1 320 ? 14.055 -1.424 3.891 1 88.88 320 ALA B O 1
ATOM 6118 N N . THR B 1 321 ? 14.727 -2.605 5.699 1 89.19 321 THR B N 1
ATOM 6119 C CA . THR B 1 321 ? 16.141 -2.42 5.367 1 89.19 321 THR B CA 1
ATOM 6120 C C . THR B 1 321 ? 16.672 -3.629 4.605 1 89.19 321 THR B C 1
ATOM 6122 O O . THR B 1 321 ? 17.625 -3.504 3.828 1 89.19 321 THR B O 1
ATOM 6125 N N . ARG B 1 322 ? 16.031 -4.723 4.773 1 92.12 322 ARG B N 1
ATOM 6126 C CA . ARG B 1 322 ? 16.5 -5.969 4.176 1 92.12 322 ARG B CA 1
ATOM 6127 C C . ARG B 1 322 ? 16.172 -6.023 2.689 1 92.12 322 ARG B C 1
ATOM 6129 O O . ARG B 1 322 ? 16.906 -6.617 1.902 1 92.12 322 ARG B O 1
ATOM 6136 N N . PHE B 1 323 ? 15.125 -5.453 2.312 1 95.5 323 PHE B N 1
ATOM 6137 C CA . PHE B 1 323 ? 14.633 -5.535 0.941 1 95.5 323 PHE B CA 1
ATOM 6138 C C . PHE B 1 323 ? 14.648 -4.16 0.279 1 95.5 323 PHE B C 1
ATOM 6140 O O . PHE B 1 323 ? 14.719 -3.137 0.961 1 95.5 323 PHE B O 1
ATOM 6147 N N . THR B 1 324 ? 14.648 -4.211 -1.047 1 95.31 324 THR B N 1
ATOM 6148 C CA . THR B 1 324 ? 14.609 -2.961 -1.795 1 95.31 324 THR B CA 1
ATOM 6149 C C . THR B 1 324 ? 13.25 -2.285 -1.655 1 95.31 324 THR B C 1
ATOM 6151 O O . THR B 1 324 ? 12.273 -2.922 -1.251 1 95.31 324 THR B O 1
ATOM 6154 N N . THR B 1 325 ? 13.172 -1.004 -1.999 1 96.25 325 THR B N 1
ATOM 6155 C CA . THR B 1 325 ? 11.945 -0.218 -1.928 1 96.25 325 THR B CA 1
ATOM 6156 C C . THR B 1 325 ? 10.859 -0.832 -2.805 1 96.25 325 THR B C 1
ATOM 6158 O O . THR B 1 325 ? 9.711 -0.95 -2.381 1 96.25 325 THR B O 1
ATOM 6161 N N . ASN B 1 326 ? 11.188 -1.247 -3.994 1 96.38 326 ASN B N 1
ATOM 6162 C CA . ASN B 1 326 ? 10.219 -1.859 -4.898 1 96.38 326 ASN B CA 1
ATOM 6163 C C . ASN B 1 326 ? 9.703 -3.184 -4.348 1 96.38 326 ASN B C 1
ATOM 6165 O O . ASN B 1 326 ? 8.5 -3.463 -4.426 1 96.38 326 ASN B O 1
ATOM 6169 N N . GLU B 1 327 ? 10.609 -3.953 -3.773 1 97.25 327 GLU B N 1
ATOM 6170 C CA . GLU B 1 327 ? 10.211 -5.238 -3.211 1 97.25 327 GLU B CA 1
ATOM 6171 C C . GLU B 1 327 ? 9.227 -5.059 -2.061 1 97.25 327 GLU B C 1
ATOM 6173 O O . GLU B 1 327 ? 8.203 -5.742 -1.997 1 97.25 327 GLU B O 1
ATOM 6178 N N . VAL B 1 328 ? 9.523 -4.152 -1.206 1 97.5 328 VAL B N 1
ATOM 6179 C CA . VAL B 1 328 ? 8.664 -3.902 -0.055 1 97.5 328 VAL B CA 1
ATOM 6180 C C . VAL B 1 328 ? 7.297 -3.406 -0.527 1 97.5 328 VAL B C 1
ATOM 6182 O O . VAL B 1 328 ? 6.262 -3.859 -0.038 1 97.5 328 VAL B O 1
ATOM 6185 N N . SER B 1 329 ? 7.266 -2.477 -1.465 1 97.44 329 SER B N 1
ATOM 6186 C CA . SER B 1 329 ? 6.012 -1.956 -2.004 1 97.44 329 SER B CA 1
ATOM 6187 C C . SER B 1 329 ? 5.168 -3.068 -2.617 1 97.44 329 SER B C 1
ATOM 6189 O O . SER B 1 329 ? 3.955 -3.123 -2.406 1 97.44 329 SER B O 1
ATOM 6191 N N . HIS B 1 330 ? 5.797 -3.98 -3.301 1 97.56 330 HIS B N 1
ATOM 6192 C CA . HIS B 1 330 ? 5.094 -5.094 -3.93 1 97.56 330 HIS B CA 1
ATOM 6193 C C . HIS B 1 330 ? 4.543 -6.059 -2.885 1 97.56 330 HIS B C 1
ATOM 6195 O O . HIS B 1 330 ? 3.389 -6.484 -2.977 1 97.56 330 HIS B O 1
ATOM 6201 N N . MET B 1 331 ? 5.363 -6.379 -1.916 1 97.88 331 MET B N 1
ATOM 6202 C CA . MET B 1 331 ? 4.945 -7.348 -0.908 1 97.88 331 MET B CA 1
ATOM 6203 C C . MET B 1 331 ? 3.785 -6.809 -0.082 1 97.88 331 MET B C 1
ATOM 6205 O O . MET B 1 331 ? 2.855 -7.547 0.247 1 97.88 331 MET B O 1
ATOM 6209 N N . LEU B 1 332 ? 3.812 -5.523 0.227 1 98.06 332 LEU B N 1
ATOM 6210 C CA . LEU B 1 332 ? 2.717 -4.914 0.972 1 98.06 332 LEU B CA 1
ATOM 6211 C C . LEU B 1 332 ? 1.445 -4.871 0.131 1 98.06 332 LEU B C 1
ATOM 6213 O O . LEU B 1 332 ? 0.354 -5.148 0.634 1 98.06 332 LEU B O 1
ATOM 6217 N N . CYS B 1 333 ? 1.597 -4.547 -1.089 1 98.06 333 CYS B N 1
ATOM 6218 C CA . CYS B 1 333 ? 0.457 -4.523 -1.999 1 98.06 333 CYS B CA 1
ATOM 6219 C C . CYS B 1 333 ? -0.16 -5.91 -2.133 1 98.06 333 CYS B C 1
ATOM 6221 O O . CYS B 1 333 ? -1.376 -6.07 -2.014 1 98.06 333 CYS B O 1
ATOM 6223 N N . GLN B 1 334 ? 0.726 -6.906 -2.322 1 97.81 334 GLN B N 1
ATOM 6224 C CA . GLN B 1 334 ? 0.249 -8.281 -2.441 1 97.81 334 GLN B CA 1
ATOM 6225 C C . GLN B 1 334 ? -0.572 -8.688 -1.222 1 97.81 334 GLN B C 1
ATOM 6227 O O . GLN B 1 334 ? -1.683 -9.203 -1.357 1 97.81 334 GLN B O 1
ATOM 6232 N N . ALA B 1 335 ? -0.011 -8.469 -0.08 1 97.75 335 ALA B N 1
ATOM 6233 C CA . ALA B 1 335 ? -0.668 -8.875 1.16 1 97.75 335 ALA B CA 1
ATOM 6234 C C . ALA B 1 335 ? -2.033 -8.211 1.301 1 97.75 335 ALA B C 1
ATOM 6236 O O . ALA B 1 335 ? -3.018 -8.859 1.652 1 97.75 335 ALA B O 1
ATOM 6237 N N . GLN B 1 336 ? -2.104 -6.965 0.973 1 98.12 336 GLN B N 1
ATOM 6238 C CA . GLN B 1 336 ? -3.34 -6.211 1.148 1 98.12 336 GLN B CA 1
ATOM 6239 C C . GLN B 1 336 ? -4.387 -6.625 0.118 1 98.12 336 GLN B C 1
ATOM 6241 O O . GLN B 1 336 ? -5.535 -6.906 0.469 1 98.12 336 GLN B O 1
ATOM 6246 N N . VAL B 1 337 ? -4.004 -6.688 -1.15 1 98.12 337 VAL B N 1
ATOM 6247 C CA . VAL B 1 337 ? -4.98 -6.934 -2.205 1 98.12 337 VAL B CA 1
ATOM 6248 C C . VAL B 1 337 ? -5.48 -8.375 -2.121 1 98.12 337 VAL B C 1
ATOM 6250 O O . VAL B 1 337 ? -6.641 -8.656 -2.426 1 98.12 337 VAL B O 1
ATOM 6253 N N . VAL B 1 338 ? -4.633 -9.281 -1.735 1 97.25 338 VAL B N 1
ATOM 6254 C CA . VAL B 1 338 ? -5.078 -10.664 -1.606 1 97.25 338 VAL B CA 1
ATOM 6255 C C . VAL B 1 338 ? -6.086 -10.781 -0.466 1 97.25 338 VAL B C 1
ATOM 6257 O O . VAL B 1 338 ? -7.082 -11.5 -0.58 1 97.25 338 VAL B O 1
ATOM 6260 N N . ARG B 1 339 ? -5.844 -10.148 0.608 1 97.06 339 ARG B N 1
ATOM 6261 C CA . ARG B 1 339 ? -6.809 -10.148 1.704 1 97.06 339 ARG B CA 1
ATOM 6262 C C . ARG B 1 339 ? -8.156 -9.602 1.247 1 97.06 339 ARG B C 1
ATOM 6264 O O . ARG B 1 339 ? -9.203 -10.203 1.512 1 97.06 339 ARG B O 1
ATOM 6271 N N . ILE B 1 340 ? -8.109 -8.414 0.617 1 97.94 340 ILE B N 1
ATOM 6272 C CA . ILE B 1 340 ? -9.344 -7.801 0.148 1 97.94 340 ILE B CA 1
ATOM 6273 C C . ILE B 1 340 ? -9.992 -8.688 -0.913 1 97.94 340 ILE B C 1
ATOM 6275 O O . ILE B 1 340 ? -11.219 -8.805 -0.972 1 97.94 340 ILE B O 1
ATOM 6279 N N . GLY B 1 341 ? -9.156 -9.32 -1.747 1 96.75 341 GLY B N 1
ATOM 6280 C CA . GLY B 1 341 ? -9.688 -10.258 -2.723 1 96.75 341 GLY B CA 1
ATOM 6281 C C . GLY B 1 341 ? -10.391 -11.445 -2.09 1 96.75 341 GLY B C 1
ATOM 6282 O O . GLY B 1 341 ? -11.43 -11.883 -2.574 1 96.75 341 GLY B O 1
ATOM 6283 N N . ALA B 1 342 ? -9.797 -11.969 -1.035 1 95.12 342 ALA B N 1
ATOM 6284 C CA . ALA B 1 342 ? -10.43 -13.07 -0.311 1 95.12 342 ALA B CA 1
ATOM 6285 C C . ALA B 1 342 ? -11.773 -12.641 0.27 1 95.12 342 ALA B C 1
ATOM 6287 O O . ALA B 1 342 ? -12.758 -13.391 0.209 1 95.12 342 ALA B O 1
ATOM 6288 N N . LEU B 1 343 ? -11.812 -11.445 0.799 1 96.38 343 LEU B N 1
ATOM 6289 C CA . LEU B 1 343 ? -13.062 -10.93 1.354 1 96.38 343 LEU B CA 1
ATOM 6290 C C . LEU B 1 343 ? -14.1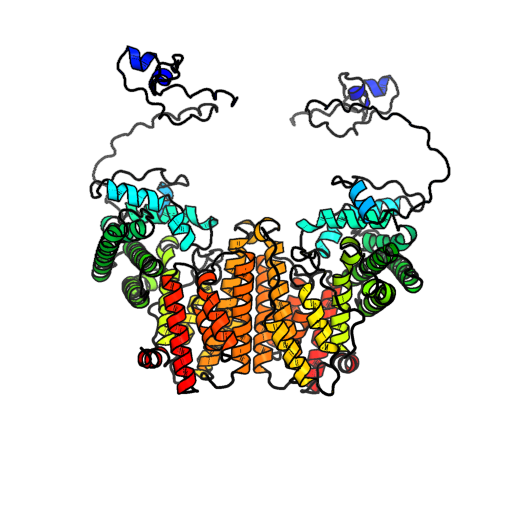09 -10.75 0.26 1 96.38 343 LEU B C 1
ATOM 6292 O O . LEU B 1 343 ? -15.297 -11 0.481 1 96.38 343 LEU B O 1
ATOM 6296 N N . LEU B 1 344 ? -13.617 -10.281 -0.892 1 96.12 344 LEU B N 1
ATOM 6297 C CA . LEU B 1 344 ? -14.516 -10.133 -2.031 1 96.12 344 LEU B CA 1
ATOM 6298 C C . LEU B 1 344 ? -15.062 -11.484 -2.471 1 96.12 344 LEU B C 1
ATOM 6300 O O . LEU B 1 344 ? -16.25 -11.617 -2.756 1 96.12 344 LEU B O 1
ATOM 6304 N N . LEU B 1 345 ? -14.242 -12.477 -2.479 1 91.94 345 LEU B N 1
ATOM 6305 C CA . LEU B 1 345 ? -14.664 -13.828 -2.832 1 91.94 345 LEU B CA 1
ATOM 6306 C C . LEU B 1 345 ? -15.672 -14.359 -1.823 1 91.94 345 LEU B C 1
ATOM 6308 O O . LEU B 1 345 ? -16.688 -14.953 -2.207 1 91.94 345 LEU B O 1
ATOM 6312 N N . ILE B 1 346 ? -15.406 -14.164 -0.565 1 91 346 ILE B N 1
ATOM 6313 C CA . ILE B 1 346 ? -16.312 -14.609 0.496 1 91 346 ILE B CA 1
ATOM 6314 C C . ILE B 1 346 ? -17.656 -13.93 0.346 1 91 346 ILE B C 1
ATOM 6316 O O . ILE B 1 346 ? -18.703 -14.562 0.512 1 91 346 ILE B O 1
ATOM 6320 N N . HIS B 1 347 ? -17.625 -12.648 0.013 1 93.19 347 HIS B N 1
ATOM 6321 C CA . HIS B 1 347 ? -18.859 -11.914 -0.213 1 93.19 347 HIS B CA 1
ATOM 6322 C C . HIS B 1 347 ? -19.672 -12.531 -1.353 1 93.19 347 HIS B C 1
ATOM 6324 O O . HIS B 1 347 ? -20.891 -12.672 -1.247 1 93.19 347 HIS B O 1
ATOM 6330 N N . ARG B 1 348 ? -19.031 -12.914 -2.393 1 91 348 ARG B N 1
ATOM 6331 C CA . ARG B 1 348 ? -19.719 -13.453 -3.564 1 91 348 ARG B CA 1
ATOM 6332 C C . ARG B 1 348 ? -20.125 -14.898 -3.338 1 91 348 ARG B C 1
ATOM 6334 O O . ARG B 1 348 ? -21.016 -15.414 -4.035 1 91 348 ARG B O 1
ATOM 6341 N N . LEU B 1 349 ? -19.531 -15.523 -2.439 1 85.62 349 LEU B N 1
ATOM 6342 C CA . LEU B 1 349 ? -20.031 -16.844 -2.045 1 85.62 349 LEU B CA 1
ATOM 6343 C C . LEU B 1 349 ? -21.328 -16.719 -1.269 1 85.62 349 LEU B C 1
ATOM 6345 O O . LEU B 1 349 ? -22.188 -17.609 -1.355 1 85.62 349 LEU B O 1
ATOM 6349 N N . ARG B 1 350 ? -21.453 -15.594 -0.58 1 86.19 350 ARG B N 1
ATOM 6350 C CA . ARG B 1 350 ? -22.688 -15.32 0.155 1 86.19 350 ARG B CA 1
ATOM 6351 C C . ARG B 1 350 ? -23.75 -14.758 -0.768 1 86.19 350 ARG B C 1
ATOM 6353 O O . ARG B 1 350 ? -24.938 -15.094 -0.637 1 86.19 350 ARG B O 1
ATOM 6360 N N . TYR B 1 351 ? -23.281 -13.844 -1.645 1 90.38 351 TYR B N 1
ATOM 6361 C CA . TYR B 1 351 ? -24.203 -13.164 -2.559 1 90.38 351 TYR B CA 1
ATOM 6362 C C . TYR B 1 351 ? -23.734 -13.32 -4.004 1 90.38 351 TYR B C 1
ATOM 6364 O O . TYR B 1 351 ? -22.688 -12.789 -4.387 1 90.38 351 TYR B O 1
ATOM 6372 N N . PRO B 1 352 ? -24.516 -13.969 -4.805 1 90.56 352 PRO B N 1
ATOM 6373 C CA . PRO B 1 352 ? -24.125 -14.141 -6.203 1 90.56 352 PRO B CA 1
ATOM 6374 C C . PRO B 1 352 ? -23.922 -12.812 -6.93 1 90.56 352 PRO B C 1
ATOM 6376 O O . PRO B 1 352 ? -24.422 -11.773 -6.473 1 90.56 352 PRO B O 1
ATOM 6379 N N . PHE B 1 353 ? -23.156 -12.93 -8.031 1 91.62 353 PHE B N 1
ATOM 6380 C CA . PHE B 1 353 ? -22.969 -11.742 -8.859 1 91.62 353 PHE B CA 1
ATOM 6381 C C . PHE B 1 353 ? -24.297 -11.164 -9.305 1 91.62 353 PHE B C 1
ATOM 6383 O O . PHE B 1 353 ? -25.234 -11.906 -9.641 1 91.62 353 PHE B O 1
ATOM 6390 N N . GLY B 1 354 ? -24.469 -9.852 -9.211 1 89.5 354 GLY B N 1
ATOM 6391 C CA . GLY B 1 354 ? -25.734 -9.195 -9.547 1 89.5 354 GLY B CA 1
ATOM 6392 C C . GLY B 1 354 ? -26.547 -8.812 -8.336 1 89.5 354 GLY B C 1
ATOM 6393 O O . GLY B 1 354 ? -27.484 -8.016 -8.438 1 89.5 354 GLY B O 1
ATOM 6394 N N . THR B 1 355 ? -26.141 -9.43 -7.262 1 91.94 355 THR B N 1
ATOM 6395 C CA . THR B 1 355 ? -26.828 -9.117 -6.016 1 91.94 355 THR B CA 1
ATOM 6396 C C . THR B 1 355 ? -25.875 -8.492 -5.008 1 91.94 355 THR B C 1
ATOM 6398 O O . THR B 1 355 ? -24.703 -8.867 -4.949 1 91.94 355 THR B O 1
ATOM 6401 N N . ASN B 1 356 ? -26.484 -7.52 -4.148 1 93.5 356 ASN B N 1
ATOM 6402 C CA . ASN B 1 356 ? -25.688 -6.848 -3.129 1 93.5 356 ASN B CA 1
ATOM 6403 C C . ASN B 1 356 ? -24.344 -6.391 -3.682 1 93.5 356 ASN B C 1
ATOM 6405 O O . ASN B 1 356 ? -23.297 -6.715 -3.123 1 93.5 356 ASN B O 1
ATOM 6409 N N . ASN B 1 357 ? -24.359 -5.617 -4.699 1 93.88 357 ASN B N 1
ATOM 6410 C CA . ASN B 1 357 ? -23.188 -5.23 -5.465 1 93.88 357 ASN B CA 1
ATOM 6411 C C . ASN B 1 357 ? -22.391 -4.125 -4.766 1 93.88 357 ASN B C 1
ATOM 6413 O O . ASN B 1 357 ? -21.219 -3.924 -5.051 1 93.88 357 ASN B O 1
ATOM 6417 N N . GLY B 1 358 ? -22.969 -3.387 -3.842 1 94.06 358 GLY B N 1
ATOM 6418 C CA . GLY B 1 358 ? -22.344 -2.246 -3.195 1 94.06 358 GLY B CA 1
ATOM 6419 C C . GLY B 1 358 ? -21.016 -2.586 -2.553 1 94.06 358 GLY B C 1
ATOM 6420 O O . GLY B 1 358 ? -19.969 -2.045 -2.939 1 94.06 358 GLY B O 1
ATOM 6421 N N . PRO B 1 359 ? -21.062 -3.527 -1.602 1 95.88 359 PRO B N 1
ATOM 6422 C CA . PRO B 1 359 ? -19.812 -3.902 -0.941 1 95.88 359 PRO B CA 1
ATOM 6423 C C . PRO B 1 359 ? -18.781 -4.48 -1.911 1 95.88 359 PRO B C 1
ATOM 6425 O O . PRO B 1 359 ? -17.578 -4.211 -1.78 1 95.88 359 PRO B O 1
ATOM 6428 N N . ALA B 1 360 ? -19.25 -5.25 -2.846 1 96.69 360 ALA B N 1
ATOM 6429 C CA . ALA B 1 360 ? -18.344 -5.867 -3.818 1 96.69 360 ALA B CA 1
ATOM 6430 C C . ALA B 1 360 ? -17.641 -4.812 -4.66 1 96.69 360 ALA B C 1
ATOM 6432 O O . ALA B 1 360 ? -16.438 -4.902 -4.895 1 96.69 360 ALA B O 1
ATOM 6433 N N . LEU B 1 361 ? -18.359 -3.844 -5.07 1 96.06 361 LEU B N 1
ATOM 6434 C CA . LEU B 1 361 ? -17.781 -2.773 -5.875 1 96.06 361 LEU B CA 1
ATOM 6435 C C . LEU B 1 361 ? -16.781 -1.967 -5.059 1 96.06 361 LEU B C 1
ATOM 6437 O O . LEU B 1 361 ? -15.742 -1.546 -5.578 1 96.06 361 LEU B O 1
ATOM 6441 N N . ALA B 1 362 ? -17.078 -1.75 -3.805 1 96.38 362 ALA B N 1
ATOM 6442 C CA . ALA B 1 362 ? -16.172 -1.035 -2.914 1 96.38 362 ALA B CA 1
ATOM 6443 C C . ALA B 1 362 ? -14.844 -1.779 -2.77 1 96.38 362 ALA B C 1
ATOM 6445 O O . ALA B 1 362 ? -13.773 -1.182 -2.898 1 96.38 362 ALA B O 1
ATOM 6446 N N . LEU B 1 363 ? -14.945 -3.064 -2.52 1 97.94 363 LEU B N 1
ATOM 6447 C CA . LEU B 1 363 ? -13.75 -3.879 -2.369 1 97.94 363 LEU B CA 1
ATOM 6448 C C . LEU B 1 363 ? -12.961 -3.939 -3.676 1 97.94 363 LEU B C 1
ATOM 6450 O O . LEU B 1 363 ? -11.734 -3.85 -3.672 1 97.94 363 LEU B O 1
ATOM 6454 N N . ALA B 1 364 ? -13.656 -4.094 -4.797 1 98.12 364 ALA B N 1
ATOM 6455 C CA . ALA B 1 364 ? -13.016 -4.148 -6.109 1 98.12 364 ALA B CA 1
ATOM 6456 C C . ALA B 1 364 ? -12.266 -2.855 -6.406 1 98.12 364 ALA B C 1
ATOM 6458 O O . ALA B 1 364 ? -11.141 -2.885 -6.914 1 98.12 364 ALA B O 1
ATOM 6459 N N . THR B 1 365 ? -12.875 -1.761 -6.066 1 96.19 365 THR B N 1
ATOM 6460 C CA . THR B 1 365 ? -12.25 -0.46 -6.281 1 96.19 365 THR B CA 1
ATOM 6461 C C . THR B 1 365 ? -10.977 -0.333 -5.453 1 96.19 365 THR B C 1
ATOM 6463 O O . THR B 1 365 ? -9.953 0.151 -5.949 1 96.19 365 THR B O 1
ATOM 6466 N N . ALA B 1 366 ? -11.039 -0.767 -4.211 1 97.38 366 ALA B N 1
ATOM 6467 C CA . ALA B 1 366 ? -9.867 -0.719 -3.344 1 97.38 366 ALA B CA 1
ATOM 6468 C C . ALA B 1 366 ? -8.719 -1.541 -3.926 1 97.38 366 ALA B C 1
ATOM 6470 O O . ALA B 1 366 ? -7.562 -1.111 -3.9 1 97.38 366 ALA B O 1
ATOM 6471 N N . ILE B 1 367 ? -9.008 -2.715 -4.477 1 98.44 367 ILE B N 1
ATOM 6472 C CA . ILE B 1 367 ? -8 -3.605 -5.043 1 98.44 367 ILE B CA 1
ATOM 6473 C C . ILE B 1 367 ? -7.375 -2.959 -6.277 1 98.44 367 ILE B C 1
ATOM 6475 O O . ILE B 1 367 ? -6.148 -2.834 -6.367 1 98.44 367 ILE B O 1
ATOM 6479 N N . LEU B 1 368 ? -8.211 -2.521 -7.215 1 98 368 LEU B N 1
ATOM 6480 C CA . LEU B 1 368 ? -7.742 -2.061 -8.516 1 98 368 LEU B CA 1
ATOM 6481 C C . LEU B 1 368 ? -6.957 -0.761 -8.383 1 98 368 LEU B C 1
ATOM 6483 O O . LEU B 1 368 ? -5.93 -0.581 -9.047 1 98 368 LEU B O 1
ATOM 6487 N N . THR B 1 369 ? -7.395 0.12 -7.547 1 96.5 369 THR B N 1
ATOM 6488 C CA . THR B 1 369 ? -6.691 1.386 -7.371 1 96.5 369 THR B CA 1
ATOM 6489 C C . THR B 1 369 ? -5.344 1.167 -6.684 1 96.5 369 THR B C 1
ATOM 6491 O O . THR B 1 369 ? -4.363 1.844 -7 1 96.5 369 THR B O 1
ATOM 6494 N N . GLN B 1 370 ? -5.328 0.229 -5.746 1 97.75 370 GLN B N 1
ATOM 6495 C CA . GLN B 1 370 ? -4.066 -0.088 -5.09 1 97.75 370 GLN B CA 1
ATOM 6496 C C . GLN B 1 370 ? -3.066 -0.679 -6.082 1 97.75 370 GLN B C 1
ATOM 6498 O O . GLN B 1 370 ? -1.879 -0.347 -6.047 1 97.75 370 GLN B O 1
ATOM 6503 N N . LEU B 1 371 ? -3.527 -1.576 -6.902 1 98.12 371 LEU B N 1
ATOM 6504 C CA . LEU B 1 371 ? -2.666 -2.191 -7.906 1 98.12 371 LEU B CA 1
ATOM 6505 C C . LEU B 1 371 ? -2.123 -1.143 -8.875 1 98.12 371 LEU B C 1
ATOM 6507 O O . LEU B 1 371 ? -0.928 -1.131 -9.18 1 98.12 371 LEU B O 1
ATOM 6511 N N . ASP B 1 372 ? -2.977 -0.338 -9.273 1 97.06 372 ASP B N 1
ATOM 6512 C CA . ASP B 1 372 ? -2.59 0.71 -10.211 1 97.06 372 ASP B CA 1
ATOM 6513 C C . ASP B 1 372 ? -1.576 1.663 -9.586 1 97.06 372 ASP B C 1
ATOM 6515 O O . ASP B 1 372 ? -0.602 2.055 -10.234 1 97.06 372 ASP B O 1
ATOM 6519 N N . LEU B 1 373 ? -1.822 1.996 -8.352 1 97.06 373 LEU B N 1
ATOM 6520 C CA . LEU B 1 373 ? -0.933 2.902 -7.637 1 97.06 373 LEU B CA 1
ATOM 6521 C C . LEU B 1 373 ? 0.45 2.283 -7.461 1 97.06 373 LEU B C 1
ATOM 6523 O O . LEU B 1 373 ? 1.464 2.934 -7.727 1 97.06 373 LEU B O 1
ATOM 6527 N N . THR B 1 374 ? 0.505 1.072 -7.035 1 97.44 374 THR B N 1
ATOM 6528 C CA . THR B 1 374 ? 1.776 0.397 -6.801 1 97.44 374 THR B CA 1
ATOM 6529 C C . THR B 1 374 ? 2.547 0.228 -8.109 1 97.44 374 THR B C 1
ATOM 6531 O O . THR B 1 374 ? 3.762 0.43 -8.148 1 97.44 374 THR B O 1
ATOM 6534 N N . ARG B 1 375 ? 1.845 -0.181 -9.156 1 96.56 375 ARG B N 1
ATOM 6535 C CA . ARG B 1 375 ? 2.484 -0.314 -10.461 1 96.56 375 ARG B CA 1
ATOM 6536 C C . ARG B 1 375 ? 3.086 1.013 -10.914 1 96.56 375 ARG B C 1
ATOM 6538 O O . ARG B 1 375 ? 4.195 1.046 -11.453 1 96.56 375 ARG B O 1
ATOM 6545 N N . ALA B 1 376 ? 2.377 2.059 -10.766 1 94.94 376 ALA B N 1
ATOM 6546 C CA . ALA B 1 376 ? 2.854 3.381 -11.164 1 94.94 376 ALA B CA 1
ATOM 6547 C C . ALA B 1 376 ? 4.078 3.793 -10.352 1 94.94 376 ALA B C 1
ATOM 6549 O O . ALA B 1 376 ? 5.012 4.398 -10.883 1 94.94 376 ALA B O 1
ATOM 6550 N N . ALA B 1 377 ? 4.098 3.482 -9.078 1 95.06 377 ALA B N 1
ATOM 6551 C CA . ALA B 1 377 ? 5.176 3.881 -8.18 1 95.06 377 ALA B CA 1
ATOM 6552 C C . ALA B 1 377 ? 6.445 3.08 -8.453 1 95.06 377 ALA B C 1
ATOM 6554 O O . ALA B 1 377 ? 7.555 3.611 -8.359 1 95.06 377 ALA B O 1
ATOM 6555 N N . THR B 1 378 ? 6.312 1.836 -8.766 1 94.88 378 THR B N 1
ATOM 6556 C CA . THR B 1 378 ? 7.477 0.973 -8.938 1 94.88 378 THR B CA 1
ATOM 6557 C C . THR B 1 378 ? 7.832 0.826 -10.414 1 94.88 378 THR B C 1
ATOM 6559 O O . THR B 1 378 ? 8.953 0.438 -10.758 1 94.88 378 THR B O 1
ATOM 6562 N N . ASN B 1 379 ? 6.852 1.062 -11.312 1 93.12 379 ASN B N 1
ATOM 6563 C CA . ASN B 1 379 ? 6.977 0.893 -12.758 1 93.12 379 ASN B CA 1
ATOM 6564 C C . ASN B 1 379 ? 7.27 -0.558 -13.133 1 93.12 379 ASN B C 1
ATOM 6566 O O . ASN B 1 379 ? 7.992 -0.823 -14.094 1 93.12 379 ASN B O 1
ATOM 6570 N N . HIS B 1 380 ? 6.828 -1.48 -12.266 1 94.56 380 HIS B N 1
ATOM 6571 C CA . HIS B 1 380 ? 6.969 -2.914 -12.492 1 94.56 380 HIS B CA 1
ATOM 6572 C C . HIS B 1 380 ? 5.652 -3.645 -12.25 1 94.56 380 HIS B C 1
ATOM 6574 O O . HIS B 1 380 ? 4.809 -3.174 -11.484 1 94.56 380 HIS B O 1
ATOM 6580 N N . SER B 1 381 ? 5.539 -4.719 -12.922 1 96.25 381 SER B 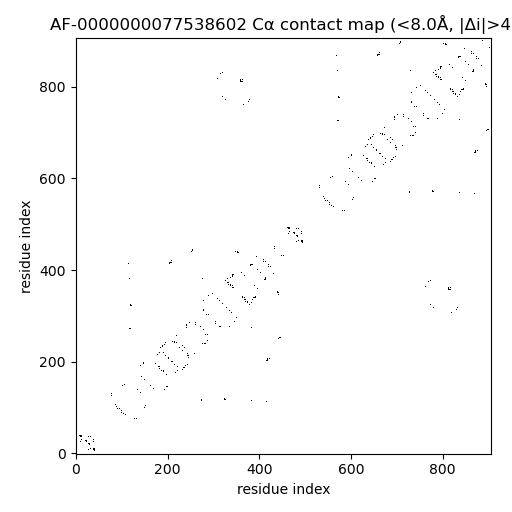N 1
ATOM 6581 C CA . SER B 1 381 ? 4.387 -5.578 -12.688 1 96.25 381 SER B CA 1
ATOM 6582 C C . SER B 1 381 ? 4.465 -6.246 -11.32 1 96.25 381 SER B C 1
ATOM 6584 O O . SER B 1 381 ? 5.547 -6.355 -10.734 1 96.25 381 SER B O 1
ATOM 6586 N N . ILE B 1 382 ? 3.357 -6.605 -10.828 1 97.19 382 ILE B N 1
ATOM 6587 C CA . ILE B 1 382 ? 3.264 -7.211 -9.5 1 97.19 382 ILE B CA 1
ATOM 6588 C C . ILE B 1 382 ? 2.971 -8.703 -9.641 1 97.19 382 ILE B C 1
ATOM 6590 O O . ILE B 1 382 ? 2.057 -9.102 -10.367 1 97.19 382 ILE B O 1
ATOM 6594 N N . LEU B 1 383 ? 3.689 -9.523 -8.914 1 95.75 383 LEU B N 1
ATOM 6595 C CA . LEU B 1 383 ? 3.557 -10.977 -9.023 1 95.75 383 LEU B CA 1
ATOM 6596 C C . LEU B 1 383 ? 2.424 -11.484 -8.141 1 95.75 383 LEU B C 1
ATOM 6598 O O . LEU B 1 383 ? 2.092 -10.859 -7.129 1 95.75 383 LEU B O 1
ATOM 6602 N N . SER B 1 384 ? 1.806 -12.641 -8.492 1 95 384 SER B N 1
ATOM 6603 C CA . SER B 1 384 ? 0.902 -13.445 -7.676 1 95 384 SER B CA 1
ATOM 6604 C C . SER B 1 384 ? -0.334 -12.656 -7.27 1 95 384 SER B C 1
ATOM 6606 O O . SER B 1 384 ? -0.761 -12.711 -6.113 1 95 384 SER B O 1
ATOM 6608 N N . ILE B 1 385 ? -0.872 -11.812 -8.148 1 96.5 385 ILE B N 1
ATOM 6609 C CA . ILE B 1 385 ? -2.043 -11 -7.832 1 96.5 385 ILE B CA 1
ATOM 6610 C C . ILE B 1 385 ? -3.213 -11.414 -8.719 1 96.5 385 ILE B C 1
ATOM 6612 O O . ILE B 1 385 ? -4.207 -10.688 -8.828 1 96.5 385 ILE B O 1
ATOM 6616 N N . THR B 1 386 ? -3.158 -12.547 -9.359 1 94.31 386 THR B N 1
ATOM 6617 C CA . THR B 1 386 ? -4.172 -12.969 -10.32 1 94.31 386 THR B CA 1
ATOM 6618 C C . THR B 1 386 ? -5.531 -13.117 -9.641 1 94.31 386 THR B C 1
ATOM 6620 O O . THR B 1 386 ? -6.551 -12.68 -10.18 1 94.31 386 THR B O 1
ATOM 6623 N N . LEU B 1 387 ? -5.535 -13.641 -8.461 1 93.81 387 LEU B N 1
ATOM 6624 C CA . LEU B 1 387 ? -6.789 -13.883 -7.762 1 93.81 387 LEU B CA 1
ATOM 6625 C C . LEU B 1 387 ? -7.52 -12.578 -7.473 1 93.81 387 LEU B C 1
ATOM 6627 O O . LEU B 1 387 ? -8.648 -12.383 -7.918 1 93.81 387 LEU B O 1
ATOM 6631 N N . PRO B 1 388 ? -6.855 -11.672 -6.711 1 96.94 388 PRO B N 1
ATOM 6632 C CA . PRO B 1 388 ? -7.562 -10.422 -6.445 1 96.94 388 PRO B CA 1
ATOM 6633 C C . PRO B 1 388 ? -7.855 -9.625 -7.719 1 96.94 388 PRO B C 1
ATOM 6635 O O . PRO B 1 388 ? -8.867 -8.922 -7.793 1 96.94 388 PRO B O 1
ATOM 6638 N N . LEU B 1 389 ? -7.035 -9.711 -8.734 1 97.38 389 LEU B N 1
ATOM 6639 C CA . LEU B 1 389 ? -7.254 -9 -9.984 1 97.38 389 LEU B CA 1
ATOM 6640 C C . LEU B 1 389 ? -8.508 -9.508 -10.688 1 97.38 389 LEU B C 1
ATOM 6642 O O . LEU B 1 389 ? -9.359 -8.719 -11.102 1 97.38 389 LEU B O 1
ATOM 6646 N N . LEU B 1 390 ? -8.68 -10.797 -10.797 1 94.44 390 LEU B N 1
ATOM 6647 C CA . LEU B 1 390 ? -9.859 -11.391 -11.422 1 94.44 390 LEU B CA 1
ATOM 6648 C C . LEU B 1 390 ? -11.117 -11.062 -10.625 1 94.44 390 LEU B C 1
ATOM 6650 O O . LEU B 1 390 ? -12.117 -10.625 -11.188 1 94.44 390 LEU B O 1
ATOM 6654 N N . ALA B 1 391 ? -11 -11.281 -9.32 1 94.88 391 ALA B N 1
ATOM 6655 C CA . ALA B 1 391 ? -12.156 -11.023 -8.461 1 94.88 391 ALA B CA 1
ATOM 6656 C C . ALA B 1 391 ? -12.633 -9.586 -8.602 1 94.88 391 ALA B C 1
ATOM 6658 O O . ALA B 1 391 ? -13.836 -9.32 -8.648 1 94.88 391 ALA B O 1
ATOM 6659 N N . ALA B 1 392 ? -11.703 -8.648 -8.656 1 97.62 392 ALA B N 1
ATOM 6660 C CA . ALA B 1 392 ? -12.047 -7.23 -8.734 1 97.62 392 ALA B CA 1
ATOM 6661 C C . ALA B 1 392 ? -12.594 -6.871 -10.117 1 97.62 392 ALA B C 1
ATOM 6663 O O . ALA B 1 392 ? -13.594 -6.16 -10.227 1 97.62 392 ALA B O 1
ATOM 6664 N N . CYS B 1 393 ? -12.008 -7.375 -11.164 1 97 393 CYS B N 1
ATOM 6665 C CA . CYS B 1 393 ? -12.422 -7.051 -12.523 1 97 393 CYS B CA 1
ATOM 6666 C C . CYS B 1 393 ? -13.82 -7.602 -12.812 1 97 393 CYS B C 1
ATOM 6668 O O . CYS B 1 393 ? -14.602 -6.984 -13.531 1 97 393 CYS B O 1
ATOM 6670 N N . PHE B 1 394 ? -14.133 -8.719 -12.234 1 94.75 394 PHE B N 1
ATOM 6671 C CA . PHE B 1 394 ? -15.43 -9.344 -12.453 1 94.75 394 PHE B CA 1
ATOM 6672 C C . PHE B 1 394 ? -16.562 -8.445 -11.953 1 94.75 394 PHE B C 1
ATOM 6674 O O . PHE B 1 394 ? -17.703 -8.578 -12.398 1 94.75 394 PHE B O 1
ATOM 6681 N N . GLU B 1 395 ? -16.234 -7.555 -11.039 1 96.06 395 GLU B N 1
ATOM 6682 C CA . GLU B 1 395 ? -17.266 -6.727 -10.414 1 96.06 395 GLU B CA 1
ATOM 6683 C C . GLU B 1 395 ? -17.594 -5.504 -11.266 1 96.06 395 GLU B C 1
ATOM 6685 O O . GLU B 1 395 ? -18.594 -4.832 -11.039 1 96.06 395 GLU B O 1
ATOM 6690 N N . ILE B 1 396 ? -16.766 -5.207 -12.273 1 95.44 396 ILE B N 1
ATOM 6691 C CA . ILE B 1 396 ? -16.906 -3.975 -13.047 1 95.44 396 ILE B CA 1
ATOM 6692 C C . ILE B 1 396 ? -18.094 -4.102 -14.008 1 95.44 396 ILE B C 1
ATOM 6694 O O . ILE B 1 396 ? -18.172 -5.059 -14.781 1 95.44 396 ILE B O 1
ATOM 6698 N N . LYS B 1 397 ? -18.953 -3.104 -14.008 1 92.88 397 LYS B N 1
ATOM 6699 C CA . LYS B 1 397 ? -20.156 -3.148 -14.836 1 92.88 397 LYS B CA 1
ATOM 6700 C C . LYS B 1 397 ? -20.078 -2.137 -15.977 1 92.88 397 LYS B C 1
ATOM 6702 O O . LYS B 1 397 ? -20.438 -2.449 -17.125 1 92.88 397 LYS B O 1
ATOM 6707 N N . GLU B 1 398 ? -19.594 -0.958 -15.648 1 92.69 398 GLU B N 1
ATOM 6708 C CA . GLU B 1 398 ? -19.562 0.12 -16.625 1 92.69 398 GLU B CA 1
ATOM 6709 C C . GLU B 1 398 ? -18.578 -0.187 -17.766 1 92.69 398 GLU B C 1
ATOM 6711 O O . GLU B 1 398 ? -17.438 -0.564 -17.5 1 92.69 398 GLU B O 1
ATOM 6716 N N . GLU B 1 399 ? -18.984 -0.021 -19.016 1 94.75 399 GLU B N 1
ATOM 6717 C CA . GLU B 1 399 ? -18.203 -0.366 -20.188 1 94.75 399 GLU B CA 1
ATOM 6718 C C . GLU B 1 399 ? -16.922 0.458 -20.266 1 94.75 399 GLU B C 1
ATOM 6720 O O . GLU B 1 399 ? -15.875 -0.055 -20.656 1 94.75 399 GLU B O 1
ATOM 6725 N N . ALA B 1 400 ? -17.016 1.669 -19.906 1 94.44 400 ALA B N 1
ATOM 6726 C CA . ALA B 1 400 ? -15.828 2.527 -19.953 1 94.44 400 ALA B CA 1
ATOM 6727 C C . ALA B 1 400 ? -14.75 2.027 -19 1 94.44 400 ALA B C 1
ATOM 6729 O O . ALA B 1 400 ? -13.57 2.002 -19.344 1 94.44 400 ALA B O 1
ATOM 6730 N N . ASP B 1 401 ? -15.195 1.656 -17.812 1 95.06 401 ASP B N 1
ATOM 6731 C CA . ASP B 1 401 ? -14.266 1.119 -16.828 1 95.06 401 ASP B CA 1
ATOM 6732 C C . ASP B 1 401 ? -13.695 -0.22 -17.281 1 95.06 401 ASP B C 1
ATOM 6734 O O . ASP B 1 401 ? -12.516 -0.509 -17.047 1 95.06 401 ASP B O 1
ATOM 6738 N N . ARG B 1 402 ? -14.539 -1.078 -17.859 1 96.62 402 ARG B N 1
ATOM 6739 C CA . ARG B 1 402 ? -14.086 -2.369 -18.375 1 96.62 402 ARG B CA 1
ATOM 6740 C C . ARG B 1 402 ? -12.977 -2.193 -19.391 1 96.62 402 ARG B C 1
ATOM 6742 O O . ARG B 1 402 ? -11.938 -2.854 -19.312 1 96.62 402 ARG B O 1
ATOM 6749 N N . LYS B 1 403 ? -13.156 -1.302 -20.328 1 96.81 403 LYS B N 1
ATOM 6750 C CA . LYS B 1 403 ? -12.156 -1.045 -21.359 1 96.81 403 LYS B CA 1
ATOM 6751 C C . LYS B 1 403 ? -10.867 -0.507 -20.75 1 96.81 403 LYS B C 1
ATOM 6753 O O . LYS B 1 403 ? -9.773 -0.934 -21.125 1 96.81 403 LYS B O 1
ATOM 6758 N N . MET B 1 404 ? -11.023 0.333 -19.797 1 95.62 404 MET B N 1
ATOM 6759 C CA . MET B 1 404 ? -9.867 0.947 -19.141 1 95.62 404 MET B CA 1
ATOM 6760 C C . MET B 1 404 ? -9.039 -0.098 -18.406 1 95.62 404 MET B C 1
ATOM 6762 O O . MET B 1 404 ? -7.824 -0.183 -18.594 1 95.62 404 MET B O 1
ATOM 6766 N N . TRP B 1 405 ? -9.68 -0.865 -17.609 1 95.94 405 TRP B N 1
ATOM 6767 C CA . TRP B 1 405 ? -8.953 -1.828 -16.797 1 95.94 405 TRP B CA 1
ATOM 6768 C C . TRP B 1 405 ? -8.398 -2.965 -17.641 1 95.94 405 TRP B C 1
ATOM 6770 O O . TRP B 1 405 ? -7.316 -3.484 -17.375 1 95.94 405 TRP B O 1
ATOM 6780 N N . LEU B 1 406 ? -9.109 -3.381 -18.703 1 96.94 406 LEU B N 1
ATOM 6781 C CA . LEU B 1 406 ? -8.594 -4.395 -19.625 1 96.94 406 LEU B CA 1
ATOM 6782 C C . LEU B 1 406 ? -7.273 -3.945 -20.234 1 96.94 406 LEU B C 1
ATOM 6784 O O . LEU B 1 406 ? -6.348 -4.746 -20.391 1 96.94 406 LEU B O 1
ATOM 6788 N N . SER B 1 407 ? -7.195 -2.705 -20.531 1 96.19 407 SER B N 1
ATOM 6789 C CA . SER B 1 407 ? -5.992 -2.168 -21.172 1 96.19 407 SER B CA 1
ATOM 6790 C C . SER B 1 407 ? -4.84 -2.086 -20.172 1 96.19 407 SER B C 1
ATOM 6792 O O . SER B 1 407 ? -3.672 -2.061 -20.578 1 96.19 407 SER B O 1
ATOM 6794 N N . ARG B 1 408 ? -5.105 -2.098 -18.875 1 95.81 408 ARG B N 1
ATOM 6795 C CA . ARG B 1 408 ? -4.082 -1.937 -17.844 1 95.81 408 ARG B CA 1
ATOM 6796 C C . ARG B 1 408 ? -3.539 -3.289 -17.391 1 95.81 408 ARG B C 1
ATOM 6798 O O . ARG B 1 408 ? -2.484 -3.359 -16.766 1 95.81 408 ARG B O 1
ATOM 6805 N N . ILE B 1 409 ? -4.191 -4.402 -17.75 1 96.75 409 ILE B N 1
ATOM 6806 C CA . ILE B 1 409 ? -3.883 -5.73 -17.234 1 96.75 409 ILE B CA 1
ATOM 6807 C C . ILE B 1 409 ? -2.465 -6.125 -17.641 1 96.75 409 ILE B C 1
ATOM 6809 O O . ILE B 1 409 ? -1.688 -6.613 -16.812 1 96.75 409 ILE B O 1
ATOM 6813 N N . PRO B 1 410 ? -1.999 -5.82 -18.875 1 94.88 410 PRO B N 1
ATOM 6814 C CA . PRO B 1 410 ? -0.653 -6.246 -19.266 1 94.88 410 PRO B CA 1
ATOM 6815 C C . PRO B 1 410 ? 0.44 -5.574 -18.438 1 94.88 410 PRO B C 1
ATOM 6817 O O . PRO B 1 410 ? 1.476 -6.188 -18.156 1 94.88 410 PRO B O 1
ATOM 6820 N N . SER B 1 411 ? 0.152 -4.387 -18.016 1 95.19 411 SER B N 1
ATOM 6821 C CA . SER B 1 411 ? 1.143 -3.68 -17.203 1 95.19 411 SER B CA 1
ATOM 6822 C C . SER B 1 411 ? 1.088 -4.121 -15.75 1 95.19 411 SER B C 1
ATOM 6824 O O . SER B 1 411 ? 2.086 -4.035 -15.031 1 95.19 411 SER B O 1
ATOM 6826 N N . LEU B 1 412 ? -0.065 -4.586 -15.289 1 96.69 412 LEU B N 1
ATOM 6827 C CA . LEU B 1 412 ? -0.256 -4.949 -13.891 1 96.69 412 LEU B CA 1
ATOM 6828 C C . LEU B 1 412 ? 0.321 -6.328 -13.602 1 96.69 412 LEU B C 1
ATOM 6830 O O . LEU B 1 412 ? 0.949 -6.539 -12.562 1 96.69 412 LEU B O 1
ATOM 6834 N N . VAL B 1 413 ? 0.012 -7.191 -14.609 1 92.5 413 VAL B N 1
ATOM 6835 C CA . VAL B 1 413 ? 0.388 -8.578 -14.359 1 92.5 413 VAL B CA 1
ATOM 6836 C C . VAL B 1 413 ? 1.735 -8.875 -15.008 1 92.5 413 VAL B C 1
ATOM 6838 O O . VAL B 1 413 ? 2.041 -8.359 -16.078 1 92.5 413 VAL B O 1
ATOM 6841 N N . GLY B 1 414 ? 2.502 -9.555 -14.453 1 82 414 GLY B N 1
ATOM 6842 C CA . GLY B 1 414 ? 3.826 -9.914 -14.93 1 82 414 GLY B CA 1
ATOM 6843 C C . GLY B 1 414 ? 3.826 -11.148 -15.82 1 82 414 GLY B C 1
ATOM 6844 O O . GLY B 1 414 ? 2.832 -11.438 -16.484 1 82 414 GLY B O 1
ATOM 6845 N N . TYR B 1 415 ? 4.914 -11.773 -15.961 1 89 415 TYR B N 1
ATOM 6846 C CA . TYR B 1 415 ? 5.254 -13 -16.672 1 89 415 TYR B CA 1
ATOM 6847 C C . TYR B 1 415 ? 5.422 -12.734 -18.172 1 89 415 TYR B C 1
ATOM 6849 O O . TYR B 1 415 ? 6.543 -12.57 -18.656 1 89 415 TYR B O 1
ATOM 6857 N N . SER B 1 416 ? 4.262 -12.641 -18.953 1 89.81 416 SER B N 1
ATOM 6858 C CA . SER B 1 416 ? 4.375 -12.461 -20.391 1 89.81 416 SER B CA 1
ATOM 6859 C C . SER B 1 416 ? 3.123 -11.805 -20.969 1 89.81 416 SER B C 1
ATOM 6861 O O . SER B 1 416 ? 2.098 -11.711 -20.297 1 89.81 416 SER B O 1
ATOM 6863 N N . VAL B 1 417 ? 3.256 -11.375 -22.188 1 89.19 417 VAL B N 1
ATOM 6864 C CA . VAL B 1 417 ? 2.135 -10.781 -22.906 1 89.19 417 VAL B CA 1
ATOM 6865 C C . VAL B 1 417 ? 1.049 -11.828 -23.141 1 89.19 417 VAL B C 1
ATOM 6867 O O . VAL B 1 417 ? -0.144 -11.523 -23.062 1 89.19 417 VAL B O 1
ATOM 6870 N N . ASP B 1 418 ? 1.471 -13.016 -23.344 1 88.69 418 ASP B N 1
ATOM 6871 C CA . ASP B 1 418 ? 0.517 -14.094 -23.562 1 88.69 418 ASP B CA 1
ATOM 6872 C C . ASP B 1 418 ? -0.278 -14.391 -22.297 1 88.69 418 ASP B C 1
ATOM 6874 O O . ASP B 1 418 ? -1.478 -14.672 -22.359 1 88.69 418 ASP B O 1
ATOM 6878 N N . PHE B 1 419 ? 0.4 -14.367 -21.281 1 91.75 419 PHE B N 1
ATOM 6879 C CA . PHE B 1 419 ? -0.276 -14.586 -20.016 1 91.75 419 PHE B CA 1
ATOM 6880 C C . PHE B 1 419 ? -1.319 -13.508 -19.75 1 91.75 419 PHE B C 1
ATOM 6882 O O . PHE B 1 419 ? -2.434 -13.805 -19.328 1 91.75 419 PHE B O 1
ATOM 6889 N N . SER B 1 420 ? -0.995 -12.234 -19.984 1 92.75 420 SER B N 1
ATOM 6890 C CA . SER B 1 420 ? -1.927 -11.125 -19.812 1 92.75 420 SER B CA 1
ATOM 6891 C C . SER B 1 420 ? -3.133 -11.258 -20.734 1 92.75 420 SER B C 1
ATOM 6893 O O . SER B 1 420 ? -4.258 -10.953 -20.344 1 92.75 420 SER B O 1
ATOM 6895 N N . ARG B 1 421 ? -2.863 -11.711 -21.906 1 91.75 421 ARG B N 1
ATOM 6896 C CA . ARG B 1 421 ? -3.947 -11.914 -22.859 1 91.75 421 ARG B CA 1
ATOM 6897 C C . ARG B 1 421 ? -4.895 -13.008 -22.391 1 91.75 421 ARG B C 1
ATOM 6899 O O . ARG B 1 421 ? -6.109 -12.906 -22.578 1 91.75 421 ARG B O 1
ATOM 6906 N N . HIS B 1 422 ? -4.328 -14.008 -21.859 1 90.31 422 HIS B N 1
ATOM 6907 C CA . HIS B 1 422 ? -5.129 -15.094 -21.297 1 90.31 422 HIS B CA 1
ATOM 6908 C C . HIS B 1 422 ? -6.066 -14.586 -20.203 1 90.31 422 HIS B C 1
ATOM 6910 O O . HIS B 1 422 ? -7.25 -14.93 -20.188 1 90.31 422 HIS B O 1
ATOM 6916 N N . LEU B 1 423 ? -5.602 -13.758 -19.359 1 91.44 423 LEU B N 1
ATOM 6917 C CA . LEU B 1 423 ? -6.41 -13.195 -18.281 1 91.44 423 LEU B CA 1
ATOM 6918 C C . LEU B 1 423 ? -7.48 -12.258 -18.844 1 91.44 423 LEU B C 1
ATOM 6920 O O . LEU B 1 423 ? -8.633 -12.289 -18.406 1 91.44 423 LEU B O 1
ATOM 6924 N N . GLN B 1 424 ? -7.07 -11.438 -19.812 1 94.19 424 GLN B N 1
ATOM 6925 C CA . GLN B 1 424 ? -8.016 -10.531 -20.453 1 94.19 424 GLN B CA 1
ATOM 6926 C C . GLN B 1 424 ? -9.18 -11.297 -21.078 1 94.19 424 GLN B C 1
ATOM 6928 O O . GLN B 1 424 ? -10.336 -10.891 -20.953 1 94.19 424 GLN B O 1
ATOM 6933 N N . ASN B 1 425 ? -8.828 -12.414 -21.672 1 91.38 425 ASN B N 1
ATOM 6934 C CA . ASN B 1 425 ? -9.852 -13.242 -22.297 1 91.38 425 ASN B CA 1
ATOM 6935 C C . ASN B 1 425 ? -10.797 -13.844 -21.25 1 91.38 425 ASN B C 1
ATOM 6937 O O . ASN B 1 425 ? -12.008 -13.891 -21.469 1 91.38 425 ASN B O 1
ATOM 6941 N N . HIS B 1 426 ? -10.25 -14.273 -20.172 1 89.06 426 HIS B N 1
ATOM 6942 C CA . HIS B 1 426 ? -11.07 -14.82 -19.109 1 89.06 426 HIS B CA 1
ATOM 6943 C C . HIS B 1 426 ? -12.031 -13.766 -18.547 1 89.06 426 HIS B C 1
ATOM 6945 O O . HIS B 1 426 ? -13.195 -14.062 -18.281 1 89.06 426 HIS B O 1
ATOM 6951 N N . ILE B 1 427 ? -11.57 -12.578 -18.391 1 93.69 427 ILE B N 1
ATOM 6952 C CA . ILE B 1 427 ? -12.367 -11.492 -17.828 1 93.69 427 ILE B CA 1
ATOM 6953 C C . ILE B 1 427 ? -13.469 -11.094 -18.812 1 93.69 427 ILE B C 1
ATOM 6955 O O . ILE B 1 427 ? -14.625 -10.938 -18.422 1 93.69 427 ILE B O 1
ATOM 6959 N N . THR B 1 428 ? -13.125 -11.008 -20.078 1 94.38 428 THR B N 1
ATOM 6960 C CA . THR B 1 428 ? -14.094 -10.617 -21.094 1 94.38 428 THR B CA 1
ATOM 6961 C C . THR B 1 428 ? -15.195 -11.664 -21.234 1 94.38 428 THR B C 1
ATOM 6963 O O . THR B 1 428 ? -16.375 -11.32 -21.359 1 94.38 428 THR B O 1
ATOM 6966 N N . ARG B 1 429 ? -14.836 -12.906 -21.172 1 90.81 429 ARG B N 1
ATOM 6967 C CA . ARG B 1 429 ? -15.82 -13.984 -21.25 1 90.81 429 ARG B CA 1
ATOM 6968 C C . ARG B 1 429 ? -16.766 -13.961 -20.062 1 90.81 429 ARG B C 1
ATOM 6970 O O . ARG B 1 429 ? -17.969 -14.195 -20.203 1 90.81 429 ARG B O 1
ATOM 6977 N N . PHE B 1 430 ? -16.234 -13.719 -19 1 91.88 430 PHE B N 1
ATOM 6978 C CA . PHE B 1 430 ? -17.094 -13.641 -17.828 1 91.88 430 PHE B CA 1
ATOM 6979 C C . PHE B 1 430 ? -18.047 -12.469 -17.922 1 91.88 430 PHE B C 1
ATOM 6981 O O . PHE B 1 430 ? -19.219 -12.578 -17.531 1 91.88 430 PHE B O 1
ATOM 6988 N N . TRP B 1 431 ? -17.484 -11.32 -18.312 1 93.12 431 TRP B N 1
ATOM 6989 C CA . TRP B 1 431 ? -18.344 -10.148 -18.484 1 93.12 431 TRP B CA 1
ATOM 6990 C C . TRP B 1 431 ? -19.484 -10.453 -19.438 1 93.12 431 TRP B C 1
ATOM 6992 O O . TRP B 1 431 ? -20.641 -10.062 -19.203 1 93.12 431 TRP B O 1
ATOM 7002 N N . GLU B 1 432 ? -19.234 -11.148 -20.5 1 91.56 432 GLU B N 1
ATOM 7003 C CA . GLU B 1 432 ? -20.266 -11.531 -21.453 1 91.56 432 GLU B CA 1
ATOM 7004 C C . GLU B 1 432 ? -21.297 -12.453 -20.812 1 91.56 432 GLU B C 1
ATOM 7006 O O . GLU B 1 432 ? -22.5 -12.289 -21.031 1 91.56 432 GLU B O 1
ATOM 7011 N N . LEU B 1 433 ? -20.828 -13.344 -20.078 1 88.75 433 LEU B N 1
ATOM 7012 C CA . LEU B 1 433 ? -21.734 -14.242 -19.359 1 88.75 433 LEU B CA 1
ATOM 7013 C C . LEU B 1 433 ? -22.609 -13.461 -18.391 1 88.75 433 LEU B C 1
ATOM 7015 O O . LEU B 1 433 ? -23.828 -13.695 -18.328 1 88.75 433 LEU B O 1
ATOM 7019 N N . LEU B 1 434 ? -22.016 -12.578 -17.656 1 89.88 434 LEU B N 1
ATOM 7020 C CA . LEU B 1 434 ? -22.75 -11.812 -16.656 1 89.88 434 LEU B CA 1
ATOM 7021 C C . LEU B 1 434 ? -23.781 -10.914 -17.312 1 89.88 434 LEU B C 1
ATOM 7023 O O . LEU B 1 434 ? -24.875 -10.711 -16.766 1 89.88 434 LEU B O 1
ATOM 7027 N N . ASP B 1 435 ? -23.438 -10.367 -18.422 1 91 435 ASP B N 1
ATOM 7028 C CA . ASP B 1 435 ? -24.375 -9.516 -19.141 1 91 435 ASP B CA 1
ATOM 7029 C C . ASP B 1 435 ? -25.562 -10.312 -19.656 1 91 435 ASP B C 1
ATOM 7031 O O . ASP B 1 435 ? -26.672 -9.789 -19.75 1 91 435 ASP B O 1
ATOM 7035 N N . ASP B 1 436 ? -25.391 -11.523 -19.891 1 88.5 436 ASP B N 1
ATOM 7036 C CA . ASP B 1 436 ? -26.453 -12.383 -20.422 1 88.5 436 ASP B CA 1
ATOM 7037 C C . ASP B 1 436 ? -27.328 -12.922 -19.297 1 88.5 436 ASP B C 1
ATOM 7039 O O . ASP B 1 436 ? -28.562 -12.922 -19.422 1 88.5 436 ASP B O 1
ATOM 7043 N N . VAL B 1 437 ? -26.828 -13.477 -18.219 1 85.38 437 VAL B N 1
ATOM 7044 C CA . VAL B 1 437 ? -27.562 -14.203 -17.203 1 85.38 437 VAL B CA 1
ATOM 7045 C C . VAL B 1 437 ? -27.875 -13.273 -16.031 1 85.38 437 VAL B C 1
ATOM 7047 O O . VAL B 1 437 ? -28.797 -13.523 -15.25 1 85.38 437 VAL B O 1
ATOM 7050 N N . GLU B 1 438 ? -27.219 -12.188 -15.836 1 81.81 438 GLU B N 1
ATOM 7051 C CA . GLU B 1 438 ? -27.375 -11.141 -14.836 1 81.81 438 GLU B CA 1
ATOM 7052 C C . GLU B 1 438 ? -26.953 -11.625 -13.453 1 81.81 438 GLU B C 1
ATOM 7054 O O . GLU B 1 438 ? -26.344 -10.875 -12.688 1 81.81 438 GLU B O 1
ATOM 7059 N N . VAL B 1 439 ? -27.359 -12.969 -13.125 1 85.5 439 VAL B N 1
ATOM 7060 C CA . VAL B 1 439 ? -27 -13.508 -11.82 1 85.5 439 VAL B CA 1
ATOM 7061 C C . VAL B 1 439 ? -26.172 -14.773 -11.992 1 85.5 439 VAL B C 1
ATOM 7063 O O . VAL B 1 439 ? -26.609 -15.719 -12.648 1 85.5 439 VAL B O 1
ATOM 7066 N N . VAL B 1 440 ? -24.969 -14.773 -11.5 1 82.69 440 VAL B N 1
ATOM 7067 C CA . VAL B 1 440 ? -24.062 -15.898 -11.625 1 82.69 440 VAL B CA 1
ATOM 7068 C C . VAL B 1 440 ? -23.406 -16.188 -10.273 1 82.69 440 VAL B C 1
ATOM 7070 O O . VAL B 1 440 ? -22.953 -15.273 -9.586 1 82.69 440 VAL B O 1
ATOM 7073 N N . SER B 1 441 ? -23.422 -17.438 -9.922 1 80.56 441 SER B N 1
ATOM 7074 C CA . SER B 1 441 ? -22.703 -17.844 -8.719 1 80.56 441 SER B CA 1
ATOM 7075 C C . SER B 1 441 ? -21.25 -18.141 -9.023 1 80.56 441 SER B C 1
ATOM 7077 O O . SER B 1 441 ? -20.906 -18.609 -10.109 1 80.56 441 SER B O 1
ATOM 7079 N N . TRP B 1 442 ? -20.422 -17.875 -8.086 1 75.88 442 TRP B N 1
ATOM 7080 C CA . TRP B 1 442 ? -18.984 -18.047 -8.258 1 75.88 442 TRP B CA 1
ATOM 7081 C C . TRP B 1 442 ? -18.641 -19.484 -8.578 1 75.88 442 TRP B C 1
ATOM 7083 O O . TRP B 1 442 ? -17.734 -19.766 -9.375 1 75.88 442 TRP B O 1
ATOM 7093 N N . TYR B 1 443 ? -19.422 -20.422 -7.977 1 67.88 443 TYR B N 1
ATOM 7094 C CA . TYR B 1 443 ? -19.094 -21.844 -8.133 1 67.88 443 TYR B CA 1
ATOM 7095 C C . TYR B 1 443 ? -19.391 -22.312 -9.547 1 67.88 443 TYR B C 1
ATOM 7097 O O . TYR B 1 443 ? -18.969 -23.406 -9.945 1 67.88 443 TYR B O 1
ATOM 7105 N N . ASN B 1 444 ? -19.953 -21.469 -10.32 1 66.06 444 ASN B N 1
ATOM 7106 C CA . ASN B 1 444 ? -20.391 -21.938 -11.633 1 66.06 444 ASN B CA 1
ATOM 7107 C C . ASN B 1 444 ? -19.703 -21.172 -12.758 1 66.06 444 ASN B C 1
ATOM 7109 O O . ASN B 1 444 ? -20.094 -21.281 -13.922 1 66.06 444 ASN B O 1
ATOM 7113 N N . ILE B 1 445 ? -18.688 -20.531 -12.398 1 70.31 445 ILE B N 1
ATOM 7114 C CA . ILE B 1 445 ? -18.156 -19.594 -13.391 1 70.31 445 ILE B CA 1
ATOM 7115 C C . ILE B 1 445 ? -17.5 -20.375 -14.531 1 70.31 445 ILE B C 1
ATOM 7117 O O . ILE B 1 445 ? -17.766 -20.109 -15.711 1 70.31 445 ILE B O 1
ATOM 7121 N N . ARG B 1 446 ? -16.672 -21.312 -14.203 1 66.88 446 ARG B N 1
ATOM 7122 C CA . ARG B 1 446 ? -15.922 -21.984 -15.25 1 66.88 446 ARG B CA 1
ATOM 7123 C C . ARG B 1 446 ? -16.844 -22.734 -16.203 1 66.88 446 ARG B C 1
ATOM 7125 O O . ARG B 1 446 ? -16.688 -22.656 -17.422 1 66.88 446 ARG B O 1
ATOM 7132 N N . GLU B 1 447 ? -17.703 -23.328 -15.578 1 64.19 447 GLU B N 1
ATOM 7133 C CA . GLU B 1 447 ? -18.641 -24.078 -16.422 1 64.19 447 GLU B CA 1
ATOM 7134 C C . GLU B 1 447 ? -19.453 -23.141 -17.312 1 64.19 447 GLU B C 1
ATOM 7136 O O . GLU B 1 447 ? -19.688 -23.453 -18.484 1 64.19 447 GLU B O 1
ATOM 7141 N N . MET B 1 448 ? -19.672 -22.078 -16.75 1 63 448 MET B N 1
ATOM 7142 C CA . MET B 1 448 ? -20.547 -21.172 -17.484 1 63 448 MET B CA 1
ATOM 7143 C C . MET B 1 448 ? -19.781 -20.375 -18.531 1 63 448 MET B C 1
ATOM 7145 O O . MET B 1 448 ? -20.312 -20.078 -19.609 1 63 448 MET B O 1
ATOM 7149 N N . VAL B 1 449 ? -18.547 -20.156 -18.25 1 69.56 449 VAL B N 1
ATOM 7150 C CA . VAL B 1 449 ? -17.75 -19.359 -19.156 1 69.56 449 VAL B CA 1
ATOM 7151 C C . VAL B 1 449 ? -17.375 -20.188 -20.375 1 69.56 449 VAL B C 1
ATOM 7153 O O . VAL B 1 449 ? -17.172 -19.656 -21.469 1 69.56 449 VAL B O 1
ATOM 7156 N N . GLN B 1 450 ? -17.266 -21.5 -20.156 1 62.78 450 GLN B N 1
ATOM 7157 C CA . GLN B 1 450 ? -16.953 -22.391 -21.266 1 62.78 450 GLN B CA 1
ATOM 7158 C C . GLN B 1 450 ? -18.047 -22.328 -22.344 1 62.78 450 GLN B C 1
ATOM 7160 O O . GLN B 1 450 ? -17.797 -22.672 -23.5 1 62.78 450 GLN B O 1
ATOM 7165 N N . LEU B 1 451 ? -19.156 -21.891 -21.906 1 46 451 LEU B N 1
ATOM 7166 C CA . LEU B 1 451 ? -20.266 -21.766 -22.859 1 46 451 LEU B CA 1
ATOM 7167 C C . LEU B 1 451 ? -20.031 -20.578 -23.797 1 46 451 LEU B C 1
ATOM 7169 O O . LEU B 1 451 ? -20.703 -20.453 -24.828 1 46 451 LEU B O 1
ATOM 7173 N N . TYR B 1 452 ? -19.188 -19.75 -23.469 1 46.88 452 TYR B N 1
ATOM 7174 C CA . TYR B 1 452 ? -18.953 -18.562 -24.266 1 46.88 452 TYR B CA 1
ATOM 7175 C C . TYR B 1 452 ? -17.672 -18.703 -25.078 1 46.88 452 TYR B C 1
ATOM 7177 O O . TYR B 1 452 ? -17.141 -17.703 -25.609 1 46.88 452 TYR B O 1
ATOM 7185 N N . ASN B 1 453 ? -16.938 -19.922 -25.031 1 50.5 453 ASN B N 1
ATOM 7186 C CA . ASN B 1 453 ? -15.883 -20.266 -25.969 1 50.5 453 ASN B CA 1
ATOM 7187 C C . ASN B 1 453 ? -16.438 -20.688 -27.312 1 50.5 453 ASN B C 1
ATOM 7189 O O . ASN B 1 453 ? -17.469 -21.375 -27.375 1 50.5 453 ASN B O 1
#

Organism: Fusarium solani (NCBI:txid169388)

InterPro domains:
  IPR001138 Zn(2)Cys(6) fungal-type DNA-binding domain [PF00172] (8-47)
  IPR001138 Zn(2)Cys(6) fungal-type DNA-binding domain [PS00463] (9-39)
  IPR001138 Zn(2)Cys(6) fungal-type DNA-binding domain [SM00066] (4-50)
  IPR001138 Zn(2)Cys(6) fungal-type DNA-binding domain [cd00067] (6-39)
  IPR021858 Fungal transcription factor [PF11951] (144-445)
  IPR036864 Zn(2)-C6 fungal-type DNA-binding domain superfamily [G3DSA:4.10.240.10] (6-63)
  IPR036864 Zn(2)-C6 fungal-type DNA-binding domain superfamily [SSF57701] (6-49)

Nearest PDB structures (foldseek):
  7k79-assembly1_L  TM=4.071E-01  e=4.278E+00  Saccharomyces cerevisiae S288C

Radius of gyration: 34.28 Å; Cα contacts (8 Å, |Δi|>4): 1155; chains: 2; bounding box: 88×104×76 Å

Foldseek 3Di:
DPPPDDDAAFPVCVVVVHDFACDDPDPATPVCVVVVHDGHRPDDDDPPDDPPPPPPPPPPDDPDDDDPPPPCPLVNLLVVCPLCNPLADPDDPVDDPVLRVLLSCVLPDCQLVVFQFLDDLCNSVVSSLVSSLCVVPVVLQVLLSSLLSLLRDPPVVCVVVSVVSSVVSLVVNLVSLQPQAQDDLNSLLNLLVSLLSSLLSLLFDNLQSQSQVSLQSSCQRCVVCVVPPPPRDCSSCLRVQVSQLSNLLVCLQQLHQGRHADDDDPPCLQPARRFQGQQSVCRNLSRQLRPDDPVCNPVSLVVSLVCLVPDDTRHHPCNPPSDDPLSVLLNVLSNVLVSLLSNLSSVLQVPWALPPLVSNQVSLVVNQVSLVVSCVVNVAAHGSNLRSPLSSLLSDQDPVVNVVSLVCQPSHYGNYPSNSVNSSLLSVLSNVLCVVPVTDGSNCRVVSSVVVD/DPPPPDDAAFPVCVVVVHDFACDDPDPATPVCVVVVHDGHRPDDDDDPDDPPDPPDDPDPDPDDDDDDPPPCPLVNVLVVCPLPNPLADPDDPVDDPVLRVLLSCVLPPCQLVVFQFLDDLCNSVVSSLVSSLCVSPVVLQSLLSSLLSLLRPPPVVCVVVSVVSSVVSLVVNLVSLQPQAQDDLNSLLNLLNSLLSSLLSLLQDNLQSQSQVSLQSSCQRCVVCVVPPPPRDCSSCLRVQVSQLSNLLVCLQQLHQGRHADDDDPPCLQPARRFQGQQSVCRNLSRQLRPDDPVCNPVSLVVSLVCLVPDDTRHHPCNPPSDDPLSVLLNVLSNVLVSLLSNLSSVCQVPWALPPLVSNQVSLVVNQVSLVVSCVVNVAAHGSNLRSPLSSLLSDQDPVVNVVSLVCQPSHYGNYPSNSVNSSLLSVLSNVLCVVPVTDGSNCRVVSSVVVD

Sequence (906 aa):
MPPVGSRRACDRCHSLKERCHWRQDQGACARCQRLGFECLVDRPARKPGRPRRYAAAVTRTPPTGDSASQGKGLGLVYSALGPMVPRCLPLFNDLTCSDQRLIQDSLFGDAALNVFLIGPTFKEHHRGLLISHFVVSRHTLKEAFLALALAFDRDSALAQRNTEIQYKHASSAIRKLREYKVRSSHGVSECLALGALIISFTHYRSSSPDSAPICRQTLSLVKDMYESDEDLEPDDLVFVPCLILPEIIDCLMQGSVPTLRFRCRPGAEDYVDRYTGLFCPMLPSLYDIYHQDLHDILEAIDRIELTVTAWQPHIPEGFATRFTTNEVSHMLCQAQVVRIGALLLIHRLRYPFGTNNGPALALATAILTQLDLTRAATNHSILSITLPLLAACFEIKEEADRKMWLSRIPSLVGYSVDFSRHLQNHITRFWELLDDVEVVSWYNIREMVQLYNMPPVGSRRACDRCHSLKERCHWRQDQGACARCQRLGFECLVDRPARKPGRPRRYAAAVTRTPPTGDSASQGKGLGLVYSALGPMVPRCLPLFNDLTCSDQRLIQDSLFGDAALNVFLIGPTFKEHHRGLLISHFVVSRHTLKEAFLALALAFDRDSALAQRNTEIQYKHASSAIRKLREYKVRSSHGVSECLALGALIISFTHYRSSSPDSAPICRQTLSLVKDMYESDEDLEPDDLVFVPCLILPEIIDCLMQGSVPTLRFRCRPGAEDYVDRYTGLFCPMLPSLYDIYHQDLHDILEAIDRIELTVTAWQPHIPEGFATRFTTNEVSHMLCQAQVVRIGALLLIHRLRYPFGTNNGPALALATAILTQLDLTRAATNHSILSITLPLLAACFEIKEEADRKMWLSRIPSLVGYSVDFSRHLQNHITRFWELLDDVEVVSWYNIREMVQLYN